Protein AF-A0A958XMU5-F1 (afdb_monomer_lite)

pLDDT: mean 80.09, std 15.84, range [26.64, 98.0]

Sequence (873 aa):
MKYQLLLFTLFTAILALAQERGVTPTADPQSEIRNPQSTYAVVVGISDYQSPDIPDLQFAHRDAEAFADWLKSAAGGQVPEANILLLTNQQATFAAFAGALDWLVENCSEGGQGIIYFSGHGDVETKTFNQLGFLLLHDSPARSYKAGAYSLYYLQDIISTLSLHKKARVTVITDACHAGKLAGTSIGGPAATAQNLSRQFANEVKILSCQPDEYSLEGEQWGGGRGVFSWHLIDGLTGLADKNSDNAINLFEIGRYLEDAVPAETAPLSQLPMTVGDRQTVLTHVDEAALAAVRAAKAGRKPSLATTGSKGLEAMVLTETDSSVQRRYVEFNRALENRELLDAIPGHRTADELYLELVQVPELAPLHKLMCRNLAVALQDEVQQALNALLDNDPYEVNNWSFNPQKYGLYPAYLARSIELLGSEHYMANDLRAKQLFFKGYNRAKLVGELEDDPQRRDSIRDEAKALLLQSYALDNEAAYVPFTIGNLYYLKSPPQSDSVVIWFTRALERAPTWLIPYLEISYEIVGSQSDYKTGEYWILRAYEKDSTAYNVLERLAWLRQWQFRPEEANALCDKMIALKPDLFNAYSTKATTLWFMQGAYKDAEKYSLQSLELFPDQYWWAYTILGDAYTKTRRAGMAAAHFRKGLEKSIPAMDKGFLYAGLVNALVQLGQYETAEKSIEQALSGGFGAAPQQTAIWSARGRMWLQRGDLQQAEQTLRQGLTVDPTLNGHWVQIKALLGELKMRQGKPIEAEAWFQKAITQEPLWWDSGFRDEAHLLYGRFLLSENRIAEAEAQFEKCREYRPNGWRQAYGQALLAAKNAKQQEALDWLEQAFERYLPRLEMVLEEPLLKKIRRTSQYKTLVARYFPEYKQ

Foldseek 3Di:
DPPPPPPVVPPPPPPPPPDDPPPPPPPPPPPCLADLAQEAEEFEFAQAAPDVLFHGHWCRLVLSQVLLVLCCDVLNNNRDLVRYHYAYAPRFFLLNSVLSLVVQLVRRAAAGEYEYHGADAKWWQPLDPLGWIFDATRLQFQQFRLLGTHTVVVVVVSVCCCCPVRVHQYEYEYNYDDRDPTHDDDADSQVSVVVSVQDDDARYKYKYFAHGPAHFDWDCVQLHIHTLLSSQLSLCSLPPLVPVPPQWHFQQSSLVSSQPRSQVVQPPGDIGMDMHHDRRHTNGGHDPVSNVVSVVCVVPPDHDDDDDDRDPPVCVLLVPDDPVLNVLVVLLVVLLVVLQAPDDDVPHDHNVNSLVVNCVDPSCVVCNSVSLSSNLSSLVVLLSNLLSCQQVVPVCSVVCVLPCCVRLVCNLVSLVSSCVSQDCPDPCNLVSQLSNLLSVLSSLLSCLPDDDLDPVVSVVSLVSSLVSLVSSCVSPVLSLVSLQSNLVSQVSDVNRPLVSNLVSLVSSCSNRVLRLVSLLVNLVSCCQPPVCLPVSVVSLVSNCVSPVLDLVSLLSVLVSCVLVVNLVSSLVSLVSNCVSPVLDLSSLQSNLVSLLSQFLSLVVSLVSLVVSCVSPVAPDLVSLLSNLVSCLQLLVLVSSLVSLVVSVPGPDQLVPNLSSLLSNLSSCLSVVNNVVNVVSLVVNVVVCSSALASNLSSLLSQLVSCVVVVNLPSNVVSLVVSVVGDPVRYLSVLSSLLSQLVSCVSVVNLVSSLVSLCVSAPDDDRSVNLVSQLVSLLSNLLSCVVVVVLVVSLVSLVVNCVSPVQALSSLQSQLLSCLSVVVQVSNLVSNLSSLSRTNDDPCSLPPRPSCVVNCVDPSSLVSCCVSPVVPPD

Structure (mmCIF, N/CA/C/O backbone):
data_AF-A0A958XMU5-F1
#
_entry.id   AF-A0A958XMU5-F1
#
loop_
_atom_site.group_PDB
_atom_site.id
_atom_site.type_symbol
_atom_site.label_atom_id
_atom_site.label_alt_id
_atom_site.label_comp_id
_atom_site.label_asym_id
_atom_site.label_entity_id
_atom_site.label_seq_id
_atom_site.pdbx_PDB_ins_code
_atom_site.Cartn_x
_atom_site.Cartn_y
_atom_site.Cartn_z
_atom_site.occupancy
_atom_site.B_iso_or_equiv
_atom_site.auth_seq_id
_atom_site.auth_comp_id
_atom_site.auth_asym_id
_atom_site.auth_atom_id
_atom_site.pdbx_PDB_model_num
ATOM 1 N N . MET A 1 1 ? 75.064 55.259 -35.972 1.00 49.97 1 MET A N 1
ATOM 2 C CA . MET A 1 1 ? 75.222 53.928 -36.608 1.00 49.97 1 MET A CA 1
ATOM 3 C C . MET A 1 1 ? 75.061 52.822 -35.567 1.00 49.97 1 MET A C 1
ATOM 5 O O . MET A 1 1 ? 76.042 52.466 -34.934 1.00 49.97 1 MET A O 1
ATOM 9 N N . LYS A 1 2 ? 73.828 52.340 -35.338 1.00 45.12 2 LYS A N 1
ATOM 10 C CA . LYS A 1 2 ? 73.512 51.058 -34.652 1.00 45.12 2 LYS A CA 1
ATOM 11 C C . LYS A 1 2 ? 72.017 50.655 -34.709 1.00 45.12 2 LYS A C 1
ATOM 13 O O . LYS A 1 2 ? 71.645 49.680 -34.081 1.00 45.12 2 LYS A O 1
ATOM 18 N N . TYR A 1 3 ? 71.184 51.337 -35.511 1.00 47.59 3 TYR A N 1
ATOM 19 C CA . TYR A 1 3 ? 69.748 51.032 -35.680 1.00 47.59 3 TYR A CA 1
ATOM 20 C C . TYR A 1 3 ? 69.276 51.029 -37.153 1.00 47.59 3 TYR A C 1
ATOM 22 O O . TYR A 1 3 ? 68.150 51.402 -37.448 1.00 47.59 3 TYR A O 1
ATOM 30 N N . GLN A 1 4 ? 70.128 50.619 -38.104 1.00 45.44 4 GLN A N 1
ATOM 31 C CA . GLN A 1 4 ? 69.707 50.401 -39.506 1.00 45.44 4 GLN A CA 1
ATOM 32 C C . GLN A 1 4 ? 70.099 49.030 -40.090 1.00 45.44 4 GLN A C 1
ATOM 34 O O . GLN A 1 4 ? 69.762 48.746 -41.230 1.00 45.44 4 GLN A O 1
ATOM 39 N N . LEU A 1 5 ? 70.733 48.138 -39.313 1.00 42.09 5 LEU A N 1
ATOM 40 C CA . LEU A 1 5 ? 71.133 46.798 -39.783 1.00 42.09 5 LEU A CA 1
ATOM 41 C C . LEU A 1 5 ? 70.269 45.645 -39.231 1.00 42.09 5 LEU A C 1
ATOM 43 O O . LEU A 1 5 ? 70.554 44.489 -39.514 1.00 42.09 5 LEU A O 1
ATOM 47 N N . LEU A 1 6 ? 69.217 45.941 -38.458 1.00 43.03 6 LEU A N 1
ATOM 48 C CA . LEU A 1 6 ? 68.345 44.928 -37.831 1.00 43.03 6 LEU A CA 1
ATOM 49 C C . LEU A 1 6 ? 66.975 44.773 -38.520 1.00 43.03 6 LEU A C 1
ATOM 51 O O . LEU A 1 6 ? 66.174 43.945 -38.110 1.00 43.03 6 LEU A O 1
ATOM 55 N N . LEU A 1 7 ? 66.721 45.536 -39.590 1.00 42.50 7 LEU A N 1
ATOM 56 C CA . LEU A 1 7 ? 65.477 45.489 -40.375 1.00 42.50 7 LEU A CA 1
ATOM 57 C C . LEU A 1 7 ? 65.627 44.763 -41.727 1.00 42.50 7 LEU A C 1
ATOM 59 O O . LEU A 1 7 ? 64.644 44.613 -42.441 1.00 42.50 7 LEU A O 1
ATOM 63 N N . PHE A 1 8 ? 66.828 44.272 -42.067 1.00 41.69 8 PHE A N 1
ATOM 64 C CA . PHE A 1 8 ? 67.104 43.609 -43.355 1.00 41.69 8 PHE A CA 1
ATOM 65 C C . PHE A 1 8 ? 67.332 42.087 -43.256 1.00 41.69 8 PHE A C 1
ATOM 67 O O . PHE A 1 8 ? 67.391 41.410 -44.276 1.00 41.69 8 PHE A O 1
ATOM 74 N N . THR A 1 9 ? 67.392 41.519 -42.047 1.00 39.50 9 THR A N 1
ATOM 75 C CA . THR A 1 9 ? 67.416 40.058 -41.814 1.00 39.50 9 THR A CA 1
ATOM 76 C C . THR A 1 9 ? 66.044 39.475 -41.457 1.00 39.50 9 THR A C 1
ATOM 78 O O . THR A 1 9 ? 65.936 38.270 -41.259 1.00 39.50 9 THR A O 1
ATOM 81 N N . LEU A 1 10 ? 64.984 40.296 -41.429 1.00 40.06 10 LEU A N 1
ATOM 82 C CA . LEU A 1 10 ? 63.614 39.854 -41.128 1.00 40.06 10 LEU A CA 1
ATOM 83 C C . LEU A 1 10 ? 62.684 39.759 -42.357 1.00 40.06 10 LEU A C 1
ATOM 85 O O . LEU A 1 10 ? 61.500 39.493 -42.185 1.00 40.06 10 LEU A O 1
ATOM 89 N N . PHE A 1 11 ? 63.187 39.957 -43.587 1.00 40.88 11 PHE A N 1
ATOM 90 C CA . PHE A 1 11 ? 62.359 39.943 -44.812 1.00 40.88 11 PHE A CA 1
ATOM 91 C C . PHE A 1 11 ? 62.767 38.903 -45.879 1.00 40.88 11 PHE A C 1
ATOM 93 O O . PHE A 1 11 ? 62.179 38.864 -46.954 1.00 40.88 11 PHE A O 1
ATOM 100 N N . THR A 1 12 ? 63.724 38.012 -45.593 1.00 37.66 12 THR A N 1
ATOM 101 C CA . THR A 1 12 ? 64.203 36.968 -46.533 1.00 37.66 12 THR A CA 1
ATOM 102 C C . THR A 1 12 ? 64.045 35.531 -46.017 1.00 37.66 12 THR A C 1
ATOM 104 O O . THR A 1 12 ? 64.742 34.632 -46.475 1.00 37.66 12 THR A O 1
ATOM 107 N N . ALA A 1 13 ? 63.089 35.282 -45.113 1.00 36.03 13 ALA A N 1
ATOM 108 C CA . ALA A 1 13 ? 62.746 33.929 -44.644 1.00 36.03 13 ALA A CA 1
ATOM 109 C C . ALA A 1 13 ? 61.269 33.528 -44.870 1.00 36.03 13 ALA A C 1
ATOM 111 O O . ALA A 1 13 ? 60.812 32.551 -44.291 1.00 36.03 13 ALA A O 1
ATOM 112 N N . ILE A 1 14 ? 60.516 34.251 -45.716 1.00 42.56 14 ILE A N 1
ATOM 113 C CA . ILE A 1 14 ? 59.085 33.965 -45.999 1.00 42.56 14 ILE A CA 1
ATOM 114 C C . ILE A 1 14 ? 58.841 33.530 -47.466 1.00 42.56 14 ILE A C 1
ATOM 116 O O . ILE A 1 14 ? 57.709 33.387 -47.905 1.00 42.56 14 ILE A O 1
ATOM 120 N N . LEU A 1 15 ? 59.884 33.243 -48.254 1.00 35.59 15 LEU A N 1
ATOM 121 C CA . LEU A 1 15 ? 59.736 32.946 -49.695 1.00 35.59 15 LEU A CA 1
ATOM 122 C C . LEU A 1 15 ? 60.139 31.528 -50.134 1.00 35.59 15 LEU A C 1
ATOM 124 O O . LEU A 1 15 ? 60.355 31.298 -51.319 1.00 35.59 15 LEU A O 1
ATOM 128 N N . ALA A 1 16 ? 60.187 30.553 -49.221 1.00 34.59 16 ALA A N 1
ATOM 129 C CA . ALA A 1 16 ? 60.504 29.164 -49.575 1.00 34.59 16 ALA A CA 1
ATOM 130 C C . ALA A 1 16 ? 59.676 28.122 -48.802 1.00 34.59 16 ALA A C 1
ATOM 132 O O . ALA A 1 16 ? 60.235 27.206 -48.218 1.00 34.59 16 ALA A O 1
ATOM 133 N N . LEU A 1 17 ? 58.347 28.252 -48.824 1.00 33.03 17 LEU A N 1
ATOM 134 C CA . LEU A 1 17 ? 57.402 27.136 -48.661 1.00 33.03 17 LEU A CA 1
ATOM 135 C C . LEU A 1 17 ? 56.171 27.408 -49.541 1.00 33.03 17 LEU A C 1
ATOM 137 O O . LEU A 1 17 ? 55.064 27.643 -49.067 1.00 33.03 17 LEU A O 1
ATOM 141 N N . ALA A 1 18 ? 56.384 27.424 -50.857 1.00 36.03 18 ALA A N 1
ATOM 142 C CA . ALA A 1 18 ? 55.307 27.198 -51.809 1.00 36.03 18 ALA A CA 1
ATOM 143 C C . ALA A 1 18 ? 55.042 25.686 -51.833 1.00 36.03 18 ALA A C 1
ATOM 145 O O . ALA A 1 18 ? 55.687 24.953 -52.577 1.00 36.03 18 ALA A O 1
ATOM 146 N N . GLN A 1 19 ? 54.146 25.219 -50.964 1.00 31.73 19 GLN A N 1
ATOM 147 C CA . GLN A 1 19 ? 53.549 23.896 -51.095 1.00 31.73 19 GLN A CA 1
ATOM 148 C C . GLN A 1 19 ? 52.254 24.072 -51.883 1.00 31.73 19 GLN A C 1
ATOM 150 O O . GLN A 1 19 ? 51.428 24.932 -51.566 1.00 31.73 19 GLN A O 1
ATOM 155 N N . GLU A 1 20 ? 52.161 23.334 -52.984 1.00 30.84 20 GLU A N 1
ATOM 156 C CA . GLU A 1 20 ? 51.062 23.358 -53.938 1.00 30.84 20 GLU A CA 1
ATOM 157 C C . GLU A 1 20 ? 49.711 23.337 -53.220 1.00 30.84 20 GLU A C 1
ATOM 159 O O . GLU A 1 20 ? 49.516 22.602 -52.250 1.00 30.84 20 GLU A O 1
ATOM 164 N N . ARG A 1 21 ? 48.755 24.123 -53.729 1.00 31.39 21 ARG A N 1
ATOM 165 C CA . ARG A 1 21 ? 47.329 23.942 -53.441 1.00 31.39 21 ARG A CA 1
ATOM 166 C C . ARG A 1 21 ? 46.882 22.600 -54.030 1.00 31.39 21 ARG A C 1
ATOM 168 O O . ARG A 1 21 ? 46.171 22.555 -55.027 1.00 31.39 21 ARG A O 1
ATOM 175 N N . GLY A 1 22 ? 47.331 21.512 -53.420 1.00 28.34 22 GLY A N 1
ATOM 176 C CA . GLY A 1 22 ? 46.699 20.217 -53.512 1.00 28.34 22 GLY A CA 1
ATOM 177 C C . GLY A 1 22 ? 45.440 20.300 -52.673 1.00 28.34 22 GLY A C 1
ATOM 178 O O . GLY A 1 22 ? 45.499 20.319 -51.446 1.00 28.34 22 GLY A O 1
ATOM 179 N N . VAL A 1 23 ? 44.297 20.388 -53.343 1.00 31.36 23 VAL A N 1
ATOM 180 C CA . VAL A 1 23 ? 43.045 19.912 -52.769 1.00 31.36 23 VAL A CA 1
ATOM 181 C C . VAL A 1 23 ? 43.303 18.439 -52.469 1.00 31.36 23 VAL A C 1
ATOM 183 O O . VAL A 1 23 ? 43.300 17.612 -53.377 1.00 31.36 23 VAL A O 1
ATOM 186 N N . THR A 1 24 ? 43.611 18.101 -51.217 1.00 32.12 24 THR A N 1
ATOM 187 C CA . THR A 1 24 ? 43.340 16.745 -50.747 1.00 32.12 24 THR A CA 1
ATOM 188 C C . THR A 1 24 ? 41.859 16.537 -51.013 1.00 32.12 24 THR A C 1
ATOM 190 O O . THR A 1 24 ? 41.077 17.370 -50.540 1.00 32.12 24 THR A O 1
ATOM 193 N N . PRO A 1 25 ? 41.457 15.515 -51.786 1.00 32.75 25 PRO A N 1
ATOM 194 C CA . PRO A 1 25 ? 40.055 15.162 -51.867 1.00 32.75 25 PRO A CA 1
ATOM 195 C C . PRO A 1 25 ? 39.593 15.018 -50.422 1.00 32.75 25 PRO A C 1
ATOM 197 O O . PRO A 1 25 ? 40.139 14.202 -49.677 1.00 32.75 25 PRO A O 1
ATOM 200 N N . THR A 1 26 ? 38.665 15.872 -49.990 1.00 34.69 26 THR A N 1
ATOM 201 C CA . THR A 1 26 ? 37.808 15.528 -48.862 1.00 34.69 26 THR A CA 1
ATOM 202 C C . THR A 1 26 ? 37.338 14.120 -49.151 1.00 34.69 26 THR A C 1
ATOM 204 O O . THR A 1 26 ? 36.856 13.879 -50.263 1.00 34.69 26 THR A O 1
ATOM 207 N N . ALA A 1 27 ? 37.591 13.207 -48.211 1.00 33.53 27 ALA A N 1
ATOM 208 C CA . ALA A 1 27 ? 37.060 11.859 -48.272 1.00 33.53 27 ALA A CA 1
ATOM 209 C C . ALA A 1 27 ? 35.624 11.954 -48.787 1.00 33.53 27 ALA A C 1
ATOM 211 O O . ALA A 1 27 ? 34.852 12.797 -48.324 1.00 33.53 27 ALA A O 1
ATOM 212 N N . ASP A 1 28 ? 35.356 11.196 -49.842 1.00 30.17 28 ASP A N 1
ATOM 213 C CA . ASP A 1 28 ? 34.081 11.185 -50.531 1.00 30.17 28 ASP A CA 1
ATOM 214 C C . ASP A 1 28 ? 32.951 11.102 -49.485 1.00 30.17 28 ASP A C 1
ATOM 216 O O . ASP A 1 28 ? 32.979 10.165 -48.674 1.00 30.17 28 ASP A O 1
ATOM 220 N N . PRO A 1 29 ? 31.986 12.046 -49.450 1.00 39.34 29 PRO A N 1
ATOM 221 C CA . PRO A 1 29 ? 30.825 11.957 -48.563 1.00 39.34 29 PRO A CA 1
ATOM 222 C C . PRO A 1 29 ? 30.047 10.643 -48.743 1.00 39.34 29 PRO A C 1
ATOM 224 O O . PRO A 1 29 ? 29.260 10.275 -47.877 1.00 39.34 29 PRO A O 1
ATOM 227 N N . GLN A 1 30 ? 30.289 9.917 -49.843 1.00 35.31 30 GLN A N 1
ATOM 228 C CA . GLN A 1 30 ? 29.724 8.599 -50.128 1.00 35.31 30 GLN A CA 1
ATOM 229 C C . GLN A 1 30 ? 30.449 7.417 -49.444 1.00 35.31 30 GLN A C 1
ATOM 231 O O . GLN A 1 30 ? 30.025 6.279 -49.626 1.00 35.31 30 GLN A O 1
ATOM 236 N N . SER A 1 31 ? 31.527 7.627 -48.669 1.00 36.09 31 SER A N 1
ATOM 237 C CA . SER A 1 31 ? 32.383 6.524 -48.175 1.00 36.09 31 SER A CA 1
ATOM 238 C C . SER A 1 31 ? 32.180 6.050 -46.728 1.00 36.09 31 SER A C 1
ATOM 240 O O . SER A 1 31 ? 32.776 5.039 -46.355 1.00 36.09 31 SER A O 1
ATOM 242 N N . GLU A 1 32 ? 31.300 6.650 -45.921 1.00 47.28 32 GLU A N 1
ATOM 243 C CA . GLU A 1 32 ? 30.883 6.028 -44.650 1.00 47.28 32 GLU A CA 1
ATOM 244 C C . GLU A 1 32 ? 29.700 5.079 -44.882 1.00 47.28 32 GLU A C 1
ATOM 246 O O . GLU A 1 32 ? 28.592 5.287 -44.384 1.00 47.28 32 GLU A O 1
ATOM 251 N N . ILE A 1 33 ? 29.934 4.003 -45.645 1.00 45.44 33 ILE A N 1
ATOM 252 C CA . ILE A 1 33 ? 29.020 2.856 -45.636 1.00 45.44 33 ILE A CA 1
ATOM 253 C C . ILE A 1 33 ? 29.017 2.333 -44.202 1.00 45.44 33 ILE A C 1
ATOM 255 O O . ILE A 1 33 ? 29.993 1.743 -43.730 1.00 45.44 33 ILE A O 1
ATOM 259 N N . ARG A 1 34 ? 27.924 2.597 -43.490 1.00 62.84 34 ARG A N 1
ATOM 260 C CA . ARG A 1 34 ? 27.773 2.174 -42.102 1.00 62.84 34 ARG A CA 1
ATOM 261 C C . ARG A 1 34 ? 27.789 0.672 -42.047 1.00 62.84 34 ARG A C 1
ATOM 263 O O . ARG A 1 34 ? 26.972 0.032 -42.697 1.00 62.84 34 ARG A O 1
ATOM 270 N N . ASN A 1 35 ? 28.708 0.124 -41.265 1.00 69.38 35 ASN A N 1
ATOM 271 C CA . ASN A 1 35 ? 28.761 -1.307 -41.061 1.00 69.38 35 ASN A CA 1
ATOM 272 C C . ASN A 1 35 ? 27.539 -1.734 -40.227 1.00 69.38 35 ASN A C 1
ATOM 274 O O . ASN A 1 35 ? 27.491 -1.414 -39.032 1.00 69.38 35 ASN A O 1
ATOM 278 N N . PRO A 1 36 ? 26.573 -2.478 -40.799 1.00 70.25 36 PRO A N 1
ATOM 279 C CA . PRO A 1 36 ? 25.402 -2.953 -40.061 1.00 70.25 36 PRO A CA 1
ATOM 280 C C . PRO A 1 36 ? 25.792 -3.802 -38.850 1.00 70.25 36 PRO A C 1
ATOM 282 O O . PRO A 1 36 ? 25.134 -3.770 -37.816 1.00 70.25 36 PRO A O 1
ATOM 285 N N . GLN A 1 37 ? 26.927 -4.503 -38.954 1.00 78.81 37 GLN A N 1
ATOM 286 C CA . GL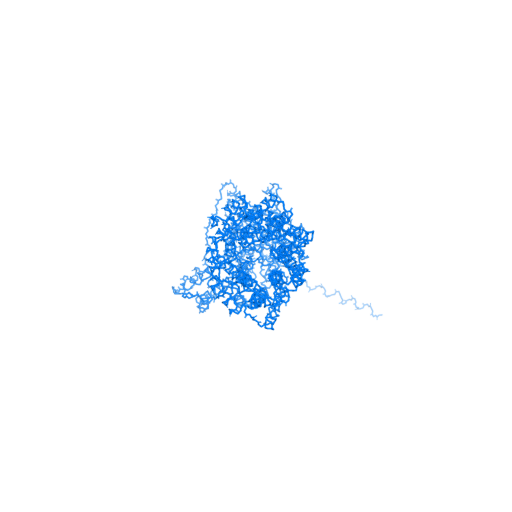N A 1 37 ? 27.485 -5.352 -37.898 1.00 78.81 37 GLN A CA 1
ATOM 287 C C . GLN A 1 37 ? 27.985 -4.558 -36.682 1.00 78.81 37 GLN A C 1
ATOM 289 O O . GLN A 1 37 ? 28.213 -5.136 -35.624 1.00 78.81 37 GLN A O 1
ATOM 294 N N . SER A 1 38 ? 28.166 -3.242 -36.819 1.00 85.75 38 SER A N 1
ATOM 295 C CA . SER A 1 38 ? 28.620 -2.344 -35.749 1.00 85.75 38 SER A CA 1
ATOM 296 C C . SER A 1 38 ? 27.511 -1.408 -35.254 1.00 85.75 38 SER A C 1
ATOM 298 O O . SER A 1 38 ? 27.796 -0.458 -34.524 1.00 85.75 38 SER A O 1
ATOM 300 N N . THR A 1 39 ? 26.260 -1.666 -35.650 1.00 92.50 39 THR A N 1
ATOM 301 C CA . THR A 1 39 ? 25.074 -0.952 -35.165 1.00 92.50 39 THR A CA 1
ATOM 302 C C . THR A 1 39 ? 24.352 -1.809 -34.134 1.00 92.50 39 THR A C 1
ATOM 304 O O . THR A 1 39 ? 24.080 -2.978 -34.399 1.00 92.50 39 THR A O 1
ATOM 307 N N . TYR A 1 40 ? 24.040 -1.221 -32.980 1.00 95.06 40 TYR A N 1
ATOM 308 C CA . TYR A 1 40 ? 23.295 -1.843 -31.887 1.00 95.06 40 TYR A CA 1
ATOM 309 C C . TYR A 1 40 ? 22.131 -0.943 -31.476 1.00 95.06 40 TYR A C 1
ATOM 311 O O . TYR A 1 40 ? 22.292 0.278 -31.411 1.00 95.06 40 TYR A O 1
ATOM 319 N N . ALA A 1 41 ? 20.969 -1.531 -31.196 1.00 96.38 41 ALA A N 1
ATOM 320 C CA . ALA A 1 41 ? 19.756 -0.790 -30.878 1.00 96.38 41 ALA A CA 1
ATOM 321 C C . ALA A 1 41 ? 19.049 -1.324 -29.628 1.00 96.38 41 ALA A C 1
ATOM 323 O O . ALA A 1 41 ? 18.837 -2.527 -29.488 1.00 96.38 41 ALA A O 1
ATOM 324 N N . VAL A 1 42 ? 18.635 -0.411 -28.752 1.00 98.00 42 VAL A N 1
ATOM 325 C CA . VAL A 1 42 ? 17.660 -0.652 -27.682 1.00 98.00 42 VAL A CA 1
ATOM 326 C C . VAL A 1 42 ? 16.368 0.039 -28.097 1.00 98.00 42 VAL A C 1
ATOM 328 O O . VAL A 1 42 ? 16.351 1.255 -28.279 1.00 98.00 42 VAL A O 1
ATOM 331 N N . VAL A 1 43 ? 15.306 -0.736 -28.294 1.00 98.00 43 VAL A N 1
ATOM 332 C CA . VAL A 1 43 ? 14.017 -0.280 -28.824 1.00 98.00 43 VAL A CA 1
ATOM 333 C C . VAL A 1 43 ? 12.931 -0.626 -27.812 1.00 98.00 43 VAL A C 1
ATOM 335 O O . VAL A 1 43 ? 12.740 -1.790 -27.475 1.00 98.00 43 VAL A O 1
ATOM 338 N N . VAL A 1 44 ? 12.233 0.381 -27.296 1.00 97.88 44 VAL A N 1
ATOM 339 C CA . VAL A 1 44 ? 11.271 0.232 -26.197 1.00 97.88 44 VAL A CA 1
ATOM 340 C C . VAL A 1 44 ? 9.926 0.824 -26.586 1.00 97.88 44 VAL A C 1
ATOM 342 O O . VAL A 1 44 ? 9.881 1.933 -27.117 1.00 97.88 44 VAL A O 1
ATOM 345 N N . GLY A 1 45 ? 8.844 0.095 -26.316 1.00 96.00 45 GLY A N 1
ATOM 346 C CA . GLY A 1 45 ? 7.474 0.526 -26.601 1.00 96.00 45 GLY A CA 1
ATOM 347 C C . GLY A 1 45 ? 6.491 0.072 -25.529 1.00 96.00 45 GLY A C 1
ATOM 348 O O . GLY A 1 45 ? 6.287 -1.129 -25.354 1.00 96.00 45 GLY A O 1
ATOM 349 N N . ILE A 1 46 ? 5.867 1.002 -24.808 1.00 95.56 46 ILE A N 1
ATOM 350 C CA . ILE A 1 46 ? 4.992 0.671 -23.672 1.00 95.56 46 ILE A CA 1
ATOM 351 C C . ILE A 1 46 ? 3.604 1.247 -23.899 1.00 95.56 46 ILE A C 1
ATOM 353 O O . ILE A 1 46 ? 3.409 2.459 -23.891 1.00 95.56 46 ILE A O 1
ATOM 357 N N . SER A 1 47 ? 2.645 0.349 -24.089 1.00 92.38 47 SER A N 1
ATOM 358 C CA . SER A 1 47 ? 1.223 0.669 -24.167 1.00 92.38 47 SER A CA 1
ATOM 359 C C . SER A 1 47 ? 0.476 0.312 -22.891 1.00 92.38 47 SER A C 1
ATOM 361 O O . SER A 1 47 ? -0.377 1.078 -22.469 1.00 92.38 47 SER A O 1
ATOM 363 N N . ASP A 1 48 ? 0.828 -0.813 -22.276 1.00 92.56 48 ASP A N 1
ATOM 364 C CA . ASP A 1 48 ? 0.185 -1.340 -21.071 1.00 92.56 48 ASP A CA 1
ATOM 365 C C . ASP A 1 48 ? 1.061 -1.070 -19.837 1.00 92.56 48 ASP A C 1
ATOM 367 O O . ASP A 1 48 ? 2.198 -1.561 -19.755 1.00 92.56 48 ASP A O 1
ATOM 371 N N . TYR A 1 49 ? 0.547 -0.269 -18.901 1.00 90.19 49 TYR A N 1
ATOM 372 C CA . TYR A 1 49 ? 1.200 0.097 -17.646 1.00 90.19 49 TYR A CA 1
ATOM 373 C C . TYR A 1 49 ? 0.631 -0.699 -16.472 1.00 90.19 49 TYR A C 1
ATOM 375 O O . TYR A 1 49 ? -0.573 -0.834 -16.288 1.00 90.19 49 TYR A O 1
ATOM 383 N N . GLN A 1 50 ? 1.518 -1.186 -15.603 1.00 90.38 50 GLN A N 1
ATOM 384 C CA . GLN A 1 50 ? 1.122 -2.007 -14.462 1.00 90.38 50 GLN A CA 1
ATOM 385 C C . GLN A 1 50 ? 0.239 -1.246 -13.463 1.00 90.38 50 GLN A C 1
ATOM 387 O O . GLN A 1 50 ? -0.668 -1.823 -12.859 1.00 90.38 50 GLN A O 1
ATOM 392 N N . SER A 1 51 ? 0.541 0.035 -13.238 1.00 81.12 51 SER A N 1
ATOM 393 C CA . SER A 1 51 ? -0.236 0.871 -12.331 1.00 81.12 51 SER A CA 1
ATOM 394 C C . SER A 1 51 ? -1.476 1.394 -13.063 1.00 81.12 51 SER A C 1
ATOM 396 O O . SER A 1 51 ? -1.316 2.146 -14.021 1.00 81.12 51 SER A O 1
ATOM 398 N N . PRO A 1 52 ? -2.704 1.095 -12.597 1.00 78.50 52 PRO A N 1
ATOM 399 C CA . PRO A 1 52 ? -3.932 1.577 -13.238 1.00 78.50 52 PRO A CA 1
ATOM 400 C C . PRO A 1 52 ? -4.105 3.099 -13.120 1.00 78.50 52 PRO A C 1
ATOM 402 O O . PRO A 1 52 ? -4.940 3.690 -13.803 1.00 78.50 52 PRO A O 1
ATOM 405 N N . ASP A 1 53 ? -3.330 3.727 -12.231 1.00 74.31 53 ASP A N 1
ATOM 406 C CA . ASP A 1 53 ? -3.264 5.175 -12.078 1.00 74.31 53 ASP A CA 1
ATOM 407 C C . ASP A 1 53 ? -2.439 5.822 -13.213 1.00 74.31 53 ASP A C 1
ATOM 409 O O . ASP A 1 53 ? -2.514 7.036 -13.374 1.00 74.31 53 ASP A O 1
ATOM 413 N N . ILE A 1 54 ? -1.684 5.054 -14.014 1.00 79.69 54 ILE A N 1
ATOM 414 C CA . ILE A 1 54 ? -1.013 5.513 -15.240 1.00 79.69 54 ILE A CA 1
ATOM 415 C C . ILE A 1 54 ? -1.891 5.121 -16.439 1.00 79.69 54 ILE A C 1
ATOM 417 O O . ILE A 1 54 ? -2.131 3.935 -16.639 1.00 79.69 54 ILE A O 1
ATOM 421 N N . PRO A 1 55 ? -2.387 6.073 -17.251 1.00 79.62 55 PRO A N 1
ATOM 422 C CA . PRO A 1 55 ? -3.233 5.738 -18.391 1.00 79.62 55 PRO A CA 1
ATOM 423 C C . PRO A 1 55 ? -2.480 4.936 -19.451 1.00 79.62 55 PRO A C 1
ATOM 425 O O . PRO A 1 55 ? -1.421 5.367 -19.905 1.00 79.62 55 PRO A O 1
ATOM 428 N N . ASP A 1 56 ? -3.068 3.837 -19.909 1.00 85.25 56 ASP A N 1
ATOM 429 C CA . ASP A 1 56 ? -2.533 3.071 -21.032 1.00 85.25 56 ASP A CA 1
ATOM 430 C C . ASP A 1 56 ? -2.524 3.879 -22.338 1.00 85.25 56 ASP A C 1
ATOM 432 O O . ASP A 1 56 ? -3.407 4.704 -22.603 1.00 85.25 56 ASP A O 1
ATOM 436 N N . LEU A 1 57 ? -1.525 3.592 -23.170 1.00 86.00 57 LEU A N 1
ATOM 437 C CA . LEU A 1 57 ? -1.462 3.991 -24.574 1.00 86.00 57 LEU A CA 1
ATOM 438 C C . LEU A 1 57 ? -1.947 2.830 -25.450 1.00 86.00 57 LEU A C 1
ATOM 440 O O . LEU A 1 57 ? -2.025 1.680 -25.027 1.00 86.00 57 LEU A O 1
ATOM 444 N N . GLN A 1 58 ? -2.256 3.101 -26.707 1.00 83.25 58 GLN A N 1
ATOM 445 C CA . GLN A 1 58 ? -2.829 2.125 -27.628 1.00 83.25 58 GLN A CA 1
ATOM 446 C C . GLN A 1 58 ? -1.773 1.473 -28.522 1.00 83.25 58 GLN A C 1
ATOM 448 O O . GLN A 1 58 ? -1.879 0.280 -28.816 1.00 83.25 58 GLN A O 1
ATOM 453 N N . PHE A 1 59 ? -0.761 2.227 -28.967 1.00 87.50 59 PHE A N 1
ATOM 454 C CA . PHE A 1 59 ? 0.086 1.815 -30.091 1.00 87.50 59 PHE A CA 1
ATOM 455 C C . PHE A 1 59 ? 1.597 1.998 -29.896 1.00 87.50 59 PHE A C 1
ATOM 457 O O . PHE A 1 59 ? 2.356 1.543 -30.748 1.00 87.50 59 PHE A O 1
ATOM 464 N N . ALA A 1 60 ? 2.058 2.545 -28.771 1.00 91.00 60 ALA A N 1
ATOM 465 C CA . ALA A 1 60 ? 3.488 2.691 -28.467 1.00 91.00 60 ALA A CA 1
ATOM 466 C C . ALA A 1 60 ? 4.313 1.386 -28.602 1.00 91.00 60 ALA A C 1
ATOM 468 O O . ALA A 1 60 ? 5.422 1.395 -29.140 1.00 91.00 60 ALA A O 1
ATOM 469 N N . HIS A 1 61 ? 3.772 0.229 -28.190 1.00 93.81 61 HIS A N 1
ATOM 470 C CA . HIS A 1 61 ? 4.428 -1.070 -28.428 1.00 93.81 61 HIS A CA 1
ATOM 471 C C . HIS A 1 61 ? 4.599 -1.382 -29.926 1.00 93.81 61 HIS A C 1
ATOM 473 O O . HIS A 1 61 ? 5.657 -1.851 -30.342 1.00 93.81 61 HIS A O 1
ATOM 479 N N . ARG A 1 62 ? 3.600 -1.051 -30.755 1.00 89.81 62 ARG A N 1
ATOM 480 C CA . ARG A 1 62 ? 3.656 -1.241 -32.214 1.00 89.81 62 ARG A CA 1
ATOM 481 C C . ARG A 1 62 ? 4.631 -0.291 -32.886 1.00 89.81 62 ARG A C 1
ATOM 483 O O . ARG A 1 62 ? 5.216 -0.640 -33.906 1.00 89.81 62 ARG A O 1
ATOM 490 N N . ASP A 1 63 ? 4.812 0.906 -32.338 1.00 93.94 63 ASP A N 1
ATOM 491 C CA . ASP A 1 63 ? 5.822 1.839 -32.825 1.00 93.94 63 ASP A CA 1
ATOM 492 C C . ASP A 1 63 ? 7.236 1.297 -32.634 1.00 93.94 63 ASP A C 1
ATOM 494 O O . ASP A 1 63 ? 8.043 1.364 -33.562 1.00 93.94 63 ASP A O 1
ATOM 498 N N . ALA A 1 64 ? 7.509 0.695 -31.477 1.00 95.94 64 ALA A N 1
ATOM 499 C CA . ALA A 1 64 ? 8.764 0.002 -31.211 1.00 95.94 64 ALA A CA 1
ATOM 500 C C . ALA A 1 64 ? 8.966 -1.214 -32.132 1.00 95.94 64 ALA A C 1
ATOM 502 O O . ALA A 1 64 ? 10.030 -1.352 -32.736 1.00 95.94 64 ALA A O 1
ATOM 503 N N . GLU A 1 65 ? 7.944 -2.057 -32.305 1.00 94.69 65 GLU A N 1
ATOM 504 C CA . GLU A 1 65 ? 7.985 -3.195 -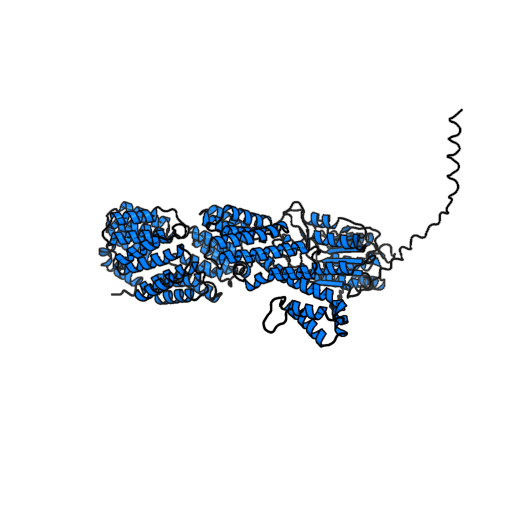33.238 1.00 94.69 65 GLU A CA 1
ATOM 505 C C . GLU A 1 65 ? 8.276 -2.739 -34.676 1.00 94.69 65 GLU A C 1
ATOM 507 O O . GLU A 1 65 ? 9.202 -3.240 -35.313 1.00 94.69 65 GLU A O 1
ATOM 512 N N . ALA A 1 66 ? 7.549 -1.729 -35.166 1.00 92.75 66 ALA A N 1
ATOM 513 C CA . ALA A 1 66 ? 7.722 -1.197 -36.514 1.00 92.75 66 ALA A CA 1
ATOM 514 C C . ALA A 1 66 ? 9.117 -0.591 -36.724 1.00 92.75 66 ALA A C 1
ATOM 516 O O . ALA A 1 66 ? 9.708 -0.756 -37.792 1.00 92.75 66 ALA A O 1
ATOM 517 N N . PHE A 1 67 ? 9.664 0.098 -35.718 1.00 96.31 67 PHE A N 1
ATOM 518 C CA . PHE A 1 67 ? 11.012 0.656 -35.792 1.00 96.31 67 PHE A CA 1
ATOM 519 C C . PHE A 1 67 ? 12.088 -0.440 -35.785 1.00 96.31 67 PHE A C 1
ATOM 521 O O . PHE A 1 67 ? 13.026 -0.385 -36.583 1.00 96.31 67 PHE A O 1
ATOM 528 N N . ALA A 1 68 ? 11.935 -1.474 -34.951 1.00 95.25 68 ALA A N 1
ATOM 529 C CA . ALA A 1 68 ? 12.822 -2.637 -34.948 1.00 95.25 68 ALA A CA 1
ATOM 530 C C . ALA A 1 68 ? 12.774 -3.401 -36.286 1.00 95.25 68 ALA A C 1
ATOM 532 O O . ALA A 1 68 ? 13.814 -3.808 -36.808 1.00 95.25 68 ALA A O 1
ATOM 533 N N . ASP A 1 69 ? 11.589 -3.561 -36.877 1.00 92.25 69 ASP A N 1
ATOM 534 C CA . ASP A 1 69 ? 11.416 -4.156 -38.207 1.00 92.25 69 ASP A CA 1
ATOM 535 C C . ASP A 1 69 ? 12.061 -3.312 -39.306 1.00 92.25 69 ASP A C 1
ATOM 537 O O . ASP A 1 69 ? 12.720 -3.852 -40.200 1.00 92.25 69 ASP A O 1
ATOM 541 N N . TRP A 1 70 ? 11.941 -1.988 -39.213 1.00 94.62 70 TRP A N 1
ATOM 542 C CA . TRP A 1 70 ? 12.608 -1.079 -40.132 1.00 94.62 70 TRP A CA 1
ATOM 543 C C . TRP A 1 70 ? 14.134 -1.217 -40.061 1.00 94.62 70 TRP A C 1
ATOM 545 O O . TRP A 1 70 ? 14.750 -1.378 -41.114 1.00 94.62 70 TRP A O 1
ATOM 555 N N . LEU A 1 71 ? 14.744 -1.262 -38.869 1.00 94.62 71 LEU A N 1
ATOM 556 C CA . LEU A 1 71 ? 16.197 -1.455 -38.700 1.00 94.62 71 LEU A CA 1
ATOM 557 C C . LEU A 1 71 ? 16.715 -2.747 -39.359 1.00 94.62 71 LEU A C 1
ATOM 559 O O . LEU A 1 71 ? 17.802 -2.757 -39.936 1.00 94.62 71 LEU A O 1
ATOM 563 N N . LYS A 1 72 ? 15.929 -3.830 -39.319 1.00 92.44 72 LYS A N 1
ATOM 564 C CA . LYS A 1 72 ? 16.263 -5.109 -39.979 1.00 92.44 72 LYS A CA 1
ATOM 565 C C . LYS A 1 72 ? 16.155 -5.041 -41.510 1.00 92.44 72 LYS A C 1
ATOM 567 O O . LYS A 1 72 ? 16.719 -5.883 -42.207 1.00 92.44 72 LYS A O 1
ATOM 572 N N . SER A 1 73 ? 15.414 -4.074 -42.049 1.00 89.31 73 SER A N 1
ATOM 573 C CA . SER A 1 73 ? 15.184 -3.925 -43.490 1.00 89.31 73 SER A CA 1
ATOM 574 C C . SER A 1 73 ? 16.388 -3.319 -44.225 1.00 89.31 73 SER A C 1
ATOM 576 O O . SER A 1 73 ? 17.278 -2.732 -43.613 1.00 89.31 73 SER A O 1
ATOM 578 N N . ALA A 1 74 ? 16.395 -3.400 -45.563 1.00 86.62 74 ALA A N 1
ATOM 579 C CA . ALA A 1 74 ? 17.412 -2.745 -46.393 1.00 86.62 74 ALA A CA 1
ATOM 580 C C . ALA A 1 74 ? 17.473 -1.223 -46.159 1.00 86.62 74 ALA A C 1
ATOM 582 O O . ALA A 1 74 ? 18.560 -0.671 -46.015 1.00 86.62 74 ALA A O 1
ATOM 583 N N . ALA A 1 75 ? 16.313 -0.571 -46.028 1.00 85.12 75 ALA A N 1
ATOM 584 C CA . ALA A 1 75 ? 16.211 0.871 -45.797 1.00 85.12 75 ALA A CA 1
ATOM 585 C C . ALA A 1 75 ? 16.669 1.312 -44.393 1.00 85.12 75 ALA A C 1
ATOM 587 O O . ALA A 1 75 ? 17.073 2.460 -44.207 1.00 85.12 75 ALA A O 1
ATOM 588 N N . GLY A 1 76 ? 16.608 0.413 -43.406 1.00 86.38 76 GLY A N 1
ATOM 589 C CA . GLY A 1 76 ? 17.105 0.656 -42.047 1.00 86.38 76 GLY A CA 1
ATOM 590 C C . GLY A 1 76 ? 18.532 0.178 -41.802 1.00 86.38 76 GLY A C 1
ATOM 591 O O . GLY A 1 76 ? 19.014 0.262 -40.675 1.00 86.38 76 GLY A O 1
ATOM 592 N N . GLY A 1 77 ? 19.219 -0.295 -42.846 1.00 87.25 77 GLY A N 1
ATOM 593 C CA . GLY A 1 77 ? 20.628 -0.668 -42.784 1.00 87.25 77 GLY A CA 1
ATOM 594 C C . GLY A 1 77 ? 20.903 -2.138 -42.478 1.00 87.25 77 GLY A C 1
ATOM 595 O O . GLY A 1 77 ? 22.056 -2.461 -42.237 1.00 87.25 77 GLY A O 1
ATOM 596 N N . GLN A 1 78 ? 19.908 -3.033 -42.519 1.00 89.62 78 GLN A N 1
ATOM 597 C CA . GLN A 1 78 ? 20.073 -4.484 -42.312 1.00 89.62 78 GLN A CA 1
ATOM 598 C C . GLN A 1 78 ? 20.752 -4.841 -40.981 1.00 89.62 78 GLN A C 1
ATOM 600 O O . GLN A 1 78 ? 21.629 -5.709 -40.923 1.00 89.62 78 GLN A O 1
ATOM 605 N N . VAL A 1 79 ? 20.363 -4.155 -39.905 1.00 91.06 79 VAL A N 1
ATOM 606 C CA . VAL A 1 79 ? 20.909 -4.407 -38.568 1.00 91.06 79 VAL A CA 1
ATOM 607 C C . VAL A 1 79 ? 20.598 -5.859 -38.166 1.00 91.06 79 VAL A C 1
ATOM 609 O O . VAL A 1 79 ? 19.437 -6.273 -38.252 1.00 91.06 79 VAL A O 1
ATOM 612 N N . PRO A 1 80 ? 21.599 -6.655 -37.737 1.00 89.31 80 PRO A N 1
ATOM 613 C CA . PRO A 1 80 ? 21.367 -8.028 -37.303 1.00 89.31 80 PRO A CA 1
ATOM 614 C C . PRO A 1 80 ? 20.354 -8.097 -36.157 1.00 89.31 80 PRO A C 1
ATOM 616 O O . PRO A 1 80 ? 20.427 -7.303 -35.225 1.00 89.31 80 PRO A O 1
ATOM 619 N N . GLU A 1 81 ? 19.457 -9.088 -36.169 1.00 85.00 81 GLU A N 1
ATOM 620 C CA . GLU A 1 81 ? 18.454 -9.262 -35.102 1.00 85.00 81 GLU A CA 1
ATOM 621 C C . GLU A 1 81 ? 19.103 -9.391 -33.713 1.00 85.00 81 GLU A C 1
ATOM 623 O O . GLU A 1 81 ? 18.613 -8.823 -32.745 1.00 85.00 81 GLU A O 1
ATOM 628 N N . ALA A 1 82 ? 20.257 -10.062 -33.622 1.00 83.25 82 ALA A N 1
ATOM 629 C CA . ALA A 1 82 ? 21.023 -10.190 -32.380 1.00 83.25 82 ALA A CA 1
ATOM 630 C C . ALA A 1 82 ? 21.571 -8.851 -31.839 1.00 83.25 82 ALA A C 1
ATOM 632 O O . ALA A 1 82 ? 21.951 -8.780 -30.671 1.00 83.25 82 ALA A O 1
ATOM 633 N N . ASN A 1 83 ? 21.594 -7.800 -32.665 1.00 92.81 83 ASN A N 1
ATOM 634 C CA . ASN A 1 83 ? 22.018 -6.450 -32.301 1.00 92.81 83 ASN A CA 1
ATOM 635 C C . ASN A 1 83 ? 20.826 -5.521 -31.992 1.00 92.81 83 ASN A C 1
ATOM 637 O O . ASN A 1 83 ? 21.016 -4.309 -31.871 1.00 92.81 83 ASN A O 1
ATOM 641 N N . ILE A 1 84 ? 19.609 -6.053 -31.852 1.00 93.75 84 ILE A N 1
ATOM 642 C CA . ILE A 1 84 ? 18.413 -5.282 -31.498 1.00 93.75 84 ILE A CA 1
ATOM 643 C C . ILE A 1 84 ? 17.773 -5.899 -30.251 1.00 93.75 84 ILE A C 1
ATOM 645 O O . ILE A 1 84 ? 17.295 -7.031 -30.285 1.00 93.75 84 ILE A O 1
ATOM 649 N N . LEU A 1 85 ? 17.716 -5.140 -29.156 1.00 94.38 85 LEU A N 1
ATOM 650 C CA . LEU A 1 85 ? 16.907 -5.482 -27.987 1.00 94.38 85 LEU A CA 1
ATOM 651 C C . LEU A 1 85 ? 15.575 -4.737 -28.056 1.00 94.38 85 LEU A C 1
ATOM 653 O O . LEU A 1 85 ? 15.545 -3.516 -27.918 1.00 94.38 85 LEU A O 1
ATOM 657 N N . LEU A 1 86 ? 14.488 -5.480 -28.271 1.00 95.56 86 LEU A N 1
ATOM 658 C CA . LEU A 1 86 ? 13.118 -4.968 -28.281 1.00 95.56 86 LEU A CA 1
ATOM 659 C C . LEU A 1 86 ? 12.432 -5.297 -26.949 1.00 95.56 86 LEU A C 1
ATOM 661 O O . LEU A 1 86 ? 12.287 -6.473 -26.622 1.00 95.56 86 LEU A O 1
ATOM 665 N N . LEU A 1 87 ? 12.000 -4.274 -26.207 1.00 95.69 87 LEU A N 1
ATOM 666 C CA . LEU A 1 87 ? 11.246 -4.414 -24.957 1.00 95.69 87 LEU A CA 1
ATOM 667 C C . LEU A 1 87 ? 9.859 -3.787 -25.110 1.00 95.69 87 LEU A C 1
ATOM 669 O O . LEU A 1 87 ? 9.739 -2.579 -25.322 1.00 95.69 87 LEU A O 1
ATOM 673 N N . THR A 1 88 ? 8.807 -4.594 -24.969 1.00 96.19 88 THR A N 1
ATOM 674 C CA . THR A 1 88 ? 7.421 -4.120 -25.085 1.00 96.19 88 THR A CA 1
ATOM 675 C C . THR A 1 88 ? 6.582 -4.447 -23.858 1.00 96.19 88 THR A C 1
ATOM 677 O O . THR A 1 88 ? 6.642 -5.574 -23.358 1.00 96.19 88 THR A O 1
ATOM 680 N N . ASN A 1 89 ? 5.743 -3.499 -23.429 1.00 94.81 89 ASN A N 1
ATOM 681 C CA . ASN A 1 89 ? 4.771 -3.669 -22.338 1.00 94.81 89 ASN A CA 1
ATOM 682 C C . ASN A 1 89 ? 5.409 -4.307 -21.088 1.00 94.81 89 ASN A C 1
ATOM 684 O O . ASN A 1 89 ? 6.404 -3.787 -20.594 1.00 94.81 89 ASN A O 1
ATOM 688 N N . GLN A 1 90 ? 4.909 -5.456 -20.619 1.00 90.94 90 GLN A N 1
ATOM 689 C CA . GLN A 1 90 ? 5.365 -6.145 -19.403 1.00 90.94 90 GLN A CA 1
ATOM 690 C C . GLN A 1 90 ? 6.866 -6.480 -19.396 1.00 90.94 90 GLN A C 1
ATOM 692 O O . GLN A 1 90 ? 7.445 -6.674 -18.332 1.00 90.94 90 GLN A O 1
ATOM 697 N N . GLN A 1 91 ? 7.505 -6.552 -20.568 1.00 89.56 91 GLN A N 1
ATOM 698 C CA . GLN A 1 91 ? 8.943 -6.815 -20.692 1.00 89.56 91 GLN A CA 1
ATOM 699 C C . GLN A 1 91 ? 9.798 -5.562 -20.455 1.00 89.56 91 GLN A C 1
ATOM 701 O O . GLN A 1 91 ? 10.996 -5.665 -20.212 1.00 89.56 91 GLN A O 1
ATOM 706 N N . ALA A 1 92 ? 9.205 -4.372 -20.546 1.00 94.19 92 ALA A N 1
ATOM 707 C CA . ALA A 1 92 ? 9.881 -3.091 -20.402 1.00 94.19 92 ALA A CA 1
ATOM 708 C C . ALA A 1 92 ? 9.787 -2.574 -18.956 1.00 94.19 92 ALA A C 1
ATOM 710 O O . ALA A 1 92 ? 9.256 -1.488 -18.711 1.00 94.19 92 ALA A O 1
ATOM 711 N N . THR A 1 93 ? 10.287 -3.360 -17.997 1.00 94.38 93 THR A N 1
ATOM 712 C CA . THR A 1 93 ? 10.451 -2.925 -16.599 1.00 94.38 93 THR A CA 1
ATOM 713 C C . THR A 1 93 ? 11.640 -1.974 -16.452 1.00 94.38 93 THR A C 1
ATOM 715 O O . THR A 1 93 ? 12.518 -1.910 -17.321 1.00 94.38 93 THR A O 1
ATOM 718 N N . PHE A 1 94 ? 11.701 -1.234 -15.343 1.00 91.44 94 PHE A N 1
ATOM 719 C CA . PHE A 1 94 ? 12.833 -0.372 -14.998 1.00 91.44 94 PHE A CA 1
ATOM 720 C C . PHE A 1 94 ? 14.163 -1.127 -15.067 1.00 91.44 94 PHE A C 1
ATOM 722 O O . PHE A 1 94 ? 15.107 -0.654 -15.708 1.00 91.44 94 PHE A O 1
ATOM 729 N N . ALA A 1 95 ? 14.240 -2.309 -14.450 1.00 86.06 95 ALA A N 1
ATOM 730 C CA . ALA A 1 95 ? 15.475 -3.079 -14.431 1.00 86.06 95 ALA A CA 1
ATOM 731 C C . ALA A 1 95 ? 15.802 -3.668 -15.814 1.00 86.06 95 ALA A C 1
ATOM 733 O O . ALA A 1 95 ? 16.966 -3.635 -16.218 1.00 86.06 95 ALA A O 1
ATOM 734 N N . ALA A 1 96 ? 14.806 -4.144 -16.573 1.00 90.12 96 ALA A N 1
ATOM 735 C CA . ALA A 1 96 ? 15.023 -4.658 -17.928 1.00 90.12 96 ALA A CA 1
ATOM 736 C C . ALA A 1 96 ? 15.557 -3.575 -18.879 1.00 90.12 96 ALA A C 1
ATOM 738 O O . ALA A 1 96 ? 16.503 -3.820 -19.632 1.00 90.12 96 ALA A O 1
ATOM 739 N N . PHE A 1 97 ? 15.003 -2.361 -18.811 1.00 94.50 97 PHE A N 1
ATOM 740 C CA . PHE A 1 97 ? 15.480 -1.235 -19.609 1.00 94.50 97 PHE A CA 1
ATOM 741 C C . PHE A 1 97 ? 16.903 -0.818 -19.227 1.00 94.50 97 PHE A C 1
ATOM 743 O O . PHE A 1 97 ? 17.746 -0.653 -20.109 1.00 94.50 97 PHE A O 1
ATOM 750 N N . ALA A 1 98 ? 17.196 -0.720 -17.927 1.00 90.06 98 ALA A N 1
ATOM 751 C CA . ALA A 1 98 ? 18.545 -0.457 -17.434 1.00 90.06 98 ALA A CA 1
ATOM 752 C C . ALA A 1 98 ? 19.555 -1.486 -17.973 1.00 90.06 98 ALA A C 1
ATOM 754 O O . ALA A 1 98 ? 20.552 -1.109 -18.587 1.00 90.06 98 ALA A O 1
ATOM 755 N N . GLY A 1 99 ? 19.238 -2.780 -17.848 1.00 85.75 99 GLY A N 1
ATOM 756 C CA . GLY A 1 99 ? 20.089 -3.863 -18.341 1.00 85.75 99 GLY A CA 1
ATOM 757 C C . GLY A 1 99 ? 20.255 -3.877 -19.866 1.00 85.75 99 GLY A C 1
ATOM 758 O O . GLY A 1 99 ? 21.315 -4.261 -20.367 1.00 85.75 99 GLY A O 1
ATOM 759 N N . ALA A 1 100 ? 19.248 -3.437 -20.626 1.00 93.00 100 ALA A N 1
ATOM 760 C CA . ALA A 1 100 ? 19.360 -3.283 -22.077 1.00 93.00 100 ALA A CA 1
ATOM 761 C C . ALA A 1 100 ? 20.318 -2.144 -22.462 1.00 93.00 100 ALA A C 1
ATOM 763 O O . ALA A 1 100 ? 21.103 -2.286 -23.403 1.00 93.00 100 ALA A O 1
ATOM 764 N N . LEU A 1 101 ? 20.305 -1.035 -21.720 1.00 93.88 101 LEU A N 1
ATOM 765 C CA . LEU A 1 101 ? 21.252 0.060 -21.925 1.00 93.88 101 LEU A CA 1
ATOM 766 C C . LEU A 1 101 ? 22.684 -0.336 -21.535 1.00 93.88 101 LEU A C 1
ATOM 768 O O . LEU A 1 101 ? 23.622 0.025 -22.246 1.00 93.88 101 LEU A O 1
ATOM 772 N N . ASP A 1 102 ? 22.865 -1.148 -20.493 1.00 88.38 102 ASP A N 1
ATOM 773 C CA . ASP A 1 102 ? 24.181 -1.710 -20.157 1.00 88.38 102 ASP A CA 1
ATOM 774 C C . ASP A 1 102 ? 24.710 -2.595 -21.279 1.00 88.38 102 ASP A C 1
ATOM 776 O O . ASP A 1 102 ? 25.846 -2.433 -21.729 1.00 88.38 102 ASP A O 1
ATOM 780 N N . TRP A 1 103 ? 23.863 -3.482 -21.807 1.00 91.69 103 TRP A N 1
ATOM 781 C CA . TRP A 1 103 ? 24.204 -4.283 -22.980 1.00 91.69 103 TRP A CA 1
ATOM 782 C C . TRP A 1 103 ? 24.633 -3.405 -24.166 1.00 91.69 103 TRP A C 1
ATOM 784 O O . TRP A 1 103 ? 25.595 -3.746 -24.860 1.00 91.69 103 TRP A O 1
ATOM 794 N N . LEU A 1 104 ? 23.990 -2.253 -24.376 1.00 92.88 104 LEU A N 1
ATOM 795 C CA . LEU A 1 104 ? 24.378 -1.314 -25.427 1.00 92.88 104 LEU A CA 1
ATOM 796 C C . LEU A 1 104 ? 25.789 -0.748 -25.189 1.00 92.88 104 LEU A C 1
ATOM 798 O O . LEU A 1 104 ? 26.603 -0.727 -26.112 1.00 92.88 104 LEU A O 1
ATOM 802 N N . VAL A 1 105 ? 26.115 -0.347 -23.955 1.00 90.25 105 VAL A N 1
ATOM 803 C CA . VAL A 1 105 ? 27.454 0.146 -23.559 1.00 90.25 105 VAL A CA 1
ATOM 804 C C . VAL A 1 105 ? 28.538 -0.926 -23.699 1.00 90.25 105 VAL A C 1
ATOM 806 O O . VAL A 1 105 ? 29.690 -0.624 -24.041 1.00 90.25 105 VAL A O 1
ATOM 809 N N . GLU A 1 106 ? 28.193 -2.183 -23.432 1.00 88.00 106 GLU A N 1
ATOM 810 C CA . GLU A 1 106 ? 29.112 -3.316 -23.538 1.00 88.00 106 GLU A CA 1
ATOM 811 C C . GLU A 1 106 ? 29.475 -3.654 -24.985 1.00 88.00 106 GLU A C 1
ATOM 813 O O . GLU A 1 106 ? 30.640 -3.952 -25.256 1.00 88.00 106 GLU A O 1
ATOM 818 N N . ASN A 1 107 ? 28.497 -3.623 -25.893 1.00 87.25 107 ASN A N 1
ATOM 819 C CA . ASN A 1 107 ? 28.660 -4.111 -27.265 1.00 87.25 107 ASN A CA 1
ATOM 820 C C . ASN A 1 107 ? 29.008 -3.004 -28.265 1.00 87.25 107 ASN A C 1
ATOM 822 O O . ASN A 1 107 ? 29.650 -3.274 -29.282 1.00 87.25 107 ASN A O 1
ATOM 826 N N . CYS A 1 108 ? 28.638 -1.754 -27.982 1.00 87.56 108 CYS A N 1
ATOM 827 C CA . CYS A 1 108 ? 28.982 -0.635 -28.847 1.00 87.56 108 CYS A CA 1
ATOM 828 C C . CYS A 1 108 ? 30.462 -0.238 -28.671 1.00 87.56 108 CYS A C 1
ATOM 830 O O . CYS A 1 108 ? 30.928 0.068 -27.568 1.00 87.56 108 CYS A O 1
ATOM 832 N N . SER A 1 109 ? 31.215 -0.252 -29.773 1.00 82.94 109 SER A N 1
ATOM 833 C CA . SER A 1 109 ? 32.655 0.032 -29.823 1.00 82.94 109 SER A CA 1
ATOM 834 C C . SER A 1 109 ? 32.971 1.340 -30.560 1.00 82.94 109 SER A C 1
ATOM 836 O O . SER A 1 109 ? 32.097 1.938 -31.185 1.00 82.94 109 SER A O 1
ATOM 838 N N . GLU A 1 110 ? 34.238 1.766 -30.531 1.00 83.62 110 GLU A N 1
ATOM 839 C CA . GLU A 1 110 ? 34.725 2.944 -31.270 1.00 83.62 110 GLU A CA 1
ATOM 840 C C . GLU A 1 110 ? 34.370 2.861 -32.760 1.00 83.62 110 GLU A C 1
ATOM 842 O O . GLU A 1 110 ? 34.573 1.829 -33.399 1.00 83.62 110 GLU A O 1
ATOM 847 N N . GLY A 1 111 ? 33.783 3.940 -33.291 1.00 79.62 111 GLY A N 1
ATOM 848 C CA . GLY A 1 111 ? 33.282 4.008 -34.669 1.00 79.62 111 GLY A CA 1
ATOM 849 C C . GLY A 1 111 ? 31.964 3.262 -34.931 1.00 79.62 111 GLY A C 1
ATOM 850 O O . GLY A 1 111 ? 31.447 3.336 -36.043 1.00 79.62 111 GLY A O 1
ATOM 851 N N . GLY A 1 112 ? 31.407 2.559 -33.938 1.00 87.69 112 GLY A N 1
ATOM 852 C CA . GLY A 1 112 ? 30.088 1.923 -34.010 1.00 87.69 112 GLY A CA 1
ATOM 853 C C . GLY A 1 112 ? 28.929 2.901 -33.781 1.00 87.69 112 GLY A C 1
ATOM 854 O O . GLY A 1 112 ? 29.133 4.066 -33.428 1.00 87.69 112 GLY A O 1
ATOM 855 N N . GLN A 1 113 ? 27.698 2.417 -33.965 1.00 90.62 113 GLN A N 1
ATOM 856 C CA . GLN A 1 113 ? 26.472 3.189 -33.748 1.00 90.62 113 GLN A CA 1
ATOM 857 C C . GLN A 1 113 ? 25.613 2.556 -32.646 1.00 90.62 113 GLN A C 1
ATOM 859 O O . GLN A 1 113 ? 25.282 1.373 -32.707 1.00 90.62 113 GLN A O 1
ATOM 864 N N . GLY A 1 114 ? 25.230 3.358 -31.655 1.00 94.50 114 GLY A N 1
ATOM 865 C CA . GLY A 1 114 ? 24.225 3.014 -30.652 1.00 94.50 114 GLY A CA 1
ATOM 866 C C . GLY A 1 114 ? 22.920 3.756 -30.929 1.00 94.50 114 GLY A C 1
ATOM 867 O O . GLY A 1 114 ? 22.925 4.980 -31.078 1.00 94.50 114 GLY A O 1
ATOM 868 N N . ILE A 1 115 ? 21.806 3.033 -31.011 1.00 95.88 115 ILE A N 1
ATOM 869 C CA . ILE A 1 115 ? 20.467 3.598 -31.210 1.00 95.88 115 ILE A CA 1
ATOM 870 C C . ILE A 1 115 ? 19.626 3.315 -29.967 1.00 95.88 115 ILE A C 1
ATOM 872 O O . ILE A 1 115 ? 19.532 2.176 -29.524 1.00 95.88 115 ILE A O 1
ATOM 876 N N . ILE A 1 116 ? 19.004 4.348 -29.412 1.00 96.50 116 ILE A N 1
ATOM 877 C CA . ILE A 1 116 ? 18.037 4.229 -28.321 1.00 96.50 116 ILE A CA 1
ATOM 878 C C . ILE A 1 116 ? 16.718 4.779 -28.849 1.00 96.50 116 ILE A C 1
ATOM 880 O O . ILE A 1 116 ? 16.626 5.968 -29.143 1.00 96.50 116 ILE A O 1
ATOM 884 N N . TYR A 1 117 ? 15.718 3.919 -28.994 1.00 96.94 117 TYR A N 1
ATOM 885 C CA . TYR A 1 117 ? 14.365 4.287 -29.390 1.00 96.94 117 TYR A CA 1
ATOM 886 C C . TYR A 1 117 ? 13.417 4.020 -28.226 1.00 96.94 117 TYR A C 1
ATOM 888 O O . TYR A 1 117 ? 13.381 2.905 -27.710 1.00 96.94 117 TYR A O 1
ATOM 896 N N . PHE A 1 118 ? 12.646 5.021 -27.821 1.00 94.94 118 PHE A N 1
ATOM 897 C CA . PHE A 1 118 ? 11.670 4.891 -26.744 1.00 94.94 118 PHE A CA 1
ATOM 898 C C . PHE A 1 118 ? 10.326 5.470 -27.179 1.00 94.94 118 PHE A C 1
ATOM 900 O O . PHE A 1 118 ? 10.264 6.633 -27.567 1.00 94.94 118 PHE A O 1
ATOM 907 N N . SER A 1 119 ? 9.260 4.680 -27.082 1.00 93.12 119 SER A N 1
ATOM 908 C CA . SER A 1 119 ? 7.874 5.104 -27.281 1.00 93.12 119 SER A CA 1
ATOM 909 C C . SER A 1 119 ? 7.051 4.755 -26.041 1.00 93.12 119 SER A C 1
ATOM 911 O O . SER A 1 119 ? 7.050 3.609 -25.585 1.00 93.12 119 SER A O 1
ATOM 913 N N . GLY A 1 120 ? 6.388 5.747 -25.456 1.00 89.12 120 GLY A N 1
ATOM 914 C CA . GLY A 1 120 ? 5.653 5.587 -24.203 1.00 89.12 120 GLY A CA 1
ATOM 915 C C . GLY A 1 120 ? 5.481 6.909 -23.464 1.00 89.12 120 GLY A C 1
ATOM 916 O O . GLY A 1 120 ? 5.696 7.986 -24.014 1.00 89.12 120 GLY A O 1
ATOM 917 N N . HIS A 1 121 ? 5.132 6.847 -22.185 1.00 84.56 121 HIS A N 1
ATOM 918 C CA . HIS A 1 121 ? 5.033 8.025 -21.330 1.00 84.56 121 HIS A CA 1
ATOM 919 C C . HIS A 1 121 ? 6.400 8.557 -20.887 1.00 84.56 121 HIS A C 1
ATOM 921 O O . HIS A 1 121 ? 7.282 7.816 -20.448 1.00 84.56 121 HIS A O 1
ATOM 927 N N . GLY A 1 122 ? 6.539 9.881 -20.933 1.00 75.25 122 GLY A N 1
ATOM 928 C CA . GLY A 1 122 ? 7.594 10.638 -20.264 1.00 75.25 122 GLY A CA 1
ATOM 929 C C . GLY A 1 122 ? 6.972 11.730 -19.397 1.00 75.25 122 GLY A C 1
ATOM 930 O O . GLY A 1 122 ? 5.962 12.324 -19.788 1.00 75.25 122 GLY A O 1
ATOM 931 N N . ASP A 1 123 ? 7.552 11.988 -18.224 1.00 70.06 123 ASP A N 1
ATOM 932 C CA . ASP A 1 123 ? 7.024 12.968 -17.265 1.00 70.06 123 ASP A CA 1
ATOM 933 C C . ASP A 1 123 ? 8.140 13.626 -16.429 1.00 70.06 123 ASP A C 1
ATOM 935 O O . ASP A 1 123 ? 9.303 13.219 -16.488 1.00 70.06 123 ASP A O 1
ATOM 939 N N . VAL A 1 124 ? 7.818 14.675 -15.667 1.00 60.62 124 VAL A N 1
ATOM 940 C CA . VAL A 1 124 ? 8.765 15.440 -14.840 1.00 60.62 124 VAL A CA 1
ATOM 941 C C . VAL A 1 124 ? 8.286 15.556 -13.409 1.00 60.62 124 VAL A C 1
ATOM 943 O O . VAL A 1 124 ? 7.174 15.994 -13.130 1.00 60.62 124 VAL A O 1
ATOM 946 N N . GLU A 1 125 ? 9.183 15.260 -12.471 1.00 58.38 125 GLU A N 1
ATOM 947 C CA . GLU A 1 125 ? 8.934 15.514 -11.057 1.00 58.38 125 GLU A CA 1
ATOM 948 C C . GLU A 1 125 ? 9.178 17.002 -10.759 1.00 58.38 125 GLU A C 1
ATOM 950 O O . GLU A 1 125 ? 10.317 17.469 -10.671 1.00 58.38 125 GLU A O 1
ATOM 955 N N . THR A 1 126 ? 8.098 17.769 -10.602 1.00 49.91 126 THR A N 1
ATOM 956 C CA . THR A 1 126 ? 8.145 19.240 -10.474 1.00 49.91 126 THR A CA 1
ATOM 957 C C . THR A 1 126 ? 8.396 19.742 -9.045 1.00 49.91 126 THR A C 1
ATOM 959 O O . THR A 1 126 ? 8.482 20.949 -8.817 1.00 49.91 126 THR A O 1
ATOM 962 N N . LYS A 1 127 ? 8.544 18.840 -8.065 1.00 50.00 127 LYS A N 1
ATOM 963 C CA . LYS A 1 127 ? 8.628 19.187 -6.632 1.00 50.00 127 LYS A CA 1
ATOM 964 C C . LYS A 1 127 ? 9.992 19.704 -6.168 1.00 50.00 127 LYS A C 1
ATOM 966 O O . LYS A 1 127 ? 10.067 20.332 -5.114 1.00 50.00 127 LYS A O 1
ATOM 971 N N . THR A 1 128 ? 11.071 19.462 -6.915 1.00 45.72 128 THR A N 1
ATOM 972 C CA . THR A 1 128 ? 12.411 19.979 -6.584 1.00 45.72 128 THR A CA 1
ATOM 973 C C . THR A 1 128 ? 12.860 21.029 -7.594 1.00 45.72 128 THR A C 1
ATOM 975 O O . THR A 1 128 ? 12.473 20.996 -8.759 1.00 45.72 128 THR A O 1
ATOM 978 N N . PHE A 1 129 ? 13.725 21.953 -7.159 1.00 42.72 129 PHE A N 1
ATOM 979 C CA . PHE A 1 129 ? 14.298 23.002 -8.018 1.00 42.72 129 PHE A CA 1
ATOM 980 C C . PHE A 1 129 ? 14.932 22.450 -9.310 1.00 42.72 129 PHE A C 1
ATOM 982 O O . PHE A 1 129 ? 14.961 23.135 -10.325 1.00 42.72 129 PHE A O 1
ATOM 989 N N . ASN A 1 130 ? 15.402 21.198 -9.278 1.00 45.78 130 ASN A N 1
ATOM 990 C CA . ASN A 1 130 ? 16.100 20.557 -10.388 1.00 45.78 130 ASN A CA 1
ATOM 991 C C . ASN A 1 130 ? 15.178 19.916 -11.446 1.00 45.78 130 ASN A C 1
ATOM 993 O O . ASN A 1 130 ? 15.731 19.409 -12.416 1.00 45.78 130 ASN A O 1
ATOM 997 N N . GLN A 1 131 ? 13.842 19.917 -11.266 1.00 57.12 131 GLN A N 1
ATOM 998 C CA . GLN A 1 131 ? 12.830 19.426 -12.229 1.00 57.12 131 GLN A CA 1
ATOM 999 C C . GLN A 1 131 ? 13.310 18.217 -13.056 1.00 57.12 131 GLN A C 1
ATOM 1001 O O . GLN A 1 131 ? 13.549 18.310 -14.261 1.00 57.12 131 GLN A O 1
ATOM 1006 N N . LEU A 1 132 ? 13.542 17.088 -12.378 1.00 61.06 132 LEU A N 1
ATOM 1007 C CA . LEU A 1 132 ? 14.125 15.901 -13.005 1.00 61.06 132 LEU A CA 1
ATOM 1008 C C . LEU A 1 132 ? 13.092 15.214 -13.906 1.00 61.06 132 LEU A C 1
ATOM 1010 O O . LEU A 1 132 ? 11.966 14.968 -13.474 1.00 61.06 132 LEU A O 1
ATOM 1014 N N . GLY A 1 133 ? 13.488 14.911 -15.141 1.00 72.81 133 GLY A N 1
ATOM 1015 C CA . GLY A 1 133 ? 12.662 14.184 -16.100 1.00 72.81 133 GLY A CA 1
ATOM 1016 C C . GLY A 1 133 ? 12.849 12.672 -16.023 1.00 72.81 133 GLY A C 1
ATOM 1017 O O . GLY A 1 133 ? 13.946 12.194 -15.716 1.00 72.81 133 GLY A O 1
ATOM 1018 N N . PHE A 1 134 ? 11.783 11.933 -16.323 1.00 81.50 134 PHE A N 1
ATOM 1019 C CA . PHE A 1 134 ? 11.710 10.478 -16.249 1.00 81.50 134 PHE A CA 1
ATOM 1020 C C . PHE A 1 134 ? 11.051 9.888 -17.498 1.00 81.50 134 PHE A C 1
ATOM 1022 O O . PHE A 1 134 ? 10.115 10.464 -18.054 1.00 81.50 134 PHE A O 1
ATOM 1029 N N . LEU A 1 135 ? 11.521 8.709 -17.897 1.00 87.50 135 LEU A N 1
ATOM 1030 C CA . LEU A 1 135 ? 10.793 7.795 -18.772 1.00 87.50 135 LEU A CA 1
ATOM 1031 C C . LEU A 1 135 ? 10.009 6.823 -17.888 1.00 87.50 135 LEU A C 1
ATOM 1033 O O . LEU A 1 135 ? 10.561 6.281 -16.924 1.00 87.50 135 LEU A O 1
ATOM 1037 N N . LEU A 1 136 ? 8.726 6.633 -18.188 1.00 89.12 136 LEU A N 1
ATOM 1038 C CA . LEU A 1 136 ? 7.855 5.741 -17.431 1.00 89.12 136 LEU A CA 1
ATOM 1039 C C . LEU A 1 136 ? 7.896 4.359 -18.081 1.00 89.12 136 LEU A C 1
ATOM 1041 O O . LEU A 1 136 ? 7.505 4.182 -19.236 1.00 89.12 136 LEU A O 1
ATOM 1045 N N . LEU A 1 137 ? 8.389 3.401 -17.308 1.00 93.88 137 LEU A N 1
ATOM 1046 C CA . LEU A 1 137 ? 8.490 1.984 -17.636 1.00 93.88 137 LEU A CA 1
ATOM 1047 C C . LEU A 1 137 ? 7.217 1.265 -17.174 1.00 93.88 137 LEU A C 1
ATOM 1049 O O . LEU A 1 137 ? 6.427 1.838 -16.421 1.00 93.88 137 LEU A O 1
ATOM 1053 N N . HIS A 1 138 ? 7.010 0.021 -17.607 1.00 93.25 138 HIS A N 1
ATOM 1054 C CA . HIS A 1 138 ? 5.792 -0.738 -17.298 1.00 93.25 138 HIS A CA 1
ATOM 1055 C C . HIS A 1 138 ? 5.464 -0.773 -15.797 1.00 93.25 138 HIS A C 1
ATOM 1057 O O . HIS A 1 138 ? 4.311 -0.599 -15.413 1.00 93.25 138 HIS A O 1
ATOM 1063 N N . ASP A 1 139 ? 6.482 -0.933 -14.953 1.00 91.38 139 ASP A N 1
ATOM 1064 C CA . ASP A 1 139 ? 6.401 -1.024 -13.493 1.00 91.38 139 ASP A CA 1
ATOM 1065 C C . ASP A 1 139 ? 6.660 0.317 -12.779 1.00 91.38 139 ASP A C 1
ATOM 1067 O O . ASP A 1 139 ? 6.987 0.348 -11.590 1.00 91.38 139 ASP A O 1
ATOM 1071 N N . SER A 1 140 ? 6.540 1.452 -13.475 1.00 88.88 140 SER A N 1
ATOM 1072 C CA . SER A 1 140 ? 6.724 2.760 -12.838 1.00 88.88 140 SER A CA 1
ATOM 1073 C C . SER A 1 140 ? 5.604 3.069 -11.833 1.00 88.88 140 SER A C 1
ATOM 1075 O O . SER A 1 140 ? 4.426 2.902 -12.149 1.00 88.88 140 SER A O 1
ATOM 1077 N N . PRO A 1 141 ? 5.928 3.573 -10.626 1.00 81.56 141 PRO A N 1
ATOM 1078 C CA . PRO A 1 141 ? 4.921 3.958 -9.642 1.00 81.56 141 PRO A CA 1
ATOM 1079 C C . PRO A 1 141 ? 4.266 5.298 -10.008 1.00 81.56 141 PRO A C 1
ATOM 1081 O O . PRO A 1 141 ? 4.950 6.315 -10.143 1.00 81.56 141 PRO A O 1
ATOM 1084 N N . ALA A 1 142 ? 2.931 5.348 -10.052 1.00 76.12 142 ALA A N 1
ATOM 1085 C CA . ALA A 1 142 ? 2.170 6.556 -10.412 1.00 76.12 142 ALA A CA 1
ATOM 1086 C C . ALA A 1 142 ? 2.331 7.728 -9.420 1.00 76.12 142 ALA A C 1
ATOM 1088 O O . ALA A 1 142 ? 2.016 8.881 -9.723 1.00 76.12 142 ALA A O 1
ATOM 1089 N N . ARG A 1 143 ? 2.777 7.438 -8.190 1.00 69.56 143 ARG A N 1
ATOM 1090 C CA . ARG A 1 143 ? 2.748 8.383 -7.058 1.00 69.56 143 ARG A CA 1
ATOM 1091 C C . ARG A 1 143 ? 4.104 8.986 -6.699 1.00 69.56 143 ARG A C 1
ATOM 1093 O O . ARG A 1 143 ? 4.147 9.990 -5.986 1.00 69.56 143 ARG A O 1
ATOM 1100 N N . SER A 1 144 ? 5.199 8.381 -7.155 1.00 73.75 144 SER A N 1
ATOM 1101 C CA . SER A 1 144 ? 6.562 8.821 -6.838 1.00 73.75 144 SER A CA 1
ATOM 1102 C C . SER A 1 144 ? 7.565 8.277 -7.853 1.00 73.75 144 SER A C 1
ATOM 1104 O O . SER A 1 144 ? 8.198 7.252 -7.607 1.00 73.75 144 SER A O 1
ATOM 1106 N N . TYR A 1 145 ? 7.777 8.992 -8.958 1.00 77.31 145 TYR A N 1
ATOM 1107 C CA . TYR A 1 145 ? 8.673 8.555 -10.038 1.00 77.31 145 TYR A CA 1
ATOM 1108 C C . TYR A 1 145 ? 10.094 8.255 -9.572 1.00 77.31 145 TYR A C 1
ATOM 1110 O O . TYR A 1 145 ? 10.675 7.255 -9.973 1.00 77.31 145 TYR A O 1
ATOM 1118 N N . LYS A 1 146 ? 10.631 9.028 -8.627 1.00 72.12 146 LYS A N 1
ATOM 1119 C CA . LYS A 1 146 ? 11.970 8.777 -8.066 1.00 72.12 146 LYS A CA 1
ATOM 1120 C C . LYS A 1 146 ? 12.117 7.415 -7.381 1.00 72.12 146 LYS A C 1
ATOM 1122 O O . LYS A 1 146 ? 13.233 6.950 -7.204 1.00 72.12 146 LYS A O 1
ATOM 1127 N N . ALA A 1 147 ? 11.011 6.775 -7.005 1.00 69.38 147 ALA A N 1
ATOM 1128 C CA . ALA A 1 147 ? 11.036 5.474 -6.354 1.00 69.38 147 ALA A CA 1
ATOM 1129 C C . ALA A 1 147 ? 11.119 4.293 -7.339 1.00 69.38 147 ALA A C 1
ATOM 1131 O O . ALA A 1 147 ? 11.383 3.184 -6.878 1.00 69.38 147 ALA A O 1
ATOM 1132 N N . GLY A 1 148 ? 10.896 4.492 -8.649 1.00 74.88 148 GLY A N 1
ATOM 1133 C CA . GLY A 1 148 ? 10.834 3.377 -9.610 1.00 74.88 148 GLY A CA 1
ATOM 1134 C C . GLY A 1 148 ? 10.687 3.710 -11.104 1.00 74.88 148 GLY A C 1
ATOM 1135 O O . GLY A 1 148 ? 10.492 2.795 -11.891 1.00 74.88 148 GLY A O 1
ATOM 1136 N N . ALA A 1 149 ? 10.767 4.977 -11.520 1.00 85.44 149 ALA A N 1
ATOM 1137 C CA . ALA A 1 149 ? 10.796 5.392 -12.927 1.00 85.44 149 ALA A CA 1
ATOM 1138 C C . ALA A 1 149 ? 12.231 5.716 -13.376 1.00 85.44 149 ALA A C 1
ATOM 1140 O O . ALA A 1 149 ? 13.091 6.055 -12.557 1.00 85.44 149 ALA A O 1
ATOM 1141 N N . TYR A 1 150 ? 12.510 5.642 -14.682 1.00 86.69 150 TYR A N 1
ATOM 1142 C CA . TYR A 1 150 ? 13.878 5.770 -15.190 1.00 86.69 150 TYR A CA 1
ATOM 1143 C C . TYR A 1 150 ? 14.280 7.226 -15.400 1.00 86.69 150 TYR A C 1
ATOM 1145 O O . TYR A 1 150 ? 13.741 7.927 -16.255 1.00 86.69 150 TYR A O 1
ATOM 1153 N N . SER A 1 151 ? 15.244 7.686 -14.606 1.00 83.69 151 SER A N 1
ATOM 1154 C CA . SER A 1 151 ? 15.725 9.066 -14.639 1.00 83.69 151 SER A CA 1
ATOM 1155 C C . SER A 1 151 ? 16.476 9.375 -15.933 1.00 83.69 151 SER A C 1
ATOM 1157 O O . SER A 1 151 ? 17.425 8.679 -16.303 1.00 83.69 151 SER A O 1
ATOM 1159 N N . LEU A 1 152 ? 16.136 10.495 -16.575 1.00 78.81 152 LEU A N 1
ATOM 1160 C CA . LEU A 1 152 ? 16.878 11.001 -17.735 1.00 78.81 152 LEU A CA 1
ATOM 1161 C C . LEU A 1 152 ? 18.321 11.388 -17.396 1.00 78.81 152 LEU A C 1
ATOM 1163 O O . LEU A 1 152 ? 19.154 11.478 -18.294 1.00 78.81 152 LEU A O 1
ATOM 1167 N N . TYR A 1 153 ? 18.636 11.588 -16.112 1.00 76.69 153 TYR A N 1
ATOM 1168 C CA . TYR A 1 153 ? 20.016 11.765 -15.667 1.00 76.69 153 TYR A CA 1
ATOM 1169 C C . TYR A 1 153 ? 20.865 10.520 -15.965 1.00 76.69 153 TYR A C 1
ATOM 1171 O O . TYR A 1 153 ? 21.937 10.653 -16.550 1.00 76.69 153 TYR A O 1
ATOM 1179 N N . TYR A 1 154 ? 20.358 9.323 -15.643 1.00 81.81 154 TYR A N 1
ATOM 1180 C CA . TYR A 1 154 ? 21.042 8.060 -15.946 1.00 81.81 154 TYR A CA 1
ATOM 1181 C C . TYR A 1 154 ? 21.147 7.830 -17.447 1.00 81.81 154 TYR A C 1
ATOM 1183 O O . TYR A 1 154 ? 22.216 7.487 -17.948 1.00 81.81 154 TYR A O 1
ATOM 1191 N N . LEU A 1 155 ? 20.074 8.124 -18.186 1.00 86.44 155 LEU A N 1
ATOM 1192 C CA . LEU A 1 155 ? 20.104 8.037 -19.643 1.00 86.44 155 LEU A CA 1
ATOM 1193 C C . LEU A 1 155 ? 21.193 8.945 -20.242 1.00 86.44 155 LEU A C 1
ATOM 1195 O O . LEU A 1 155 ? 21.938 8.516 -21.121 1.00 86.44 155 LEU A O 1
ATOM 1199 N N . GLN A 1 156 ? 21.322 10.185 -19.760 1.00 80.50 156 GLN A N 1
ATOM 1200 C CA . GLN A 1 156 ? 22.340 11.118 -20.245 1.00 80.50 156 GLN A CA 1
ATOM 1201 C C . GLN A 1 156 ? 23.763 10.680 -19.880 1.00 80.50 156 GLN A C 1
ATOM 1203 O O . GLN A 1 156 ? 24.674 10.888 -20.682 1.00 80.50 156 GLN A O 1
ATOM 1208 N N . ASP A 1 157 ? 23.975 10.072 -18.714 1.00 81.75 157 ASP A N 1
ATOM 1209 C CA . ASP A 1 157 ? 25.275 9.503 -18.339 1.00 81.75 157 ASP A CA 1
ATOM 1210 C C . ASP A 1 157 ? 25.685 8.351 -19.275 1.00 81.75 157 ASP A C 1
ATOM 1212 O O . ASP A 1 157 ? 26.808 8.317 -19.785 1.00 81.75 157 ASP A O 1
ATOM 1216 N N . ILE A 1 158 ? 24.738 7.475 -19.622 1.00 86.94 158 ILE A N 1
ATOM 1217 C CA . ILE A 1 158 ? 24.944 6.380 -20.583 1.00 86.94 158 ILE A CA 1
ATOM 1218 C C . ILE A 1 158 ? 25.245 6.916 -21.984 1.00 86.94 158 ILE A C 1
ATOM 1220 O O . ILE A 1 158 ? 26.213 6.488 -22.618 1.00 86.94 158 ILE A O 1
ATOM 1224 N N . ILE A 1 159 ? 24.457 7.886 -22.459 1.00 86.12 159 ILE A N 1
ATOM 1225 C CA . ILE A 1 159 ? 24.684 8.550 -23.751 1.00 86.12 159 ILE A CA 1
ATOM 1226 C C . ILE A 1 159 ? 26.091 9.157 -23.789 1.00 86.12 159 ILE A C 1
ATOM 1228 O O . ILE A 1 159 ? 26.820 8.935 -24.753 1.00 86.12 159 ILE A O 1
ATOM 1232 N N . SER A 1 160 ? 26.492 9.855 -22.723 1.00 82.88 160 SER A N 1
ATOM 1233 C CA . SER A 1 160 ? 27.808 10.500 -22.626 1.00 82.88 160 SER A CA 1
ATOM 1234 C C . SER A 1 160 ? 28.939 9.469 -22.556 1.00 82.88 160 SER A C 1
ATOM 1236 O O . SER A 1 160 ? 30.008 9.663 -23.131 1.00 82.88 160 SER A O 1
ATOM 1238 N N . THR A 1 161 ? 28.712 8.333 -21.893 1.00 84.81 161 THR A N 1
ATOM 1239 C CA . THR A 1 161 ? 29.659 7.212 -21.845 1.00 84.81 161 THR A CA 1
ATOM 1240 C C . THR A 1 161 ? 29.882 6.620 -23.235 1.00 84.81 161 THR A C 1
ATOM 1242 O O . THR A 1 161 ? 31.024 6.433 -23.665 1.00 84.81 161 THR A O 1
ATOM 1245 N N . LEU A 1 162 ? 28.808 6.377 -23.984 1.00 87.69 162 LEU A N 1
ATOM 1246 C CA . LEU A 1 162 ? 28.887 5.903 -25.365 1.00 87.69 162 LEU A CA 1
ATOM 1247 C C . LEU A 1 162 ? 29.578 6.930 -26.280 1.00 87.69 162 LEU A C 1
ATOM 1249 O O . LEU A 1 162 ? 30.494 6.574 -27.025 1.00 87.69 162 LEU A O 1
ATOM 1253 N N . SER A 1 163 ? 29.188 8.204 -26.207 1.00 83.81 163 SER A N 1
ATOM 1254 C CA . SER A 1 163 ? 29.683 9.242 -27.118 1.00 83.81 163 SER A CA 1
ATOM 1255 C C . SER A 1 163 ? 31.126 9.664 -26.823 1.00 83.81 163 SER A C 1
ATOM 1257 O O . SER A 1 163 ? 31.928 9.800 -27.748 1.00 83.81 163 SER A O 1
ATOM 1259 N N . LEU A 1 164 ? 31.498 9.822 -25.549 1.00 81.69 164 LEU A N 1
ATOM 1260 C CA . LEU A 1 164 ? 32.802 10.362 -25.145 1.00 81.69 164 LEU A CA 1
ATOM 1261 C C . LEU A 1 164 ? 33.842 9.276 -24.862 1.00 81.69 164 LEU A C 1
ATOM 1263 O O . LEU A 1 164 ? 34.992 9.408 -25.282 1.00 81.69 164 LEU A O 1
ATOM 1267 N N . HIS A 1 165 ? 33.464 8.206 -24.154 1.00 83.25 165 HIS A N 1
ATOM 1268 C CA . HIS A 1 165 ? 34.412 7.157 -23.762 1.00 83.25 165 HIS A CA 1
ATOM 1269 C C . HIS A 1 165 ? 34.534 6.066 -24.816 1.00 83.25 165 HIS A C 1
ATOM 1271 O O . HIS A 1 165 ? 35.647 5.661 -25.151 1.00 83.25 165 HIS A O 1
ATOM 1277 N N . LYS A 1 166 ? 33.404 5.596 -25.356 1.00 85.06 166 LYS A N 1
ATOM 1278 C CA . LYS A 1 166 ? 33.413 4.597 -26.432 1.00 85.06 166 LYS A CA 1
ATOM 1279 C C . LYS A 1 166 ? 33.628 5.227 -27.802 1.00 85.06 166 LYS A C 1
ATOM 1281 O O . LYS A 1 166 ? 33.959 4.492 -28.721 1.00 85.06 166 LYS A O 1
ATOM 1286 N N . LYS A 1 167 ? 33.475 6.555 -27.941 1.00 87.31 167 LYS A N 1
ATOM 1287 C CA . LYS A 1 167 ? 33.515 7.282 -29.227 1.00 87.31 167 LYS A CA 1
ATOM 1288 C C . LYS A 1 167 ? 32.576 6.660 -30.266 1.00 87.31 167 LYS A C 1
ATOM 1290 O O . LYS A 1 167 ? 32.877 6.623 -31.460 1.00 87.31 167 LYS A O 1
ATOM 1295 N N . ALA A 1 168 ? 31.465 6.119 -29.783 1.00 88.06 168 ALA A N 1
ATOM 1296 C CA . ALA A 1 168 ? 30.396 5.623 -30.616 1.00 88.06 168 ALA A CA 1
ATOM 1297 C C . ALA A 1 168 ? 29.510 6.792 -31.031 1.00 88.06 168 ALA A C 1
ATOM 1299 O O . ALA A 1 168 ? 29.376 7.792 -30.321 1.00 88.06 168 ALA A O 1
ATOM 1300 N N . ARG A 1 169 ? 28.863 6.652 -32.179 1.00 89.62 169 ARG A N 1
ATOM 1301 C CA . ARG A 1 169 ? 27.813 7.574 -32.573 1.00 89.62 169 ARG A CA 1
ATOM 1302 C C . ARG A 1 169 ? 26.509 7.170 -31.898 1.00 89.62 169 ARG A C 1
ATOM 1304 O O . ARG A 1 169 ? 26.059 6.041 -32.067 1.00 89.62 169 ARG A O 1
ATOM 1311 N N . VAL A 1 170 ? 25.873 8.095 -31.189 1.00 91.12 170 VAL A N 1
ATOM 1312 C CA . VAL A 1 170 ? 24.645 7.811 -30.434 1.00 91.12 170 VAL A CA 1
ATOM 1313 C C . VAL A 1 170 ? 23.460 8.510 -31.086 1.00 91.12 170 VAL A C 1
ATOM 1315 O O . VAL A 1 170 ? 23.501 9.714 -31.329 1.00 91.12 170 VAL A O 1
ATOM 1318 N N . THR A 1 171 ? 22.405 7.759 -31.396 1.00 92.69 171 THR A N 1
ATOM 1319 C CA . THR A 1 171 ? 21.127 8.296 -31.886 1.00 92.69 171 THR A CA 1
ATOM 1320 C C . THR A 1 171 ? 20.032 7.971 -30.884 1.00 92.69 171 THR A C 1
ATOM 1322 O O . THR A 1 171 ? 19.746 6.804 -30.645 1.00 92.69 171 THR A O 1
ATOM 1325 N N . VAL A 1 172 ? 19.418 8.997 -30.305 1.00 92.12 172 VAL A N 1
ATOM 1326 C CA . VAL A 1 172 ? 18.310 8.860 -29.358 1.00 92.12 172 VAL A CA 1
ATOM 1327 C C . VAL A 1 172 ? 17.040 9.357 -30.026 1.00 92.12 172 VAL A C 1
ATOM 1329 O O . VAL A 1 172 ? 16.989 10.484 -30.513 1.00 92.12 172 VAL A O 1
ATOM 1332 N N . ILE A 1 173 ? 16.016 8.521 -30.062 1.00 93.81 173 ILE A N 1
ATOM 1333 C CA . ILE A 1 173 ? 14.712 8.837 -30.628 1.00 93.81 173 ILE A CA 1
ATOM 1334 C C . ILE A 1 173 ? 13.689 8.609 -29.527 1.00 93.81 173 ILE A C 1
ATOM 1336 O O . ILE A 1 173 ? 13.594 7.505 -28.996 1.00 93.81 173 ILE A O 1
ATOM 1340 N N . THR A 1 174 ? 12.932 9.641 -29.175 1.00 88.38 174 THR A N 1
ATOM 1341 C CA . THR A 1 174 ? 11.895 9.514 -28.149 1.00 88.38 174 THR A CA 1
ATOM 1342 C C . THR A 1 174 ? 10.556 9.954 -28.702 1.00 88.38 174 THR A C 1
ATOM 1344 O O . THR A 1 174 ? 10.333 11.145 -28.940 1.00 88.38 174 THR A O 1
ATOM 1347 N N . ASP A 1 175 ? 9.657 8.991 -28.851 1.00 83.50 175 ASP A N 1
ATOM 1348 C CA . ASP A 1 175 ? 8.233 9.229 -28.998 1.00 83.50 175 ASP A CA 1
ATOM 1349 C C . ASP A 1 175 ? 7.541 9.193 -27.632 1.00 83.50 175 ASP A C 1
ATOM 1351 O O . ASP A 1 175 ? 6.740 8.310 -27.328 1.00 83.50 175 ASP A O 1
ATOM 1355 N N . ALA A 1 176 ? 7.948 10.122 -26.767 1.00 69.50 176 ALA A N 1
ATOM 1356 C CA . ALA A 1 176 ? 7.467 10.211 -25.400 1.00 69.50 176 ALA A CA 1
ATOM 1357 C C . ALA A 1 176 ? 7.228 11.665 -25.018 1.00 69.50 176 ALA A C 1
ATOM 1359 O O . ALA A 1 176 ? 8.162 12.408 -24.716 1.00 69.50 176 ALA A O 1
ATOM 1360 N N . CYS A 1 177 ? 5.956 12.054 -25.039 1.00 63.97 177 CYS A N 1
ATOM 1361 C CA . CYS A 1 177 ? 5.496 13.370 -24.635 1.00 63.97 177 CYS A CA 1
ATOM 1362 C C . CYS A 1 177 ? 4.138 13.264 -23.931 1.00 63.97 177 CYS A C 1
ATOM 1364 O O . CYS A 1 177 ? 3.148 12.887 -24.554 1.00 63.97 177 CYS A O 1
ATOM 1366 N N . HIS A 1 178 ? 4.113 13.680 -22.660 1.00 56.59 178 HIS A N 1
ATOM 1367 C CA . HIS A 1 178 ? 2.925 13.962 -21.849 1.00 56.59 178 HIS A CA 1
ATOM 1368 C C . HIS A 1 178 ? 2.058 12.750 -21.434 1.00 56.59 178 HIS A C 1
ATOM 1370 O O . HIS A 1 178 ? 1.007 12.493 -22.018 1.00 56.59 178 HIS A O 1
ATOM 1376 N N . ALA A 1 179 ? 2.373 12.128 -20.290 1.00 41.94 179 ALA A N 1
ATOM 1377 C CA . ALA A 1 179 ? 1.342 11.455 -19.490 1.00 41.94 179 ALA A CA 1
ATOM 1378 C C . ALA A 1 179 ? 0.468 12.535 -18.829 1.00 41.94 179 ALA A C 1
ATOM 1380 O O . ALA A 1 179 ? 0.950 13.351 -18.049 1.00 41.94 179 ALA A O 1
ATOM 1381 N N . GLY A 1 180 ? -0.813 12.654 -19.173 1.00 39.59 180 GLY A N 1
ATOM 1382 C CA . GLY A 1 180 ? -1.686 13.654 -18.540 1.00 39.59 180 GLY A CA 1
ATOM 1383 C C . GLY A 1 180 ? -1.712 13.570 -17.002 1.00 39.59 180 GLY A C 1
ATOM 1384 O O . GLY A 1 180 ? -1.828 12.485 -16.473 1.00 39.59 180 GLY A O 1
ATOM 1385 N N . LYS A 1 181 ? -1.701 14.708 -16.281 1.00 44.09 181 LYS A N 1
ATOM 1386 C CA . LYS A 1 181 ? -2.070 14.865 -14.844 1.00 44.09 181 LYS A CA 1
ATOM 1387 C C . LYS A 1 181 ? -1.494 13.857 -13.820 1.00 44.09 181 LYS A C 1
ATOM 1389 O O . LYS A 1 181 ? -2.077 13.711 -12.744 1.00 44.09 181 LYS A O 1
ATOM 1394 N N . LEU A 1 182 ? -0.355 13.225 -14.065 1.00 45.03 182 LEU A N 1
ATOM 1395 C CA . LEU A 1 182 ? 0.268 12.355 -13.067 1.00 45.03 182 LEU A CA 1
ATOM 1396 C C . LEU A 1 182 ? 1.252 13.137 -12.176 1.00 45.03 182 LEU A C 1
ATOM 1398 O O . LEU A 1 182 ? 1.788 14.170 -12.559 1.00 45.03 182 LEU A O 1
ATOM 1402 N N . ALA A 1 183 ? 1.349 12.721 -10.910 1.00 39.72 183 ALA A N 1
ATOM 1403 C CA . ALA A 1 183 ? 2.211 13.275 -9.855 1.00 39.72 183 ALA A CA 1
ATOM 1404 C C . ALA A 1 183 ? 2.279 14.820 -9.663 1.00 39.72 183 ALA A C 1
ATOM 1406 O O . ALA A 1 183 ? 3.303 15.345 -9.237 1.00 39.72 183 ALA A O 1
ATOM 1407 N N . GLY A 1 184 ? 1.164 15.550 -9.800 1.00 41.16 184 GLY A N 1
ATOM 1408 C CA . GLY A 1 184 ? 1.017 16.910 -9.247 1.00 41.16 184 GLY A CA 1
ATOM 1409 C C . GLY A 1 184 ? 1.340 18.049 -10.223 1.00 41.16 184 GLY A C 1
ATOM 1410 O O . GLY A 1 184 ? 2.442 18.200 -10.733 1.00 41.16 184 GLY A O 1
ATOM 1411 N N . THR A 1 185 ? 0.340 18.894 -10.472 1.00 37.47 185 THR A N 1
ATOM 1412 C CA . THR A 1 185 ? 0.366 19.910 -11.528 1.00 37.47 185 THR A CA 1
ATOM 1413 C C . THR A 1 185 ? 1.083 21.202 -11.134 1.00 37.47 185 THR A C 1
ATOM 1415 O O . THR A 1 185 ? 0.615 21.914 -10.243 1.00 37.47 185 THR A O 1
ATOM 1418 N N . SER A 1 186 ? 2.082 21.590 -11.930 1.00 38.97 186 SER A N 1
ATOM 1419 C CA . SER A 1 186 ? 2.282 22.975 -12.382 1.00 38.97 186 SER A CA 1
ATOM 1420 C C . SER A 1 186 ? 3.053 22.999 -13.713 1.00 38.97 186 SER A C 1
ATOM 1422 O O . SER A 1 186 ? 3.928 22.174 -13.945 1.00 38.97 186 SER A O 1
ATOM 1424 N N . ILE A 1 187 ? 2.658 23.926 -14.586 1.00 41.75 187 ILE A N 1
ATOM 1425 C CA . ILE A 1 187 ? 3.163 24.204 -15.944 1.00 41.75 187 ILE A CA 1
ATOM 1426 C C . ILE A 1 187 ? 4.708 24.244 -15.990 1.00 41.75 187 ILE A C 1
ATOM 1428 O O . ILE A 1 187 ? 5.310 24.915 -15.151 1.00 41.75 187 ILE A O 1
ATOM 1432 N N . GLY A 1 188 ? 5.334 23.579 -16.977 1.00 44.22 188 GLY A N 1
ATOM 1433 C CA . GLY A 1 188 ? 6.772 23.704 -17.289 1.00 44.22 188 GLY A CA 1
ATOM 1434 C C . GLY A 1 188 ? 7.639 22.439 -17.159 1.00 44.22 188 GLY A C 1
ATOM 1435 O O . GLY A 1 188 ? 8.824 22.490 -17.475 1.00 44.22 188 GLY A O 1
ATOM 1436 N N . GLY A 1 189 ? 7.083 21.300 -16.731 1.00 47.03 189 GLY A N 1
ATOM 1437 C CA . GLY A 1 189 ? 7.806 20.020 -16.654 1.00 47.03 189 GLY A CA 1
ATOM 1438 C C . GLY A 1 189 ? 8.351 19.522 -18.006 1.00 47.03 189 GLY A C 1
ATOM 1439 O O . GLY A 1 189 ? 9.560 19.332 -18.132 1.00 47.03 189 GLY A O 1
ATOM 1440 N N . PRO A 1 190 ? 7.516 19.385 -19.052 1.00 47.19 190 PRO A N 1
ATOM 1441 C CA . PRO A 1 190 ? 7.956 18.968 -20.389 1.00 47.19 190 PRO A CA 1
ATOM 1442 C C . PRO A 1 190 ? 9.125 19.796 -20.949 1.00 47.19 190 PRO A C 1
ATOM 1444 O O . PRO A 1 190 ? 10.024 19.251 -21.591 1.00 47.19 190 PRO A O 1
ATOM 1447 N N . ALA A 1 191 ? 9.167 21.096 -20.631 1.00 49.12 191 ALA A N 1
ATOM 1448 C CA . ALA A 1 191 ? 10.272 21.982 -20.984 1.00 49.12 191 ALA A CA 1
ATOM 1449 C C . ALA A 1 191 ? 11.605 21.569 -20.353 1.00 49.12 191 ALA A C 1
ATOM 1451 O O . ALA A 1 191 ? 12.627 21.596 -21.034 1.00 49.12 191 ALA A O 1
ATOM 1452 N N . ALA A 1 192 ? 11.609 21.131 -19.093 1.00 50.28 192 ALA A N 1
ATOM 1453 C CA . ALA A 1 192 ? 12.814 20.679 -18.400 1.00 50.28 192 ALA A CA 1
ATOM 1454 C C . ALA A 1 192 ? 13.329 19.322 -18.919 1.00 50.28 192 ALA A C 1
ATOM 1456 O O . ALA A 1 192 ? 14.540 19.147 -19.071 1.00 50.28 192 ALA A O 1
ATOM 1457 N N . THR A 1 193 ? 12.439 18.375 -19.248 1.00 51.34 193 THR A N 1
ATOM 1458 C CA . THR A 1 193 ? 12.813 17.100 -19.900 1.00 51.34 193 THR A CA 1
ATOM 1459 C C . THR A 1 193 ? 13.451 17.344 -21.258 1.00 51.34 193 THR A C 1
ATOM 1461 O O . THR A 1 193 ? 14.577 16.899 -21.498 1.00 51.34 193 THR A O 1
ATOM 1464 N N . ALA A 1 194 ? 12.777 18.111 -22.117 1.00 54.41 194 ALA A N 1
ATOM 1465 C CA . ALA A 1 194 ? 13.298 18.470 -23.428 1.00 54.41 194 ALA A CA 1
ATOM 1466 C C . ALA A 1 194 ? 14.613 19.262 -23.317 1.00 54.41 194 ALA A C 1
ATOM 1468 O O . ALA A 1 194 ? 15.532 19.008 -24.087 1.00 54.41 194 ALA A O 1
ATOM 1469 N N . GLN A 1 195 ? 14.758 20.151 -22.324 1.00 58.16 195 GLN A N 1
ATOM 1470 C CA . GLN A 1 195 ? 15.982 20.928 -22.086 1.00 58.16 195 GLN A CA 1
ATOM 1471 C C . GLN A 1 195 ? 17.166 20.073 -21.599 1.00 58.16 195 GLN A C 1
ATOM 1473 O O . GLN A 1 195 ? 18.316 20.329 -21.971 1.00 58.16 195 GLN A O 1
ATOM 1478 N N . ASN A 1 196 ? 16.921 19.065 -20.756 1.00 56.59 196 ASN A N 1
ATOM 1479 C CA . ASN A 1 196 ? 17.962 18.135 -20.310 1.00 56.59 196 ASN A CA 1
ATOM 1480 C C . ASN A 1 196 ? 18.383 17.196 -21.446 1.00 56.59 196 ASN A C 1
ATOM 1482 O O . ASN A 1 196 ? 19.582 17.017 -21.668 1.00 56.59 196 ASN A O 1
ATOM 1486 N N . LEU A 1 197 ? 17.419 16.683 -22.219 1.00 59.31 197 LEU A N 1
ATOM 1487 C CA . LEU A 1 197 ? 17.689 15.920 -23.436 1.00 59.31 197 LEU A CA 1
ATOM 1488 C C . LEU A 1 197 ? 18.357 16.785 -24.510 1.00 59.31 197 LEU A C 1
ATOM 1490 O O . LEU A 1 197 ? 19.203 16.275 -25.225 1.00 59.31 197 LEU A O 1
ATOM 1494 N N . SER A 1 198 ? 18.097 18.088 -24.612 1.00 57.00 198 SER A N 1
ATOM 1495 C CA . SER A 1 198 ? 18.699 18.937 -25.652 1.00 57.00 198 SER A CA 1
ATOM 1496 C C . SER A 1 198 ? 20.162 19.325 -25.402 1.00 57.00 198 SER A C 1
ATOM 1498 O O . SER A 1 198 ? 20.756 20.001 -26.242 1.00 57.00 198 SER A O 1
ATOM 1500 N N . ARG A 1 199 ? 20.772 18.948 -24.266 1.00 61.47 199 ARG A N 1
ATOM 1501 C CA . ARG A 1 199 ? 22.215 19.164 -24.048 1.00 61.47 199 ARG A CA 1
ATOM 1502 C C . ARG A 1 199 ? 23.006 18.324 -25.052 1.00 61.47 199 ARG A C 1
ATOM 1504 O O . ARG A 1 199 ? 22.794 17.117 -25.147 1.00 61.47 199 ARG A O 1
ATOM 1511 N N . GLN A 1 200 ? 23.887 18.973 -25.810 1.00 56.78 200 GLN A N 1
ATOM 1512 C CA . GLN A 1 200 ? 24.595 18.365 -26.935 1.00 56.78 200 GLN A CA 1
ATOM 1513 C C . GLN A 1 200 ? 26.075 18.143 -26.609 1.00 56.78 200 GLN A C 1
ATOM 1515 O O . GLN A 1 200 ? 26.773 19.087 -26.233 1.00 56.78 200 GLN A O 1
ATOM 1520 N N . PHE A 1 201 ? 26.560 16.923 -26.846 1.00 59.34 201 PHE A N 1
ATOM 1521 C CA . PHE A 1 201 ? 27.985 16.606 -26.970 1.00 59.34 201 PHE A CA 1
ATOM 1522 C C . PHE A 1 201 ? 28.327 16.194 -28.414 1.00 59.34 201 PHE A C 1
ATOM 1524 O O . PHE A 1 201 ? 27.447 16.051 -29.268 1.00 59.34 201 PHE A O 1
ATOM 1531 N N . ALA A 1 202 ? 29.619 16.052 -28.722 1.00 59.03 202 ALA A N 1
ATOM 1532 C CA . ALA A 1 202 ? 30.055 15.555 -30.027 1.00 59.03 202 ALA A CA 1
ATOM 1533 C C . ALA A 1 202 ? 29.566 14.106 -30.241 1.00 59.03 202 ALA A C 1
ATOM 1535 O O . ALA A 1 202 ? 29.597 13.312 -29.307 1.00 59.03 202 ALA A O 1
ATOM 1536 N N . ASN A 1 203 ? 29.157 13.763 -31.470 1.00 71.81 203 ASN A N 1
ATOM 1537 C CA . ASN A 1 203 ? 28.661 12.434 -31.883 1.00 71.81 203 ASN A CA 1
ATOM 1538 C C . ASN A 1 203 ? 27.279 12.008 -31.342 1.00 71.81 203 ASN A C 1
ATOM 1540 O O . ASN A 1 203 ? 26.956 10.819 -31.352 1.00 71.81 203 ASN A O 1
ATOM 1544 N N . GLU A 1 204 ? 26.440 12.963 -30.933 1.00 83.50 204 GLU A N 1
ATOM 1545 C CA . GLU A 1 204 ? 25.065 12.710 -30.487 1.00 83.50 204 GLU A CA 1
ATOM 1546 C C . GLU A 1 204 ? 24.031 13.290 -31.462 1.00 83.50 204 GLU A C 1
ATOM 1548 O O . GLU A 1 204 ? 24.115 14.451 -31.869 1.00 83.50 204 GLU A O 1
ATOM 1553 N N . VAL A 1 205 ? 23.026 12.481 -31.799 1.00 86.00 205 VAL A N 1
ATOM 1554 C CA . VAL A 1 205 ? 21.807 12.889 -32.506 1.00 86.00 205 VAL A CA 1
ATOM 1555 C C . VAL A 1 205 ? 20.612 12.576 -31.620 1.00 86.00 205 VAL A C 1
ATOM 1557 O O . VAL A 1 205 ? 20.505 11.469 -31.096 1.00 86.00 205 VAL A O 1
ATOM 1560 N N . LYS A 1 206 ? 19.694 13.528 -31.469 1.00 86.69 206 LYS A N 1
ATOM 1561 C CA . LYS A 1 206 ? 18.456 13.356 -30.707 1.00 86.69 206 LYS A CA 1
ATOM 1562 C C . LYS A 1 206 ? 17.269 13.807 -31.554 1.00 86.69 206 LYS A C 1
ATOM 1564 O O . LYS A 1 206 ? 17.316 14.894 -32.126 1.00 86.69 206 LYS A O 1
ATOM 1569 N N . ILE A 1 207 ? 16.235 12.977 -31.653 1.00 88.81 207 ILE A N 1
ATOM 1570 C CA . ILE A 1 207 ? 14.994 13.261 -32.384 1.00 88.81 207 ILE A CA 1
ATOM 1571 C C . ILE A 1 207 ? 13.833 13.038 -31.419 1.00 88.81 207 ILE A C 1
ATOM 1573 O O . ILE A 1 207 ? 13.631 11.924 -30.942 1.00 88.81 207 ILE A O 1
ATOM 1577 N N . LEU A 1 208 ? 13.090 14.093 -31.106 1.00 87.12 208 LEU A N 1
ATOM 1578 C CA . LEU A 1 208 ? 11.996 14.056 -30.138 1.00 87.12 208 LEU A CA 1
ATOM 1579 C C . LEU A 1 208 ? 10.675 14.325 -30.864 1.00 87.12 208 LEU A C 1
ATOM 1581 O O . LEU A 1 208 ? 10.633 15.127 -31.802 1.00 87.12 208 LEU A O 1
ATOM 1585 N N . SER A 1 209 ? 9.610 13.642 -30.450 1.00 83.00 209 SER A N 1
ATOM 1586 C CA . SER A 1 209 ? 8.334 13.658 -31.171 1.00 83.00 209 SER A CA 1
ATOM 1587 C C . SER A 1 209 ? 7.514 14.935 -31.040 1.00 83.00 209 SER A C 1
ATOM 1589 O O . SER A 1 209 ? 6.607 15.143 -31.849 1.00 83.00 209 SER A O 1
ATOM 1591 N N . CYS A 1 210 ? 7.828 15.786 -30.063 1.00 75.00 210 CYS A N 1
ATOM 1592 C CA . CYS A 1 210 ? 7.124 17.036 -29.807 1.00 75.00 210 CYS A CA 1
ATOM 1593 C C . CYS A 1 210 ? 8.032 18.088 -29.122 1.00 75.00 210 CYS A C 1
ATOM 1595 O O . CYS A 1 210 ? 9.111 17.751 -28.620 1.00 75.00 210 CYS A O 1
ATOM 1597 N N . GLN A 1 211 ? 7.590 19.350 -29.071 1.00 71.75 211 GLN A N 1
ATOM 1598 C CA . GLN A 1 211 ? 8.207 20.419 -28.275 1.00 71.75 211 GLN A CA 1
ATOM 1599 C C . GLN A 1 211 ? 7.776 20.341 -26.798 1.00 71.75 211 GLN A C 1
ATOM 1601 O O . GLN A 1 211 ? 6.803 19.666 -26.457 1.00 71.75 211 GLN A O 1
ATOM 1606 N N . PRO A 1 212 ? 8.446 21.084 -25.895 1.00 60.44 212 PRO A N 1
ATOM 1607 C CA . PRO A 1 212 ? 7.897 21.375 -24.575 1.00 60.44 212 PRO A CA 1
ATOM 1608 C C . PRO A 1 212 ? 6.400 21.729 -24.589 1.00 60.44 212 PRO A C 1
ATOM 1610 O O . PRO A 1 212 ? 5.979 22.602 -25.342 1.00 60.44 212 PRO A O 1
ATOM 1613 N N . ASP A 1 213 ? 5.632 21.093 -23.701 1.00 57.94 213 ASP A N 1
ATOM 1614 C CA . ASP A 1 213 ? 4.202 21.321 -23.441 1.00 57.94 213 ASP A CA 1
ATOM 1615 C C . ASP A 1 213 ? 3.235 20.838 -24.549 1.00 57.94 213 ASP A C 1
ATOM 1617 O O . ASP A 1 213 ? 2.066 21.233 -24.576 1.00 57.94 213 ASP A O 1
ATOM 1621 N N . GLU A 1 214 ? 3.689 19.933 -25.422 1.00 64.44 214 GLU A N 1
ATOM 1622 C CA . GLU A 1 214 ? 2.874 19.257 -26.443 1.00 64.44 214 GLU A CA 1
ATOM 1623 C C . GLU A 1 214 ? 2.637 17.764 -26.138 1.00 64.44 214 GLU A C 1
ATOM 1625 O O . GLU A 1 214 ? 3.258 17.184 -25.245 1.00 64.44 214 GLU A O 1
ATOM 1630 N N . TYR A 1 215 ? 1.715 17.140 -26.879 1.00 67.88 215 TYR A N 1
ATOM 1631 C CA . TYR A 1 215 ? 1.370 15.719 -26.758 1.00 67.88 215 TYR A CA 1
ATOM 1632 C C . TYR A 1 215 ? 1.922 14.939 -27.947 1.00 67.88 215 TYR A C 1
ATOM 1634 O O . TYR A 1 215 ? 1.929 15.458 -29.064 1.00 67.88 215 TYR A O 1
ATOM 1642 N N . SER A 1 216 ? 2.305 13.678 -27.726 1.00 76.31 216 SER A N 1
ATOM 1643 C CA . SER A 1 216 ? 2.425 12.743 -28.845 1.00 76.31 216 SER A CA 1
ATOM 1644 C C . SER A 1 216 ? 1.097 12.036 -29.097 1.00 76.31 216 SER A C 1
ATOM 1646 O O . SER A 1 216 ? 0.488 11.504 -28.169 1.00 76.31 216 SER A O 1
ATOM 1648 N N . LEU A 1 217 ? 0.619 12.077 -30.340 1.00 78.06 217 LEU A N 1
ATOM 1649 C CA . LEU A 1 217 ? -0.680 11.542 -30.737 1.00 78.06 217 LEU A CA 1
ATOM 1650 C C . LEU A 1 217 ? -0.553 10.178 -31.419 1.00 78.06 217 LEU A C 1
ATOM 1652 O O . LEU A 1 217 ? 0.341 9.949 -32.233 1.00 78.06 217 LEU A O 1
ATOM 1656 N N . GLU A 1 218 ? -1.519 9.301 -31.153 1.00 76.19 218 GLU A N 1
ATOM 1657 C CA . GLU A 1 218 ? -1.597 7.951 -31.716 1.00 76.19 218 GLU A CA 1
ATOM 1658 C C . GLU A 1 218 ? -3.010 7.625 -32.225 1.00 76.19 218 GLU A C 1
ATOM 1660 O O . GLU A 1 218 ? -3.997 8.245 -31.817 1.00 76.19 218 GLU A O 1
ATOM 1665 N N . GLY A 1 219 ? -3.113 6.709 -33.191 1.00 67.62 219 GLY A N 1
ATOM 1666 C CA . GLY A 1 219 ? -4.383 6.423 -33.855 1.00 67.62 219 GLY A CA 1
ATOM 1667 C C . GLY A 1 219 ? -4.315 5.357 -34.949 1.00 67.62 219 GLY A C 1
ATOM 1668 O O . GLY A 1 219 ? -3.280 5.129 -35.577 1.00 67.62 219 GLY A O 1
ATOM 1669 N N . GLU A 1 220 ? -5.457 4.713 -35.208 1.00 72.62 220 GLU A N 1
ATOM 1670 C CA . GLU A 1 220 ? -5.600 3.645 -36.212 1.00 72.62 220 GLU A CA 1
ATOM 1671 C C . GLU A 1 220 ? -5.341 4.115 -37.651 1.00 72.62 220 GLU A C 1
ATOM 1673 O O . GLU A 1 220 ? -4.928 3.327 -38.507 1.00 72.62 220 GLU A O 1
ATOM 1678 N N . GLN A 1 221 ? -5.556 5.403 -37.932 1.00 67.25 221 GLN A N 1
ATOM 1679 C CA . GLN A 1 221 ? -5.355 5.993 -39.256 1.00 67.25 221 GLN A CA 1
ATOM 1680 C C . GLN A 1 221 ? -3.901 5.917 -39.742 1.00 67.25 221 GLN A C 1
ATOM 1682 O O . GLN A 1 221 ? -3.662 5.952 -40.952 1.00 67.25 221 GLN A O 1
ATOM 1687 N N . TRP A 1 222 ? -2.943 5.762 -38.827 1.00 77.88 222 TRP A N 1
ATOM 1688 C CA . TRP A 1 222 ? -1.523 5.631 -39.132 1.00 77.88 222 TRP A CA 1
ATOM 1689 C C . TRP A 1 222 ? -1.141 4.154 -39.151 1.00 77.88 222 TRP A C 1
ATOM 1691 O O . TRP A 1 222 ? -0.940 3.520 -38.119 1.00 77.88 222 TRP A O 1
ATOM 1701 N N . GLY A 1 223 ? -1.116 3.563 -40.347 1.00 67.12 223 GLY A N 1
ATOM 1702 C CA . GLY A 1 223 ? -0.657 2.184 -40.535 1.00 67.12 223 GLY A CA 1
ATOM 1703 C C . GLY A 1 223 ? -1.510 1.092 -39.873 1.00 67.12 223 GLY A C 1
ATOM 1704 O O . GLY A 1 223 ? -1.026 -0.029 -39.744 1.00 67.12 223 GLY A O 1
ATOM 1705 N N . GLY A 1 224 ? -2.756 1.377 -39.471 1.00 68.38 224 GLY A N 1
ATOM 1706 C CA . GLY A 1 224 ? -3.601 0.441 -38.713 1.00 68.38 224 GLY A CA 1
ATOM 1707 C C . GLY A 1 224 ? -3.411 0.509 -37.190 1.00 68.38 224 GLY A C 1
ATOM 1708 O O . GLY A 1 224 ? -3.851 -0.407 -36.492 1.00 68.38 224 GLY A O 1
ATOM 1709 N N . GLY A 1 225 ? -2.756 1.561 -36.683 1.00 78.00 225 GLY A N 1
ATOM 1710 C CA . GLY A 1 225 ? -2.564 1.830 -35.254 1.00 78.00 225 GLY A CA 1
ATOM 1711 C C . GLY A 1 225 ? -1.106 2.077 -34.908 1.00 78.00 225 GLY A C 1
ATOM 1712 O O . GLY A 1 225 ? -0.386 1.103 -34.685 1.00 78.00 225 GLY A O 1
ATOM 1713 N N . ARG A 1 226 ? -0.698 3.354 -34.880 1.00 85.19 226 ARG A N 1
ATOM 1714 C CA . ARG A 1 226 ? 0.659 3.854 -34.573 1.00 85.19 226 ARG A CA 1
ATOM 1715 C C . ARG A 1 226 ? 0.621 5.302 -34.067 1.00 85.19 226 ARG A C 1
ATOM 1717 O O . ARG A 1 226 ? -0.387 5.986 -34.256 1.00 85.19 226 ARG A O 1
ATOM 1724 N N . GLY A 1 227 ? 1.713 5.780 -33.478 1.00 86.00 227 GLY A N 1
ATOM 1725 C CA . GLY A 1 227 ? 1.982 7.195 -33.226 1.00 86.00 227 GLY A CA 1
ATOM 1726 C C . GLY A 1 227 ? 2.257 7.955 -34.526 1.00 86.00 227 GLY A C 1
ATOM 1727 O O . GLY A 1 227 ? 2.974 7.466 -35.404 1.00 86.00 227 GLY A O 1
ATOM 1728 N N . VAL A 1 228 ? 1.707 9.163 -34.672 1.00 86.19 228 VAL A N 1
ATOM 1729 C CA . VAL A 1 228 ? 1.866 9.989 -35.888 1.00 86.19 228 VAL A CA 1
ATOM 1730 C C . VAL A 1 228 ? 3.334 10.310 -36.171 1.00 86.19 228 VAL A C 1
ATOM 1732 O O . VAL A 1 228 ? 3.800 10.170 -37.303 1.00 86.19 228 VAL A O 1
ATOM 1735 N N . PHE A 1 229 ? 4.099 10.670 -35.138 1.00 92.75 229 PHE A N 1
ATOM 1736 C CA . PHE A 1 229 ? 5.529 10.928 -35.266 1.00 92.75 229 PHE A CA 1
ATOM 1737 C C . PHE A 1 229 ? 6.270 9.674 -35.716 1.00 92.75 229 PHE A C 1
ATOM 1739 O O . PHE A 1 229 ? 6.986 9.714 -36.712 1.00 92.75 229 PHE A O 1
ATOM 1746 N N . SER A 1 230 ? 6.068 8.558 -35.019 1.00 91.81 230 SER A N 1
ATOM 1747 C CA . SER A 1 230 ? 6.737 7.290 -35.306 1.00 91.81 230 SER A CA 1
ATOM 1748 C C . SER A 1 230 ? 6.401 6.751 -36.702 1.00 91.81 230 SER A C 1
ATOM 1750 O O . SER A 1 230 ? 7.258 6.165 -37.374 1.00 91.81 230 SER A O 1
ATOM 1752 N N . TRP A 1 231 ? 5.171 6.972 -37.174 1.00 89.94 231 TRP A N 1
ATOM 1753 C CA . TRP A 1 231 ? 4.743 6.685 -38.543 1.00 89.94 231 TRP A CA 1
ATOM 1754 C C . TRP A 1 231 ? 5.541 7.493 -39.568 1.00 89.94 231 TRP A C 1
ATOM 1756 O O . TRP A 1 231 ? 6.201 6.918 -40.437 1.00 89.94 231 TRP A O 1
ATOM 1766 N N . HIS A 1 232 ? 5.553 8.821 -39.428 1.00 92.88 232 HIS A N 1
ATOM 1767 C CA . HIS A 1 232 ? 6.276 9.693 -40.349 1.00 92.88 232 HIS A CA 1
ATOM 1768 C C . HIS A 1 232 ? 7.794 9.537 -40.251 1.00 92.88 232 HIS A C 1
ATOM 1770 O O . HIS A 1 232 ? 8.467 9.608 -41.275 1.00 92.88 232 HIS A O 1
ATOM 1776 N N . LEU A 1 233 ? 8.347 9.278 -39.070 1.00 96.12 233 LEU A N 1
ATOM 1777 C CA . LEU A 1 233 ? 9.775 9.050 -38.876 1.00 96.12 233 LEU A CA 1
ATOM 1778 C C . LEU A 1 233 ? 10.279 7.906 -39.757 1.00 96.12 233 LEU A C 1
ATOM 1780 O O . LEU A 1 233 ? 11.242 8.089 -40.499 1.00 96.12 233 LEU A O 1
ATOM 1784 N N . ILE A 1 234 ? 9.605 6.755 -39.717 1.00 94.56 234 ILE A N 1
ATOM 1785 C CA . ILE A 1 234 ? 9.984 5.586 -40.521 1.00 94.56 234 ILE A CA 1
ATOM 1786 C C . ILE A 1 234 ? 9.833 5.884 -42.016 1.00 94.56 234 ILE A C 1
ATOM 1788 O O . ILE A 1 234 ? 10.736 5.576 -42.792 1.00 94.56 234 ILE A O 1
ATOM 1792 N N . ASP A 1 235 ? 8.747 6.539 -42.430 1.00 92.19 235 ASP A N 1
ATOM 1793 C CA . ASP A 1 235 ? 8.545 6.944 -43.826 1.00 92.19 235 ASP A CA 1
ATOM 1794 C C . ASP A 1 235 ? 9.643 7.894 -44.334 1.00 92.19 235 ASP A C 1
ATOM 1796 O O . ASP A 1 235 ? 10.164 7.742 -45.444 1.00 92.19 235 ASP A O 1
ATOM 1800 N N . GLY A 1 236 ? 9.985 8.894 -43.520 1.00 94.50 236 GLY A N 1
ATOM 1801 C CA . GLY A 1 236 ? 11.007 9.888 -43.818 1.00 94.50 236 GLY A CA 1
ATOM 1802 C C . GLY A 1 236 ? 12.378 9.239 -43.958 1.00 94.50 236 GLY A C 1
ATOM 1803 O O . GLY A 1 236 ? 13.029 9.422 -44.986 1.00 94.50 236 GLY A O 1
ATOM 1804 N N . LEU A 1 237 ? 12.766 8.419 -42.975 1.00 94.88 237 LEU A N 1
ATOM 1805 C CA . LEU A 1 237 ? 14.026 7.673 -42.982 1.00 94.88 237 LEU A CA 1
ATOM 1806 C C . LEU A 1 237 ? 14.089 6.641 -44.117 1.00 94.88 237 LEU A C 1
ATOM 1808 O O . LEU A 1 237 ? 15.153 6.429 -44.680 1.00 94.88 237 LEU A O 1
ATOM 1812 N N . THR A 1 238 ? 12.966 6.044 -44.519 1.00 91.44 238 THR A N 1
ATOM 1813 C CA . THR A 1 238 ? 12.927 5.120 -45.669 1.00 91.44 238 THR A CA 1
ATOM 1814 C C . THR A 1 238 ? 13.204 5.825 -47.003 1.00 91.44 238 THR A C 1
ATOM 1816 O O . THR A 1 238 ? 13.590 5.179 -47.974 1.00 91.44 238 THR A O 1
ATOM 1819 N N . GLY A 1 239 ? 13.033 7.148 -47.061 1.00 90.81 239 GLY A N 1
ATOM 1820 C CA . GLY A 1 239 ? 13.424 7.953 -48.216 1.00 90.81 239 GLY A CA 1
ATOM 1821 C C . GLY A 1 239 ? 12.477 9.099 -48.558 1.00 90.81 239 GLY A C 1
ATOM 1822 O O . GLY A 1 239 ? 12.765 9.858 -49.478 1.00 90.81 239 GLY A O 1
ATOM 1823 N N . LEU A 1 240 ? 11.343 9.270 -47.859 1.00 91.94 240 LEU A N 1
ATOM 1824 C CA . LEU A 1 240 ? 10.463 10.421 -48.125 1.00 91.94 240 LEU A CA 1
ATOM 1825 C C . LEU A 1 240 ? 11.082 11.762 -47.703 1.00 91.94 240 LEU A C 1
ATOM 1827 O O . LEU A 1 240 ? 10.617 12.805 -48.166 1.00 91.94 240 LEU A O 1
ATOM 1831 N N . ALA A 1 241 ? 12.115 11.744 -46.856 1.00 92.94 241 ALA A N 1
ATOM 1832 C CA . ALA A 1 241 ? 12.843 12.944 -46.461 1.00 92.94 241 ALA A CA 1
ATOM 1833 C C . ALA A 1 241 ? 13.950 13.359 -47.456 1.00 92.94 241 ALA A C 1
ATOM 1835 O O . ALA A 1 241 ? 14.414 14.493 -47.360 1.00 92.94 241 ALA A O 1
ATOM 1836 N N . ASP A 1 242 ? 14.318 12.508 -48.429 1.00 92.62 242 ASP A N 1
ATOM 1837 C CA . ASP A 1 242 ? 15.367 12.780 -49.430 1.00 92.62 242 ASP A CA 1
ATOM 1838 C C . ASP A 1 242 ? 14.885 13.835 -50.443 1.00 92.62 242 ASP A C 1
ATOM 1840 O O . ASP A 1 242 ? 14.304 13.529 -51.493 1.00 92.62 242 ASP A O 1
ATOM 1844 N N . LYS A 1 243 ? 15.052 15.116 -50.097 1.00 86.62 243 LYS A N 1
ATOM 1845 C CA . LYS A 1 243 ? 14.595 16.237 -50.932 1.00 86.62 243 LYS A CA 1
ATOM 1846 C C . LYS A 1 243 ? 15.608 16.596 -52.018 1.00 86.62 243 LYS A C 1
ATOM 1848 O O . LYS A 1 243 ? 15.202 17.189 -53.019 1.00 86.62 243 LYS A O 1
ATOM 1853 N N . ASN A 1 244 ? 16.893 16.300 -51.826 1.00 88.88 244 ASN A N 1
ATOM 1854 C CA . ASN A 1 244 ? 17.950 16.625 -52.787 1.00 88.88 244 ASN A CA 1
ATOM 1855 C C . ASN A 1 244 ? 18.264 15.462 -53.756 1.00 88.88 244 ASN A C 1
ATOM 1857 O O . ASN A 1 244 ? 18.968 15.689 -54.742 1.00 88.88 244 ASN A O 1
ATOM 1861 N N . SER A 1 245 ? 17.671 14.282 -53.533 1.00 90.00 245 SER A N 1
ATOM 1862 C CA . SER A 1 245 ? 17.843 13.053 -54.317 1.00 90.00 245 SER A CA 1
ATOM 1863 C C . SER A 1 245 ? 19.291 12.564 -54.360 1.00 90.00 245 SER A C 1
ATOM 1865 O O . SER A 1 245 ? 19.757 12.101 -55.404 1.00 90.00 245 SER A O 1
ATOM 1867 N N . ASP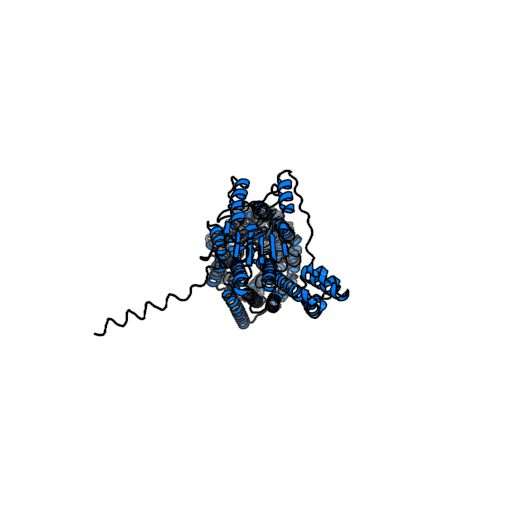 A 1 246 ? 20.017 12.703 -53.247 1.00 89.50 246 ASP A N 1
ATOM 1868 C CA . ASP A 1 246 ? 21.391 12.210 -53.100 1.00 89.50 246 ASP A CA 1
ATOM 1869 C C . ASP A 1 246 ? 21.474 10.777 -52.534 1.00 89.50 246 ASP A C 1
ATOM 1871 O O . ASP A 1 246 ? 22.576 10.252 -52.346 1.00 89.50 246 ASP A O 1
ATOM 1875 N N . ASN A 1 247 ? 20.322 10.117 -52.345 1.00 90.31 247 ASN A N 1
ATOM 1876 C CA . ASN A 1 247 ? 20.170 8.774 -51.781 1.00 90.31 247 ASN A CA 1
ATOM 1877 C C . ASN A 1 247 ? 20.681 8.644 -50.334 1.00 90.31 247 ASN A C 1
ATOM 1879 O O . ASN A 1 247 ? 20.972 7.536 -49.861 1.00 90.31 247 ASN A O 1
ATOM 1883 N N . ALA A 1 248 ? 20.774 9.748 -49.599 1.00 90.62 248 ALA A N 1
ATOM 1884 C CA . ALA A 1 248 ? 21.079 9.780 -48.179 1.00 90.62 248 ALA A CA 1
ATOM 1885 C C . ALA A 1 248 ? 20.023 10.610 -47.434 1.00 90.62 248 ALA A C 1
ATOM 1887 O O . ALA A 1 248 ? 19.485 11.575 -47.952 1.00 90.62 248 ALA A O 1
ATOM 1888 N N . ILE A 1 249 ? 19.710 10.229 -46.194 1.00 93.94 249 ILE A N 1
ATOM 1889 C CA . ILE A 1 249 ? 18.855 11.034 -45.312 1.00 93.94 249 ILE A CA 1
ATOM 1890 C C . ILE A 1 249 ? 19.724 11.600 -44.210 1.00 93.94 249 ILE A C 1
ATOM 1892 O O . ILE A 1 249 ? 20.166 10.842 -43.346 1.00 93.94 249 ILE A O 1
ATOM 1896 N N . ASN A 1 250 ? 19.969 12.907 -44.199 1.00 93.81 250 ASN A N 1
ATOM 1897 C CA . ASN A 1 250 ? 20.658 13.566 -43.083 1.00 93.81 250 ASN A CA 1
ATOM 1898 C C . ASN A 1 250 ? 19.691 14.137 -42.031 1.00 93.81 250 ASN A C 1
ATOM 1900 O O . ASN A 1 250 ? 18.471 14.168 -42.210 1.00 93.81 250 ASN A O 1
ATOM 1904 N N . LEU A 1 251 ? 20.246 14.571 -40.893 1.00 92.50 251 LEU A N 1
ATOM 1905 C CA . LEU A 1 251 ? 19.467 15.104 -39.773 1.00 92.50 251 LEU A CA 1
ATOM 1906 C C . LEU A 1 251 ? 18.625 16.330 -40.166 1.00 92.50 251 LEU A C 1
ATOM 1908 O O . LEU A 1 251 ? 17.500 16.480 -39.692 1.00 92.50 251 LEU A O 1
ATOM 1912 N N . PHE A 1 252 ? 19.144 17.200 -41.037 1.00 92.12 252 PHE A N 1
ATOM 1913 C CA . PHE A 1 252 ? 18.401 18.365 -41.519 1.00 92.12 252 PHE A CA 1
ATOM 1914 C C . PHE A 1 252 ? 17.184 17.972 -42.365 1.00 92.12 252 PHE A C 1
ATOM 1916 O O . PHE A 1 252 ? 16.108 18.552 -42.210 1.00 92.12 252 PHE A O 1
ATOM 1923 N N . GLU A 1 253 ? 17.341 16.987 -43.241 1.00 95.81 253 GLU A N 1
ATOM 1924 C CA . GLU A 1 253 ? 16.277 16.509 -44.120 1.00 95.81 253 GLU A CA 1
ATOM 1925 C C . GLU A 1 253 ? 15.153 15.825 -43.359 1.00 95.81 253 GLU A C 1
ATOM 1927 O O . GLU A 1 253 ? 13.988 16.186 -43.551 1.00 95.81 253 GLU A O 1
ATOM 1932 N N . ILE A 1 254 ? 15.487 14.898 -42.453 1.00 96.56 254 ILE A N 1
ATOM 1933 C CA . ILE A 1 254 ? 14.464 14.247 -41.630 1.00 96.56 254 ILE A CA 1
ATOM 1934 C C . ILE A 1 254 ? 13.766 15.260 -40.721 1.00 96.56 254 ILE A C 1
ATOM 1936 O O . ILE A 1 254 ? 12.544 15.222 -40.614 1.00 96.56 254 ILE A O 1
ATOM 1940 N N . GLY A 1 255 ? 14.510 16.207 -40.132 1.00 91.25 255 GLY A N 1
ATOM 1941 C CA . GLY A 1 255 ? 13.944 17.253 -39.282 1.00 91.25 255 GLY A CA 1
ATOM 1942 C C . GLY A 1 255 ? 12.915 18.087 -40.038 1.00 91.25 255 GLY A C 1
ATOM 1943 O O . GLY A 1 255 ? 11.774 18.203 -39.603 1.00 91.25 255 GLY A O 1
ATOM 1944 N N . ARG A 1 256 ? 13.266 18.564 -41.237 1.00 93.06 256 ARG A N 1
ATOM 1945 C CA . ARG A 1 256 ? 12.347 19.341 -42.078 1.00 93.06 256 ARG A CA 1
ATOM 1946 C C . ARG A 1 256 ? 11.136 18.532 -42.540 1.00 93.06 256 ARG A C 1
ATOM 1948 O O . ARG A 1 256 ? 10.037 19.068 -42.606 1.00 93.06 256 ARG A O 1
ATOM 1955 N N . TYR A 1 257 ? 11.323 17.264 -42.904 1.00 95.69 257 TYR A N 1
ATOM 1956 C CA . TYR A 1 257 ? 10.207 16.399 -43.291 1.00 95.69 257 TYR A CA 1
ATOM 1957 C C . TYR A 1 257 ? 9.219 16.207 -42.133 1.00 95.69 257 TYR A C 1
ATOM 1959 O O . TYR A 1 257 ? 8.012 16.301 -42.342 1.00 95.69 257 TYR A O 1
ATOM 1967 N N . LEU A 1 258 ? 9.723 15.980 -40.918 1.00 94.62 258 LEU A N 1
ATOM 1968 C CA . LEU A 1 258 ? 8.902 15.817 -39.719 1.00 94.62 258 LEU A CA 1
ATOM 1969 C C . LEU A 1 258 ? 8.179 17.114 -39.328 1.00 94.62 258 LEU A C 1
ATOM 1971 O O . LEU A 1 258 ? 6.988 17.058 -39.032 1.00 94.62 258 LEU A O 1
ATOM 1975 N N . GLU A 1 259 ? 8.865 18.262 -39.385 1.00 90.44 259 GLU A N 1
ATOM 1976 C CA . GLU A 1 259 ? 8.283 19.597 -39.158 1.00 90.44 259 GLU A CA 1
ATOM 1977 C C . GLU A 1 259 ? 7.171 19.939 -40.165 1.00 90.44 259 GLU A C 1
ATOM 1979 O O . GLU A 1 259 ? 6.225 20.642 -39.817 1.00 90.44 259 GLU A O 1
ATOM 1984 N N . ASP A 1 260 ? 7.255 19.435 -41.401 1.00 87.94 260 ASP A N 1
ATOM 1985 C CA . ASP A 1 260 ? 6.223 19.631 -42.424 1.00 87.94 260 ASP A CA 1
ATOM 1986 C C . ASP A 1 260 ? 5.045 18.643 -42.240 1.00 87.94 260 ASP A C 1
ATOM 1988 O O . ASP A 1 260 ? 3.878 19.028 -42.334 1.00 87.94 260 ASP A O 1
ATOM 1992 N N . ALA A 1 261 ? 5.338 17.355 -42.024 1.00 89.62 261 ALA A N 1
ATOM 1993 C CA . ALA A 1 261 ? 4.352 16.277 -42.123 1.00 89.62 261 ALA A CA 1
ATOM 1994 C C . ALA A 1 261 ? 3.528 16.071 -40.846 1.00 89.62 261 ALA A C 1
ATOM 1996 O O . ALA A 1 261 ? 2.306 15.952 -40.926 1.00 89.62 261 ALA A O 1
ATOM 1997 N N . VAL A 1 262 ? 4.172 16.052 -39.674 1.00 87.62 262 VAL A N 1
ATOM 1998 C CA . VAL A 1 262 ? 3.489 15.752 -38.405 1.00 87.62 262 VAL A CA 1
ATOM 1999 C C . VAL A 1 262 ? 2.449 16.829 -38.060 1.00 87.62 262 VAL A C 1
ATOM 2001 O O . VAL A 1 262 ? 1.283 16.471 -37.894 1.00 87.62 262 VAL A O 1
ATOM 2004 N N . PRO A 1 263 ? 2.768 18.140 -38.070 1.00 81.38 263 PRO A N 1
ATOM 2005 C CA . PRO A 1 263 ? 1.798 19.169 -37.678 1.00 81.38 263 PRO A CA 1
ATOM 2006 C C . PRO A 1 263 ? 0.619 19.284 -38.652 1.00 81.38 263 PRO A C 1
ATOM 2008 O O . PRO A 1 263 ? -0.486 19.673 -38.268 1.00 81.38 263 PRO A O 1
ATOM 2011 N N . ALA A 1 264 ? 0.841 18.942 -39.925 1.00 82.31 264 ALA A N 1
ATOM 2012 C CA . ALA A 1 264 ? -0.207 18.913 -40.936 1.00 82.31 264 ALA A CA 1
ATOM 2013 C C . ALA A 1 264 ? -1.235 17.798 -40.678 1.00 82.31 264 ALA A C 1
ATOM 2015 O O . ALA A 1 264 ? -2.417 17.990 -40.969 1.00 82.31 264 ALA A O 1
ATOM 2016 N N . GLU A 1 265 ? -0.806 16.658 -40.126 1.00 80.44 265 GLU A N 1
ATOM 2017 C CA . GLU A 1 265 ? -1.683 15.522 -39.815 1.00 80.44 265 GLU A CA 1
ATOM 2018 C C . GLU A 1 265 ? -2.324 15.602 -38.423 1.00 80.44 265 GLU A C 1
ATOM 2020 O O . GLU A 1 265 ? -3.392 15.026 -38.214 1.00 80.44 265 GLU A O 1
ATOM 2025 N N . THR A 1 266 ? -1.729 16.339 -37.481 1.00 77.88 266 THR A N 1
ATOM 2026 C CA . THR A 1 266 ? -2.265 16.478 -36.115 1.00 77.88 266 THR A CA 1
ATOM 2027 C C . THR A 1 266 ? -3.217 17.656 -35.929 1.00 77.88 266 THR A C 1
ATOM 2029 O O . THR A 1 266 ? -3.903 17.731 -34.908 1.00 77.88 266 THR A O 1
ATOM 2032 N N . ALA A 1 267 ? -3.309 18.573 -36.897 1.00 67.50 267 ALA A N 1
ATOM 2033 C CA . ALA A 1 267 ? -4.149 19.763 -36.796 1.00 67.50 267 ALA A CA 1
ATOM 2034 C C . ALA A 1 267 ? -5.628 19.429 -36.467 1.00 67.50 267 ALA A C 1
ATOM 2036 O O . ALA A 1 267 ? -6.217 18.534 -37.077 1.00 67.50 267 ALA A O 1
ATOM 2037 N N . PRO A 1 268 ? -6.280 20.170 -35.544 1.00 71.75 268 PRO A N 1
ATOM 2038 C CA . PRO A 1 268 ? -5.818 21.401 -34.895 1.00 71.75 268 PRO A CA 1
ATOM 2039 C C . PRO A 1 268 ? -4.962 21.189 -33.630 1.00 71.75 268 PRO A C 1
ATOM 2041 O O . PRO A 1 268 ? -4.629 22.172 -32.971 1.00 71.75 268 PRO A O 1
ATOM 2044 N N . LEU A 1 269 ? -4.644 19.946 -33.254 1.00 68.56 269 LEU A N 1
ATOM 2045 C CA . LEU A 1 269 ? -3.778 19.646 -32.112 1.00 68.56 269 LEU A CA 1
ATOM 2046 C C . LEU A 1 269 ? -2.305 19.871 -32.492 1.00 68.56 269 LEU A C 1
ATOM 2048 O O . LEU A 1 269 ? -1.875 19.551 -33.602 1.00 68.56 269 LEU A O 1
ATOM 2052 N N . SER A 1 270 ? -1.537 20.448 -31.567 1.00 77.19 270 SER A N 1
ATOM 2053 C CA . SER A 1 270 ? -0.124 20.767 -31.791 1.00 77.19 270 SER A CA 1
ATOM 2054 C C . SER A 1 270 ? 0.763 19.578 -31.435 1.00 77.19 270 SER A C 1
ATOM 2056 O O . SER A 1 270 ? 0.673 19.060 -30.322 1.00 77.19 270 SER A O 1
ATOM 2058 N N . GLN A 1 271 ? 1.614 19.181 -32.378 1.00 81.00 271 GLN A N 1
ATOM 2059 C CA . GLN A 1 271 ? 2.729 18.264 -32.177 1.00 81.00 271 GLN A CA 1
ATOM 2060 C C . GLN A 1 271 ? 3.841 18.660 -33.153 1.00 81.00 271 GLN A C 1
ATOM 2062 O O . GLN A 1 271 ? 3.716 18.458 -34.361 1.00 81.00 271 GLN A O 1
ATOM 2067 N N . LEU A 1 272 ? 4.908 19.265 -32.641 1.00 83.19 272 LEU A N 1
ATOM 2068 C CA . LEU A 1 272 ? 6.029 19.805 -33.404 1.00 83.19 272 LEU A CA 1
ATOM 2069 C C . LEU A 1 272 ? 7.304 19.007 -33.080 1.00 83.19 272 LEU A C 1
ATOM 2071 O O . LEU A 1 272 ? 7.915 19.222 -32.034 1.00 83.19 272 LEU A O 1
ATOM 2075 N N . PRO A 1 273 ? 7.752 18.091 -33.954 1.00 87.94 273 PRO A N 1
ATOM 2076 C CA . PRO A 1 273 ? 8.980 17.337 -33.718 1.00 87.94 273 PRO A CA 1
ATOM 2077 C C . PRO A 1 273 ? 10.218 18.236 -33.602 1.00 87.94 273 PRO A C 1
ATOM 2079 O O . PRO A 1 273 ? 10.266 19.329 -34.169 1.00 87.94 273 PRO A O 1
ATOM 2082 N N . MET A 1 274 ? 11.252 17.762 -32.903 1.00 85.50 274 MET A N 1
ATOM 2083 C CA . MET A 1 274 ? 12.518 18.488 -32.768 1.00 85.50 274 MET A CA 1
ATOM 2084 C C . MET A 1 274 ? 13.745 17.604 -32.949 1.00 85.50 274 MET A C 1
ATOM 2086 O O . MET A 1 274 ? 13.776 16.449 -32.534 1.00 85.50 274 MET A O 1
ATOM 2090 N N . THR A 1 275 ? 14.794 18.182 -33.534 1.00 87.44 275 THR A N 1
ATOM 2091 C CA . THR A 1 275 ? 16.078 17.512 -33.771 1.00 87.44 275 THR A CA 1
ATOM 2092 C C . THR A 1 275 ? 17.234 18.279 -33.138 1.00 87.44 275 THR A C 1
ATOM 2094 O O . THR A 1 275 ? 17.332 19.496 -33.304 1.00 87.44 275 THR A O 1
ATOM 2097 N N . VAL A 1 276 ? 18.153 17.569 -32.485 1.00 84.62 276 VAL A N 1
ATOM 2098 C CA . VAL A 1 276 ? 19.390 18.110 -31.899 1.00 84.62 276 VAL A CA 1
ATOM 2099 C C . VAL A 1 276 ? 20.574 17.281 -32.394 1.00 84.62 276 VAL A C 1
ATOM 2101 O O . VAL A 1 276 ? 20.529 16.056 -32.349 1.00 84.62 276 VAL A O 1
ATOM 2104 N N . GLY A 1 277 ? 21.630 17.934 -32.876 1.00 85.25 277 GLY A N 1
ATOM 2105 C CA . GLY A 1 277 ? 22.809 17.269 -33.437 1.00 85.25 277 GLY A CA 1
ATOM 2106 C C . GLY A 1 277 ? 23.418 18.057 -34.595 1.00 85.25 277 GLY A C 1
ATOM 2107 O O . GLY A 1 277 ? 22.960 19.154 -34.929 1.00 85.25 277 GLY A O 1
ATOM 2108 N N . ASP A 1 278 ? 24.457 17.504 -35.220 1.00 85.62 278 ASP A N 1
ATOM 2109 C CA . ASP A 1 278 ? 24.997 18.069 -36.457 1.00 85.62 278 ASP A CA 1
ATOM 2110 C C . ASP A 1 278 ? 24.039 17.801 -37.631 1.00 85.62 278 ASP A C 1
ATOM 2112 O O . ASP A 1 278 ? 23.683 16.668 -37.944 1.00 85.62 278 ASP A O 1
ATOM 2116 N N . ARG A 1 279 ? 23.627 18.876 -38.303 1.00 87.19 279 ARG A N 1
ATOM 2117 C CA . ARG A 1 279 ? 22.663 18.864 -39.409 1.00 87.19 279 ARG A CA 1
ATOM 2118 C C . ARG A 1 279 ? 23.113 18.027 -40.603 1.00 87.19 279 ARG A C 1
ATOM 2120 O O . ARG A 1 279 ? 22.258 17.483 -41.295 1.00 87.19 279 ARG A O 1
ATOM 2127 N N . GLN A 1 280 ? 24.420 17.937 -40.849 1.00 88.19 280 GLN A N 1
ATOM 2128 C CA . GLN A 1 280 ? 24.979 17.185 -41.980 1.00 88.19 280 GLN A CA 1
ATOM 2129 C C . GLN A 1 280 ? 25.147 15.696 -41.682 1.00 88.19 280 GLN A C 1
ATOM 2131 O O . GLN A 1 280 ? 25.477 14.913 -42.568 1.00 88.19 280 GLN A O 1
ATOM 2136 N N . THR A 1 281 ? 24.899 15.290 -40.440 1.00 88.81 281 THR A N 1
ATOM 2137 C CA . THR A 1 281 ? 25.011 13.901 -40.029 1.00 88.81 281 THR A CA 1
ATOM 2138 C C . THR A 1 281 ? 24.001 13.042 -40.796 1.00 88.81 281 THR A C 1
ATOM 2140 O O . THR A 1 281 ? 22.793 13.134 -40.572 1.00 88.81 281 THR A O 1
ATOM 2143 N N . VAL A 1 282 ? 24.494 12.184 -41.694 1.00 90.00 282 VAL A N 1
ATOM 2144 C CA . VAL A 1 282 ? 23.681 11.190 -42.415 1.00 90.00 282 VAL A CA 1
ATOM 2145 C C . VAL A 1 282 ? 23.100 10.214 -41.396 1.00 90.00 282 VAL A C 1
ATOM 2147 O O . VAL A 1 282 ? 23.834 9.787 -40.515 1.00 90.00 282 VAL A O 1
ATOM 2150 N N . LEU A 1 283 ? 21.831 9.811 -41.489 1.00 89.31 283 LEU A N 1
ATOM 2151 C CA . LEU A 1 283 ? 21.105 8.894 -40.586 1.00 89.31 283 LEU A CA 1
ATOM 2152 C C . LEU A 1 283 ? 20.732 7.557 -41.226 1.00 89.31 283 LEU A C 1
ATOM 2154 O O . LEU A 1 283 ? 20.724 6.555 -40.524 1.00 89.31 283 LEU A O 1
ATOM 2158 N N . THR A 1 284 ? 20.554 7.508 -42.539 1.00 90.44 284 THR A N 1
ATOM 2159 C CA . THR A 1 284 ? 20.473 6.258 -43.310 1.00 90.44 284 THR A CA 1
ATOM 2160 C C . THR A 1 284 ? 20.669 6.561 -44.799 1.00 90.44 284 THR A C 1
ATOM 2162 O O . THR A 1 284 ? 20.742 7.733 -45.177 1.00 90.44 284 THR A O 1
ATOM 2165 N N . HIS A 1 285 ? 20.771 5.522 -45.621 1.00 89.75 285 HIS A N 1
ATOM 2166 C CA . HIS A 1 285 ? 20.743 5.620 -47.077 1.00 89.75 285 HIS A CA 1
ATOM 2167 C C . HIS A 1 285 ? 19.402 5.134 -47.615 1.00 89.75 285 HIS A C 1
ATOM 2169 O O . HIS A 1 285 ? 18.769 4.249 -47.040 1.00 89.75 285 HIS A O 1
ATOM 2175 N N . VAL A 1 286 ? 18.975 5.727 -48.723 1.00 88.88 286 VAL A N 1
ATOM 2176 C CA . VAL A 1 286 ? 17.702 5.400 -49.358 1.00 88.88 286 VAL A CA 1
ATOM 2177 C C . VAL A 1 286 ? 17.838 4.093 -50.130 1.00 88.88 286 VAL A C 1
ATOM 2179 O O . VAL A 1 286 ? 18.656 3.977 -51.040 1.00 88.88 286 VAL A O 1
ATOM 2182 N N . ASP A 1 287 ? 16.992 3.121 -49.798 1.00 90.12 287 ASP A N 1
ATOM 2183 C CA . ASP A 1 287 ? 16.770 1.948 -50.639 1.00 90.12 287 ASP A CA 1
ATOM 2184 C C . ASP A 1 287 ? 15.639 2.259 -51.629 1.00 90.12 287 ASP A C 1
ATOM 2186 O O . ASP A 1 287 ? 14.486 2.466 -51.241 1.00 90.12 287 ASP A O 1
ATOM 2190 N N . GLU A 1 288 ? 15.963 2.323 -52.922 1.00 87.69 288 GLU A N 1
ATOM 2191 C CA . GLU A 1 288 ? 15.008 2.741 -53.958 1.00 87.69 288 GLU A CA 1
ATOM 2192 C C . GLU A 1 288 ? 13.766 1.837 -54.021 1.00 87.69 288 GLU A C 1
ATOM 2194 O O . GLU A 1 288 ? 12.659 2.318 -54.288 1.00 87.69 288 GLU A O 1
ATOM 2199 N N . ALA A 1 289 ? 13.919 0.536 -53.747 1.00 85.50 289 ALA A N 1
ATOM 2200 C CA . ALA A 1 289 ? 12.810 -0.412 -53.747 1.00 85.50 289 ALA A CA 1
ATOM 2201 C C . ALA A 1 289 ? 11.869 -0.180 -52.553 1.00 85.50 289 ALA A C 1
ATOM 2203 O O . ALA A 1 289 ? 10.647 -0.141 -52.732 1.00 85.50 289 ALA A O 1
ATOM 2204 N N . ALA A 1 290 ? 12.416 0.037 -51.356 1.00 83.12 290 ALA A N 1
ATOM 2205 C CA . ALA A 1 290 ? 11.654 0.390 -50.163 1.00 83.12 290 ALA A CA 1
ATOM 2206 C C . ALA A 1 290 ? 10.958 1.751 -50.315 1.00 83.12 290 ALA A C 1
ATOM 2208 O O . ALA A 1 290 ? 9.769 1.870 -50.013 1.00 83.12 290 ALA A O 1
ATOM 2209 N N . LEU A 1 291 ? 11.641 2.758 -50.870 1.00 86.75 291 LEU A N 1
ATOM 2210 C CA . LEU A 1 291 ? 11.048 4.064 -51.166 1.00 86.75 291 LEU A CA 1
ATOM 2211 C C . LEU A 1 291 ? 9.893 3.951 -52.173 1.00 86.75 291 LEU A C 1
ATOM 2213 O O . LEU A 1 291 ? 8.836 4.565 -51.989 1.00 86.75 291 LEU A O 1
ATOM 2217 N N . ALA A 1 292 ? 10.055 3.149 -53.229 1.00 83.69 292 ALA A N 1
ATOM 2218 C CA . ALA A 1 292 ? 8.987 2.877 -54.187 1.00 83.69 292 ALA A CA 1
ATOM 2219 C C . ALA A 1 292 ? 7.787 2.179 -53.522 1.00 83.69 292 ALA A C 1
ATOM 2221 O O . ALA A 1 292 ? 6.641 2.546 -53.796 1.00 83.69 292 ALA A O 1
ATOM 2222 N N . ALA A 1 293 ? 8.035 1.230 -52.614 1.00 79.88 293 ALA A N 1
ATOM 2223 C CA . ALA A 1 293 ? 6.994 0.541 -51.856 1.00 79.88 293 ALA A CA 1
ATOM 2224 C C . ALA A 1 293 ? 6.223 1.493 -50.924 1.00 79.88 293 ALA A C 1
ATOM 2226 O O . ALA A 1 293 ? 4.992 1.480 -50.936 1.00 79.88 293 ALA A O 1
ATOM 2227 N N . VAL A 1 294 ? 6.913 2.376 -50.191 1.00 81.31 294 VAL A N 1
ATOM 2228 C CA . VAL A 1 294 ? 6.279 3.400 -49.335 1.00 81.31 294 VAL A CA 1
ATOM 2229 C C . VAL A 1 294 ? 5.428 4.364 -50.168 1.00 81.31 294 VAL A C 1
ATOM 2231 O O . VAL A 1 294 ? 4.274 4.638 -49.825 1.00 81.31 294 VAL A O 1
ATOM 2234 N N . ARG A 1 295 ? 5.936 4.834 -51.316 1.00 83.12 295 ARG A N 1
ATOM 2235 C CA . ARG A 1 295 ? 5.173 5.695 -52.242 1.00 83.12 295 ARG A CA 1
ATOM 2236 C C . ARG A 1 295 ? 3.930 4.990 -52.791 1.00 83.12 295 ARG A C 1
ATOM 2238 O O . ARG A 1 295 ? 2.865 5.602 -52.862 1.00 83.12 295 ARG A O 1
ATOM 2245 N N . ALA A 1 296 ? 4.039 3.709 -53.142 1.00 75.06 296 ALA A N 1
ATOM 2246 C CA . ALA A 1 296 ? 2.913 2.908 -53.618 1.00 75.06 296 ALA A CA 1
ATOM 2247 C C . ALA A 1 296 ? 1.865 2.657 -52.518 1.00 75.06 296 ALA A C 1
ATOM 2249 O O . ALA A 1 296 ? 0.669 2.791 -52.779 1.00 75.06 296 ALA A O 1
ATOM 2250 N N . ALA A 1 297 ? 2.293 2.366 -51.285 1.00 69.69 297 ALA A N 1
ATOM 2251 C CA . ALA A 1 297 ? 1.407 2.177 -50.134 1.00 69.69 297 ALA A CA 1
ATOM 2252 C C . ALA A 1 297 ? 0.638 3.462 -49.773 1.00 69.69 297 ALA A C 1
ATOM 2254 O O . ALA A 1 297 ? -0.551 3.406 -49.460 1.00 69.69 297 ALA A O 1
ATOM 2255 N N . LYS A 1 298 ? 1.268 4.639 -49.902 1.00 70.00 298 LYS A N 1
ATOM 2256 C CA . LYS A 1 298 ? 0.572 5.931 -49.747 1.00 70.00 298 LYS A CA 1
ATOM 2257 C C . LYS A 1 298 ? -0.376 6.252 -50.907 1.00 70.00 298 LYS A C 1
ATOM 2259 O O . LYS A 1 298 ? -1.391 6.910 -50.692 1.00 70.00 298 LYS A O 1
ATOM 2264 N N . ALA A 1 299 ? -0.092 5.761 -52.115 1.00 65.06 299 ALA A N 1
ATOM 2265 C CA . ALA A 1 299 ? -0.966 5.910 -53.281 1.00 65.06 299 ALA A CA 1
ATOM 2266 C C . ALA A 1 299 ? -2.171 4.941 -53.279 1.00 65.06 299 ALA A C 1
ATOM 2268 O O . ALA A 1 299 ? -3.176 5.213 -53.939 1.00 65.06 299 ALA A O 1
ATOM 2269 N N . GLY A 1 300 ? -2.111 3.837 -52.525 1.00 53.41 300 GLY A N 1
ATOM 2270 C CA . GLY A 1 300 ? -3.198 2.868 -52.377 1.00 53.41 300 GLY A CA 1
ATOM 2271 C C . GLY A 1 300 ? -3.329 2.375 -50.937 1.00 53.41 300 GLY A C 1
ATOM 2272 O O . GLY A 1 300 ? -2.558 1.527 -50.514 1.00 53.41 300 GLY A O 1
ATOM 2273 N N . ARG A 1 301 ? -4.337 2.869 -50.202 1.00 45.06 301 ARG A N 1
ATOM 2274 C CA . ARG A 1 301 ? -4.629 2.541 -48.788 1.00 45.06 301 ARG A CA 1
ATOM 2275 C C . ARG A 1 301 ? -4.700 1.027 -48.500 1.00 45.06 301 ARG A C 1
ATOM 2277 O O . ARG A 1 301 ? -5.790 0.452 -48.492 1.00 45.06 301 ARG A O 1
ATOM 2284 N N . LYS A 1 302 ? -3.570 0.389 -48.194 1.00 36.31 302 LYS A N 1
ATOM 2285 C CA . LYS A 1 302 ? -3.495 -0.901 -47.490 1.00 36.31 302 LYS A CA 1
ATOM 2286 C C . LYS A 1 302 ? -2.267 -0.920 -46.569 1.00 36.31 302 LYS A C 1
ATOM 2288 O O . LYS A 1 302 ? -1.159 -0.797 -47.082 1.00 36.31 302 LYS A O 1
ATOM 2293 N N . PRO A 1 303 ? -2.435 -1.111 -45.251 1.00 36.97 303 PRO A N 1
ATOM 2294 C CA . PRO A 1 303 ? -1.319 -1.380 -44.354 1.00 36.97 303 PRO A CA 1
ATOM 2295 C C . PRO A 1 303 ? -0.982 -2.880 -44.361 1.00 36.97 303 PRO A C 1
ATOM 2297 O O . PRO A 1 303 ? -1.882 -3.721 -44.315 1.00 36.97 303 PRO A O 1
ATOM 2300 N N . SER A 1 304 ? 0.305 -3.231 -44.398 1.00 31.58 304 SER A N 1
ATOM 2301 C CA . SER A 1 304 ? 0.769 -4.563 -43.993 1.00 31.58 304 SER A CA 1
ATOM 2302 C C . SER A 1 304 ? 1.975 -4.427 -43.070 1.00 31.58 304 SER A C 1
ATOM 2304 O O . SER A 1 304 ? 3.045 -4.022 -43.515 1.00 31.58 304 SER A O 1
ATOM 2306 N N . LEU A 1 305 ? 1.793 -4.792 -41.805 1.00 33.75 305 LEU A N 1
ATOM 2307 C CA . LEU A 1 305 ? 2.873 -5.129 -40.883 1.00 33.75 305 LEU A CA 1
ATOM 2308 C C . LEU A 1 305 ? 2.944 -6.657 -40.830 1.00 33.75 305 LEU A C 1
ATOM 2310 O O . LEU A 1 305 ? 1.936 -7.319 -40.577 1.00 33.75 305 LEU A O 1
ATOM 2314 N N . ALA A 1 306 ? 4.112 -7.211 -41.139 1.00 27.61 306 ALA A N 1
ATOM 2315 C CA . ALA A 1 306 ? 4.402 -8.624 -40.959 1.00 27.61 306 ALA A CA 1
ATOM 2316 C C . ALA A 1 306 ? 5.145 -8.780 -39.630 1.00 27.61 306 ALA A C 1
ATOM 2318 O O . ALA A 1 306 ? 6.309 -8.420 -39.524 1.00 27.61 306 ALA A O 1
ATOM 2319 N N . THR A 1 307 ? 4.456 -9.311 -38.625 1.00 26.64 307 THR A N 1
ATOM 2320 C CA . THR A 1 307 ? 5.018 -9.656 -37.316 1.00 26.64 307 THR A CA 1
ATOM 2321 C C . THR A 1 307 ? 5.921 -10.882 -37.426 1.00 26.64 307 THR A C 1
ATOM 2323 O O . THR A 1 307 ? 5.449 -11.947 -37.833 1.00 26.64 307 THR A O 1
ATOM 2326 N N . THR A 1 308 ? 7.173 -10.786 -36.976 1.00 30.06 308 THR A N 1
ATOM 2327 C CA . THR A 1 308 ? 7.981 -11.970 -36.632 1.00 30.06 308 THR A CA 1
ATOM 2328 C C . THR A 1 308 ? 8.815 -11.703 -35.385 1.00 30.06 308 THR A C 1
ATOM 2330 O O . THR A 1 308 ? 9.560 -10.728 -35.324 1.00 30.06 308 THR A O 1
ATOM 2333 N N . GLY A 1 309 ? 8.622 -12.574 -34.390 1.00 32.03 309 GLY A N 1
ATOM 2334 C CA . GLY A 1 309 ? 9.154 -12.459 -33.037 1.00 32.03 309 GLY A CA 1
ATOM 2335 C C . GLY A 1 309 ? 10.655 -12.707 -32.924 1.00 32.03 309 GLY A C 1
ATOM 2336 O O . GLY A 1 309 ? 11.227 -13.520 -33.648 1.00 32.03 309 GLY A O 1
ATOM 2337 N N . SER A 1 310 ? 11.247 -11.999 -31.967 1.00 34.56 310 SER A N 1
ATOM 2338 C CA . SER A 1 310 ? 12.650 -12.039 -31.574 1.00 34.56 310 SER A CA 1
ATOM 2339 C C . SER A 1 310 ? 12.997 -13.333 -30.831 1.00 34.56 310 SER A C 1
ATOM 2341 O O . SER A 1 310 ? 12.491 -13.572 -29.737 1.00 34.56 310 SER A O 1
ATOM 2343 N N . LYS A 1 311 ? 13.876 -14.168 -31.402 1.00 47.47 311 LYS A N 1
ATOM 2344 C CA . LYS A 1 311 ? 14.561 -15.281 -30.692 1.00 47.47 311 LYS A CA 1
ATOM 2345 C C . LYS A 1 311 ? 15.940 -15.626 -31.286 1.00 47.47 311 LYS A C 1
ATOM 2347 O O . LYS A 1 311 ? 16.440 -16.722 -31.053 1.00 47.47 311 LYS A O 1
ATOM 2352 N N . GLY A 1 312 ? 16.574 -14.726 -32.044 1.00 50.25 312 GLY A N 1
ATOM 2353 C CA . GLY A 1 312 ? 17.793 -15.031 -32.809 1.00 50.25 312 GLY A CA 1
ATOM 2354 C C . GLY A 1 312 ? 18.974 -15.599 -32.001 1.00 50.25 312 GLY A C 1
ATOM 2355 O O . GLY A 1 312 ? 19.392 -16.729 -32.240 1.00 50.25 312 GLY A O 1
ATOM 2356 N N . LEU A 1 313 ? 19.525 -14.848 -31.039 1.00 57.53 313 LEU A N 1
ATOM 2357 C CA . LEU A 1 313 ? 20.813 -15.196 -30.409 1.00 57.53 313 LEU A CA 1
ATOM 2358 C C . LEU A 1 313 ? 20.746 -16.425 -29.485 1.00 57.53 313 LEU A C 1
ATOM 2360 O O . LEU A 1 313 ? 21.597 -17.309 -29.570 1.00 57.53 313 LEU A O 1
ATOM 2364 N N . GLU A 1 314 ? 19.740 -16.497 -28.612 1.00 61.91 314 GLU A N 1
ATOM 2365 C CA . GLU A 1 314 ? 19.570 -17.627 -27.690 1.00 61.91 314 GLU A CA 1
ATOM 2366 C C . GLU A 1 314 ? 19.319 -18.928 -28.453 1.00 61.91 314 GLU A C 1
ATOM 2368 O O . GLU A 1 314 ? 19.952 -19.942 -28.164 1.00 61.91 314 GLU A O 1
ATOM 2373 N N . ALA A 1 315 ? 18.447 -18.902 -29.467 1.00 59.72 315 ALA A N 1
ATOM 2374 C CA . ALA A 1 315 ? 18.163 -20.082 -30.276 1.00 59.72 315 ALA A CA 1
ATOM 2375 C C . ALA A 1 315 ? 19.408 -20.553 -31.038 1.00 59.72 315 ALA A C 1
ATOM 2377 O O . ALA A 1 315 ? 19.683 -21.751 -31.050 1.00 59.72 315 ALA A O 1
ATOM 2378 N N . MET A 1 316 ? 20.190 -19.628 -31.610 1.00 63.72 316 MET A N 1
ATOM 2379 C CA . MET A 1 316 ? 21.447 -19.956 -32.289 1.00 63.72 316 MET A CA 1
ATOM 2380 C C . MET A 1 316 ? 22.429 -20.660 -31.347 1.00 63.72 316 MET A C 1
ATOM 2382 O O . MET A 1 316 ? 22.859 -21.771 -31.644 1.00 63.72 316 MET A O 1
ATOM 2386 N N . VAL A 1 317 ? 22.726 -20.071 -30.185 1.00 66.62 317 VAL A N 1
ATOM 2387 C CA . VAL A 1 317 ? 23.695 -20.653 -29.240 1.00 66.62 317 VAL A CA 1
ATOM 2388 C C . VAL A 1 317 ? 23.193 -21.987 -28.685 1.00 66.62 317 VAL A C 1
ATOM 2390 O O . VAL A 1 317 ? 23.945 -22.954 -28.626 1.00 66.62 317 VAL A O 1
ATOM 2393 N N . LEU A 1 318 ? 21.910 -22.089 -28.324 1.00 69.75 318 LEU A N 1
ATOM 2394 C CA . LEU A 1 318 ? 21.361 -23.306 -27.723 1.00 69.75 318 LEU A CA 1
ATOM 2395 C C . LEU A 1 318 ? 21.307 -24.483 -28.701 1.00 69.75 318 LEU A C 1
ATOM 2397 O O . LEU A 1 318 ? 21.500 -25.619 -28.261 1.00 69.75 318 LEU A O 1
ATOM 2401 N N . THR A 1 319 ? 21.094 -24.248 -30.003 1.00 73.06 319 THR A N 1
ATOM 2402 C CA . THR A 1 319 ? 21.058 -25.326 -31.014 1.00 73.06 319 THR A CA 1
ATOM 2403 C C . THR A 1 319 ? 22.369 -26.103 -31.134 1.00 73.06 319 THR A C 1
ATOM 2405 O O . THR A 1 319 ? 22.342 -27.270 -31.521 1.00 73.06 319 THR A O 1
ATOM 2408 N N . GLU A 1 320 ? 23.492 -25.502 -30.734 1.00 70.06 320 GLU A N 1
ATOM 2409 C CA . GLU A 1 320 ? 24.827 -26.112 -30.767 1.00 70.06 320 GLU A CA 1
ATOM 2410 C C . GLU A 1 320 ? 25.212 -26.815 -29.446 1.00 70.06 320 GLU A C 1
ATOM 2412 O O . GLU A 1 320 ? 26.301 -27.378 -29.338 1.00 70.06 320 GLU A O 1
ATOM 2417 N N . THR A 1 321 ? 24.324 -26.829 -28.441 1.00 77.88 321 THR A N 1
ATOM 2418 C CA . THR A 1 321 ? 24.579 -27.418 -27.108 1.00 77.88 321 THR A CA 1
ATOM 2419 C C . THR A 1 321 ? 23.889 -28.771 -26.879 1.00 77.88 321 THR A C 1
ATOM 2421 O O . THR A 1 321 ? 22.907 -29.113 -27.534 1.00 77.88 321 THR A O 1
ATOM 2424 N N . ASP A 1 322 ? 24.381 -29.552 -25.907 1.00 83.94 322 ASP A N 1
ATOM 2425 C CA . ASP A 1 322 ? 23.775 -30.827 -25.490 1.00 83.94 322 ASP A CA 1
ATOM 2426 C C . ASP A 1 322 ? 22.375 -30.631 -24.861 1.00 83.94 322 ASP A C 1
ATOM 2428 O O . ASP A 1 322 ? 22.113 -29.665 -24.138 1.00 83.94 322 ASP A O 1
ATOM 2432 N N . SER A 1 323 ? 21.472 -31.598 -25.060 1.00 84.12 323 SER A N 1
ATOM 2433 C CA . SER A 1 323 ? 20.096 -31.590 -24.533 1.00 84.12 323 SER A CA 1
ATOM 2434 C C . SER A 1 323 ? 19.985 -31.451 -23.003 1.00 84.12 323 SER A C 1
ATOM 2436 O O . SER A 1 323 ? 18.928 -31.096 -22.479 1.00 84.12 323 SER A O 1
ATOM 2438 N N . SER A 1 324 ? 21.032 -31.768 -22.245 1.00 88.06 324 SER A N 1
ATOM 2439 C CA . SER A 1 324 ? 21.125 -31.537 -20.796 1.00 88.06 324 SER A CA 1
ATOM 2440 C C . SER A 1 324 ? 21.419 -30.075 -20.437 1.00 88.06 324 SER A C 1
ATOM 2442 O O . SER A 1 324 ? 20.894 -29.578 -19.439 1.00 88.06 324 SER A O 1
ATOM 2444 N N . VAL A 1 325 ? 22.213 -29.368 -21.245 1.00 86.38 325 VAL A N 1
ATOM 2445 C CA . VAL A 1 325 ? 22.487 -27.928 -21.103 1.00 86.38 325 VAL A CA 1
ATOM 2446 C C . VAL A 1 325 ? 21.246 -27.131 -21.493 1.00 86.38 325 VAL A C 1
ATOM 2448 O O . VAL A 1 325 ? 20.798 -26.295 -20.713 1.00 86.38 325 VAL A O 1
ATOM 2451 N N . GLN A 1 326 ? 20.617 -27.478 -22.621 1.00 78.88 326 GLN A N 1
ATOM 2452 C CA . GLN A 1 326 ? 19.355 -26.870 -23.058 1.00 78.88 326 GLN A CA 1
ATOM 2453 C C . GLN A 1 326 ? 18.258 -27.004 -21.994 1.00 78.88 326 GLN A C 1
ATOM 2455 O O . GLN A 1 326 ? 17.581 -26.029 -21.678 1.00 78.88 326 GLN A O 1
ATOM 2460 N N . ARG A 1 327 ? 18.108 -28.192 -21.385 1.00 86.50 327 ARG A N 1
ATOM 2461 C CA . ARG A 1 327 ? 17.132 -28.407 -20.303 1.00 86.50 327 ARG A CA 1
ATOM 2462 C C . ARG A 1 327 ? 17.394 -27.519 -19.091 1.00 86.50 327 ARG A C 1
ATOM 2464 O O . ARG A 1 327 ? 16.444 -26.933 -18.590 1.00 86.50 327 ARG A O 1
ATOM 2471 N N . ARG A 1 328 ? 18.652 -27.393 -18.651 1.00 91.31 328 ARG A N 1
ATOM 2472 C CA . ARG A 1 328 ? 19.017 -26.510 -17.530 1.00 91.31 328 ARG A CA 1
ATOM 2473 C C . ARG A 1 328 ? 18.777 -25.037 -17.855 1.00 91.31 328 ARG A C 1
ATOM 2475 O O . ARG A 1 328 ? 18.287 -24.314 -17.002 1.00 91.31 328 ARG A O 1
ATOM 2482 N N . TYR A 1 329 ? 19.054 -24.603 -19.082 1.00 80.88 329 TYR A N 1
ATOM 2483 C CA . TYR A 1 329 ? 18.771 -23.233 -19.515 1.00 80.88 329 TYR A CA 1
ATOM 2484 C C . TYR A 1 329 ? 17.262 -22.927 -19.544 1.00 80.88 329 TYR A C 1
ATOM 2486 O O . TYR A 1 329 ? 16.824 -21.881 -19.075 1.00 80.88 329 TYR A O 1
ATOM 2494 N N . VAL A 1 330 ? 16.439 -23.869 -20.018 1.00 79.94 330 VAL A N 1
ATOM 2495 C CA . VAL A 1 330 ? 14.971 -23.750 -19.936 1.00 79.94 330 VAL A CA 1
ATOM 2496 C C . VAL A 1 330 ? 14.501 -23.724 -18.480 1.00 79.94 330 VAL A C 1
ATOM 2498 O O . VAL A 1 330 ? 13.613 -22.949 -18.135 1.00 79.94 330 VAL A O 1
ATOM 2501 N N . GLU A 1 331 ? 15.103 -24.543 -17.615 1.00 87.31 331 GLU A N 1
ATOM 2502 C CA . GLU A 1 331 ? 14.834 -24.525 -16.176 1.00 87.31 331 GLU A CA 1
ATOM 2503 C C . GLU A 1 331 ? 15.177 -23.182 -15.534 1.00 87.31 331 GLU A C 1
ATOM 2505 O O . GLU A 1 331 ? 14.387 -22.693 -14.734 1.00 87.31 331 GLU A O 1
ATOM 2510 N N . PHE A 1 332 ? 16.303 -22.575 -15.916 1.00 85.75 332 PHE A N 1
ATOM 2511 C CA . PHE A 1 332 ? 16.714 -21.244 -15.471 1.00 85.75 332 PHE A CA 1
ATOM 2512 C C . PHE A 1 332 ? 15.672 -20.186 -15.834 1.00 85.75 332 PHE A C 1
ATOM 2514 O O . PHE A 1 332 ? 15.192 -19.481 -14.951 1.00 85.75 332 PHE A O 1
ATOM 2521 N N . ASN A 1 333 ? 15.253 -20.126 -17.101 1.00 75.50 333 ASN A N 1
ATOM 2522 C CA . ASN A 1 333 ? 14.244 -19.159 -17.537 1.00 75.50 333 ASN A CA 1
ATOM 2523 C C . ASN A 1 333 ? 12.898 -19.381 -16.835 1.00 75.50 333 ASN A C 1
ATOM 2525 O O . ASN A 1 333 ? 12.275 -18.424 -16.388 1.00 75.50 333 ASN A O 1
ATOM 2529 N N . ARG A 1 334 ? 12.489 -20.640 -16.641 1.00 81.69 334 ARG A N 1
ATOM 2530 C CA . ARG A 1 334 ? 11.279 -20.964 -15.874 1.00 81.69 334 ARG A CA 1
ATOM 2531 C C . ARG A 1 334 ? 11.393 -20.549 -14.404 1.00 81.69 334 ARG A C 1
ATOM 2533 O O . ARG A 1 334 ? 10.413 -20.081 -13.840 1.00 81.69 334 ARG A O 1
ATOM 2540 N N . ALA A 1 335 ? 12.557 -20.719 -13.776 1.00 84.12 335 ALA A N 1
ATOM 2541 C CA . ALA A 1 335 ? 12.784 -20.284 -12.398 1.00 84.12 335 ALA A CA 1
ATOM 2542 C C . ALA A 1 335 ? 12.697 -18.753 -12.273 1.00 84.12 335 ALA A C 1
ATOM 2544 O O . ALA A 1 335 ? 12.094 -18.258 -11.323 1.00 84.12 335 ALA A O 1
ATOM 2545 N N . LEU A 1 336 ? 13.217 -18.006 -13.256 1.00 75.06 336 LEU A N 1
ATOM 2546 C CA . LEU A 1 336 ? 13.030 -16.552 -13.335 1.00 75.06 336 LEU A CA 1
ATOM 2547 C C . LEU A 1 336 ? 11.544 -16.179 -13.475 1.00 75.06 336 LEU A C 1
ATOM 2549 O O . LEU A 1 336 ? 11.056 -15.345 -12.718 1.00 75.06 336 LEU A O 1
ATOM 2553 N N . GLU A 1 337 ? 10.814 -16.828 -14.388 1.00 75.56 337 GLU A N 1
ATOM 2554 C CA . GLU A 1 337 ? 9.376 -16.596 -14.614 1.00 75.56 337 GLU A CA 1
ATOM 2555 C C . GLU A 1 337 ? 8.525 -16.902 -13.370 1.00 75.56 337 GLU A C 1
ATOM 2557 O O . GLU A 1 337 ? 7.616 -16.145 -13.026 1.00 75.56 337 GLU A O 1
ATOM 2562 N N . ASN A 1 338 ? 8.843 -17.989 -12.663 1.00 80.81 338 ASN A N 1
ATOM 2563 C CA . ASN A 1 338 ? 8.158 -18.406 -11.439 1.00 80.81 338 ASN A CA 1
ATOM 2564 C C . ASN A 1 338 ? 8.586 -17.618 -10.190 1.00 80.81 338 ASN A C 1
ATOM 2566 O O . ASN A 1 338 ? 8.024 -17.853 -9.120 1.00 80.81 338 ASN A O 1
ATOM 2570 N N . ARG A 1 339 ? 9.559 -16.702 -10.305 1.00 84.69 339 ARG A N 1
ATOM 2571 C CA . ARG A 1 339 ? 10.136 -15.932 -9.186 1.00 84.69 339 ARG A CA 1
ATOM 2572 C C . ARG A 1 339 ? 10.840 -16.814 -8.138 1.00 84.69 339 ARG A C 1
ATOM 2574 O O . ARG A 1 339 ? 10.906 -16.465 -6.966 1.00 84.69 339 ARG A O 1
ATOM 2581 N N . GLU A 1 340 ? 11.408 -17.943 -8.564 1.00 89.19 340 GLU A N 1
ATOM 2582 C CA . GLU A 1 340 ? 12.185 -18.886 -7.739 1.00 89.19 340 GLU A CA 1
ATOM 2583 C C . GLU A 1 340 ? 13.671 -18.458 -7.727 1.00 89.19 340 GLU A C 1
ATOM 2585 O O . GLU A 1 340 ? 14.519 -19.076 -8.374 1.00 89.19 340 GLU A O 1
ATOM 2590 N N . LEU A 1 341 ? 14.000 -17.335 -7.070 1.00 89.81 341 LEU A N 1
ATOM 2591 C CA . LEU A 1 341 ? 15.252 -16.601 -7.337 1.00 89.81 341 LEU A CA 1
ATOM 2592 C C . LEU A 1 341 ? 16.466 -17.046 -6.507 1.00 89.81 341 LEU A C 1
ATOM 2594 O O . LEU A 1 341 ? 17.424 -17.569 -7.076 1.00 89.81 341 LEU A O 1
ATOM 2598 N N . LEU A 1 342 ? 16.451 -16.811 -5.185 1.00 89.69 342 LEU A N 1
ATOM 2599 C CA . LEU A 1 342 ? 17.509 -17.247 -4.239 1.00 89.69 342 LEU A CA 1
ATOM 2600 C C . LEU A 1 342 ? 16.968 -18.122 -3.102 1.00 89.69 342 LEU A C 1
ATOM 2602 O O . LEU A 1 342 ? 17.732 -18.739 -2.362 1.00 89.69 342 LEU A O 1
ATOM 2606 N N . ASP A 1 343 ? 15.661 -18.120 -2.900 1.00 79.81 343 ASP A N 1
ATOM 2607 C CA . ASP A 1 343 ? 14.975 -18.830 -1.839 1.00 79.81 343 ASP A CA 1
ATOM 2608 C C . ASP A 1 343 ? 14.809 -20.304 -2.201 1.00 79.81 343 ASP A C 1
ATOM 2610 O O . ASP A 1 343 ? 14.199 -20.667 -3.202 1.00 79.81 343 ASP A O 1
ATOM 2614 N N . ALA A 1 344 ? 15.383 -21.172 -1.370 1.00 68.62 344 ALA A N 1
ATOM 2615 C CA . ALA A 1 344 ? 15.320 -22.609 -1.575 1.00 68.62 344 ALA A CA 1
ATOM 2616 C C . ALA A 1 344 ? 13.893 -23.123 -1.328 1.00 68.62 344 ALA A C 1
ATOM 2618 O O . ALA A 1 344 ? 13.436 -23.214 -0.184 1.00 68.62 344 ALA A O 1
ATOM 2619 N N . ILE A 1 345 ? 13.203 -23.499 -2.403 1.00 68.00 345 ILE A N 1
ATOM 2620 C CA . ILE A 1 345 ? 11.886 -24.136 -2.350 1.00 68.00 345 ILE A CA 1
ATOM 2621 C C . ILE A 1 345 ? 12.085 -25.661 -2.390 1.00 68.00 345 ILE A C 1
ATOM 2623 O O . ILE A 1 345 ? 12.757 -26.169 -3.289 1.00 68.00 345 ILE A O 1
ATOM 2627 N N . PRO A 1 346 ? 11.522 -26.437 -1.441 1.00 72.56 346 PRO A N 1
ATOM 2628 C CA . PRO A 1 346 ? 11.700 -27.886 -1.417 1.00 72.56 346 PRO A CA 1
ATOM 2629 C C . PRO A 1 346 ? 11.313 -28.555 -2.744 1.00 72.56 346 PRO A C 1
ATOM 2631 O O . PRO A 1 346 ? 10.164 -28.492 -3.170 1.00 72.56 346 PRO A O 1
ATOM 2634 N N . GLY A 1 347 ? 12.274 -29.237 -3.373 1.00 71.25 347 GLY A N 1
ATOM 2635 C CA . GLY A 1 347 ? 12.073 -29.953 -4.639 1.00 71.25 347 GLY A CA 1
ATOM 2636 C C . GLY A 1 347 ? 12.265 -29.113 -5.906 1.00 71.25 347 GLY A C 1
ATOM 2637 O O . GLY A 1 347 ? 12.153 -29.666 -6.997 1.00 71.25 347 GLY A O 1
ATOM 2638 N N . HIS A 1 348 ? 12.587 -27.825 -5.773 1.00 76.94 348 HIS A N 1
ATOM 2639 C CA . HIS A 1 348 ? 12.853 -26.902 -6.875 1.00 76.94 348 HIS A CA 1
ATOM 2640 C C . HIS A 1 348 ? 14.277 -26.345 -6.765 1.00 76.94 348 HIS A C 1
ATOM 2642 O O . HIS A 1 348 ? 14.828 -26.240 -5.670 1.00 76.94 348 HIS A O 1
ATOM 2648 N N . ARG A 1 349 ? 14.883 -26.025 -7.909 1.00 87.44 349 ARG A N 1
ATOM 2649 C CA . ARG A 1 349 ? 16.197 -25.377 -7.988 1.00 87.44 349 ARG A CA 1
ATOM 2650 C C . ARG A 1 349 ? 16.009 -23.895 -8.244 1.00 87.44 349 ARG A C 1
ATOM 2652 O O . ARG A 1 349 ? 15.174 -23.537 -9.070 1.00 87.44 349 ARG A O 1
ATOM 2659 N N . THR A 1 350 ? 16.813 -23.062 -7.603 1.00 92.56 350 THR A N 1
ATOM 2660 C CA . THR A 1 350 ? 16.691 -21.611 -7.764 1.00 92.56 350 THR A CA 1
ATOM 2661 C C . THR A 1 350 ? 17.355 -21.124 -9.052 1.00 92.56 350 THR A C 1
ATOM 2663 O O . THR A 1 350 ? 18.248 -21.776 -9.609 1.00 92.56 350 THR A O 1
ATOM 2666 N N . ALA A 1 351 ? 16.941 -19.950 -9.528 1.00 90.12 351 ALA A N 1
ATOM 2667 C CA . ALA A 1 351 ? 17.532 -19.315 -10.699 1.00 90.12 351 ALA A CA 1
ATOM 2668 C C . ALA A 1 351 ? 19.037 -19.046 -10.510 1.00 90.12 351 ALA A C 1
ATOM 2670 O O . ALA A 1 351 ? 19.808 -19.241 -11.448 1.00 90.12 351 ALA A O 1
ATOM 2671 N N . ASP A 1 352 ? 19.486 -18.668 -9.307 1.00 94.12 352 ASP A N 1
ATOM 2672 C CA . ASP A 1 352 ? 20.915 -18.452 -9.031 1.00 94.12 352 ASP A CA 1
ATOM 2673 C C . ASP A 1 352 ? 21.723 -19.759 -9.000 1.00 94.12 352 ASP A C 1
ATOM 2675 O O . ASP A 1 352 ? 22.818 -19.807 -9.560 1.00 94.12 352 ASP A O 1
ATOM 2679 N N . GLU A 1 353 ? 21.174 -20.851 -8.454 1.00 93.88 353 GLU A N 1
ATOM 2680 C CA . GLU A 1 353 ? 21.810 -22.179 -8.521 1.00 93.88 353 GLU A CA 1
ATOM 2681 C C . GLU A 1 353 ? 21.981 -22.645 -9.973 1.00 93.88 353 GLU A C 1
ATOM 2683 O O . GLU A 1 353 ? 23.038 -23.141 -10.370 1.00 93.88 353 GLU A O 1
ATOM 2688 N N . LEU A 1 354 ? 20.937 -22.468 -10.787 1.00 92.44 354 LEU A N 1
ATOM 2689 C CA . LEU A 1 354 ? 20.959 -22.765 -12.219 1.00 92.44 354 LEU A CA 1
ATOM 2690 C C . LEU A 1 354 ? 21.969 -21.887 -12.966 1.00 92.44 354 LEU A C 1
ATOM 2692 O O . LEU A 1 354 ? 22.753 -22.406 -13.762 1.00 92.44 354 LEU A O 1
ATOM 2696 N N . TYR A 1 355 ? 22.012 -20.587 -12.677 1.00 91.62 355 TYR A N 1
ATOM 2697 C CA . TYR A 1 355 ? 22.981 -19.657 -13.256 1.00 91.62 355 TYR A CA 1
ATOM 2698 C C . TYR A 1 355 ? 24.429 -20.041 -12.928 1.00 91.62 355 TYR A C 1
ATOM 2700 O O . TYR A 1 355 ? 25.263 -20.108 -13.833 1.00 91.62 355 TYR A O 1
ATOM 2708 N N . LEU A 1 356 ? 24.729 -20.346 -11.661 1.00 93.88 356 LEU A N 1
ATOM 2709 C CA . LEU A 1 356 ? 26.067 -20.747 -11.214 1.00 93.88 356 LEU A CA 1
ATOM 2710 C C . LEU A 1 356 ? 26.562 -22.021 -11.909 1.00 93.88 356 LEU A C 1
ATOM 2712 O O . LEU A 1 356 ? 27.763 -22.163 -12.124 1.00 93.88 356 LEU A O 1
ATOM 2716 N N . GLU A 1 357 ? 25.665 -22.929 -12.294 1.00 93.62 357 GLU A N 1
ATOM 2717 C CA . GLU A 1 357 ? 26.017 -24.083 -13.125 1.00 93.62 357 GLU A CA 1
ATOM 2718 C C . GLU A 1 357 ? 26.199 -23.712 -14.601 1.00 93.62 357 GLU A C 1
ATOM 2720 O O . GLU A 1 357 ? 27.164 -24.149 -15.229 1.00 93.62 357 GLU A O 1
ATOM 2725 N N . LEU A 1 358 ? 25.275 -22.932 -15.170 1.00 88.44 358 LEU A N 1
ATOM 2726 C CA . LEU A 1 358 ? 25.266 -22.579 -16.594 1.00 88.44 358 LEU A CA 1
ATOM 2727 C C . LEU A 1 358 ? 26.445 -21.676 -16.979 1.00 88.44 358 LEU A C 1
ATOM 2729 O O . LEU A 1 358 ? 26.980 -21.809 -18.078 1.00 88.44 358 LEU A O 1
ATOM 2733 N N . VAL A 1 359 ? 26.909 -20.811 -16.074 1.00 89.56 359 VAL A N 1
ATOM 2734 C CA . VAL A 1 359 ? 28.073 -19.937 -16.308 1.00 89.56 359 VAL A CA 1
ATOM 2735 C C . VAL A 1 359 ? 29.399 -20.710 -16.367 1.00 89.56 359 VAL A C 1
ATOM 2737 O O . VAL A 1 359 ? 30.390 -20.216 -16.894 1.00 89.56 359 VAL A O 1
ATOM 2740 N N . GLN A 1 360 ? 29.438 -21.949 -15.868 1.00 92.31 360 GLN A N 1
ATOM 2741 C CA . GLN A 1 360 ? 30.618 -22.818 -15.976 1.00 92.31 360 GLN A CA 1
ATOM 2742 C C . GLN A 1 360 ? 30.672 -23.576 -17.308 1.00 92.31 360 GLN A C 1
ATOM 2744 O O . GLN A 1 360 ? 31.688 -24.196 -17.610 1.00 92.31 360 GLN A O 1
ATOM 2749 N N . VAL A 1 361 ? 29.588 -23.551 -18.092 1.00 91.69 361 VAL A N 1
ATOM 2750 C CA . VAL A 1 361 ? 29.472 -24.236 -19.386 1.00 91.69 361 VAL A CA 1
ATOM 2751 C C . VAL A 1 361 ? 30.121 -23.365 -20.472 1.00 91.69 361 VAL A C 1
ATOM 2753 O O . VAL A 1 361 ? 29.572 -22.301 -20.784 1.00 91.69 361 VAL A O 1
ATOM 2756 N N . PRO A 1 362 ? 31.268 -23.770 -21.060 1.00 86.81 362 PRO A N 1
ATOM 2757 C CA . PRO A 1 362 ? 31.980 -22.955 -22.049 1.00 86.81 362 PRO A CA 1
ATOM 2758 C C . PRO A 1 362 ? 31.163 -22.694 -23.317 1.00 86.81 362 PRO A C 1
ATOM 2760 O O . PRO A 1 362 ? 31.277 -21.625 -23.910 1.00 86.81 362 PRO A O 1
ATOM 2763 N N . GLU A 1 363 ? 30.305 -23.637 -23.710 1.00 85.19 363 GLU A N 1
ATOM 2764 C CA . GLU A 1 363 ? 29.432 -23.520 -24.881 1.00 85.19 363 GLU A CA 1
ATOM 2765 C C . GLU A 1 363 ? 28.406 -22.385 -24.732 1.00 85.19 363 GLU A C 1
ATOM 2767 O O . GLU A 1 363 ? 27.964 -21.811 -25.722 1.00 85.19 363 GLU A O 1
ATOM 2772 N N . LEU A 1 364 ? 28.061 -22.011 -23.494 1.00 76.88 364 LEU A N 1
ATOM 2773 C CA . LEU A 1 364 ? 27.153 -20.901 -23.200 1.00 76.88 364 LEU A CA 1
ATOM 2774 C C . LEU A 1 364 ? 27.870 -19.564 -22.996 1.00 76.88 364 LEU A C 1
ATOM 2776 O O . LEU A 1 364 ? 27.205 -18.590 -22.645 1.00 76.88 364 LEU A O 1
ATOM 2780 N N . ALA A 1 365 ? 29.185 -19.478 -23.226 1.00 75.81 365 ALA A N 1
ATOM 2781 C CA . ALA A 1 365 ? 29.948 -18.239 -23.050 1.00 75.81 365 ALA A CA 1
ATOM 2782 C C . ALA A 1 365 ? 29.299 -16.997 -23.702 1.00 75.81 365 ALA A C 1
ATOM 2784 O O . ALA A 1 365 ? 29.254 -15.953 -23.045 1.00 75.81 365 ALA A O 1
ATOM 2785 N N . PRO A 1 366 ? 28.708 -17.073 -24.917 1.00 66.75 366 PRO A N 1
ATOM 2786 C CA . PRO A 1 366 ? 28.004 -15.931 -25.511 1.00 66.75 366 PRO A CA 1
ATOM 2787 C C . PRO A 1 366 ? 26.761 -15.474 -24.725 1.00 66.75 366 PRO A C 1
ATOM 2789 O O . PRO A 1 366 ? 26.365 -14.315 -24.822 1.00 66.75 366 PRO A O 1
ATOM 2792 N N . LEU A 1 367 ? 26.148 -16.363 -23.935 1.00 66.62 367 LEU A N 1
ATOM 2793 C CA . LEU A 1 367 ? 24.941 -16.096 -23.144 1.00 66.62 367 LEU A CA 1
ATOM 2794 C C . LEU A 1 367 ? 25.228 -15.775 -21.672 1.00 66.62 367 LEU A C 1
ATOM 2796 O O . LEU A 1 367 ? 24.316 -15.341 -20.974 1.00 66.62 367 LEU A O 1
ATOM 2800 N N . HIS A 1 368 ? 26.458 -15.943 -21.170 1.00 78.56 368 HIS A N 1
ATOM 2801 C CA . HIS A 1 368 ? 26.782 -15.720 -19.748 1.00 78.56 368 HIS A CA 1
ATOM 2802 C C . HIS A 1 368 ? 26.371 -14.331 -19.257 1.00 78.56 368 HIS A C 1
ATOM 2804 O O . HIS A 1 368 ? 25.709 -14.209 -18.228 1.00 78.56 368 HIS A O 1
ATOM 2810 N N . LYS A 1 369 ? 26.694 -13.284 -20.025 1.00 66.12 369 LYS A N 1
ATOM 2811 C CA . LYS A 1 369 ? 26.304 -11.906 -19.697 1.00 66.12 369 LYS A CA 1
ATOM 2812 C C . LYS A 1 369 ? 24.793 -11.690 -19.747 1.00 66.12 369 LYS A C 1
ATOM 2814 O O . LYS A 1 369 ? 24.259 -10.964 -18.918 1.00 66.12 369 LYS A O 1
ATOM 2819 N N . LEU A 1 370 ? 24.108 -12.326 -20.698 1.00 66.31 370 LEU A N 1
ATOM 2820 C CA . LEU A 1 370 ? 22.653 -12.251 -20.808 1.00 66.31 370 LEU A CA 1
ATOM 2821 C C . LEU A 1 370 ? 21.979 -12.904 -19.596 1.00 66.31 370 LEU A C 1
ATOM 2823 O O . LEU A 1 370 ? 21.141 -12.272 -18.965 1.00 66.31 370 LEU A O 1
ATOM 2827 N N . MET A 1 371 ? 22.402 -14.113 -19.216 1.00 76.19 371 MET A N 1
ATOM 2828 C CA . MET A 1 371 ? 21.891 -14.796 -18.022 1.00 76.19 371 MET A CA 1
ATOM 2829 C C . MET A 1 371 ? 22.170 -13.994 -16.745 1.00 76.19 371 MET A C 1
ATOM 2831 O O . MET A 1 371 ? 21.281 -13.854 -15.910 1.00 76.19 371 MET A O 1
ATOM 2835 N N . CYS A 1 372 ? 23.375 -13.423 -16.623 1.00 75.31 372 CYS A N 1
ATOM 2836 C CA . CYS A 1 372 ? 23.751 -12.550 -15.510 1.00 75.31 372 CYS A CA 1
ATOM 2837 C C . CYS A 1 372 ? 22.793 -11.354 -15.382 1.00 75.31 372 CYS A C 1
ATOM 2839 O O . CYS A 1 372 ? 22.234 -11.125 -14.309 1.00 75.31 372 CYS A O 1
ATOM 2841 N N . ARG A 1 373 ? 22.542 -10.637 -16.489 1.00 72.94 373 ARG A N 1
ATOM 2842 C CA . ARG A 1 373 ? 21.594 -9.513 -16.518 1.00 72.94 373 ARG A CA 1
ATOM 2843 C C . ARG A 1 373 ? 20.175 -9.959 -16.191 1.00 72.94 373 ARG A C 1
ATOM 2845 O O . ARG A 1 373 ? 19.559 -9.346 -15.333 1.00 72.94 373 ARG A O 1
ATOM 2852 N N . ASN A 1 374 ? 19.674 -11.030 -16.806 1.00 72.00 374 ASN A N 1
ATOM 2853 C CA . ASN A 1 374 ? 18.307 -11.509 -16.575 1.00 72.00 374 ASN A CA 1
ATOM 2854 C C . ASN A 1 374 ? 18.073 -11.870 -15.098 1.00 72.00 374 ASN A C 1
ATOM 2856 O O . ASN A 1 374 ? 17.048 -11.503 -14.528 1.00 72.00 374 ASN A O 1
ATOM 2860 N N . LEU A 1 375 ? 19.049 -12.519 -14.453 1.00 77.44 375 LEU A N 1
ATOM 2861 C CA . LEU A 1 375 ? 18.991 -12.804 -13.020 1.00 77.44 375 LEU A CA 1
ATOM 2862 C C . LEU A 1 375 ? 19.050 -11.520 -12.180 1.00 77.44 375 LEU A C 1
ATOM 2864 O O . LEU A 1 375 ? 18.248 -11.344 -11.265 1.00 77.44 375 LEU A O 1
ATOM 2868 N N . ALA A 1 376 ? 19.967 -10.601 -12.496 1.00 74.06 376 ALA A N 1
ATOM 2869 C CA . ALA A 1 376 ? 20.075 -9.325 -11.792 1.00 74.06 376 ALA A CA 1
ATOM 2870 C C . ALA A 1 376 ? 18.803 -8.471 -11.924 1.00 74.06 376 ALA A C 1
ATOM 2872 O O . ALA A 1 376 ? 18.448 -7.782 -10.966 1.00 74.06 376 ALA A O 1
ATOM 2873 N N . VAL A 1 377 ? 18.128 -8.519 -13.076 1.00 74.88 377 VAL A N 1
ATOM 2874 C CA . VAL A 1 377 ? 16.840 -7.864 -13.351 1.00 74.88 377 VAL A CA 1
ATOM 2875 C C . VAL A 1 377 ? 15.738 -8.480 -12.499 1.00 74.88 377 VAL A C 1
ATOM 2877 O O . VAL A 1 377 ? 15.110 -7.760 -11.730 1.00 74.88 377 VAL A O 1
ATOM 2880 N N . ALA A 1 378 ? 15.574 -9.806 -12.523 1.00 74.38 378 ALA A N 1
ATOM 2881 C CA . ALA A 1 378 ? 14.533 -10.480 -11.745 1.00 74.38 378 ALA A CA 1
ATOM 2882 C C . ALA A 1 378 ? 14.652 -10.210 -10.231 1.00 74.38 378 ALA A C 1
ATOM 2884 O O . ALA A 1 378 ? 13.657 -9.945 -9.558 1.00 74.38 378 ALA A O 1
ATOM 2885 N N . LEU A 1 379 ? 15.880 -10.203 -9.693 1.00 86.56 379 LEU A N 1
ATOM 2886 C CA . LEU A 1 379 ? 16.143 -9.872 -8.286 1.00 86.56 379 LEU A CA 1
ATOM 2887 C C . LEU A 1 379 ? 15.737 -8.435 -7.925 1.00 86.56 379 LEU A C 1
ATOM 2889 O O . LEU A 1 379 ? 15.289 -8.191 -6.804 1.00 86.56 379 LEU A O 1
ATOM 2893 N N . GLN A 1 380 ? 15.928 -7.484 -8.842 1.00 86.38 380 GLN A N 1
ATOM 2894 C CA . GLN A 1 380 ? 15.542 -6.085 -8.648 1.00 86.38 380 GLN A CA 1
ATOM 2895 C C . GLN A 1 380 ? 14.031 -5.899 -8.763 1.00 86.38 380 GLN A C 1
ATOM 2897 O O . GLN A 1 380 ? 13.453 -5.209 -7.921 1.00 86.38 380 GLN A O 1
ATOM 2902 N N . ASP A 1 381 ? 13.404 -6.541 -9.748 1.00 80.50 381 ASP A N 1
ATOM 2903 C CA . ASP A 1 381 ? 11.969 -6.439 -10.003 1.00 80.50 381 ASP A CA 1
ATOM 2904 C C . ASP A 1 381 ? 11.166 -6.911 -8.783 1.00 80.50 381 ASP A C 1
ATOM 2906 O O . ASP A 1 381 ? 10.279 -6.193 -8.329 1.00 80.50 381 ASP A O 1
ATOM 2910 N N . GLU A 1 382 ? 11.531 -8.030 -8.143 1.00 85.75 382 GLU A N 1
ATOM 2911 C CA . GLU A 1 382 ? 10.868 -8.486 -6.905 1.00 85.75 382 GLU A CA 1
ATOM 2912 C C . GLU A 1 382 ? 10.845 -7.427 -5.798 1.00 85.75 382 GLU A C 1
ATOM 2914 O O . GLU A 1 382 ? 9.843 -7.234 -5.102 1.00 85.75 382 GLU A O 1
ATOM 2919 N N . VAL A 1 383 ? 11.962 -6.724 -5.629 1.00 89.25 383 VAL A N 1
ATOM 2920 C CA . VAL A 1 383 ? 12.102 -5.680 -4.614 1.00 89.25 383 VAL A CA 1
ATOM 2921 C C . VAL A 1 383 ? 11.311 -4.435 -5.010 1.00 89.25 383 VAL A C 1
ATOM 2923 O O . VAL A 1 383 ? 10.644 -3.835 -4.162 1.00 89.25 383 VAL A O 1
ATOM 2926 N N . GLN A 1 384 ? 11.373 -4.043 -6.284 1.00 83.88 384 GLN A N 1
ATOM 2927 C CA . GLN A 1 384 ? 10.677 -2.867 -6.800 1.00 83.88 384 GLN A CA 1
ATOM 2928 C C . GLN A 1 384 ? 9.159 -3.025 -6.696 1.00 83.88 384 GLN A C 1
ATOM 2930 O O . GLN A 1 384 ? 8.476 -2.104 -6.251 1.00 83.88 384 GLN A O 1
ATOM 2935 N N . GLN A 1 385 ? 8.641 -4.215 -6.996 1.00 83.06 385 GLN A N 1
ATOM 2936 C CA . GLN A 1 385 ? 7.220 -4.541 -6.886 1.00 83.06 385 GLN A CA 1
ATOM 2937 C C . GLN A 1 385 ? 6.689 -4.355 -5.459 1.00 83.06 385 GLN A C 1
ATOM 2939 O O . GLN A 1 385 ? 5.625 -3.769 -5.258 1.00 83.06 385 GLN A O 1
ATOM 2944 N N . ALA A 1 386 ? 7.453 -4.771 -4.444 1.00 82.81 386 ALA A N 1
ATOM 2945 C CA . ALA A 1 386 ? 7.070 -4.554 -3.050 1.00 82.81 386 ALA A CA 1
ATOM 2946 C C . ALA A 1 386 ? 7.080 -3.068 -2.647 1.00 82.81 386 ALA A C 1
ATOM 2948 O O . ALA A 1 386 ? 6.211 -2.626 -1.895 1.00 82.81 386 ALA A O 1
ATOM 2949 N N . LEU A 1 387 ? 8.041 -2.281 -3.145 1.00 85.31 387 LEU A N 1
ATOM 2950 C CA . LEU A 1 387 ? 8.085 -0.834 -2.897 1.00 85.31 387 LEU A CA 1
ATOM 2951 C C . LEU A 1 387 ? 6.932 -0.099 -3.594 1.00 85.31 387 LEU A C 1
ATOM 2953 O O . LEU A 1 387 ? 6.333 0.795 -2.995 1.00 85.31 387 LEU A O 1
ATOM 2957 N N . ASN A 1 388 ? 6.590 -0.493 -4.821 1.00 82.38 388 ASN A N 1
ATOM 2958 C CA . ASN A 1 388 ? 5.457 0.063 -5.557 1.00 82.38 388 ASN A CA 1
ATOM 2959 C C . ASN A 1 388 ? 4.144 -0.214 -4.826 1.00 82.38 388 ASN A C 1
ATOM 2961 O O . ASN A 1 388 ? 3.390 0.718 -4.567 1.00 82.38 388 ASN A O 1
ATOM 2965 N N . ALA A 1 389 ? 3.912 -1.454 -4.389 1.00 77.31 389 ALA A N 1
ATOM 2966 C CA . ALA A 1 389 ? 2.690 -1.805 -3.671 1.00 77.31 389 ALA A CA 1
ATOM 2967 C C . ALA A 1 389 ? 2.518 -1.024 -2.350 1.00 77.31 389 ALA A C 1
ATOM 2969 O O . ALA A 1 389 ? 1.402 -0.634 -1.990 1.00 77.31 389 ALA A O 1
ATOM 2970 N N . LEU A 1 390 ? 3.623 -0.714 -1.657 1.00 79.12 390 LEU A N 1
ATOM 2971 C CA . LEU A 1 390 ? 3.615 0.164 -0.483 1.00 79.12 390 LEU A CA 1
ATOM 2972 C C . LEU A 1 390 ? 3.145 1.591 -0.830 1.00 79.12 390 LEU A C 1
ATOM 2974 O O . LEU A 1 390 ? 2.336 2.179 -0.103 1.00 79.12 390 LEU A O 1
ATOM 2978 N N . LEU A 1 391 ? 3.652 2.163 -1.925 1.00 79.19 391 LEU A N 1
ATOM 2979 C CA . LEU A 1 391 ? 3.303 3.516 -2.379 1.00 79.19 391 LEU A CA 1
ATOM 2980 C C . LEU A 1 391 ? 1.881 3.580 -2.958 1.00 79.19 391 LEU A C 1
ATOM 2982 O O . LEU A 1 391 ? 1.153 4.556 -2.733 1.00 79.19 391 LEU A O 1
ATOM 2986 N N . ASP A 1 392 ? 1.450 2.508 -3.616 1.00 73.62 392 ASP A N 1
ATOM 2987 C CA . ASP A 1 392 ? 0.122 2.362 -4.213 1.00 73.62 392 ASP A CA 1
ATOM 2988 C C . ASP A 1 392 ? -0.970 2.068 -3.183 1.00 73.62 392 ASP A C 1
ATOM 2990 O O . ASP A 1 392 ? -2.158 2.129 -3.510 1.00 73.62 392 ASP A O 1
ATOM 2994 N N . ASN A 1 393 ? -0.601 1.968 -1.898 1.00 67.69 393 ASN A N 1
ATOM 2995 C CA . ASN A 1 393 ? -1.539 1.810 -0.790 1.00 67.69 393 ASN A CA 1
ATOM 2996 C C . ASN A 1 393 ? -2.351 0.510 -0.936 1.00 67.69 393 ASN A C 1
ATOM 2998 O O . ASN A 1 393 ? -3.554 0.475 -0.659 1.00 67.69 393 ASN A O 1
ATOM 3002 N N . ASP A 1 394 ? -1.687 -0.546 -1.417 1.00 64.00 394 ASP A N 1
ATOM 3003 C CA . ASP A 1 394 ? -2.307 -1.851 -1.586 1.00 64.00 394 ASP A CA 1
ATOM 3004 C C . ASP A 1 394 ? -2.794 -2.378 -0.218 1.00 64.00 394 ASP A C 1
ATOM 3006 O O . ASP A 1 394 ? -2.015 -2.416 0.739 1.00 64.00 394 ASP A O 1
ATOM 3010 N N . PRO A 1 395 ? -4.078 -2.766 -0.082 1.00 55.91 395 PRO A N 1
ATOM 3011 C CA . PRO A 1 395 ? -4.650 -3.173 1.197 1.00 55.91 395 PRO A CA 1
ATOM 3012 C C . PRO A 1 395 ? -3.936 -4.360 1.838 1.00 55.91 395 PRO A C 1
ATOM 3014 O O . PRO A 1 395 ? -3.893 -4.464 3.064 1.00 55.91 395 PRO A O 1
ATOM 3017 N N . TYR A 1 396 ? -3.418 -5.281 1.028 1.00 55.88 396 TYR A N 1
ATOM 3018 C CA . TYR A 1 396 ? -2.762 -6.481 1.517 1.00 55.88 396 TYR A CA 1
ATOM 3019 C C . TYR A 1 396 ? -1.319 -6.184 1.875 1.00 55.88 396 TYR A C 1
ATOM 3021 O O . TYR A 1 396 ? -0.886 -6.606 2.936 1.00 55.88 396 TYR A O 1
ATOM 3029 N N . GLU A 1 397 ? -0.586 -5.428 1.067 1.00 61.25 397 GLU A N 1
ATOM 3030 C CA . GLU A 1 397 ? 0.786 -5.035 1.370 1.00 61.25 397 GLU A CA 1
ATOM 3031 C C . GLU A 1 397 ? 0.832 -4.047 2.530 1.00 61.25 397 GLU A C 1
ATOM 3033 O O . GLU A 1 397 ? 1.590 -4.297 3.444 1.00 61.25 397 GLU A O 1
ATOM 3038 N N . VAL A 1 398 ? -0.021 -3.024 2.631 1.00 59.44 398 VAL A N 1
ATOM 3039 C CA . VAL A 1 398 ? -0.042 -2.122 3.806 1.00 59.44 398 VAL A CA 1
ATOM 3040 C C . VAL A 1 398 ? -0.325 -2.886 5.105 1.00 59.44 398 VAL A C 1
ATOM 3042 O O . VAL A 1 398 ? 0.333 -2.645 6.119 1.00 59.44 398 VAL A O 1
ATOM 3045 N N . ASN A 1 399 ? -1.270 -3.833 5.078 1.00 50.16 399 ASN A N 1
ATOM 3046 C CA . ASN A 1 399 ? -1.591 -4.643 6.251 1.00 50.16 399 ASN A CA 1
ATOM 3047 C C . ASN A 1 399 ? -0.533 -5.725 6.525 1.00 50.16 399 ASN A C 1
ATOM 3049 O O . ASN A 1 399 ? -0.234 -5.960 7.688 1.00 50.16 399 ASN A O 1
ATOM 3053 N N . ASN A 1 400 ? 0.065 -6.351 5.502 1.00 49.53 400 ASN A N 1
ATOM 3054 C CA . ASN A 1 400 ? 1.052 -7.439 5.629 1.00 49.53 400 ASN A CA 1
ATOM 3055 C C . ASN A 1 400 ? 2.506 -6.968 5.682 1.00 49.53 400 ASN A C 1
ATOM 3057 O O . ASN A 1 400 ? 3.376 -7.771 6.036 1.00 49.53 400 ASN A O 1
ATOM 3061 N N . TRP A 1 401 ? 2.782 -5.695 5.382 1.00 52.44 401 TRP A N 1
ATOM 3062 C CA . TRP A 1 401 ? 4.096 -5.065 5.507 1.00 52.44 401 TRP A CA 1
ATOM 3063 C C . TRP A 1 401 ? 4.614 -5.408 6.901 1.00 52.44 401 TRP A C 1
ATOM 3065 O O . TRP A 1 401 ? 5.656 -6.032 7.051 1.00 52.44 401 TRP A O 1
ATOM 3075 N N . SER A 1 402 ? 3.798 -5.206 7.931 1.00 49.56 402 SER A N 1
ATOM 3076 C CA . SER A 1 402 ? 4.134 -5.532 9.318 1.00 49.56 402 SER A CA 1
ATOM 3077 C C . SER A 1 402 ? 4.223 -7.033 9.669 1.00 49.56 402 SER A C 1
ATOM 3079 O O . SER A 1 402 ? 4.690 -7.321 10.762 1.00 49.56 402 SER A O 1
ATOM 3081 N N . PHE A 1 403 ? 3.845 -7.987 8.797 1.00 49.25 403 PHE A N 1
ATOM 3082 C CA . PHE A 1 403 ? 3.629 -9.404 9.177 1.00 49.25 403 PHE A CA 1
ATOM 3083 C C . PHE A 1 403 ? 4.236 -10.496 8.268 1.00 49.25 403 PHE A C 1
ATOM 3085 O O . PHE A 1 403 ? 4.074 -11.674 8.584 1.00 49.25 403 PHE A O 1
ATOM 3092 N N . ASN A 1 404 ? 4.954 -10.181 7.178 1.00 60.59 404 ASN A N 1
ATOM 3093 C CA . ASN A 1 404 ? 5.601 -11.214 6.337 1.00 60.59 404 ASN A CA 1
ATOM 3094 C C . ASN A 1 404 ? 7.150 -11.194 6.394 1.00 60.59 404 ASN A C 1
ATOM 3096 O O . ASN A 1 404 ? 7.803 -10.726 5.458 1.00 60.59 404 ASN A O 1
ATOM 3100 N N . PRO A 1 405 ? 7.782 -11.681 7.482 1.00 60.66 405 PRO A N 1
ATOM 3101 C CA . PRO A 1 405 ? 9.243 -11.679 7.626 1.00 60.66 405 PRO A CA 1
ATOM 3102 C C . PRO A 1 405 ? 9.954 -12.603 6.627 1.00 60.66 405 PRO A C 1
ATOM 3104 O O . PRO A 1 405 ? 11.116 -12.363 6.304 1.00 60.66 405 PRO A O 1
ATOM 3107 N N . GLN A 1 406 ? 9.265 -13.627 6.114 1.00 67.50 406 GLN A N 1
ATOM 3108 C CA . GLN A 1 406 ? 9.823 -14.562 5.135 1.00 67.50 406 GLN A CA 1
ATOM 3109 C C . GLN A 1 406 ? 10.080 -13.881 3.786 1.00 67.50 406 GLN A C 1
ATOM 3111 O O . GLN A 1 406 ? 11.137 -14.093 3.203 1.00 67.50 406 GLN A O 1
ATOM 3116 N N . LYS A 1 407 ? 9.173 -13.004 3.336 1.00 75.50 407 LYS A N 1
ATOM 3117 C CA . LYS A 1 407 ? 9.314 -12.255 2.078 1.00 75.50 407 LYS A CA 1
ATOM 3118 C C . LYS A 1 407 ? 10.394 -11.168 2.170 1.00 75.50 407 LYS A C 1
ATOM 3120 O O . LYS A 1 407 ? 11.426 -11.246 1.511 1.00 75.50 407 LYS A O 1
ATOM 3125 N N . TYR A 1 408 ? 10.208 -10.167 3.037 1.00 82.06 408 TYR A N 1
ATOM 3126 C CA . TYR A 1 408 ? 11.105 -8.997 3.076 1.00 82.06 408 TYR A CA 1
ATOM 3127 C C . TYR A 1 408 ? 12.491 -9.300 3.671 1.00 82.06 408 TYR A C 1
ATOM 3129 O O . TYR A 1 408 ? 13.439 -8.538 3.463 1.00 82.06 408 TYR A O 1
ATOM 3137 N N . GLY A 1 409 ? 12.635 -10.416 4.398 1.00 83.94 409 GLY A N 1
ATOM 3138 C CA . GLY A 1 409 ? 13.917 -10.916 4.896 1.00 83.94 409 GLY A CA 1
ATOM 3139 C C . GLY A 1 409 ? 14.921 -11.237 3.784 1.00 83.94 409 GLY A C 1
ATOM 3140 O O . GLY A 1 409 ? 16.127 -11.103 3.999 1.00 83.94 409 GLY A O 1
ATOM 3141 N N . LEU A 1 410 ? 14.433 -11.596 2.592 1.00 88.44 410 LEU A N 1
ATOM 3142 C CA . LEU A 1 410 ? 15.249 -11.992 1.440 1.00 88.44 410 LEU A CA 1
ATOM 3143 C C . LEU A 1 410 ? 15.788 -10.797 0.643 1.00 88.44 410 LEU A C 1
ATOM 3145 O O . LEU A 1 410 ? 16.871 -10.873 0.064 1.00 88.44 410 LEU A O 1
ATOM 3149 N N . TYR A 1 411 ? 15.088 -9.663 0.652 1.00 92.38 411 TYR A N 1
ATOM 3150 C CA . TYR A 1 411 ? 15.414 -8.512 -0.199 1.00 92.38 411 TYR A CA 1
ATOM 3151 C C . TYR A 1 411 ? 16.815 -7.922 0.009 1.00 92.38 411 TYR A C 1
ATOM 3153 O O . TYR A 1 411 ? 17.466 -7.587 -0.984 1.00 92.38 411 TYR A O 1
ATOM 3161 N N . PRO A 1 412 ? 17.372 -7.846 1.236 1.00 94.56 412 PRO A N 1
ATOM 3162 C CA . PRO A 1 412 ? 18.769 -7.463 1.402 1.00 94.56 412 PRO A CA 1
ATOM 3163 C C . PRO A 1 412 ? 19.759 -8.376 0.668 1.00 94.56 412 PRO A C 1
ATOM 3165 O O . PRO A 1 412 ? 20.802 -7.884 0.229 1.00 94.56 412 PRO A O 1
ATOM 3168 N N . ALA A 1 413 ? 19.455 -9.675 0.561 1.00 93.19 413 ALA A N 1
ATOM 3169 C CA . ALA A 1 413 ? 20.269 -10.651 -0.159 1.00 93.19 413 ALA A CA 1
ATOM 3170 C C . ALA A 1 413 ? 20.065 -10.534 -1.672 1.00 93.19 413 ALA A C 1
ATOM 3172 O O . ALA A 1 413 ? 21.053 -10.521 -2.400 1.00 93.19 413 ALA A O 1
ATOM 3173 N N . TYR A 1 414 ? 18.825 -10.340 -2.134 1.00 93.75 414 TYR A N 1
ATOM 3174 C CA . TYR A 1 414 ? 18.526 -10.121 -3.555 1.00 93.75 414 TYR A CA 1
ATOM 3175 C C . TYR A 1 414 ? 19.290 -8.905 -4.094 1.00 93.75 414 TYR A C 1
ATOM 3177 O O . TYR A 1 414 ? 19.997 -8.995 -5.095 1.00 93.75 414 TYR A O 1
ATOM 3185 N N . LEU A 1 415 ? 19.247 -7.787 -3.364 1.00 94.50 415 LEU A N 1
ATOM 3186 C CA . LEU A 1 415 ? 19.974 -6.567 -3.724 1.00 94.50 415 LEU A CA 1
ATOM 3187 C C . LEU A 1 415 ? 21.493 -6.732 -3.603 1.00 94.50 415 LEU A C 1
ATOM 3189 O O . LEU A 1 415 ? 22.226 -6.188 -4.422 1.00 94.50 415 LEU A O 1
ATOM 3193 N N . ALA A 1 416 ? 21.984 -7.491 -2.612 1.00 94.62 416 ALA A N 1
ATOM 3194 C CA . ALA A 1 416 ? 23.414 -7.804 -2.509 1.00 94.62 416 ALA A CA 1
ATOM 3195 C C . ALA A 1 416 ? 23.898 -8.561 -3.747 1.00 94.62 416 ALA A C 1
ATOM 3197 O O . ALA A 1 416 ? 24.922 -8.206 -4.326 1.00 94.62 416 ALA A O 1
ATOM 3198 N N . ARG A 1 417 ? 23.141 -9.593 -4.132 1.00 94.31 417 ARG A N 1
ATOM 3199 C CA . ARG A 1 417 ? 23.463 -10.464 -5.252 1.00 94.31 417 ARG A CA 1
ATOM 3200 C C . ARG A 1 417 ? 23.366 -9.718 -6.578 1.00 94.31 417 ARG A C 1
ATOM 3202 O O . ARG A 1 417 ? 24.248 -9.868 -7.408 1.00 94.31 417 ARG A O 1
ATOM 3209 N N . SER A 1 418 ? 22.374 -8.845 -6.741 1.00 85.81 418 SER A N 1
ATOM 3210 C CA . SER A 1 418 ? 22.272 -7.954 -7.903 1.00 85.81 418 SER A CA 1
ATOM 3211 C C . SER A 1 418 ? 23.497 -7.031 -8.037 1.00 85.81 418 SER A C 1
ATOM 3213 O O . SER A 1 418 ? 24.095 -6.970 -9.107 1.00 85.81 418 SER A O 1
ATOM 3215 N N . ILE A 1 419 ? 23.957 -6.401 -6.944 1.00 89.62 419 ILE A N 1
ATOM 3216 C CA . ILE A 1 419 ? 25.190 -5.583 -6.947 1.00 89.62 419 ILE A CA 1
ATOM 3217 C C . ILE A 1 419 ? 26.427 -6.428 -7.290 1.00 89.62 419 ILE A C 1
ATOM 3219 O O . ILE A 1 419 ? 27.316 -5.955 -7.989 1.00 89.62 419 ILE A O 1
ATOM 3223 N N . GLU A 1 420 ? 26.508 -7.670 -6.807 1.00 91.69 420 GLU A N 1
ATOM 3224 C CA . GLU A 1 420 ? 27.613 -8.581 -7.137 1.00 91.69 420 GLU A CA 1
ATOM 3225 C C . GLU A 1 420 ? 27.629 -8.949 -8.628 1.00 91.69 420 GLU A C 1
ATOM 3227 O O . GLU A 1 420 ? 28.690 -8.925 -9.247 1.00 91.69 420 GLU A O 1
ATOM 3232 N N . LEU A 1 421 ? 26.459 -9.251 -9.203 1.00 82.75 421 LEU A N 1
ATOM 3233 C CA . LEU A 1 421 ? 26.295 -9.611 -10.615 1.00 82.75 421 LEU A CA 1
ATOM 3234 C C . LEU A 1 421 ? 26.612 -8.438 -11.557 1.00 82.75 421 LEU A C 1
ATOM 3236 O O . LEU A 1 421 ? 27.259 -8.637 -12.583 1.00 82.75 421 LEU A O 1
ATOM 3240 N N . LEU A 1 422 ? 26.183 -7.222 -11.202 1.00 78.62 422 LEU A N 1
ATOM 3241 C CA . LEU A 1 422 ? 26.398 -6.008 -12.001 1.00 78.62 422 LEU A CA 1
ATOM 3242 C C . LEU A 1 422 ? 27.780 -5.364 -11.772 1.00 78.62 422 LEU A C 1
ATOM 3244 O O . LEU A 1 422 ? 28.300 -4.681 -12.652 1.00 78.62 422 LEU A O 1
ATOM 3248 N N . GLY A 1 423 ? 28.385 -5.588 -10.602 1.00 78.31 423 GLY A N 1
ATOM 3249 C CA . GLY A 1 423 ? 29.645 -4.982 -10.168 1.00 78.31 423 GLY A CA 1
ATOM 3250 C C . GLY A 1 423 ? 29.464 -3.728 -9.297 1.00 78.31 423 GLY A C 1
ATOM 3251 O O . GLY A 1 423 ? 28.500 -2.977 -9.427 1.00 78.31 423 GLY A O 1
ATOM 3252 N N . SER A 1 424 ? 30.423 -3.465 -8.398 1.00 77.56 424 SER A N 1
ATOM 3253 C CA . SER A 1 424 ? 30.346 -2.354 -7.428 1.00 77.56 424 SER A CA 1
ATOM 3254 C C . SER A 1 424 ? 30.438 -0.958 -8.044 1.00 77.56 424 SER A C 1
ATOM 3256 O O . SER A 1 424 ? 29.956 -0.004 -7.443 1.00 77.56 424 SER A O 1
ATOM 3258 N N . GLU A 1 425 ? 31.047 -0.845 -9.225 1.00 75.88 425 GLU A N 1
ATOM 3259 C CA . GLU A 1 425 ? 31.212 0.418 -9.959 1.00 75.88 425 GLU A CA 1
ATOM 3260 C C . GLU A 1 425 ? 30.027 0.717 -10.892 1.00 75.88 425 GLU A C 1
ATOM 3262 O O . GLU A 1 425 ? 30.057 1.690 -11.643 1.00 75.88 425 GLU A O 1
ATOM 3267 N N . HIS A 1 426 ? 28.990 -0.128 -10.880 1.00 77.38 426 HIS A N 1
ATOM 3268 C CA . HIS A 1 426 ? 27.794 0.073 -11.687 1.00 77.38 426 HIS A CA 1
ATOM 3269 C C . HIS A 1 426 ? 27.082 1.376 -11.295 1.00 77.38 426 HIS A C 1
ATOM 3271 O O . HIS A 1 426 ? 26.946 1.671 -10.107 1.00 77.38 426 HIS A O 1
ATOM 3277 N N . TYR A 1 427 ? 26.559 2.137 -12.262 1.00 76.50 427 TYR A N 1
ATOM 3278 C CA . TYR A 1 427 ? 25.931 3.442 -11.987 1.00 76.50 427 TYR A CA 1
ATOM 3279 C C . TYR A 1 427 ? 24.739 3.342 -11.015 1.00 76.50 427 TYR A C 1
ATOM 3281 O O . TYR A 1 427 ? 24.518 4.231 -10.198 1.00 76.50 427 TYR A O 1
ATOM 3289 N N . MET A 1 428 ? 24.020 2.214 -11.036 1.00 75.06 428 MET A N 1
ATOM 3290 C CA . MET A 1 428 ? 22.905 1.921 -10.119 1.00 75.06 428 MET A CA 1
ATOM 3291 C C . MET A 1 428 ? 23.334 1.377 -8.748 1.00 75.06 428 MET A C 1
ATOM 3293 O O . MET A 1 428 ? 22.481 1.135 -7.893 1.00 75.06 428 MET A O 1
ATOM 3297 N N . ALA A 1 429 ? 24.626 1.135 -8.507 1.00 80.88 429 ALA A N 1
ATOM 3298 C CA . ALA A 1 429 ? 25.084 0.470 -7.286 1.00 80.88 429 ALA A CA 1
ATOM 3299 C C . ALA A 1 429 ? 24.673 1.235 -6.018 1.00 80.88 429 ALA A C 1
ATOM 3301 O O . ALA A 1 429 ? 24.296 0.614 -5.022 1.00 80.88 429 ALA A O 1
ATOM 3302 N N . ASN A 1 430 ? 24.679 2.573 -6.060 1.00 83.69 430 ASN A N 1
ATOM 3303 C CA . ASN A 1 430 ? 24.239 3.409 -4.941 1.00 83.69 430 ASN A CA 1
ATOM 3304 C C . ASN A 1 430 ? 22.736 3.275 -4.663 1.00 83.69 430 ASN A C 1
ATOM 3306 O O . ASN A 1 430 ? 22.361 3.122 -3.501 1.00 83.69 430 ASN A O 1
ATOM 3310 N N . ASP A 1 431 ? 21.896 3.243 -5.699 1.00 83.69 431 ASP A N 1
ATOM 3311 C CA . ASP A 1 431 ? 20.443 3.072 -5.563 1.00 83.69 431 ASP A CA 1
ATOM 3312 C C . ASP A 1 431 ? 20.104 1.692 -4.988 1.00 83.69 431 ASP A C 1
ATOM 3314 O O . ASP A 1 431 ? 19.326 1.558 -4.037 1.00 83.69 431 ASP A O 1
ATOM 3318 N N . LEU A 1 432 ? 20.757 0.645 -5.502 1.00 88.62 432 LEU A N 1
ATOM 3319 C CA . LEU A 1 432 ? 20.610 -0.718 -4.990 1.00 88.62 432 LEU A CA 1
ATOM 3320 C C . LEU A 1 432 ? 21.096 -0.826 -3.543 1.00 88.62 432 LEU A C 1
ATOM 3322 O O . LEU A 1 432 ? 20.456 -1.476 -2.710 1.00 88.62 432 LEU A O 1
ATOM 3326 N N . ARG A 1 433 ? 22.195 -0.144 -3.202 1.00 93.75 433 ARG A N 1
ATOM 3327 C CA . ARG A 1 433 ? 22.721 -0.084 -1.835 1.00 93.75 433 ARG A CA 1
ATOM 3328 C C . ARG A 1 433 ? 21.783 0.673 -0.899 1.00 93.75 433 ARG A C 1
ATOM 3330 O O . ARG A 1 433 ? 21.606 0.234 0.240 1.00 93.75 433 ARG A O 1
ATOM 3337 N N . ALA A 1 434 ? 21.158 1.754 -1.360 1.00 93.19 434 ALA A N 1
ATOM 3338 C CA . ALA A 1 434 ? 20.157 2.497 -0.604 1.00 93.19 434 ALA A CA 1
ATOM 3339 C C . ALA A 1 434 ? 18.955 1.602 -0.274 1.00 93.19 434 ALA A C 1
ATOM 3341 O O . ALA A 1 434 ? 18.623 1.444 0.903 1.00 93.19 434 ALA A O 1
ATOM 3342 N N . LYS A 1 435 ? 18.377 0.922 -1.276 1.00 94.38 435 LYS A N 1
ATOM 3343 C CA . LYS A 1 435 ? 17.290 -0.061 -1.085 1.00 94.38 435 LYS A CA 1
ATOM 3344 C C . LYS A 1 435 ? 17.712 -1.204 -0.155 1.00 94.38 435 LYS A C 1
ATOM 3346 O O . LYS A 1 435 ? 16.937 -1.642 0.696 1.00 94.38 435 LYS A O 1
ATOM 3351 N N . GLN A 1 436 ? 18.964 -1.655 -0.243 1.00 95.44 436 GLN A N 1
ATOM 3352 C CA . GLN A 1 436 ? 19.474 -2.731 0.608 1.00 95.44 436 GLN A CA 1
ATOM 3353 C C . GLN A 1 436 ? 19.533 -2.299 2.074 1.00 95.44 436 GLN A C 1
ATOM 3355 O O . GLN A 1 436 ? 19.116 -3.042 2.965 1.00 95.44 436 GLN A O 1
ATOM 3360 N N . LEU A 1 437 ? 20.068 -1.105 2.334 1.00 96.12 437 LEU A N 1
ATOM 3361 C CA . LEU A 1 437 ? 20.130 -0.522 3.672 1.00 96.12 437 LEU A CA 1
ATOM 3362 C C . LEU A 1 437 ? 18.730 -0.262 4.227 1.00 96.12 437 LEU A C 1
ATOM 3364 O O . LEU A 1 437 ? 18.496 -0.539 5.405 1.00 96.12 437 LEU A O 1
ATOM 3368 N N . PHE A 1 438 ? 17.799 0.180 3.379 1.00 94.44 438 PHE A N 1
ATOM 3369 C CA . PHE A 1 438 ? 16.395 0.328 3.736 1.00 94.44 438 PHE A CA 1
ATOM 3370 C C . PHE A 1 438 ? 15.811 -0.987 4.258 1.00 94.44 438 PHE A C 1
ATOM 3372 O O . PHE A 1 438 ? 15.380 -1.034 5.408 1.00 94.44 438 PHE A O 1
ATOM 3379 N N . PHE A 1 439 ? 15.866 -2.074 3.478 1.00 92.31 439 PHE A N 1
ATOM 3380 C CA . PHE A 1 439 ? 15.294 -3.354 3.906 1.00 92.31 439 PHE A CA 1
ATOM 3381 C C . PHE A 1 439 ? 16.022 -3.962 5.113 1.00 92.31 439 PHE A C 1
ATOM 3383 O O . PHE A 1 439 ? 15.377 -4.564 5.968 1.00 92.31 439 PHE A O 1
ATOM 3390 N N . LYS A 1 440 ? 17.339 -3.748 5.265 1.00 93.00 440 LYS A N 1
ATOM 3391 C CA . LYS A 1 440 ? 18.060 -4.122 6.500 1.00 93.00 440 LYS A CA 1
ATOM 3392 C C . LYS A 1 440 ? 17.525 -3.368 7.718 1.00 93.00 440 LYS A C 1
ATOM 3394 O O . LYS A 1 440 ? 17.238 -3.990 8.739 1.00 93.00 440 LYS A O 1
ATOM 3399 N N . GLY A 1 441 ? 17.385 -2.046 7.613 1.00 91.38 441 GLY A N 1
ATOM 3400 C CA . GLY A 1 441 ? 16.859 -1.205 8.689 1.00 91.38 441 GLY A CA 1
ATOM 3401 C C . GLY A 1 441 ? 15.406 -1.535 9.016 1.00 91.38 441 GLY A C 1
ATOM 3402 O O . GLY A 1 441 ? 15.045 -1.661 10.181 1.00 91.38 441 GLY A O 1
ATOM 3403 N N . TYR A 1 442 ? 14.596 -1.770 7.992 1.00 87.38 442 TYR A N 1
ATOM 3404 C CA . TYR A 1 442 ? 13.203 -2.173 8.102 1.00 87.38 442 TYR A CA 1
ATOM 3405 C C . TYR A 1 442 ? 13.022 -3.539 8.783 1.00 87.38 442 TYR A C 1
ATOM 3407 O O . TYR A 1 442 ? 12.268 -3.655 9.748 1.00 87.38 442 TYR A O 1
ATOM 3415 N N . ASN A 1 443 ? 13.765 -4.564 8.358 1.00 86.00 443 ASN A N 1
ATOM 3416 C CA . ASN A 1 443 ? 13.722 -5.884 8.994 1.00 86.00 443 ASN A CA 1
ATOM 3417 C C . ASN A 1 443 ? 14.200 -5.817 10.452 1.00 86.00 443 ASN A C 1
ATOM 3419 O O . ASN A 1 443 ? 13.660 -6.507 11.315 1.00 86.00 443 ASN A O 1
ATOM 3423 N N . ARG A 1 444 ? 15.172 -4.945 10.756 1.00 86.06 444 ARG A N 1
ATOM 3424 C CA . ARG A 1 444 ? 15.609 -4.697 12.135 1.00 86.06 444 ARG A CA 1
ATOM 3425 C C . ARG A 1 444 ? 14.532 -3.985 12.957 1.00 86.06 444 ARG A C 1
ATOM 3427 O O . ARG A 1 444 ? 14.301 -4.379 14.094 1.00 86.06 444 ARG A O 1
ATOM 3434 N N . ALA A 1 445 ? 13.840 -3.002 12.379 1.00 81.06 445 ALA A N 1
ATOM 3435 C CA . ALA A 1 445 ? 12.743 -2.270 13.014 1.00 81.06 445 ALA A CA 1
ATOM 3436 C C . ALA A 1 445 ? 11.606 -3.193 13.479 1.00 81.06 445 ALA A C 1
ATOM 3438 O O . ALA A 1 445 ? 11.058 -2.986 14.559 1.00 81.06 445 ALA A O 1
ATOM 3439 N N . LYS A 1 446 ? 11.285 -4.238 12.705 1.00 74.12 446 LYS A N 1
ATOM 3440 C CA . LYS A 1 446 ? 10.240 -5.218 13.054 1.00 74.12 446 LYS A CA 1
ATOM 3441 C C . LYS A 1 446 ? 10.505 -5.967 14.354 1.00 74.12 446 LYS A C 1
ATOM 3443 O O . LYS A 1 446 ? 9.583 -6.176 15.139 1.00 74.12 446 LYS A O 1
ATOM 3448 N N . LEU A 1 447 ? 11.766 -6.299 14.631 1.00 71.19 447 LEU A N 1
ATOM 3449 C CA . LEU A 1 447 ? 12.141 -7.012 15.856 1.00 71.19 447 LEU A CA 1
ATOM 3450 C C . LEU A 1 447 ? 11.830 -6.210 17.131 1.00 71.19 447 LEU A C 1
ATOM 3452 O O . LEU A 1 447 ? 11.701 -6.804 18.196 1.00 71.19 447 LEU A O 1
ATOM 3456 N N . VAL A 1 448 ? 11.654 -4.884 17.029 1.00 66.06 448 VAL A N 1
ATOM 3457 C CA . VAL A 1 448 ? 11.207 -4.041 18.151 1.00 66.06 448 VAL A CA 1
ATOM 3458 C C . VAL A 1 448 ? 9.784 -4.409 18.598 1.00 66.06 448 VAL A C 1
ATOM 3460 O O . VAL A 1 448 ? 9.483 -4.307 19.786 1.00 66.06 448 VAL A O 1
ATOM 3463 N N . GLY A 1 449 ? 8.912 -4.819 17.666 1.00 55.91 449 GLY A N 1
ATOM 3464 C CA . GLY A 1 449 ? 7.496 -5.102 17.924 1.00 55.91 449 GLY A CA 1
ATOM 3465 C C . GLY A 1 449 ? 7.168 -6.567 18.220 1.00 55.91 449 GLY A C 1
ATOM 3466 O O . GLY A 1 449 ? 6.183 -6.832 18.904 1.00 55.91 449 GLY A O 1
ATOM 3467 N N . GLU A 1 450 ? 7.969 -7.516 17.727 1.00 54.50 450 GLU A N 1
ATOM 3468 C CA . GLU A 1 450 ? 7.584 -8.934 17.736 1.00 54.50 450 GLU A CA 1
ATOM 3469 C C . GLU A 1 450 ? 8.055 -9.727 18.971 1.00 54.50 450 GLU A C 1
ATOM 3471 O O . GLU A 1 450 ? 7.406 -10.717 19.305 1.00 54.50 450 GLU A O 1
ATOM 3476 N N . LEU A 1 451 ? 9.172 -9.383 19.636 1.00 51.16 451 LEU A N 1
ATOM 3477 C CA . LEU A 1 451 ? 9.915 -10.437 20.358 1.00 51.16 451 LEU A CA 1
ATOM 3478 C C . LEU A 1 451 ? 10.713 -10.063 21.622 1.00 51.16 451 LEU A C 1
ATOM 3480 O O . LEU A 1 451 ? 11.522 -10.888 22.048 1.00 51.16 451 LEU A O 1
ATOM 3484 N N . GLU A 1 452 ? 10.533 -8.909 22.278 1.00 54.19 452 GLU A N 1
ATOM 3485 C CA . GLU A 1 452 ? 11.403 -8.620 23.436 1.00 54.19 452 GLU A CA 1
ATOM 3486 C C . GLU A 1 452 ? 10.774 -7.872 24.617 1.00 54.19 452 GLU A C 1
ATOM 3488 O O . GLU A 1 452 ? 10.443 -6.690 24.542 1.00 54.19 452 GLU A O 1
ATOM 3493 N N . ASP A 1 453 ? 10.702 -8.560 25.762 1.00 56.34 453 ASP A N 1
ATOM 3494 C CA . ASP A 1 453 ? 10.288 -7.980 27.044 1.00 56.34 453 ASP A CA 1
ATOM 3495 C C . ASP A 1 453 ? 11.349 -7.017 27.620 1.00 56.34 453 ASP A C 1
ATOM 3497 O O . ASP A 1 453 ? 11.015 -6.130 28.408 1.00 56.34 453 ASP A O 1
ATOM 3501 N N . ASP A 1 454 ? 12.616 -7.116 27.189 1.00 67.69 454 ASP A N 1
ATOM 3502 C CA . ASP A 1 454 ? 13.729 -6.274 27.654 1.00 67.69 454 ASP A CA 1
ATOM 3503 C C . ASP A 1 454 ? 13.697 -4.866 27.011 1.00 67.69 454 ASP A C 1
ATOM 3505 O O . ASP A 1 454 ? 13.879 -4.728 25.796 1.00 67.69 454 ASP A O 1
ATOM 3509 N N . PRO A 1 455 ? 13.473 -3.788 27.788 1.00 69.75 455 PRO A N 1
ATOM 3510 C CA . PRO A 1 455 ? 13.482 -2.419 27.272 1.00 69.75 455 PRO A CA 1
ATOM 3511 C C . PRO A 1 455 ? 14.828 -1.974 26.677 1.00 69.75 455 PRO A C 1
ATOM 3513 O O . PRO A 1 455 ? 14.836 -1.278 25.665 1.00 69.75 455 PRO A O 1
ATOM 3516 N N . GLN A 1 456 ? 15.965 -2.378 27.260 1.00 75.38 456 GLN A N 1
ATOM 3517 C CA . GLN A 1 456 ? 17.288 -1.922 26.803 1.00 75.38 456 GLN A CA 1
ATOM 3518 C C . GLN A 1 456 ? 17.633 -2.501 25.434 1.00 75.38 456 GLN A C 1
ATOM 3520 O O . GLN A 1 456 ? 18.188 -1.819 24.569 1.00 75.38 456 GLN A O 1
ATOM 3525 N N . ARG A 1 457 ? 17.268 -3.764 25.219 1.00 76.25 457 ARG A N 1
ATOM 3526 C CA . ARG A 1 457 ? 17.507 -4.439 23.947 1.00 76.25 457 ARG A CA 1
ATOM 3527 C C . ARG A 1 457 ? 16.599 -3.906 22.839 1.00 76.25 457 ARG A C 1
ATOM 3529 O O . ARG A 1 457 ? 17.092 -3.654 21.740 1.00 76.25 457 ARG A O 1
ATOM 3536 N N . ARG A 1 458 ? 15.336 -3.585 23.152 1.00 76.81 458 ARG A N 1
ATOM 3537 C CA . ARG A 1 458 ? 14.429 -2.860 22.239 1.00 76.81 458 ARG A CA 1
ATOM 3538 C C . ARG A 1 458 ? 14.999 -1.517 21.788 1.00 76.81 458 ARG A C 1
ATOM 3540 O O . ARG A 1 458 ? 14.927 -1.197 20.601 1.00 76.81 458 ARG A O 1
ATOM 3547 N N . ASP A 1 459 ? 15.584 -0.747 22.704 1.00 81.25 459 ASP A N 1
ATOM 3548 C CA . ASP A 1 459 ? 16.217 0.533 22.374 1.00 81.25 459 ASP A CA 1
ATOM 3549 C C . ASP A 1 459 ? 17.433 0.348 21.452 1.00 81.25 459 ASP A C 1
ATOM 3551 O O . ASP A 1 459 ? 17.516 1.020 20.424 1.00 81.2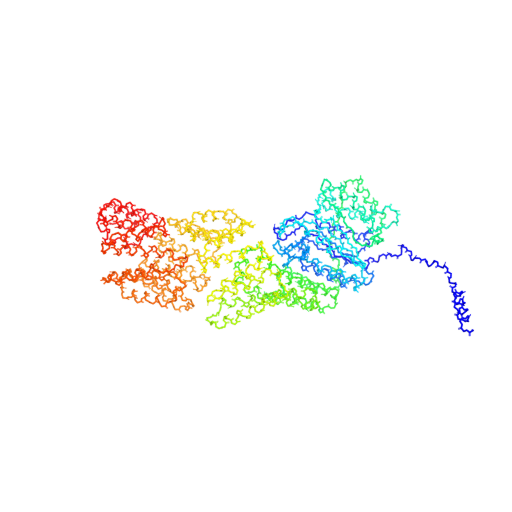5 459 ASP A O 1
ATOM 3555 N N . SER A 1 460 ? 18.298 -0.633 21.736 1.00 85.56 460 SER A N 1
ATOM 3556 C CA . SER A 1 460 ? 19.443 -0.978 20.875 1.00 85.56 460 SER A CA 1
ATOM 3557 C C . SER A 1 460 ? 19.015 -1.367 19.457 1.00 85.56 460 SER A C 1
ATOM 3559 O O . SER A 1 460 ? 19.554 -0.851 18.479 1.00 85.56 460 SER A O 1
ATOM 3561 N N . ILE A 1 461 ? 18.015 -2.247 19.320 1.00 85.25 461 ILE A N 1
ATOM 3562 C CA . ILE A 1 461 ? 17.484 -2.671 18.014 1.00 85.25 461 ILE A CA 1
ATOM 3563 C C . ILE A 1 461 ? 16.937 -1.464 17.242 1.00 85.25 461 ILE A C 1
ATOM 3565 O O . ILE A 1 461 ? 17.173 -1.339 16.037 1.00 85.25 461 ILE A O 1
ATOM 3569 N N . ARG A 1 462 ? 16.231 -0.556 17.927 1.00 86.56 462 ARG A N 1
ATOM 3570 C CA . ARG A 1 462 ? 15.692 0.667 17.322 1.00 86.56 462 ARG A CA 1
ATOM 3571 C C . ARG A 1 462 ? 16.803 1.588 16.819 1.00 86.56 462 ARG A C 1
ATOM 3573 O O . ARG A 1 462 ? 16.681 2.127 15.719 1.00 86.56 462 ARG A O 1
ATOM 3580 N N . ASP A 1 463 ? 17.871 1.763 17.591 1.00 89.25 463 ASP A N 1
ATOM 3581 C CA . ASP A 1 463 ? 19.005 2.608 17.208 1.00 89.25 463 ASP A CA 1
ATOM 3582 C C . ASP A 1 463 ? 19.777 2.021 16.018 1.00 89.25 463 ASP A C 1
ATOM 3584 O O . ASP A 1 463 ? 20.113 2.752 15.083 1.00 89.25 463 ASP A O 1
ATOM 3588 N N . GLU A 1 464 ? 19.974 0.702 15.984 1.00 91.56 464 GLU A N 1
ATOM 3589 C CA . GLU A 1 464 ? 20.555 0.002 14.831 1.00 91.56 464 GLU A CA 1
ATOM 3590 C C . GLU A 1 464 ? 19.689 0.152 13.571 1.00 91.56 464 GLU A C 1
ATOM 3592 O O . GLU A 1 464 ? 20.195 0.502 12.501 1.00 91.56 464 GLU A O 1
ATOM 3597 N N . ALA A 1 465 ? 18.374 -0.068 13.696 1.00 92.38 465 ALA A N 1
ATOM 3598 C CA . ALA A 1 465 ? 17.424 0.108 12.600 1.00 92.38 465 ALA A CA 1
ATOM 3599 C C . ALA A 1 465 ? 17.470 1.542 12.059 1.00 92.38 465 ALA A C 1
ATOM 3601 O O . ALA A 1 465 ? 17.580 1.763 10.851 1.00 92.38 465 ALA A O 1
ATOM 3602 N N . LYS A 1 466 ? 17.460 2.530 12.958 1.00 93.12 466 LYS A N 1
ATOM 3603 C CA . LYS A 1 466 ? 17.543 3.947 12.608 1.00 93.12 466 LYS A CA 1
ATOM 3604 C C . LYS A 1 466 ? 18.853 4.286 11.900 1.00 93.12 466 LYS A C 1
ATOM 3606 O O . LYS A 1 466 ? 18.824 5.034 10.927 1.00 93.12 466 LYS A O 1
ATOM 3611 N N . ALA A 1 467 ? 19.986 3.755 12.357 1.00 95.62 467 ALA A N 1
ATOM 3612 C CA . ALA A 1 467 ? 21.280 3.997 11.726 1.00 95.62 467 ALA A CA 1
ATOM 3613 C C . ALA A 1 467 ? 21.305 3.499 10.272 1.00 95.62 467 ALA A C 1
ATOM 3615 O O . ALA A 1 467 ? 21.753 4.225 9.385 1.00 95.62 467 ALA A O 1
ATOM 3616 N N . LEU A 1 468 ? 20.766 2.304 10.013 1.00 96.56 468 LEU A N 1
ATOM 3617 C CA . LEU A 1 468 ? 20.651 1.739 8.664 1.00 96.56 468 LEU A CA 1
ATOM 3618 C C . LEU A 1 468 ? 19.736 2.581 7.764 1.00 96.56 468 LEU A C 1
ATOM 3620 O O . LEU A 1 468 ? 20.103 2.897 6.633 1.00 96.56 468 LEU A O 1
ATOM 3624 N N . LEU A 1 469 ? 18.579 3.003 8.279 1.00 95.00 469 LEU A N 1
ATOM 3625 C CA . LEU A 1 469 ? 17.639 3.848 7.540 1.00 95.00 469 LEU A CA 1
ATOM 3626 C C . LEU A 1 469 ? 18.215 5.238 7.236 1.00 95.00 469 LEU A C 1
ATOM 3628 O O . LEU A 1 469 ? 17.992 5.765 6.152 1.00 95.00 469 LEU A O 1
ATOM 3632 N N . LEU A 1 470 ? 18.986 5.832 8.153 1.00 95.44 470 LEU A N 1
ATOM 3633 C CA . LEU A 1 470 ? 19.660 7.110 7.906 1.00 95.44 470 LEU A CA 1
ATOM 3634 C C . LEU A 1 470 ? 20.780 6.987 6.866 1.00 95.44 470 LEU A C 1
ATOM 3636 O O . LEU A 1 470 ? 20.974 7.917 6.089 1.00 95.44 470 LEU A O 1
ATOM 3640 N N . GLN A 1 471 ? 21.488 5.854 6.813 1.00 96.25 471 GLN A N 1
ATOM 3641 C CA . GLN A 1 471 ? 22.450 5.582 5.739 1.00 96.25 471 GLN A CA 1
ATOM 3642 C C . GLN A 1 471 ? 21.747 5.406 4.390 1.00 96.25 471 GLN A C 1
ATOM 3644 O O . GLN A 1 471 ? 22.201 5.966 3.398 1.00 96.25 471 GLN A O 1
ATOM 3649 N N . SER A 1 472 ? 20.617 4.689 4.358 1.00 95.38 472 SER A N 1
ATOM 3650 C CA . SER A 1 472 ? 19.765 4.607 3.164 1.00 95.38 472 SER A CA 1
ATOM 3651 C C . SER A 1 472 ? 19.327 5.997 2.704 1.00 95.38 472 SER A C 1
ATOM 3653 O O . SER A 1 472 ? 19.515 6.328 1.541 1.00 95.38 472 SER A O 1
ATOM 3655 N N . TYR A 1 473 ? 18.833 6.825 3.627 1.00 92.81 473 TYR A N 1
ATOM 3656 C CA . TYR A 1 473 ? 18.381 8.186 3.343 1.00 92.81 473 TYR A CA 1
ATOM 3657 C C . TYR A 1 473 ? 19.506 9.113 2.859 1.00 92.81 473 TYR A C 1
ATOM 3659 O O . TYR A 1 473 ? 19.258 10.065 2.129 1.00 92.81 473 TYR A O 1
ATOM 3667 N N . ALA A 1 474 ? 20.750 8.871 3.281 1.00 92.62 474 ALA A N 1
ATOM 3668 C CA . ALA A 1 474 ? 21.902 9.640 2.821 1.00 92.62 474 ALA A CA 1
ATOM 3669 C C . ALA A 1 474 ? 22.299 9.303 1.374 1.00 92.62 474 ALA A C 1
ATOM 3671 O O . ALA A 1 474 ? 22.815 10.177 0.681 1.00 92.62 474 ALA A O 1
ATOM 3672 N N . LEU A 1 475 ? 22.070 8.060 0.937 1.00 88.94 475 LEU A N 1
ATOM 3673 C CA . LEU A 1 475 ? 22.312 7.624 -0.441 1.00 88.94 475 LEU A CA 1
ATOM 3674 C C . LEU A 1 475 ? 21.163 8.018 -1.373 1.00 88.94 475 LEU A C 1
ATOM 3676 O O . LEU A 1 475 ? 21.414 8.491 -2.473 1.00 88.94 475 LEU A O 1
ATOM 3680 N N . ASP A 1 476 ? 19.924 7.869 -0.906 1.00 85.12 476 ASP A N 1
ATOM 3681 C CA . ASP A 1 476 ? 18.711 8.258 -1.622 1.00 85.12 476 ASP A CA 1
ATOM 3682 C C . ASP A 1 476 ? 17.771 9.000 -0.664 1.00 85.12 476 ASP A C 1
ATOM 3684 O O . ASP A 1 476 ? 17.062 8.407 0.156 1.00 85.12 476 ASP A O 1
ATOM 3688 N N . ASN A 1 477 ? 17.785 10.330 -0.756 1.00 83.62 477 ASN A N 1
ATOM 3689 C CA . ASN A 1 477 ? 16.947 11.193 0.075 1.00 83.62 477 ASN A CA 1
ATOM 3690 C C . ASN A 1 477 ? 15.561 11.460 -0.534 1.00 83.62 477 ASN A C 1
ATOM 3692 O O . ASN A 1 477 ? 14.771 12.201 0.062 1.00 83.62 477 ASN A O 1
ATOM 3696 N N . GLU A 1 478 ? 15.267 10.877 -1.695 1.00 81.69 478 GLU A N 1
ATOM 3697 C CA . GLU A 1 478 ? 14.053 11.101 -2.477 1.00 81.69 478 GLU A CA 1
ATOM 3698 C C . GLU A 1 478 ? 13.039 9.965 -2.304 1.00 81.69 478 GLU A C 1
ATOM 3700 O O . GLU A 1 478 ? 11.833 10.189 -2.423 1.00 81.69 478 GLU A O 1
ATOM 3705 N N . ALA A 1 479 ? 13.497 8.769 -1.930 1.00 86.12 479 ALA A N 1
ATOM 3706 C CA . ALA A 1 479 ? 12.646 7.643 -1.562 1.00 86.12 479 ALA A CA 1
ATOM 3707 C C . ALA A 1 479 ? 11.723 7.958 -0.368 1.00 86.12 479 ALA A C 1
ATOM 3709 O O . ALA A 1 479 ? 12.129 7.891 0.793 1.00 86.12 479 ALA A O 1
ATOM 3710 N N . ALA A 1 480 ? 10.441 8.236 -0.636 1.00 88.31 480 ALA A N 1
ATOM 3711 C CA . ALA A 1 480 ? 9.440 8.601 0.377 1.00 88.31 480 ALA A CA 1
ATOM 3712 C C . ALA A 1 480 ? 9.226 7.531 1.470 1.00 88.31 480 ALA A C 1
ATOM 3714 O O . ALA A 1 480 ? 8.930 7.862 2.621 1.00 88.31 480 ALA A O 1
ATOM 3715 N N . TYR A 1 481 ? 9.414 6.250 1.143 1.00 87.94 481 TYR A N 1
ATOM 3716 C CA . TYR A 1 481 ? 9.238 5.132 2.077 1.00 87.94 481 TYR A CA 1
ATOM 3717 C C . TYR A 1 481 ? 10.292 5.093 3.203 1.00 87.94 481 TYR A C 1
ATOM 3719 O O . TYR A 1 481 ? 10.030 4.548 4.282 1.00 87.94 481 TYR A O 1
ATOM 3727 N N . VAL A 1 482 ? 11.466 5.705 2.999 1.00 91.75 482 VAL A N 1
ATOM 3728 C CA . VAL A 1 482 ? 12.545 5.770 3.999 1.00 91.75 482 VAL A CA 1
ATOM 3729 C C . VAL A 1 482 ? 12.177 6.683 5.180 1.00 91.75 482 VAL A C 1
ATOM 3731 O O . VAL A 1 482 ? 12.130 6.179 6.307 1.00 91.75 482 VAL A O 1
ATOM 3734 N N . PRO A 1 483 ? 11.861 7.986 4.994 1.00 92.88 483 PRO A N 1
ATOM 3735 C CA . PRO A 1 483 ? 11.438 8.848 6.094 1.00 92.88 483 PRO A CA 1
ATOM 3736 C C . PRO A 1 483 ? 10.150 8.349 6.758 1.00 92.88 483 PRO A C 1
ATOM 3738 O O . PRO A 1 483 ? 10.045 8.438 7.978 1.00 92.88 483 PRO A O 1
ATOM 3741 N N . PHE A 1 484 ? 9.221 7.740 6.010 1.00 90.81 484 PHE A N 1
ATOM 3742 C CA . PHE A 1 484 ? 8.049 7.087 6.600 1.00 90.81 484 PHE A CA 1
ATOM 3743 C C . PHE A 1 484 ? 8.450 5.994 7.604 1.00 90.81 484 PHE A C 1
ATOM 3745 O O . PHE A 1 484 ? 8.020 6.001 8.756 1.00 90.81 484 PHE A O 1
ATOM 3752 N N . THR A 1 485 ? 9.363 5.102 7.221 1.00 89.31 485 THR A N 1
ATOM 3753 C CA . THR A 1 485 ? 9.819 4.019 8.107 1.00 89.31 485 THR A CA 1
ATOM 3754 C C . THR A 1 485 ? 10.601 4.544 9.316 1.00 89.31 485 THR A C 1
ATOM 3756 O O . THR A 1 485 ? 10.468 4.008 10.416 1.00 89.31 485 THR A O 1
ATOM 3759 N N . ILE A 1 486 ? 11.363 5.632 9.160 1.00 91.19 486 ILE A N 1
ATOM 3760 C CA . ILE A 1 486 ? 12.002 6.314 10.296 1.00 91.19 486 ILE A CA 1
ATOM 3761 C C . ILE A 1 486 ? 10.941 6.863 11.262 1.00 91.19 486 ILE A C 1
ATOM 3763 O O . ILE A 1 486 ? 11.093 6.702 12.472 1.00 91.19 486 ILE A O 1
ATOM 3767 N N . GLY A 1 487 ? 9.858 7.461 10.754 1.00 89.81 487 GLY A N 1
ATOM 3768 C CA . GLY A 1 487 ? 8.723 7.915 11.565 1.00 89.81 487 GLY A CA 1
ATOM 3769 C C . GLY A 1 487 ? 8.116 6.789 12.407 1.00 89.81 487 GLY A C 1
ATOM 3770 O O . GLY A 1 487 ? 7.931 6.959 13.614 1.00 89.81 487 GLY A O 1
ATOM 3771 N N . ASN A 1 488 ? 7.943 5.600 11.823 1.00 85.88 488 ASN A N 1
ATOM 3772 C CA . ASN A 1 488 ? 7.443 4.420 12.540 1.00 85.88 488 ASN A CA 1
ATOM 3773 C C . ASN A 1 488 ? 8.338 4.011 13.725 1.00 85.88 488 ASN A C 1
ATOM 3775 O O . ASN A 1 488 ? 7.830 3.596 14.763 1.00 85.88 488 ASN A O 1
ATOM 3779 N N . LEU A 1 489 ? 9.664 4.183 13.643 1.00 86.75 489 LEU A N 1
ATOM 3780 C CA . LEU A 1 489 ? 10.552 3.903 14.784 1.00 86.75 489 LEU A CA 1
ATOM 3781 C C . LEU A 1 489 ? 10.288 4.825 15.982 1.00 86.75 489 LEU A C 1
ATOM 3783 O O . LEU A 1 489 ? 10.427 4.398 17.129 1.00 86.75 489 LEU A O 1
ATOM 3787 N N . TYR A 1 490 ? 9.931 6.086 15.726 1.00 86.56 490 TYR A N 1
ATOM 3788 C CA . TYR A 1 490 ? 9.569 7.047 16.771 1.00 86.56 490 TYR A CA 1
ATOM 3789 C C . TYR A 1 490 ? 8.182 6.782 17.353 1.00 86.56 490 TYR A C 1
ATOM 3791 O O . TYR A 1 490 ? 7.971 7.033 18.542 1.00 86.56 490 TYR A O 1
ATOM 3799 N N . TYR A 1 491 ? 7.280 6.246 16.533 1.00 78.25 491 TYR A N 1
ATOM 3800 C CA . TYR A 1 491 ? 5.961 5.788 16.951 1.00 78.25 491 TYR A CA 1
ATOM 3801 C C . TYR A 1 491 ? 6.062 4.572 17.890 1.00 78.25 491 TYR A C 1
ATOM 3803 O O . TYR A 1 491 ? 5.419 4.536 18.931 1.00 78.25 491 TYR A O 1
ATOM 3811 N N . LEU A 1 492 ? 6.965 3.625 17.607 1.00 74.69 492 LEU A N 1
ATOM 3812 C CA . LEU A 1 492 ? 7.219 2.426 18.427 1.00 74.69 492 LEU A CA 1
ATOM 3813 C C . LEU A 1 492 ? 7.989 2.687 19.745 1.00 74.69 492 LEU A C 1
ATOM 3815 O O . LEU A 1 492 ? 8.540 1.757 20.345 1.00 74.69 492 LEU A O 1
ATOM 3819 N N . LYS A 1 493 ? 8.110 3.939 20.196 1.00 74.31 493 LYS A N 1
ATOM 3820 C CA . LYS A 1 493 ? 8.668 4.260 21.519 1.00 74.31 493 LYS A CA 1
ATOM 3821 C C . LYS A 1 493 ? 7.576 4.205 22.587 1.00 74.31 493 LYS A C 1
ATOM 3823 O O . LYS A 1 493 ? 6.406 4.417 22.300 1.00 74.31 493 LYS A O 1
ATOM 3828 N N . SER A 1 494 ? 7.982 3.964 23.832 1.00 68.88 494 SER A N 1
ATOM 3829 C CA . SER A 1 494 ? 7.082 3.979 24.988 1.00 68.88 494 SER A CA 1
ATOM 3830 C C . SER A 1 494 ? 7.562 5.028 25.999 1.00 68.88 494 SER A C 1
ATOM 3832 O O . SER A 1 494 ? 8.492 4.735 26.753 1.00 68.88 494 SER A O 1
ATOM 3834 N N . PRO A 1 495 ? 6.974 6.242 26.028 1.00 69.25 495 PRO A N 1
ATOM 3835 C CA . PRO A 1 495 ? 5.898 6.731 25.156 1.00 69.25 495 PRO A CA 1
ATOM 3836 C C . PRO A 1 495 ? 6.381 7.114 23.736 1.00 69.25 495 PRO A C 1
ATOM 3838 O O . PRO A 1 495 ? 7.581 7.358 23.549 1.00 69.25 495 PRO A O 1
ATOM 3841 N N . PRO A 1 496 ? 5.470 7.195 22.743 1.00 75.75 496 PRO A N 1
ATOM 3842 C CA . PRO A 1 496 ? 5.787 7.667 21.395 1.00 75.75 496 PRO A CA 1
ATOM 3843 C C . PRO A 1 496 ? 6.367 9.087 21.394 1.00 75.75 496 PRO A C 1
ATOM 3845 O O . PRO A 1 496 ? 6.037 9.913 22.246 1.00 75.75 496 PRO A O 1
ATOM 3848 N N . GLN A 1 497 ? 7.232 9.395 20.424 1.00 85.94 497 GLN A N 1
ATOM 3849 C CA . GLN A 1 497 ? 7.765 10.752 20.224 1.00 85.94 497 GLN A CA 1
ATOM 3850 C C . GLN A 1 497 ? 6.991 11.477 19.118 1.00 85.94 497 GLN A C 1
ATOM 3852 O O . GLN A 1 497 ? 7.494 11.627 18.002 1.00 85.94 497 GLN A O 1
ATOM 3857 N N . SER A 1 498 ? 5.776 11.926 19.441 1.00 84.31 498 SER A N 1
ATOM 3858 C CA . SER A 1 498 ? 4.777 12.466 18.504 1.00 84.31 498 SER A CA 1
ATOM 3859 C C . SER A 1 498 ? 5.325 13.526 17.542 1.00 84.31 498 SER A C 1
ATOM 3861 O O . SER A 1 498 ? 5.137 13.407 16.334 1.00 84.31 498 SER A O 1
ATOM 3863 N N . ASP A 1 499 ? 6.091 14.507 18.032 1.00 88.25 499 ASP A N 1
ATOM 3864 C CA . ASP A 1 499 ? 6.677 15.555 17.178 1.00 88.25 499 ASP A CA 1
ATOM 3865 C C . ASP A 1 499 ? 7.592 14.973 16.092 1.00 88.25 499 ASP A C 1
ATOM 3867 O O . ASP A 1 499 ? 7.549 15.379 14.931 1.00 88.25 499 ASP A O 1
ATOM 3871 N N . SER A 1 500 ? 8.411 13.979 16.453 1.00 91.38 500 SER A N 1
ATOM 3872 C CA . SER A 1 500 ? 9.301 13.316 15.497 1.00 91.38 500 SER A CA 1
ATOM 3873 C C . SER A 1 500 ? 8.515 12.484 14.487 1.00 91.38 500 SER A C 1
ATOM 3875 O O . SER A 1 500 ? 8.860 12.503 13.307 1.00 91.38 500 SER A O 1
ATOM 3877 N N . VAL A 1 501 ? 7.453 11.799 14.922 1.00 90.06 501 VAL A N 1
ATOM 3878 C CA . VAL A 1 501 ? 6.556 11.041 14.033 1.00 90.06 501 VAL A CA 1
ATOM 3879 C C . VAL A 1 501 ? 5.985 11.963 12.954 1.00 90.06 501 VAL A C 1
ATOM 3881 O O . VAL A 1 501 ? 6.168 11.706 11.763 1.00 90.06 501 VAL A O 1
ATOM 3884 N N . VAL A 1 502 ? 5.392 13.092 13.357 1.00 91.44 502 VAL A N 1
ATOM 3885 C CA . VAL A 1 502 ? 4.787 14.060 12.430 1.00 91.44 502 VAL A CA 1
ATOM 3886 C C . VAL A 1 502 ? 5.826 14.659 11.478 1.00 91.44 502 VAL A C 1
ATOM 3888 O O . VAL A 1 502 ? 5.565 14.750 10.278 1.00 91.44 502 VAL A O 1
ATOM 3891 N N . ILE A 1 503 ? 7.021 15.019 11.965 1.00 93.94 503 ILE A N 1
ATOM 3892 C CA . ILE A 1 503 ? 8.104 15.561 11.123 1.00 93.94 503 ILE A CA 1
ATOM 3893 C C . ILE A 1 503 ? 8.514 14.561 10.038 1.00 93.94 503 ILE A C 1
ATOM 3895 O O . ILE A 1 503 ? 8.634 14.926 8.868 1.00 93.94 503 ILE A O 1
ATOM 3899 N N . TRP A 1 504 ? 8.744 13.301 10.405 1.00 93.81 504 TRP A N 1
ATOM 3900 C CA . TRP A 1 504 ? 9.224 12.289 9.463 1.00 93.81 504 TRP A CA 1
ATOM 3901 C C . TRP A 1 504 ? 8.150 11.856 8.464 1.00 93.81 504 TRP A C 1
ATOM 3903 O O . TRP A 1 504 ? 8.451 11.710 7.279 1.00 93.81 504 TRP A O 1
ATOM 3913 N N . PHE A 1 505 ? 6.893 11.741 8.890 1.00 93.50 505 PHE A N 1
ATOM 3914 C CA . PHE A 1 505 ? 5.783 11.506 7.966 1.00 93.50 505 PHE A CA 1
ATOM 3915 C C . PHE A 1 505 ? 5.558 12.692 7.026 1.00 93.50 505 PHE A C 1
ATOM 3917 O O . PHE A 1 505 ? 5.351 12.489 5.833 1.00 93.50 505 PHE A O 1
ATOM 3924 N N . THR A 1 506 ? 5.703 13.930 7.505 1.00 93.12 506 THR A N 1
ATOM 3925 C CA . THR A 1 506 ? 5.635 15.117 6.638 1.00 93.12 506 THR A CA 1
ATOM 3926 C C . THR A 1 506 ? 6.758 15.110 5.600 1.00 93.12 506 THR A C 1
ATOM 3928 O O . THR A 1 506 ? 6.499 15.371 4.429 1.00 93.12 506 THR A O 1
ATOM 3931 N N . ARG A 1 507 ? 7.981 14.704 5.971 1.00 92.50 507 ARG A N 1
ATOM 3932 C CA . ARG A 1 507 ? 9.075 14.502 5.001 1.00 92.50 507 ARG A CA 1
ATOM 3933 C C . ARG A 1 507 ? 8.734 13.454 3.945 1.00 92.50 507 ARG A C 1
ATOM 3935 O O . ARG A 1 507 ? 9.087 13.641 2.786 1.00 92.50 507 ARG A O 1
ATOM 3942 N N . ALA A 1 508 ? 8.046 12.371 4.307 1.00 90.44 508 ALA A N 1
ATOM 3943 C CA . ALA A 1 508 ? 7.559 11.408 3.319 1.00 90.44 508 ALA A CA 1
ATOM 3944 C C . ALA A 1 508 ? 6.556 12.059 2.346 1.00 90.44 508 ALA A C 1
ATOM 3946 O O . ALA A 1 508 ? 6.680 11.885 1.135 1.00 90.44 508 ALA A O 1
ATOM 3947 N N . LEU A 1 509 ? 5.631 12.879 2.858 1.00 88.62 509 LEU A N 1
ATOM 3948 C CA . LEU A 1 509 ? 4.639 13.603 2.051 1.00 88.62 509 LEU A CA 1
ATOM 3949 C C . LEU A 1 509 ? 5.239 14.673 1.138 1.00 88.62 509 LEU A C 1
ATOM 3951 O O . LEU A 1 509 ? 4.715 14.901 0.053 1.00 88.62 509 LEU A O 1
ATOM 3955 N N . GLU A 1 510 ? 6.336 15.315 1.535 1.00 87.06 510 GLU A N 1
ATOM 3956 C CA . GLU A 1 510 ? 7.071 16.242 0.661 1.00 87.06 510 GLU A CA 1
ATOM 3957 C C . GLU A 1 510 ? 7.549 15.552 -0.629 1.00 87.06 510 GLU A C 1
ATOM 3959 O O . GLU A 1 510 ? 7.598 16.186 -1.681 1.00 87.06 510 GLU A O 1
ATOM 3964 N N . ARG A 1 511 ? 7.870 14.253 -0.559 1.00 83.62 511 ARG A N 1
ATOM 3965 C CA . ARG A 1 511 ? 8.341 13.447 -1.698 1.00 83.62 511 ARG A CA 1
ATOM 3966 C C . ARG A 1 511 ? 7.174 12.808 -2.455 1.00 83.62 511 ARG A C 1
ATOM 3968 O O . ARG A 1 511 ? 7.090 12.917 -3.679 1.00 83.62 511 ARG A O 1
ATOM 3975 N N . ALA A 1 512 ? 6.217 12.236 -1.725 1.00 82.19 512 ALA A N 1
ATOM 3976 C CA . ALA A 1 512 ? 5.034 11.576 -2.277 1.00 82.19 512 ALA A CA 1
ATOM 3977 C C . ALA A 1 512 ? 3.723 12.151 -1.686 1.00 82.19 512 ALA A C 1
ATOM 3979 O O . ALA A 1 512 ? 3.098 11.519 -0.837 1.00 82.19 512 ALA A O 1
ATOM 3980 N N . PRO A 1 513 ? 3.253 13.335 -2.128 1.00 83.94 513 PRO A N 1
ATOM 3981 C CA . PRO A 1 513 ? 2.054 13.988 -1.582 1.00 83.94 513 PRO A CA 1
ATOM 3982 C C . PRO A 1 513 ? 0.734 13.326 -2.004 1.00 83.94 513 PRO A C 1
ATOM 3984 O O . PRO A 1 513 ? -0.329 13.679 -1.498 1.00 83.94 513 PRO A O 1
ATOM 3987 N N . THR A 1 514 ? 0.776 12.399 -2.960 1.00 82.31 514 THR A N 1
ATOM 3988 C CA . THR A 1 514 ? -0.357 11.541 -3.338 1.00 82.31 514 THR A CA 1
ATOM 3989 C C . THR A 1 514 ? -0.357 10.219 -2.571 1.00 82.31 514 THR A C 1
ATOM 3991 O O . THR A 1 514 ? -1.337 9.483 -2.633 1.00 82.31 514 THR A O 1
ATOM 3994 N N . TRP A 1 515 ? 0.701 9.916 -1.808 1.00 85.50 515 TRP A N 1
ATOM 3995 C CA . TRP A 1 515 ? 0.728 8.744 -0.943 1.00 85.50 515 TRP A CA 1
ATOM 3996 C C . TRP A 1 515 ? -0.131 8.999 0.297 1.00 85.50 515 TRP A C 1
ATOM 3998 O O . TRP A 1 515 ? 0.149 9.887 1.100 1.00 85.50 515 TRP A O 1
ATOM 4008 N N . LEU A 1 516 ? -1.214 8.234 0.434 1.00 88.06 516 LEU A N 1
ATOM 4009 C CA . LEU A 1 516 ? -2.263 8.507 1.419 1.00 88.06 516 LEU A CA 1
ATOM 4010 C C . LEU A 1 516 ? -1.864 8.111 2.847 1.00 88.06 516 LEU A C 1
ATOM 4012 O O . LEU A 1 516 ? -2.259 8.782 3.797 1.00 88.06 516 LEU A O 1
ATOM 4016 N N . ILE A 1 517 ? -1.066 7.050 3.009 1.00 87.56 517 ILE A N 1
ATOM 4017 C CA . ILE A 1 517 ? -0.750 6.460 4.320 1.00 87.56 517 ILE A CA 1
ATOM 4018 C C . ILE A 1 517 ? -0.157 7.466 5.314 1.00 87.56 517 ILE A C 1
ATOM 4020 O O . ILE A 1 517 ? -0.686 7.553 6.423 1.00 87.56 517 ILE A O 1
ATOM 4024 N N . PRO A 1 518 ? 0.855 8.286 4.971 1.00 91.31 518 PRO A N 1
ATOM 4025 C CA . PRO A 1 518 ? 1.422 9.203 5.952 1.00 91.31 518 PRO A CA 1
ATOM 4026 C C . PRO A 1 518 ? 0.408 10.238 6.473 1.00 91.31 518 PRO A C 1
ATOM 4028 O O . PRO A 1 518 ? 0.474 10.590 7.645 1.00 91.31 518 PRO A O 1
ATOM 4031 N N . TYR A 1 519 ? -0.574 10.681 5.671 1.00 92.75 519 TYR A N 1
ATOM 4032 C CA . TYR A 1 519 ? -1.662 11.546 6.165 1.00 92.75 519 TYR A CA 1
ATOM 4033 C C . TYR A 1 519 ? -2.475 10.856 7.267 1.00 92.75 519 TYR A C 1
ATOM 4035 O O . TYR A 1 519 ? -2.795 11.460 8.293 1.00 92.75 519 TYR A O 1
ATOM 4043 N N . LEU A 1 520 ? -2.812 9.585 7.044 1.00 91.00 520 LEU A N 1
ATOM 4044 C CA . LEU A 1 520 ? -3.624 8.789 7.958 1.00 91.00 520 LEU A CA 1
ATOM 4045 C C . LEU A 1 520 ? -2.875 8.492 9.258 1.00 91.00 520 LEU A C 1
ATOM 4047 O O . LEU A 1 520 ? -3.460 8.609 10.334 1.00 91.00 520 LEU A O 1
ATOM 4051 N N . GLU A 1 521 ? -1.582 8.184 9.171 1.00 89.19 521 GLU A N 1
ATOM 4052 C CA . GLU A 1 521 ? -0.747 7.912 10.343 1.00 89.19 521 GLU A CA 1
ATOM 4053 C C . GLU A 1 521 ? -0.442 9.185 11.149 1.00 89.19 521 GLU A C 1
ATOM 4055 O O . GLU A 1 521 ? -0.489 9.149 12.378 1.00 89.19 521 GLU A O 1
ATOM 4060 N N . ILE A 1 522 ? -0.250 10.345 10.497 1.00 90.88 522 ILE A N 1
ATOM 4061 C CA . ILE A 1 522 ? -0.185 11.644 11.196 1.00 90.88 522 ILE A CA 1
ATOM 4062 C C . ILE A 1 522 ? -1.487 11.899 11.960 1.00 90.88 522 ILE A C 1
ATOM 4064 O O . ILE A 1 522 ? -1.455 12.264 13.136 1.00 90.88 522 ILE A O 1
ATOM 4068 N N . SER A 1 523 ? -2.639 11.705 11.310 1.00 90.62 523 SER A N 1
ATOM 4069 C CA . SER A 1 523 ? -3.928 11.882 11.979 1.00 90.62 523 SER A CA 1
ATOM 4070 C C . SER A 1 523 ? -4.074 10.949 13.173 1.00 90.62 523 SER A C 1
ATOM 4072 O O . SER A 1 523 ? -4.574 11.375 14.212 1.00 90.62 523 SER A O 1
ATOM 4074 N N . TYR A 1 524 ? -3.712 9.678 13.018 1.00 85.25 524 TYR A N 1
ATOM 4075 C CA . TYR A 1 524 ? -3.862 8.686 14.073 1.00 85.25 524 TYR A CA 1
ATOM 4076 C C . TYR A 1 524 ? -2.995 9.028 15.288 1.00 85.25 524 TYR A C 1
ATOM 4078 O O . TYR A 1 524 ? -3.494 9.007 16.412 1.00 85.25 524 TYR A O 1
ATOM 4086 N N . GLU A 1 525 ? -1.745 9.434 15.058 1.00 85.75 525 GLU A N 1
ATOM 4087 C CA . GLU A 1 525 ? -0.836 9.879 16.113 1.00 85.75 525 GLU A CA 1
ATOM 4088 C C . GLU A 1 525 ? -1.382 11.108 16.850 1.00 85.75 525 GLU A C 1
ATOM 4090 O O . GLU A 1 525 ? -1.489 11.083 18.072 1.00 85.75 525 GLU A O 1
ATOM 4095 N N . ILE A 1 526 ? -1.794 12.159 16.132 1.00 84.50 526 ILE A N 1
ATOM 4096 C CA . ILE A 1 526 ? -2.297 13.404 16.742 1.00 84.50 526 ILE A CA 1
ATOM 4097 C C . ILE A 1 526 ? -3.561 13.151 17.574 1.00 84.50 526 ILE A C 1
ATOM 4099 O O . ILE A 1 526 ? -3.693 13.655 18.692 1.00 84.50 526 ILE A O 1
ATOM 4103 N N . VAL A 1 527 ? -4.493 12.345 17.059 1.00 81.06 527 VAL A N 1
ATOM 4104 C CA . VAL A 1 527 ? -5.713 11.995 17.799 1.00 81.06 527 VAL A CA 1
ATOM 4105 C C . VAL A 1 527 ? -5.379 11.139 19.019 1.00 81.06 527 VAL A C 1
ATOM 4107 O O . VAL A 1 527 ? -5.910 11.388 20.100 1.00 81.06 527 VAL A O 1
ATOM 4110 N N . GLY A 1 528 ? -4.490 10.156 18.867 1.00 72.38 528 GLY A N 1
ATOM 4111 C CA . GLY A 1 528 ? -4.128 9.220 19.926 1.00 72.38 528 GLY A CA 1
ATOM 4112 C C . GLY A 1 528 ? -3.355 9.859 21.080 1.00 72.38 528 GLY A C 1
ATOM 4113 O O . GLY A 1 528 ? -3.680 9.591 22.237 1.00 72.38 528 GLY A O 1
ATOM 4114 N N . SER A 1 529 ? -2.358 10.701 20.788 1.00 70.75 529 SER A N 1
ATOM 4115 C CA . SER A 1 529 ? -1.472 11.283 21.807 1.00 70.75 529 SER A CA 1
ATOM 4116 C C . SER A 1 529 ? -1.955 12.622 22.361 1.00 70.75 529 SER A C 1
ATOM 4118 O O . SER A 1 529 ? -1.707 12.910 23.531 1.00 70.75 529 SER A O 1
ATOM 4120 N N . GLN A 1 530 ? -2.668 13.430 21.567 1.00 73.75 530 GLN A N 1
ATOM 4121 C CA . GLN A 1 530 ? -3.054 14.799 21.949 1.00 73.75 530 GLN A CA 1
ATOM 4122 C C . GLN A 1 530 ? -4.566 14.981 22.114 1.00 73.75 530 GLN A C 1
ATOM 4124 O O . GLN A 1 530 ? -5.004 16.029 22.583 1.00 73.75 530 GLN A O 1
ATOM 4129 N N . SER A 1 531 ? -5.381 13.989 21.729 1.00 72.56 531 SER A N 1
ATOM 4130 C CA . SER A 1 531 ? -6.844 14.132 21.640 1.00 72.56 531 SER A CA 1
ATOM 4131 C C . SER A 1 531 ? -7.290 15.320 20.767 1.00 72.56 531 SER A C 1
ATOM 4133 O O . SER A 1 531 ? -8.404 15.828 20.916 1.00 72.56 531 SER A O 1
ATOM 4135 N N . ASP A 1 532 ? -6.442 15.765 19.830 1.00 79.88 532 ASP A N 1
ATOM 4136 C CA . ASP A 1 532 ? -6.758 16.848 18.897 1.00 79.88 532 ASP A CA 1
ATOM 4137 C C . ASP A 1 532 ? -7.467 16.294 17.653 1.00 79.88 532 ASP A C 1
ATOM 4139 O O . ASP A 1 532 ? -6.891 16.079 16.582 1.00 79.88 532 ASP A O 1
ATOM 4143 N N . TYR A 1 533 ? -8.773 16.073 17.804 1.00 81.56 533 TYR A N 1
ATOM 4144 C CA . TYR A 1 533 ? -9.640 15.600 16.724 1.00 81.56 533 TYR A CA 1
ATOM 4145 C C . TYR A 1 533 ? -9.717 16.565 15.543 1.00 81.56 533 TYR A C 1
ATOM 4147 O O . TYR A 1 533 ? -9.965 16.125 14.424 1.00 81.56 533 TYR A O 1
ATOM 4155 N N . LYS A 1 534 ? -9.526 17.870 15.771 1.00 86.06 534 LYS A N 1
ATOM 4156 C CA . LYS A 1 534 ? -9.647 18.882 14.718 1.00 86.06 534 LYS A CA 1
ATOM 4157 C C . LYS A 1 534 ? -8.451 18.810 13.778 1.00 86.06 534 LYS A C 1
ATOM 4159 O O . LYS A 1 534 ? -8.629 18.810 12.560 1.00 86.06 534 LYS A O 1
ATOM 4164 N N . THR A 1 535 ? -7.246 18.724 14.333 1.00 88.31 535 THR A N 1
ATOM 4165 C CA . THR A 1 535 ? -6.028 18.576 13.532 1.00 88.31 535 THR A CA 1
ATOM 4166 C C . THR A 1 535 ? -5.955 17.185 12.903 1.00 88.31 535 THR A C 1
ATOM 4168 O O . THR A 1 535 ? -5.595 17.080 11.733 1.00 88.31 535 THR A O 1
ATOM 4171 N N . GLY A 1 536 ? -6.379 16.128 13.605 1.00 90.00 536 GLY A N 1
ATOM 4172 C CA . GLY A 1 536 ? -6.521 14.797 13.000 1.00 90.00 536 GLY A CA 1
ATOM 4173 C C . GLY A 1 536 ? -7.452 14.798 11.782 1.00 90.00 536 GLY A C 1
ATOM 4174 O O . GLY A 1 536 ? -7.082 14.352 10.696 1.00 90.00 536 GLY A O 1
ATOM 4175 N N . GLU A 1 537 ? -8.634 15.405 11.922 1.00 91.38 537 GLU A N 1
ATOM 4176 C CA . GLU A 1 537 ? -9.598 15.548 10.828 1.00 91.38 537 GLU A CA 1
ATOM 4177 C C . GLU A 1 537 ? -9.021 16.291 9.624 1.00 91.38 537 GLU A C 1
ATOM 4179 O O . GLU A 1 537 ? -9.223 15.863 8.489 1.00 91.38 537 GLU A O 1
ATOM 4184 N N . TYR A 1 538 ? -8.265 17.365 9.861 1.00 93.38 538 TYR A N 1
ATOM 4185 C CA . TYR A 1 538 ? -7.590 18.105 8.799 1.00 93.38 538 TYR A CA 1
ATOM 4186 C C . TYR A 1 538 ? -6.700 17.193 7.939 1.00 93.38 538 TYR A C 1
ATOM 4188 O O . TYR A 1 538 ? -6.788 17.235 6.711 1.00 93.38 538 TYR A O 1
ATOM 4196 N N . TRP A 1 539 ? -5.889 16.328 8.555 1.00 94.25 539 TRP A N 1
ATOM 4197 C CA . TRP A 1 539 ? -5.002 15.425 7.815 1.00 94.25 539 TRP A CA 1
ATOM 4198 C C . TRP A 1 539 ? -5.766 14.353 7.030 1.00 94.25 539 TRP A C 1
ATOM 4200 O O . TRP A 1 539 ? -5.430 14.103 5.871 1.00 94.25 539 TRP A O 1
ATOM 4210 N N . ILE A 1 540 ? -6.830 13.774 7.595 1.00 94.44 540 ILE A N 1
ATOM 4211 C CA . ILE A 1 540 ? -7.670 12.804 6.868 1.00 94.44 540 ILE A CA 1
ATOM 4212 C C . ILE A 1 540 ? -8.372 13.470 5.678 1.00 94.44 540 ILE A C 1
ATOM 4214 O O . ILE A 1 540 ? -8.411 12.897 4.590 1.00 94.44 540 ILE A O 1
ATOM 4218 N N . LEU A 1 541 ? -8.890 14.691 5.839 1.00 94.38 541 LEU A N 1
ATOM 4219 C CA . LEU A 1 541 ? -9.547 15.412 4.744 1.00 94.38 541 LEU A CA 1
ATOM 4220 C C . LEU A 1 541 ? -8.570 15.772 3.618 1.00 94.38 541 LEU A C 1
ATOM 4222 O O . LEU A 1 541 ? -8.939 15.698 2.450 1.00 94.38 541 LEU A O 1
ATOM 4226 N N . ARG A 1 542 ? -7.304 16.064 3.937 1.00 93.44 542 ARG A N 1
ATOM 4227 C CA . ARG A 1 542 ? -6.244 16.256 2.932 1.00 93.44 542 ARG A CA 1
ATOM 4228 C C . ARG A 1 542 ? -5.987 14.997 2.104 1.00 93.44 542 ARG A C 1
ATOM 4230 O O . ARG A 1 542 ? -5.754 15.122 0.903 1.00 93.44 542 ARG A O 1
ATOM 4237 N N . ALA A 1 543 ? -6.055 13.814 2.717 1.00 91.00 543 ALA A N 1
ATOM 4238 C CA . ALA A 1 543 ? -6.001 12.542 1.995 1.00 91.00 543 ALA A CA 1
ATOM 4239 C C . ALA A 1 543 ? -7.269 12.320 1.151 1.00 91.00 543 ALA A C 1
ATOM 4241 O O . ALA A 1 543 ? -7.179 11.928 -0.008 1.00 91.00 543 ALA A O 1
ATOM 4242 N N . TYR A 1 544 ? -8.444 12.658 1.689 1.00 91.94 544 TYR A N 1
ATOM 4243 C CA . TYR A 1 544 ? -9.728 12.559 0.983 1.00 91.94 544 TYR A CA 1
ATOM 4244 C C . TYR A 1 544 ? -9.811 13.466 -0.255 1.00 91.94 544 TYR A C 1
ATOM 4246 O O . TYR A 1 544 ? -10.405 13.088 -1.260 1.00 91.94 544 TYR A O 1
ATOM 4254 N N . GLU A 1 545 ? -9.186 14.647 -0.216 1.00 90.69 545 GLU A N 1
ATOM 4255 C CA . GLU A 1 545 ? -9.027 15.531 -1.382 1.00 90.69 545 GLU A CA 1
ATOM 4256 C C . GLU A 1 545 ? -8.183 14.903 -2.500 1.00 90.69 545 GLU A C 1
ATOM 4258 O O . GLU A 1 545 ? -8.314 15.308 -3.654 1.00 90.69 545 GLU A O 1
ATOM 4263 N N . LYS A 1 546 ? -7.269 13.982 -2.166 1.00 85.38 546 LYS A N 1
ATOM 4264 C CA . LYS A 1 546 ? -6.411 13.291 -3.140 1.00 85.38 546 LYS A CA 1
ATOM 4265 C C . LYS A 1 546 ? -7.145 12.110 -3.751 1.00 85.38 546 LYS A C 1
ATOM 4267 O O . LYS A 1 546 ? -7.182 11.991 -4.968 1.00 85.38 546 LYS A O 1
ATOM 4272 N N . ASP A 1 547 ? -7.759 11.292 -2.903 1.00 84.81 547 ASP A N 1
ATOM 4273 C CA . ASP A 1 547 ? -8.594 10.179 -3.327 1.00 84.81 547 ASP A CA 1
ATOM 4274 C C . ASP A 1 547 ? -9.766 9.989 -2.357 1.00 84.81 547 ASP A C 1
ATOM 4276 O O . ASP A 1 547 ? -9.631 9.495 -1.235 1.00 84.81 547 ASP A O 1
ATOM 4280 N N . SER A 1 548 ? -10.955 10.373 -2.820 1.00 88.31 548 SER A N 1
ATOM 4281 C CA . SER A 1 548 ? -12.201 10.246 -2.057 1.00 88.31 548 SER A CA 1
ATOM 4282 C C . SER A 1 548 ? -12.818 8.841 -2.111 1.00 88.31 548 SER A C 1
ATOM 4284 O O . SER A 1 548 ? -13.852 8.593 -1.473 1.00 88.31 548 SER A O 1
ATOM 4286 N N . THR A 1 549 ? -12.229 7.945 -2.905 1.00 87.44 549 THR A N 1
ATOM 4287 C CA . THR A 1 549 ? -12.652 6.555 -3.123 1.00 87.44 549 THR A CA 1
ATOM 4288 C C . THR A 1 549 ? -11.742 5.545 -2.422 1.00 87.44 549 THR A C 1
ATOM 4290 O O . THR A 1 549 ? -12.146 4.398 -2.224 1.00 87.44 549 THR A O 1
ATOM 4293 N N . ALA A 1 550 ? -10.565 5.979 -1.960 1.00 85.62 550 ALA A N 1
ATOM 4294 C CA . ALA A 1 550 ? -9.648 5.177 -1.163 1.00 85.62 550 ALA A CA 1
ATOM 4295 C C . ALA A 1 550 ? -10.315 4.642 0.115 1.00 85.62 550 ALA A C 1
ATOM 4297 O O . ALA A 1 550 ? -10.730 5.397 1.001 1.00 85.62 550 ALA A O 1
ATOM 4298 N N . TYR A 1 551 ? -10.385 3.314 0.232 1.00 85.19 551 TYR A N 1
ATOM 4299 C CA . TYR A 1 551 ? -11.088 2.653 1.334 1.00 85.19 551 TYR A CA 1
ATOM 4300 C C . TYR A 1 551 ? -10.492 3.004 2.706 1.00 85.19 551 TYR A C 1
ATOM 4302 O O . TYR A 1 551 ? -11.239 3.245 3.644 1.00 85.19 551 TYR A O 1
ATOM 4310 N N . ASN A 1 552 ? -9.164 3.082 2.830 1.00 85.56 552 ASN A N 1
ATOM 4311 C CA . ASN A 1 552 ? -8.476 3.377 4.087 1.00 85.56 552 ASN A CA 1
ATOM 4312 C C . ASN A 1 552 ? -8.707 4.826 4.539 1.00 85.56 552 ASN A C 1
ATOM 4314 O O . ASN A 1 552 ? -8.805 5.091 5.733 1.00 85.56 552 ASN A O 1
ATOM 4318 N N . VAL A 1 553 ? -8.860 5.763 3.599 1.00 91.06 553 VAL A N 1
ATOM 4319 C CA . VAL A 1 553 ? -9.258 7.141 3.913 1.00 91.06 553 VAL A CA 1
ATOM 4320 C C . VAL A 1 553 ? -10.690 7.166 4.447 1.00 91.06 553 VAL A C 1
ATOM 4322 O O . VAL A 1 553 ? -10.947 7.780 5.483 1.00 91.06 553 VAL A O 1
ATOM 4325 N N . LEU A 1 554 ? -11.617 6.467 3.780 1.00 92.56 554 LEU A N 1
ATOM 4326 C CA . LEU A 1 554 ? -13.008 6.345 4.233 1.00 92.56 554 LEU A CA 1
ATOM 4327 C C . LEU A 1 554 ? -13.107 5.657 5.599 1.00 92.56 554 LEU A C 1
ATOM 4329 O O . LEU A 1 554 ? -13.849 6.123 6.462 1.00 92.56 554 LEU A O 1
ATOM 4333 N N . GLU A 1 555 ? -12.342 4.588 5.809 1.00 90.06 555 GLU A N 1
ATOM 4334 C CA . GLU A 1 555 ? -12.255 3.838 7.062 1.00 90.06 555 GLU A CA 1
ATOM 4335 C C . GLU A 1 555 ? -11.743 4.726 8.200 1.00 90.06 555 GLU A C 1
ATOM 4337 O O . GLU A 1 555 ? -12.411 4.855 9.227 1.00 90.06 555 GLU A O 1
ATOM 4342 N N . ARG A 1 556 ? -10.612 5.417 8.009 1.00 89.88 556 ARG A N 1
ATOM 4343 C CA . ARG A 1 556 ? -10.053 6.325 9.022 1.00 89.88 556 ARG A CA 1
ATOM 4344 C C . ARG A 1 556 ? -10.983 7.494 9.326 1.00 89.88 556 ARG A C 1
ATOM 4346 O O . ARG A 1 556 ? -11.131 7.858 10.492 1.00 89.88 556 ARG A O 1
ATOM 4353 N N . LEU A 1 557 ? -11.657 8.050 8.318 1.00 92.50 557 LEU A N 1
ATOM 4354 C CA . LEU A 1 557 ? -12.669 9.081 8.537 1.00 92.50 557 LEU A CA 1
ATOM 4355 C C . LEU A 1 557 ? -13.869 8.525 9.314 1.00 92.50 557 LEU A C 1
ATOM 4357 O O . LEU A 1 557 ? -14.351 9.181 10.235 1.00 92.50 557 LEU A O 1
ATOM 4361 N N . ALA A 1 558 ? -14.323 7.306 9.010 1.00 91.50 558 ALA A N 1
ATOM 4362 C CA . ALA A 1 558 ? -15.393 6.647 9.753 1.00 91.50 558 ALA A CA 1
ATOM 4363 C C . ALA A 1 558 ? -14.998 6.402 11.216 1.00 91.50 558 ALA A C 1
ATOM 4365 O O . ALA A 1 558 ? -15.817 6.626 12.107 1.00 91.50 558 ALA A O 1
ATOM 4366 N N . TRP A 1 559 ? -13.756 5.994 11.491 1.00 87.38 559 TRP A N 1
ATOM 4367 C CA . TRP A 1 559 ? -13.246 5.847 12.861 1.00 87.38 559 TRP A CA 1
ATOM 4368 C C . TRP A 1 559 ? -13.219 7.190 13.590 1.00 87.38 559 TRP A C 1
ATOM 4370 O O . TRP A 1 559 ? -13.720 7.293 14.707 1.00 87.38 559 TRP A O 1
ATOM 4380 N N . LEU A 1 560 ? -12.740 8.250 12.934 1.00 86.38 560 LEU A N 1
ATOM 4381 C CA . LEU A 1 560 ? -12.748 9.593 13.509 1.00 86.38 560 LEU A CA 1
ATOM 4382 C C . LEU A 1 560 ? -14.169 10.072 13.832 1.00 86.38 560 LEU A C 1
ATOM 4384 O O . LEU A 1 560 ? -14.406 10.631 14.902 1.00 86.38 560 LEU A O 1
ATOM 4388 N N . ARG A 1 561 ? -15.135 9.822 12.940 1.00 87.31 561 ARG A N 1
ATOM 4389 C CA . ARG A 1 561 ? -16.552 10.144 13.168 1.00 87.31 561 ARG A CA 1
ATOM 4390 C C . ARG A 1 561 ? -17.141 9.363 14.333 1.00 87.31 561 ARG A C 1
ATOM 4392 O O . ARG A 1 561 ? -17.862 9.950 15.138 1.00 87.31 561 ARG A O 1
ATOM 4399 N N . GLN A 1 562 ? -16.793 8.084 14.476 1.00 80.69 562 GLN A N 1
ATOM 4400 C CA . GLN A 1 562 ? -17.159 7.294 15.655 1.00 80.69 562 GLN A CA 1
ATOM 4401 C C . GLN A 1 562 ? -16.595 7.923 16.935 1.00 80.69 562 GLN A C 1
ATOM 4403 O O . GLN A 1 562 ? -17.339 8.101 17.900 1.00 80.69 562 GLN A O 1
ATOM 4408 N N . TRP A 1 563 ? -15.322 8.329 16.938 1.00 74.50 563 TRP A N 1
ATOM 4409 C CA . TRP A 1 563 ? -14.686 8.966 18.099 1.00 74.50 563 TRP A CA 1
ATOM 4410 C C . TRP A 1 563 ? -15.256 10.350 18.426 1.00 74.50 563 TRP A C 1
ATOM 4412 O O . TRP A 1 563 ? -15.304 10.737 19.589 1.00 74.50 563 TRP A O 1
ATOM 4422 N N . GLN A 1 564 ? -15.761 11.068 17.424 1.00 75.75 564 GLN A N 1
ATOM 4423 C CA . GLN A 1 564 ? -16.478 12.334 17.592 1.00 75.75 564 GLN A CA 1
ATOM 4424 C C . GLN A 1 564 ? -17.963 12.149 17.968 1.00 75.75 564 GLN A C 1
ATOM 4426 O O . GLN A 1 564 ? -18.699 13.133 17.992 1.00 75.75 564 GLN A O 1
ATOM 4431 N N . PHE A 1 565 ? -18.417 10.921 18.256 1.00 74.25 565 PHE A N 1
ATOM 4432 C CA . PHE A 1 565 ? -19.814 10.584 18.572 1.00 74.25 565 PHE A CA 1
ATOM 4433 C C . PHE A 1 565 ? -20.809 10.913 17.450 1.00 74.25 565 PHE A C 1
ATOM 4435 O O . PHE A 1 565 ? -21.950 11.294 17.709 1.00 74.25 565 PHE A O 1
ATOM 4442 N N . ARG A 1 566 ? -20.388 10.727 16.194 1.00 79.44 566 ARG A N 1
ATOM 4443 C CA . ARG A 1 566 ? -21.204 10.918 14.982 1.00 79.44 566 ARG A CA 1
ATOM 4444 C C . ARG A 1 566 ? -21.350 9.598 14.210 1.00 79.44 566 ARG A C 1
ATOM 4446 O O . ARG A 1 566 ? -20.871 9.491 13.077 1.00 79.44 566 ARG A O 1
ATOM 4453 N N . PRO A 1 567 ? -21.936 8.547 14.816 1.00 81.69 567 PRO A N 1
ATOM 4454 C CA . PRO A 1 567 ? -21.957 7.214 14.222 1.00 81.69 567 PRO A CA 1
ATOM 4455 C C . PRO A 1 567 ? -22.836 7.117 12.966 1.00 81.69 567 PRO A C 1
ATOM 4457 O O . PRO A 1 567 ? -22.589 6.257 12.127 1.00 81.69 567 PRO A O 1
ATOM 4460 N N . GLU A 1 568 ? -23.814 8.006 12.780 1.00 85.50 568 GLU A N 1
ATOM 4461 C CA . GLU A 1 568 ? -24.624 8.074 11.560 1.00 85.50 568 GLU A CA 1
ATOM 4462 C C . GLU A 1 568 ? -23.780 8.510 10.352 1.00 85.50 568 GLU A C 1
ATOM 4464 O O . GLU A 1 568 ? -23.859 7.894 9.288 1.00 85.50 568 GLU A O 1
ATOM 4469 N N . GLU A 1 569 ? -22.916 9.521 10.526 1.00 90.50 569 GLU A N 1
ATOM 4470 C CA . GLU A 1 569 ? -21.944 9.930 9.501 1.00 90.50 569 GLU A CA 1
ATOM 4471 C C . GLU A 1 569 ? -20.944 8.803 9.213 1.00 90.50 569 GLU A C 1
ATOM 4473 O O . GLU A 1 569 ? -20.643 8.515 8.054 1.00 90.50 569 GLU A O 1
ATOM 4478 N N . ALA A 1 570 ? -20.461 8.124 10.260 1.00 91.38 570 ALA A N 1
ATOM 4479 C CA . ALA A 1 570 ? -19.578 6.971 10.109 1.00 91.38 570 ALA A CA 1
ATOM 4480 C C . ALA A 1 570 ? -20.249 5.824 9.335 1.00 91.38 570 ALA A C 1
ATOM 4482 O O . ALA A 1 570 ? -19.620 5.217 8.468 1.00 91.38 570 ALA A O 1
ATOM 4483 N N . ASN A 1 571 ? -21.530 5.547 9.598 1.00 91.81 571 ASN A N 1
ATOM 4484 C CA . ASN A 1 571 ? -22.266 4.487 8.915 1.00 91.81 571 ASN A CA 1
ATOM 4485 C C . ASN A 1 571 ? -22.447 4.806 7.421 1.00 91.81 571 ASN A C 1
ATOM 4487 O O . ASN A 1 571 ? -22.252 3.923 6.590 1.00 91.81 571 ASN A O 1
ATOM 4491 N N . ALA A 1 572 ? -22.713 6.068 7.066 1.00 93.94 572 ALA A N 1
ATOM 4492 C CA . ALA A 1 572 ? -22.786 6.498 5.667 1.00 93.94 572 ALA A CA 1
ATOM 4493 C C . ALA A 1 572 ? -21.443 6.336 4.924 1.00 93.94 572 ALA A C 1
ATOM 4495 O O . ALA A 1 572 ? -21.416 5.936 3.758 1.00 93.94 572 ALA A O 1
ATOM 4496 N N . LEU A 1 573 ? -20.316 6.597 5.596 1.00 94.88 573 LEU A N 1
ATOM 4497 C CA . LEU A 1 573 ? -18.981 6.338 5.039 1.00 94.88 573 LEU A CA 1
ATOM 4498 C C . LEU A 1 573 ? -18.736 4.839 4.824 1.00 94.88 573 LEU A C 1
ATOM 4500 O O . LEU A 1 573 ? -18.183 4.450 3.794 1.00 94.88 573 LEU A O 1
ATOM 4504 N N . CYS A 1 574 ? -19.197 3.995 5.751 1.00 93.88 574 CYS A N 1
ATOM 4505 C CA . CYS A 1 574 ? -19.138 2.543 5.594 1.00 93.88 574 CYS A CA 1
ATOM 4506 C C . CYS A 1 574 ? -19.985 2.063 4.405 1.00 93.88 574 CYS A C 1
ATOM 4508 O O . CYS A 1 574 ? -19.528 1.220 3.638 1.00 93.88 574 CYS A O 1
ATOM 4510 N N . ASP A 1 575 ? -21.185 2.620 4.215 1.00 94.88 575 ASP A N 1
ATOM 4511 C CA . ASP A 1 575 ? -22.042 2.327 3.057 1.00 94.88 575 ASP A CA 1
ATOM 4512 C C . ASP A 1 575 ? -21.354 2.688 1.736 1.00 94.88 575 ASP A C 1
ATOM 4514 O O . ASP A 1 575 ? -21.348 1.885 0.801 1.00 94.88 575 ASP A O 1
ATOM 4518 N N . LYS A 1 576 ? -20.706 3.860 1.678 1.00 94.69 576 LYS A N 1
ATOM 4519 C CA . LYS A 1 576 ? -19.903 4.277 0.520 1.00 94.69 576 LYS A CA 1
ATOM 4520 C C . LYS A 1 576 ? -18.761 3.295 0.245 1.00 94.69 576 LYS A C 1
ATOM 4522 O O . LYS A 1 576 ? -18.552 2.914 -0.901 1.00 94.69 576 LYS A O 1
ATOM 4527 N N . MET A 1 577 ? -18.039 2.872 1.281 1.00 92.81 577 MET A N 1
ATOM 4528 C CA . MET A 1 577 ? -16.923 1.933 1.146 1.00 92.81 577 MET A CA 1
ATOM 4529 C C . MET A 1 577 ? -17.383 0.561 0.627 1.00 92.81 577 MET A C 1
ATOM 4531 O O . MET A 1 577 ? -16.762 0.034 -0.292 1.00 92.81 577 MET A O 1
ATOM 4535 N N . ILE A 1 578 ? -18.494 0.019 1.144 1.00 93.81 578 ILE A N 1
ATOM 4536 C CA . ILE A 1 578 ? -19.076 -1.251 0.670 1.00 93.81 578 ILE A CA 1
ATOM 4537 C C . ILE A 1 578 ? -19.530 -1.140 -0.792 1.00 93.81 578 ILE A C 1
ATOM 4539 O O . ILE A 1 578 ? -19.334 -2.076 -1.560 1.00 93.81 578 ILE A O 1
ATOM 4543 N N . ALA A 1 579 ? -20.111 -0.006 -1.194 1.00 93.75 579 ALA A N 1
ATOM 4544 C CA . ALA A 1 579 ? -20.526 0.212 -2.580 1.00 93.75 579 ALA A CA 1
ATOM 4545 C C . ALA A 1 579 ? -19.338 0.264 -3.558 1.00 93.75 579 ALA A C 1
ATOM 4547 O O . ALA A 1 579 ? -19.470 -0.173 -4.698 1.00 93.75 579 ALA A O 1
ATOM 4548 N N . LEU A 1 580 ? -18.190 0.790 -3.114 1.00 89.12 580 LEU A N 1
ATOM 4549 C CA . LEU A 1 580 ? -16.965 0.866 -3.914 1.00 89.12 580 LEU A CA 1
ATOM 4550 C C . LEU A 1 580 ? -16.222 -0.474 -3.981 1.00 89.12 580 LEU A C 1
ATOM 4552 O O . LEU A 1 580 ? -15.730 -0.835 -5.047 1.00 89.12 580 LEU A O 1
ATOM 4556 N N . LYS A 1 581 ? -16.123 -1.198 -2.857 1.00 86.81 581 LYS A N 1
ATOM 4557 C CA . LYS A 1 581 ? -15.421 -2.489 -2.753 1.00 86.81 581 LYS A CA 1
ATOM 4558 C C . LYS A 1 581 ? -16.245 -3.512 -1.952 1.00 86.81 581 LYS A C 1
ATOM 4560 O O . LYS A 1 581 ? -16.046 -3.647 -0.742 1.00 86.81 581 LYS A O 1
ATOM 4565 N N . PRO A 1 582 ? -17.179 -4.235 -2.600 1.00 89.19 582 PRO A N 1
ATOM 4566 C CA . PRO A 1 582 ? -18.071 -5.184 -1.924 1.00 89.19 582 PRO A CA 1
ATOM 4567 C C . PRO A 1 582 ? -17.383 -6.429 -1.352 1.00 89.19 582 PRO A C 1
ATOM 4569 O O . PRO A 1 582 ? -17.976 -7.113 -0.520 1.00 89.19 582 PRO A O 1
ATOM 4572 N N . ASP A 1 583 ? -16.170 -6.733 -1.806 1.00 85.06 583 ASP A N 1
ATOM 4573 C CA . ASP A 1 583 ? -15.320 -7.867 -1.427 1.00 85.06 583 ASP A CA 1
ATOM 4574 C C . ASP A 1 583 ? -14.314 -7.529 -0.310 1.00 85.06 583 ASP A C 1
ATOM 4576 O O . ASP A 1 583 ? -13.602 -8.400 0.188 1.00 85.06 583 ASP A O 1
ATOM 4580 N N . LEU A 1 584 ? -14.276 -6.271 0.139 1.00 83.19 584 LEU A N 1
ATOM 4581 C CA . LEU A 1 584 ? -13.353 -5.807 1.167 1.00 83.19 584 LEU A CA 1
ATOM 4582 C C . LEU A 1 584 ? -13.896 -6.069 2.580 1.00 83.19 584 LEU A C 1
ATOM 4584 O O . LEU A 1 584 ? -14.793 -5.366 3.054 1.00 83.19 584 LEU A O 1
ATOM 4588 N N . PHE A 1 585 ? -13.293 -7.009 3.314 1.00 83.62 585 PHE A N 1
ATOM 4589 C CA . PHE A 1 585 ? -13.731 -7.348 4.676 1.00 83.62 585 PHE A CA 1
ATOM 4590 C C . PHE A 1 585 ? -13.668 -6.158 5.658 1.00 83.62 585 PHE A C 1
ATOM 4592 O O . PHE A 1 585 ? -14.573 -6.014 6.482 1.00 83.62 585 PHE A O 1
ATOM 4599 N N . ASN A 1 586 ? -12.663 -5.272 5.535 1.00 82.62 586 ASN A N 1
ATOM 4600 C CA . ASN A 1 586 ? -12.513 -4.047 6.341 1.00 82.62 586 ASN A CA 1
ATOM 4601 C C . ASN A 1 586 ? -13.773 -3.173 6.341 1.00 82.62 586 ASN A C 1
ATOM 4603 O O . ASN A 1 586 ? -14.106 -2.533 7.341 1.00 82.62 586 ASN A O 1
ATOM 4607 N N . ALA A 1 587 ? -14.497 -3.152 5.220 1.00 88.06 587 ALA A N 1
ATOM 4608 C CA . ALA A 1 587 ? -15.684 -2.328 5.091 1.00 88.06 587 ALA A CA 1
ATOM 4609 C C . ALA A 1 587 ? -16.815 -2.824 5.996 1.00 88.06 587 ALA A C 1
ATOM 4611 O O . ALA A 1 587 ? -17.444 -2.049 6.722 1.00 88.06 587 ALA A O 1
ATOM 4612 N N . TYR A 1 588 ? -17.022 -4.140 6.006 1.00 91.12 588 TYR A N 1
ATOM 4613 C CA . TYR A 1 588 ? -18.018 -4.806 6.837 1.00 91.12 588 TYR A CA 1
ATOM 4614 C C . TYR A 1 588 ? -17.626 -4.789 8.313 1.00 91.12 588 TYR A C 1
ATOM 4616 O O . TYR A 1 588 ? -18.487 -4.566 9.164 1.00 91.12 588 TYR A O 1
ATOM 4624 N N . SER A 1 589 ? -16.342 -4.965 8.637 1.00 87.38 589 SER A N 1
ATOM 4625 C CA . SER A 1 589 ? -15.868 -4.926 10.024 1.00 87.38 589 SER A CA 1
ATOM 4626 C C . SER A 1 589 ? -15.966 -3.530 10.642 1.00 87.38 589 SER A C 1
ATOM 4628 O O . SER A 1 589 ? -16.455 -3.378 11.768 1.00 87.38 589 SER A O 1
ATOM 4630 N N . THR A 1 590 ? -15.587 -2.489 9.898 1.00 88.88 590 THR A N 1
ATOM 4631 C CA . THR A 1 590 ? -15.731 -1.098 10.340 1.00 88.88 590 THR A CA 1
ATOM 4632 C C . THR A 1 590 ? -17.203 -0.712 10.465 1.00 88.88 590 THR A C 1
ATOM 4634 O O . THR A 1 590 ? -17.589 -0.059 11.441 1.00 88.88 590 THR A O 1
ATOM 4637 N N . LYS A 1 591 ? -18.067 -1.195 9.562 1.00 93.00 591 LYS A N 1
ATOM 4638 C CA . LYS A 1 591 ? -19.519 -1.015 9.686 1.00 93.00 591 LYS A CA 1
ATOM 4639 C C . LYS A 1 591 ? -20.091 -1.716 10.913 1.00 93.00 591 LYS A C 1
ATOM 4641 O O . LYS A 1 591 ? -20.858 -1.112 11.657 1.00 93.00 591 LYS A O 1
ATOM 4646 N N . ALA A 1 592 ? -19.694 -2.963 11.159 1.00 90.31 592 ALA A N 1
ATOM 4647 C CA . ALA A 1 592 ? -20.113 -3.715 12.336 1.00 90.31 592 ALA A CA 1
ATOM 4648 C C . ALA A 1 592 ? -19.695 -3.005 13.630 1.00 90.31 592 ALA A C 1
ATOM 4650 O O . ALA A 1 592 ? -20.500 -2.897 14.551 1.00 90.31 592 ALA A O 1
ATOM 4651 N N . THR A 1 593 ? -18.478 -2.453 13.673 1.00 86.88 593 THR A N 1
ATOM 4652 C CA . THR A 1 593 ? -17.982 -1.649 14.802 1.00 86.88 593 THR A CA 1
ATOM 4653 C C . THR A 1 593 ? -18.809 -0.375 14.980 1.00 86.88 593 THR A C 1
ATOM 4655 O O . THR A 1 593 ? -19.240 -0.061 16.088 1.00 86.88 593 THR A O 1
ATOM 4658 N N . THR A 1 594 ? -19.109 0.323 13.882 1.00 87.75 594 THR A N 1
ATOM 4659 C CA . THR A 1 594 ? -19.934 1.539 13.896 1.00 87.75 594 THR A CA 1
ATOM 4660 C C . THR A 1 594 ? -21.331 1.254 14.446 1.00 87.75 594 THR A C 1
ATOM 4662 O O . THR A 1 594 ? -21.792 1.931 15.363 1.00 87.75 594 THR A O 1
ATOM 4665 N N . LEU A 1 595 ? -21.987 0.207 13.943 1.00 87.88 595 LEU A N 1
ATOM 4666 C CA . LEU A 1 595 ? -23.308 -0.223 14.402 1.00 87.88 595 LEU A CA 1
ATOM 4667 C C . LEU A 1 595 ? -23.272 -0.748 15.837 1.00 87.88 595 LEU A C 1
ATOM 4669 O O . LEU A 1 595 ? -24.226 -0.571 16.582 1.00 87.88 595 LEU A O 1
ATOM 4673 N N . TRP A 1 596 ? -22.167 -1.353 16.263 1.00 82.25 596 TRP A N 1
ATOM 4674 C CA . TRP A 1 596 ? -21.974 -1.747 17.654 1.00 82.25 596 TRP A CA 1
ATOM 4675 C C . TRP A 1 596 ? -21.923 -0.533 18.601 1.00 82.25 596 TRP A C 1
ATOM 4677 O O . TRP A 1 596 ? -22.479 -0.590 19.704 1.00 82.25 596 TRP A O 1
ATOM 4687 N N . PHE A 1 597 ? -21.340 0.590 18.165 1.00 73.69 597 PHE A N 1
ATOM 4688 C CA . PHE A 1 597 ? -21.417 1.865 18.890 1.00 73.69 597 PHE A CA 1
ATOM 4689 C C . PHE A 1 597 ? -22.824 2.491 18.861 1.00 73.69 597 PHE A C 1
ATOM 4691 O O . PHE A 1 597 ? -23.201 3.184 19.814 1.00 73.69 597 PHE A O 1
ATOM 4698 N N . MET A 1 598 ? -23.623 2.220 17.822 1.00 74.31 598 MET A N 1
ATOM 4699 C CA . MET A 1 598 ? -25.031 2.625 17.727 1.00 74.31 598 MET A CA 1
ATOM 4700 C C . MET A 1 598 ? -25.914 1.727 18.607 1.00 74.31 598 MET A C 1
ATOM 4702 O O . MET A 1 598 ? -26.320 0.630 18.230 1.00 74.31 598 MET A O 1
ATOM 4706 N N . GLN A 1 599 ? -26.235 2.192 19.815 1.00 65.81 599 GLN A N 1
ATOM 4707 C CA . GLN A 1 599 ? -27.086 1.442 20.750 1.00 65.81 599 GLN A CA 1
ATOM 4708 C C . GLN A 1 599 ? -28.416 1.037 20.096 1.00 65.81 599 GLN A C 1
ATOM 4710 O O . GLN A 1 599 ? -29.079 1.858 19.468 1.00 65.81 599 GLN A O 1
ATOM 4715 N N . GLY A 1 600 ? -28.795 -0.234 20.242 1.00 68.31 600 GLY A N 1
ATOM 4716 C CA . GLY A 1 600 ? -29.981 -0.816 19.605 1.00 68.31 600 GLY A CA 1
ATOM 4717 C C . GLY A 1 600 ? -29.715 -1.492 18.252 1.00 68.31 600 GLY A C 1
ATOM 4718 O O . GLY A 1 600 ? -30.495 -2.356 17.857 1.00 68.31 600 GLY A O 1
ATOM 4719 N N . ALA A 1 601 ? -28.583 -1.221 17.589 1.00 81.69 601 ALA A N 1
ATOM 4720 C CA . ALA A 1 601 ? -28.231 -1.817 16.294 1.00 81.69 601 ALA A CA 1
ATOM 4721 C C . ALA A 1 601 ? -27.399 -3.115 16.408 1.00 81.69 601 ALA A C 1
ATOM 4723 O O . ALA A 1 601 ? -26.768 -3.549 15.448 1.00 81.69 601 ALA A O 1
ATOM 4724 N N . TYR A 1 602 ? -27.408 -3.791 17.565 1.00 83.75 602 TYR A N 1
ATOM 4725 C CA . TYR A 1 602 ? -26.597 -4.997 17.804 1.00 83.75 602 TYR A CA 1
ATOM 4726 C C . TYR A 1 602 ? -26.907 -6.161 16.849 1.00 83.75 602 TYR A C 1
ATOM 4728 O O . TYR A 1 602 ? -26.019 -6.954 16.548 1.00 83.75 602 TYR A O 1
ATOM 4736 N N . LYS A 1 603 ? -28.152 -6.271 16.364 1.00 85.50 603 LYS A N 1
ATOM 4737 C CA . LYS A 1 603 ? -28.530 -7.274 15.351 1.00 85.50 603 LYS A CA 1
ATOM 4738 C C . LYS A 1 603 ? -27.942 -6.953 13.977 1.00 85.50 603 LYS A C 1
ATOM 4740 O O . LYS A 1 603 ? -27.527 -7.859 13.261 1.00 85.50 603 LYS A O 1
ATOM 4745 N N . ASP A 1 604 ? -27.874 -5.673 13.621 1.00 89.38 604 ASP A N 1
ATOM 4746 C CA . ASP A 1 604 ? -27.225 -5.251 12.382 1.00 89.38 604 ASP A CA 1
ATOM 4747 C C . ASP A 1 604 ? -25.704 -5.400 12.504 1.00 89.38 604 ASP A C 1
ATOM 4749 O O . ASP A 1 604 ? -25.066 -5.922 11.593 1.00 89.38 604 ASP A O 1
ATOM 4753 N N . ALA A 1 605 ? -25.124 -5.050 13.657 1.00 90.44 605 ALA A N 1
ATOM 4754 C CA . ALA A 1 605 ? -23.711 -5.289 13.947 1.00 90.44 605 ALA A CA 1
ATOM 4755 C C . ALA A 1 605 ? -23.340 -6.779 13.817 1.00 90.44 605 ALA A C 1
ATOM 4757 O O . ALA A 1 605 ? -22.330 -7.104 13.199 1.00 90.44 605 ALA A O 1
ATOM 4758 N N . GLU A 1 606 ? -24.182 -7.688 14.327 1.00 91.81 606 GLU A N 1
ATOM 4759 C CA . GLU A 1 606 ? -24.041 -9.137 14.125 1.00 91.81 606 GLU A CA 1
ATOM 4760 C C . GLU A 1 606 ? -24.025 -9.501 12.637 1.00 91.81 606 GLU A C 1
ATOM 4762 O O . GLU A 1 606 ? -23.095 -10.169 12.187 1.00 91.81 606 GLU A O 1
ATOM 4767 N N . LYS A 1 607 ? -25.010 -9.025 11.863 1.00 93.31 607 LYS A N 1
ATOM 4768 C CA . LYS A 1 607 ? -25.105 -9.286 10.420 1.00 93.31 607 LYS A CA 1
ATOM 4769 C C . LYS A 1 607 ? -23.816 -8.898 9.690 1.00 93.31 607 LYS A C 1
ATOM 4771 O O . LYS A 1 607 ? -23.238 -9.730 8.998 1.00 93.31 607 LYS A O 1
ATOM 4776 N N . TYR A 1 608 ? -23.361 -7.655 9.846 1.00 93.06 608 TYR A N 1
ATOM 4777 C CA . TYR A 1 608 ? -22.175 -7.172 9.131 1.00 93.06 608 TYR A CA 1
ATOM 4778 C C . TYR A 1 608 ? -20.884 -7.820 9.646 1.00 93.06 608 TYR A C 1
ATOM 4780 O O . TYR A 1 608 ? -19.962 -8.057 8.868 1.00 93.06 608 TYR A O 1
ATOM 4788 N N . SER A 1 609 ? -20.820 -8.187 10.928 1.00 90.81 609 SER A N 1
ATOM 4789 C CA . SER A 1 609 ? -19.656 -8.894 11.457 1.00 90.81 609 SER A CA 1
ATOM 4790 C C . SER A 1 609 ? -19.547 -10.327 10.925 1.00 90.81 609 SER A C 1
ATOM 4792 O O . SER A 1 609 ? -18.429 -10.784 10.692 1.00 90.81 609 SER A O 1
ATOM 4794 N N . LEU A 1 610 ? -20.669 -11.021 10.695 1.00 91.19 610 LEU A N 1
ATOM 4795 C CA . LEU A 1 610 ? -20.680 -12.324 10.017 1.00 91.19 610 LEU A CA 1
ATOM 4796 C C . LEU A 1 610 ? -20.221 -12.201 8.558 1.00 91.19 610 LEU A C 1
ATOM 4798 O O . LEU A 1 610 ? -19.350 -12.960 8.148 1.00 91.19 610 LEU A O 1
ATOM 4802 N N . GLN A 1 611 ? -20.713 -11.203 7.814 1.00 91.12 611 GLN A N 1
ATOM 4803 C CA . GLN A 1 611 ? -20.277 -10.952 6.430 1.00 91.12 611 GLN A CA 1
ATOM 4804 C C . GLN A 1 611 ? -18.768 -10.678 6.333 1.00 91.12 611 GLN A C 1
ATOM 4806 O O . GLN A 1 611 ? -18.097 -11.182 5.437 1.00 91.12 611 GLN A O 1
ATOM 4811 N N . SER A 1 612 ? -18.201 -9.936 7.292 1.00 88.81 612 SER A N 1
ATOM 4812 C CA . SER A 1 612 ? -16.748 -9.735 7.360 1.00 88.81 612 SER A CA 1
ATOM 4813 C C . SER A 1 612 ? -15.979 -11.051 7.529 1.00 88.81 612 SER A C 1
ATOM 4815 O O . SER A 1 612 ? -14.914 -11.203 6.936 1.00 88.81 612 SER A O 1
ATOM 4817 N N . LEU A 1 613 ? -16.486 -11.987 8.339 1.00 86.19 613 LEU A N 1
ATOM 4818 C CA . LEU A 1 613 ? -15.849 -13.289 8.560 1.00 86.19 613 LEU A CA 1
ATOM 4819 C C . LEU A 1 613 ? -16.041 -14.254 7.386 1.00 86.19 613 LEU A C 1
ATOM 4821 O O . LEU A 1 613 ? -15.201 -15.126 7.198 1.00 86.19 613 LEU A O 1
ATOM 4825 N N . GLU A 1 614 ? -17.117 -14.116 6.609 1.00 88.56 614 GLU A N 1
ATOM 4826 C CA . GLU A 1 614 ? -17.310 -14.873 5.365 1.00 88.56 614 GLU A CA 1
ATOM 4827 C C . GLU A 1 614 ? -16.253 -14.502 4.319 1.00 88.56 614 GLU A C 1
ATOM 4829 O O . GLU A 1 614 ? -15.709 -15.387 3.663 1.00 88.56 614 GLU A O 1
ATOM 4834 N N . LEU A 1 615 ? -15.928 -13.210 4.204 1.00 83.81 615 LEU A N 1
ATOM 4835 C CA . LEU A 1 615 ? -14.900 -12.716 3.284 1.00 83.81 615 LEU A CA 1
ATOM 4836 C C . LEU A 1 615 ? -13.477 -13.036 3.761 1.00 83.81 615 LEU A C 1
AT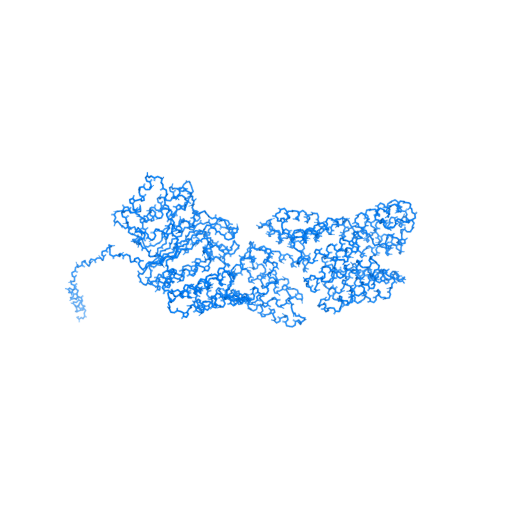OM 4838 O O . LEU A 1 615 ? -12.607 -13.315 2.939 1.00 83.81 615 LEU A O 1
ATOM 4842 N N . PHE A 1 616 ? -13.221 -12.990 5.075 1.00 78.88 616 PHE A N 1
ATOM 4843 C CA . PHE A 1 616 ? -11.873 -13.185 5.618 1.00 78.88 616 PHE A CA 1
ATOM 4844 C C . PHE A 1 616 ? -11.865 -13.885 6.998 1.00 78.88 616 PHE A C 1
ATOM 4846 O O . PHE A 1 616 ? -11.715 -13.242 8.044 1.00 78.88 616 PHE A O 1
ATOM 4853 N N . PRO A 1 617 ? -12.022 -15.223 7.038 1.00 69.50 617 PRO A N 1
ATOM 4854 C CA . PRO A 1 617 ? -12.310 -15.975 8.269 1.00 69.50 617 PRO A CA 1
ATOM 4855 C C . PRO A 1 617 ? -11.143 -16.100 9.264 1.00 69.50 617 PRO A C 1
ATOM 4857 O O . PRO A 1 617 ? -11.374 -16.415 10.443 1.00 69.50 617 PRO A O 1
ATOM 4860 N N . ASP A 1 618 ? -9.903 -15.876 8.814 1.00 62.12 618 ASP A N 1
ATOM 4861 C CA . ASP A 1 618 ? -8.701 -16.323 9.528 1.00 62.12 618 ASP A CA 1
ATOM 4862 C C . ASP A 1 618 ? -7.830 -15.237 10.165 1.00 62.12 618 ASP A C 1
ATOM 4864 O O . ASP A 1 618 ? -6.966 -15.591 10.965 1.00 62.12 618 ASP A O 1
ATOM 4868 N N . GLN A 1 619 ? -8.077 -13.942 9.927 1.00 60.47 619 GLN A N 1
ATOM 4869 C CA . GLN A 1 619 ? -7.181 -12.890 10.450 1.00 60.47 619 GLN A CA 1
ATOM 4870 C C . GLN A 1 619 ? -7.845 -11.793 11.296 1.00 60.47 619 GLN A C 1
ATOM 4872 O O . GLN A 1 619 ? -7.135 -11.060 11.980 1.00 60.47 619 GLN A O 1
ATOM 4877 N N . TYR A 1 620 ? -9.179 -11.681 11.341 1.00 67.81 620 TYR A N 1
ATOM 4878 C CA . TYR A 1 620 ? -9.821 -10.557 12.037 1.00 67.81 620 TYR A CA 1
ATOM 4879 C C . TYR A 1 620 ? -10.496 -10.951 13.359 1.00 67.81 620 TYR A C 1
ATOM 4881 O O . TYR A 1 620 ? -11.707 -11.164 13.450 1.00 67.81 620 TYR A O 1
ATOM 4889 N N . TRP A 1 621 ? -9.694 -11.026 14.425 1.00 73.69 621 TRP A N 1
ATOM 4890 C CA . TRP A 1 621 ? -10.154 -11.352 15.782 1.00 73.69 621 TRP A CA 1
ATOM 4891 C C . TRP A 1 621 ? -11.210 -10.374 16.322 1.00 73.69 621 TRP A C 1
ATOM 4893 O O . TRP A 1 621 ? -12.092 -10.773 17.083 1.00 73.69 621 TRP A O 1
ATOM 4903 N N . TRP A 1 622 ? -11.163 -9.110 15.892 1.00 79.06 622 TRP A N 1
ATOM 4904 C CA . TRP A 1 622 ? -12.089 -8.070 16.339 1.00 79.06 622 TRP A CA 1
ATOM 4905 C C . TRP A 1 622 ? -13.541 -8.344 15.916 1.00 79.06 622 TRP A C 1
ATOM 4907 O O . TRP A 1 622 ? -14.457 -8.059 16.685 1.00 79.06 622 TRP A O 1
ATOM 4917 N N . ALA A 1 623 ? -13.779 -9.013 14.780 1.00 83.94 623 ALA A N 1
ATOM 4918 C CA . ALA A 1 623 ? -15.130 -9.457 14.412 1.00 83.94 623 ALA A CA 1
ATOM 4919 C C . ALA A 1 623 ? -15.711 -10.448 15.438 1.00 83.94 623 ALA A C 1
ATOM 4921 O O . ALA A 1 623 ? -16.885 -10.360 15.798 1.00 83.94 623 ALA A O 1
ATOM 4922 N N . TYR A 1 624 ? -14.893 -11.351 15.989 1.00 86.81 624 TYR A N 1
ATOM 4923 C CA . TYR A 1 624 ? -15.342 -12.241 17.064 1.00 86.81 624 TYR A CA 1
ATOM 4924 C C . TYR A 1 624 ? -15.656 -11.475 18.355 1.00 86.81 624 TYR A C 1
ATOM 4926 O O . TYR A 1 624 ? -16.603 -11.841 19.053 1.00 86.81 624 TYR A O 1
ATOM 4934 N N . THR A 1 625 ? -14.922 -10.396 18.650 1.00 84.69 625 THR A N 1
ATOM 4935 C CA . THR A 1 625 ? -15.222 -9.494 19.774 1.00 84.69 625 THR A CA 1
ATOM 4936 C C . THR A 1 625 ? -16.585 -8.822 19.597 1.00 84.69 625 THR A C 1
ATOM 4938 O O . THR A 1 625 ? -17.405 -8.868 20.516 1.00 84.69 625 THR A O 1
ATOM 4941 N N . ILE A 1 626 ? -16.858 -8.258 18.413 1.00 86.25 626 ILE A N 1
ATOM 4942 C CA . ILE A 1 626 ? -18.143 -7.611 18.101 1.00 86.25 626 ILE A CA 1
ATOM 4943 C C . ILE A 1 626 ? -19.286 -8.621 18.185 1.00 86.25 626 ILE A C 1
ATOM 4945 O O . ILE A 1 626 ? -20.289 -8.343 18.838 1.00 86.25 626 ILE A O 1
ATOM 4949 N N . LEU A 1 627 ? -19.140 -9.805 17.577 1.00 88.44 627 LEU A N 1
ATOM 4950 C CA . LEU A 1 627 ? -20.155 -10.859 17.643 1.00 88.44 627 LEU A CA 1
ATOM 4951 C C . LEU A 1 627 ? -20.411 -11.302 19.078 1.00 88.44 627 LEU A C 1
ATOM 4953 O O . LEU A 1 627 ? -21.561 -11.360 19.509 1.00 88.44 627 LEU A O 1
ATOM 4957 N N . GLY A 1 628 ? -19.351 -11.587 19.834 1.00 88.38 628 GLY A N 1
ATOM 4958 C CA . GLY A 1 628 ? -19.452 -11.987 21.231 1.00 88.38 628 GLY A CA 1
ATOM 4959 C C . GLY A 1 628 ? -20.204 -10.954 22.071 1.00 88.38 628 GLY A C 1
ATOM 4960 O O . GLY A 1 628 ? -21.124 -11.313 22.815 1.00 88.38 628 GLY A O 1
ATOM 4961 N N . ASP A 1 629 ? -19.883 -9.665 21.928 1.00 84.31 629 ASP A N 1
ATOM 4962 C CA . ASP A 1 629 ? -20.581 -8.615 22.673 1.00 84.31 629 ASP A CA 1
ATOM 4963 C C . ASP A 1 629 ? -22.008 -8.387 22.152 1.00 84.31 629 ASP A C 1
ATOM 4965 O O . ASP A 1 629 ? -22.928 -8.301 22.962 1.00 84.31 629 ASP A O 1
ATOM 4969 N N . ALA A 1 630 ? -22.249 -8.409 20.837 1.00 86.81 630 ALA A N 1
ATOM 4970 C CA . ALA A 1 630 ? -23.591 -8.327 20.254 1.00 86.81 630 ALA A CA 1
ATOM 4971 C C . ALA A 1 630 ? -24.501 -9.463 20.756 1.00 86.81 630 ALA A C 1
ATOM 4973 O O . ALA A 1 630 ? -25.639 -9.221 21.175 1.00 86.81 630 ALA A O 1
ATOM 4974 N N . TYR A 1 631 ? -23.998 -10.701 20.812 1.00 88.81 631 TYR A N 1
ATOM 4975 C CA . TYR A 1 631 ? -24.700 -11.836 21.415 1.00 88.81 631 TYR A CA 1
ATOM 4976 C C . TYR A 1 631 ? -24.927 -11.639 22.917 1.00 88.81 631 TYR A C 1
ATOM 4978 O O . TYR A 1 631 ? -26.028 -11.896 23.404 1.00 88.81 631 TYR A O 1
ATOM 4986 N N . THR A 1 632 ? -23.937 -11.124 23.649 1.00 83.44 632 THR A N 1
ATOM 4987 C CA . THR A 1 632 ? -24.063 -10.809 25.084 1.00 83.44 632 THR A CA 1
ATOM 4988 C C . THR A 1 632 ? -25.146 -9.753 25.329 1.00 83.44 632 THR A C 1
ATOM 4990 O O . THR A 1 632 ? -25.978 -9.905 26.225 1.00 83.44 632 THR A O 1
ATOM 4993 N N . LYS A 1 633 ? -25.190 -8.694 24.511 1.00 78.00 633 LYS A N 1
ATOM 4994 C CA . LYS A 1 633 ? -26.178 -7.605 24.608 1.00 78.00 633 LYS A CA 1
ATOM 4995 C C . LYS A 1 633 ? -27.587 -8.052 24.240 1.00 78.00 633 LYS A C 1
ATOM 4997 O O . LYS A 1 633 ? -28.556 -7.557 24.803 1.00 78.00 633 LYS A O 1
ATOM 5002 N N . THR A 1 634 ? -27.699 -9.021 23.340 1.00 81.50 634 THR A N 1
ATOM 5003 C CA . THR A 1 634 ? -28.972 -9.626 22.920 1.00 81.50 634 THR A CA 1
ATOM 5004 C C . THR A 1 634 ? -29.346 -10.870 23.738 1.00 81.50 634 THR A C 1
ATOM 5006 O O . THR A 1 634 ? -30.230 -11.619 23.330 1.00 81.50 634 THR A O 1
ATOM 5009 N N . ARG A 1 635 ? -28.690 -11.095 24.891 1.00 79.69 635 ARG A N 1
ATOM 5010 C CA . ARG A 1 635 ? -28.937 -12.202 25.842 1.00 79.69 635 ARG A CA 1
ATOM 5011 C C . ARG A 1 635 ? -28.774 -13.612 25.272 1.00 79.69 635 ARG A C 1
ATOM 5013 O O . ARG A 1 635 ? -29.303 -14.586 25.798 1.00 79.69 635 ARG A O 1
ATOM 5020 N N . ARG A 1 636 ? -27.960 -13.754 24.232 1.00 86.88 636 ARG A N 1
ATOM 5021 C CA . ARG A 1 636 ? -27.587 -15.033 23.615 1.00 86.88 636 ARG A CA 1
ATOM 5022 C C . ARG A 1 636 ? -26.223 -15.490 24.145 1.00 86.88 636 ARG A C 1
ATOM 5024 O O . ARG A 1 636 ? -25.309 -15.788 23.380 1.00 86.88 636 ARG A O 1
ATOM 5031 N N . ALA A 1 637 ? -26.084 -15.541 25.473 1.00 85.38 637 ALA A N 1
ATOM 5032 C CA . ALA A 1 637 ? -24.806 -15.725 26.174 1.00 85.38 637 ALA A CA 1
ATOM 5033 C C . ALA A 1 637 ? -24.059 -17.025 25.807 1.00 85.38 637 ALA A C 1
ATOM 5035 O O . ALA A 1 637 ? -22.830 -17.042 25.764 1.00 85.38 637 ALA A O 1
ATOM 5036 N N . GLY A 1 638 ? -24.782 -18.101 25.470 1.00 89.50 638 GLY A N 1
ATOM 5037 C CA . GLY A 1 638 ? -24.177 -19.341 24.968 1.00 89.50 638 GLY A CA 1
ATOM 5038 C C . GLY A 1 638 ? -23.435 -19.143 23.642 1.00 89.50 638 GLY A C 1
ATOM 5039 O O . GLY A 1 638 ? -22.294 -19.580 23.498 1.00 89.50 638 GLY A O 1
ATOM 5040 N N . MET A 1 639 ? -24.048 -18.415 22.702 1.00 91.31 639 MET A N 1
ATOM 5041 C CA . MET A 1 639 ? -23.406 -18.060 21.433 1.00 91.31 639 MET A CA 1
ATOM 5042 C C . MET A 1 639 ? -22.272 -17.059 21.644 1.00 91.31 639 MET A C 1
ATOM 5044 O O . MET A 1 639 ? -21.225 -17.199 21.016 1.00 91.31 639 MET A O 1
ATOM 5048 N N . ALA A 1 640 ? -22.440 -16.108 22.568 1.00 90.94 640 ALA A N 1
ATOM 5049 C CA . ALA A 1 640 ? -21.387 -15.165 22.930 1.00 90.94 640 ALA A CA 1
ATOM 5050 C C . ALA A 1 640 ? -20.113 -15.883 23.398 1.00 90.94 640 ALA A C 1
ATOM 5052 O O . ALA A 1 640 ? -19.039 -15.669 22.837 1.00 90.94 640 ALA A O 1
ATOM 5053 N N . ALA A 1 641 ? -20.237 -16.793 24.370 1.00 91.00 641 ALA A N 1
ATOM 5054 C CA . ALA A 1 641 ? -19.105 -17.551 24.899 1.00 91.00 641 ALA A CA 1
ATOM 5055 C C . ALA A 1 641 ? -18.406 -18.395 23.818 1.00 91.00 641 ALA A C 1
ATOM 5057 O O . ALA A 1 641 ? -17.179 -18.485 23.811 1.00 91.00 641 ALA A O 1
ATOM 5058 N N . ALA A 1 642 ? -19.161 -18.987 22.886 1.00 90.50 642 ALA A N 1
ATOM 5059 C CA . ALA A 1 642 ? -18.592 -19.741 21.768 1.00 90.50 642 ALA A CA 1
ATOM 5060 C C . ALA A 1 642 ? -17.749 -18.855 20.832 1.00 90.50 642 ALA A C 1
ATOM 5062 O O . ALA A 1 642 ? -16.635 -19.233 20.475 1.00 90.50 642 ALA A O 1
ATOM 5063 N N . HIS A 1 643 ? -18.237 -17.660 20.483 1.00 90.25 643 HIS A N 1
ATOM 5064 C CA . HIS A 1 643 ? -17.517 -16.746 19.592 1.00 90.25 643 HIS A CA 1
ATOM 5065 C C . HIS A 1 643 ? -16.281 -16.134 20.256 1.00 90.25 643 HIS A C 1
ATOM 5067 O O . HIS A 1 643 ? -15.243 -16.051 19.608 1.00 90.25 643 HIS A O 1
ATOM 5073 N N . PHE A 1 644 ? -16.339 -15.790 21.549 1.00 90.00 644 PHE A N 1
ATOM 5074 C CA . PHE A 1 644 ? -15.148 -15.328 22.271 1.00 90.00 644 PHE A CA 1
ATOM 5075 C C . PHE A 1 644 ? -14.050 -16.401 22.322 1.00 90.00 644 PHE A C 1
ATOM 5077 O O . PHE A 1 644 ? -12.885 -16.083 22.095 1.00 90.00 644 PHE A O 1
ATOM 5084 N N . ARG A 1 645 ? -14.407 -17.675 22.555 1.00 88.50 645 ARG A N 1
ATOM 5085 C CA . ARG A 1 645 ? -13.445 -18.794 22.504 1.00 88.50 645 ARG A CA 1
ATOM 5086 C C . ARG A 1 645 ? -12.844 -18.970 21.113 1.00 88.50 645 ARG A C 1
ATOM 5088 O O . ARG A 1 645 ? -11.629 -19.039 20.996 1.00 88.50 645 ARG A O 1
ATOM 5095 N N . LYS A 1 646 ? -13.678 -18.951 20.069 1.00 86.69 646 LYS A N 1
ATOM 5096 C CA . LYS A 1 646 ? -13.213 -19.039 18.678 1.00 86.69 646 LYS A CA 1
ATOM 5097 C C . LYS A 1 646 ? -12.283 -17.880 18.307 1.00 86.69 646 LYS A C 1
ATOM 5099 O O . LYS A 1 646 ? -11.313 -18.088 17.591 1.00 86.69 646 LYS A O 1
ATOM 5104 N N . GLY A 1 647 ? -12.545 -16.680 18.828 1.00 83.12 647 GLY A N 1
ATOM 5105 C CA . GLY A 1 647 ? -11.624 -15.551 18.737 1.00 83.12 647 GLY A CA 1
ATOM 5106 C C . GLY A 1 647 ? -10.271 -15.883 19.367 1.00 83.12 647 GLY A C 1
ATOM 5107 O O . GLY A 1 647 ? -9.259 -15.771 18.693 1.00 83.12 647 GLY A O 1
ATOM 5108 N N . LEU A 1 648 ? -10.253 -16.368 20.615 1.00 81.38 648 LEU A N 1
ATOM 5109 C CA . LEU A 1 648 ? -9.027 -16.727 21.352 1.00 81.38 648 LEU A CA 1
ATOM 5110 C C . LEU A 1 648 ? -8.177 -17.826 20.686 1.00 81.38 648 LEU A C 1
ATOM 5112 O O . LEU A 1 648 ? -6.979 -17.897 20.957 1.00 81.38 648 LEU A O 1
ATOM 5116 N N . GLU A 1 649 ? -8.774 -18.663 19.833 1.00 80.81 649 GLU A N 1
ATOM 5117 C CA . GLU A 1 649 ? -8.081 -19.680 19.026 1.00 80.81 649 GLU A CA 1
ATOM 5118 C C . GLU A 1 649 ? -7.316 -19.087 17.827 1.00 80.81 649 GLU A C 1
ATOM 5120 O O . GLU A 1 649 ? -6.472 -19.768 17.243 1.00 80.81 649 GLU A O 1
ATOM 5125 N N . LYS A 1 650 ? -7.586 -17.833 17.438 1.00 78.00 650 LYS A N 1
ATOM 5126 C CA . LYS A 1 650 ? -6.901 -17.164 16.322 1.00 78.00 650 LYS A CA 1
ATOM 5127 C C . LYS A 1 650 ? -5.527 -16.627 16.735 1.00 78.00 650 LYS A C 1
ATOM 5129 O O . LYS A 1 650 ? -5.243 -16.403 17.914 1.00 78.00 650 LYS A O 1
ATOM 5134 N N . SER A 1 651 ? -4.663 -16.400 15.741 1.00 61.91 651 SER A N 1
ATOM 5135 C CA . SER A 1 651 ? -3.385 -15.714 15.951 1.00 61.91 651 SER A CA 1
ATOM 5136 C C . SER A 1 651 ? -3.664 -14.253 16.301 1.00 61.91 651 SER A C 1
ATOM 5138 O O . SER A 1 651 ? -4.072 -13.467 15.450 1.00 61.91 651 SER A O 1
ATOM 5140 N N . ILE A 1 652 ? -3.527 -13.915 17.581 1.00 63.78 652 ILE A N 1
ATOM 5141 C CA . ILE A 1 652 ? -3.830 -12.591 18.127 1.00 63.78 652 ILE A CA 1
ATOM 5142 C C . ILE A 1 652 ? -2.598 -12.108 18.894 1.00 63.78 652 ILE A C 1
ATOM 5144 O O . ILE A 1 652 ? -2.092 -12.880 19.726 1.00 63.78 652 ILE A O 1
ATOM 5148 N N . PRO A 1 653 ? -2.146 -10.854 18.697 1.00 56.50 653 PRO A N 1
ATOM 5149 C CA . PRO A 1 653 ? -1.167 -10.231 19.579 1.00 56.50 653 PRO A CA 1
ATOM 5150 C C . PRO A 1 653 ? -1.594 -10.388 21.042 1.00 56.50 653 PRO A C 1
ATOM 5152 O O . PRO A 1 653 ? -2.764 -10.218 21.383 1.00 56.50 653 PRO A O 1
ATOM 5155 N N . ALA A 1 654 ? -0.665 -10.712 21.946 1.00 54.78 654 ALA A N 1
ATOM 5156 C CA . ALA A 1 654 ? -0.996 -10.892 23.367 1.00 54.78 654 ALA A CA 1
ATOM 5157 C C . ALA A 1 654 ? -1.768 -9.684 23.946 1.00 54.78 654 ALA A C 1
ATOM 5159 O O . ALA A 1 654 ? -2.639 -9.858 24.800 1.00 54.78 654 ALA A O 1
ATOM 5160 N N . MET A 1 655 ? -1.499 -8.496 23.391 1.00 51.47 655 MET A N 1
ATOM 5161 C CA . MET A 1 655 ? -2.124 -7.214 23.699 1.00 51.47 655 MET A CA 1
ATOM 5162 C C . MET A 1 655 ? -3.654 -7.180 23.512 1.00 51.47 655 MET A C 1
ATOM 5164 O O . MET A 1 655 ? -4.335 -6.432 24.200 1.00 51.47 655 MET A O 1
ATOM 5168 N N . ASP A 1 656 ? -4.234 -8.004 22.643 1.00 63.88 656 ASP A N 1
ATOM 5169 C CA . ASP A 1 656 ? -5.658 -7.893 22.288 1.00 63.88 656 ASP A CA 1
ATOM 5170 C C . ASP A 1 656 ? -6.536 -8.985 22.917 1.00 63.88 656 ASP A C 1
ATOM 5172 O O . ASP A 1 656 ? -7.762 -8.862 23.021 1.00 63.88 656 ASP A O 1
ATOM 5176 N N . LYS A 1 657 ? -5.908 -10.041 23.448 1.00 72.94 657 LYS A N 1
ATOM 5177 C CA . LYS A 1 657 ? -6.601 -11.177 24.081 1.00 72.94 657 LYS A CA 1
ATOM 5178 C C . LYS A 1 657 ? -7.396 -10.776 25.331 1.00 72.94 657 LYS A C 1
ATOM 5180 O O . LYS A 1 657 ? -8.389 -11.428 25.656 1.00 72.94 657 LYS A O 1
ATOM 5185 N N . GLY A 1 658 ? -7.008 -9.696 26.015 1.00 74.75 658 GLY A N 1
ATOM 5186 C CA . GLY A 1 658 ? -7.678 -9.222 27.232 1.00 74.75 658 GLY A CA 1
ATOM 5187 C C . GLY A 1 658 ? -9.157 -8.871 27.037 1.00 74.75 658 GLY A C 1
ATOM 5188 O O . GLY A 1 658 ? -9.979 -9.200 27.894 1.00 74.75 658 GLY A O 1
ATOM 5189 N N . PHE A 1 659 ? -9.522 -8.278 25.894 1.00 76.19 659 PHE A N 1
ATOM 5190 C CA . PHE A 1 659 ? -10.915 -7.934 25.587 1.00 76.19 659 PHE A CA 1
ATOM 5191 C C . PHE A 1 659 ? -11.779 -9.177 25.360 1.00 76.19 659 PHE A C 1
ATOM 5193 O O . PHE A 1 659 ? -12.895 -9.257 25.877 1.00 76.19 659 PHE A O 1
ATOM 5200 N N . LEU A 1 660 ? -11.244 -10.175 24.651 1.00 82.69 660 LEU A N 1
ATOM 5201 C CA . LEU A 1 660 ? -11.921 -11.452 24.418 1.00 82.69 660 LEU A CA 1
ATOM 5202 C C . LEU A 1 660 ? -12.130 -12.223 25.725 1.00 82.69 660 LEU A C 1
ATOM 5204 O O . LEU A 1 660 ? -13.222 -12.741 25.956 1.00 82.69 660 LEU A O 1
ATOM 5208 N N . TYR A 1 661 ? -11.131 -12.252 26.615 1.00 86.31 661 TYR A N 1
ATOM 5209 C CA . TYR A 1 661 ? -11.279 -12.869 27.936 1.00 86.31 661 TYR A CA 1
ATOM 5210 C C . TYR A 1 661 ? -12.294 -12.131 28.813 1.00 86.31 661 TYR A C 1
ATOM 5212 O O . TYR A 1 661 ? -13.157 -12.773 29.410 1.00 86.31 661 TYR A O 1
ATOM 5220 N N . ALA A 1 662 ? -12.247 -10.797 28.870 1.00 83.75 662 ALA A N 1
ATOM 5221 C CA . ALA A 1 662 ? -13.222 -10.013 29.629 1.00 83.75 662 ALA A CA 1
ATOM 5222 C C . ALA A 1 662 ? -14.657 -10.224 29.102 1.00 83.75 662 ALA A C 1
ATOM 5224 O O . ALA A 1 662 ? -15.592 -10.401 29.887 1.00 83.75 662 ALA A O 1
ATOM 5225 N N . GLY A 1 663 ? -14.831 -10.267 27.778 1.00 86.38 663 GLY A N 1
ATOM 5226 C CA . GLY A 1 663 ? -16.096 -10.606 27.125 1.00 86.38 663 GLY A CA 1
ATOM 5227 C C . GLY A 1 663 ? -16.574 -12.022 27.454 1.00 86.38 663 GLY A C 1
ATOM 5228 O O . GLY A 1 663 ? -17.726 -12.207 27.854 1.00 86.38 663 GLY A O 1
ATOM 5229 N N . LEU A 1 664 ? -15.678 -13.012 27.377 1.00 90.06 664 LEU A N 1
ATOM 5230 C CA . LEU A 1 664 ? -15.962 -14.404 27.729 1.00 90.06 664 LEU A CA 1
ATOM 5231 C C . LEU A 1 664 ? -16.423 -14.535 29.183 1.00 90.06 664 LEU A C 1
ATOM 5233 O O . LEU A 1 664 ? -17.428 -15.192 29.443 1.00 90.06 664 LEU A O 1
ATOM 5237 N N . VAL A 1 665 ? -15.739 -13.877 30.122 1.00 89.50 665 VAL A N 1
ATOM 5238 C CA . VAL A 1 665 ? -16.128 -13.846 31.541 1.00 89.50 665 VAL A CA 1
ATOM 5239 C C . VAL A 1 665 ? -17.537 -13.287 31.693 1.00 89.50 665 VAL A C 1
ATOM 5241 O O . VAL A 1 665 ? -18.374 -13.921 32.331 1.00 89.50 665 VAL A O 1
ATOM 5244 N N . ASN A 1 666 ? -17.841 -12.152 31.060 1.00 85.94 666 ASN A N 1
ATOM 5245 C CA . ASN A 1 666 ? -19.178 -11.560 31.124 1.00 85.94 666 ASN A CA 1
ATOM 5246 C C . ASN A 1 666 ? -20.260 -12.511 30.579 1.00 85.94 666 ASN A C 1
ATOM 5248 O O . ASN A 1 666 ? -21.320 -12.646 31.194 1.00 85.94 666 ASN A O 1
ATOM 5252 N N . ALA A 1 667 ? -19.995 -13.202 29.467 1.00 89.12 667 ALA A N 1
ATOM 5253 C CA . ALA A 1 667 ? -20.916 -14.185 28.897 1.00 89.12 667 ALA A CA 1
ATOM 5254 C C . ALA A 1 667 ? -21.110 -15.409 29.816 1.00 89.12 667 ALA A C 1
ATOM 5256 O O . ALA A 1 667 ? -22.237 -15.856 30.024 1.00 89.12 667 ALA A O 1
ATOM 5257 N N . LEU A 1 668 ? -20.037 -15.928 30.418 1.00 90.31 668 LEU A N 1
ATOM 5258 C CA . LEU A 1 668 ? -20.097 -17.058 31.355 1.00 90.31 668 LEU A CA 1
ATOM 5259 C C . LEU A 1 668 ? -20.849 -16.703 32.640 1.00 90.31 668 LEU A C 1
ATOM 5261 O O . LEU A 1 668 ? -21.634 -17.511 33.136 1.00 90.31 668 LEU A O 1
ATOM 5265 N N . VAL A 1 669 ? -20.671 -15.483 33.146 1.00 86.06 669 VAL A N 1
ATOM 5266 C CA . VAL A 1 669 ? -21.414 -14.973 34.306 1.00 86.06 669 VAL A CA 1
ATOM 5267 C C . VAL A 1 669 ? -22.908 -14.861 34.001 1.00 86.06 669 VAL A C 1
ATOM 5269 O O . VAL A 1 669 ? -23.723 -15.241 34.839 1.00 86.06 669 VAL A O 1
ATOM 5272 N N . GLN A 1 670 ? -23.298 -14.428 32.795 1.00 82.62 670 GLN A N 1
ATOM 5273 C CA . GLN A 1 670 ? -24.710 -14.441 32.378 1.00 82.62 670 GLN A CA 1
ATOM 5274 C C . GLN A 1 670 ? -25.305 -15.857 32.320 1.00 82.62 670 GLN A C 1
ATOM 5276 O O . GLN A 1 670 ? -26.496 -16.024 32.564 1.00 82.62 670 GLN A O 1
ATOM 5281 N N . LEU A 1 671 ? -24.485 -16.873 32.036 1.00 85.81 671 LEU A N 1
ATOM 5282 C CA . LEU A 1 671 ? -24.880 -18.286 32.083 1.00 85.81 671 LEU A CA 1
ATOM 5283 C C . LEU A 1 671 ? -24.861 -18.878 33.504 1.00 85.81 671 LEU A C 1
ATOM 5285 O O . LEU A 1 671 ? -25.175 -20.054 33.671 1.00 85.81 671 LEU A O 1
ATOM 5289 N N . GLY A 1 672 ? -24.458 -18.107 34.520 1.00 85.50 672 GLY A N 1
ATOM 5290 C CA . GLY A 1 672 ? -24.272 -18.592 35.890 1.00 85.50 672 GLY A CA 1
ATOM 5291 C C . GLY A 1 672 ? -23.064 -19.521 36.074 1.00 85.50 672 GLY A C 1
ATOM 5292 O O . GLY A 1 672 ? -22.970 -20.199 37.092 1.00 85.50 672 GLY A O 1
ATOM 5293 N N . GLN A 1 673 ? -22.134 -19.571 35.115 1.00 90.31 673 GLN A N 1
ATOM 5294 C CA . GLN A 1 673 ? -20.970 -20.468 35.112 1.00 90.31 673 GLN A CA 1
ATOM 5295 C C . GLN A 1 673 ? -19.738 -19.820 35.770 1.00 90.31 673 GLN A C 1
ATOM 5297 O O . GLN A 1 673 ? -18.687 -19.666 35.140 1.00 90.31 673 GLN A O 1
ATOM 5302 N N . TYR A 1 674 ? -19.857 -19.437 37.042 1.00 88.88 674 TYR A N 1
ATOM 5303 C CA . TYR A 1 674 ? -18.827 -18.688 37.778 1.00 88.88 674 TYR A CA 1
ATOM 5304 C C . TYR A 1 674 ? -17.483 -19.424 37.874 1.00 88.88 674 TYR A C 1
ATOM 5306 O O . TYR A 1 674 ? -16.432 -18.821 37.680 1.00 88.88 674 TYR A O 1
ATOM 5314 N N . GLU A 1 675 ? -17.491 -20.736 38.107 1.00 90.12 675 GLU A N 1
ATOM 5315 C CA . GLU A 1 675 ? -16.268 -21.541 38.226 1.00 90.12 675 GLU A CA 1
ATOM 5316 C C . GLU A 1 675 ? -15.508 -21.627 36.893 1.00 90.12 675 GLU A C 1
ATOM 5318 O O . GLU A 1 675 ? -14.279 -21.657 36.862 1.00 90.12 675 GLU A O 1
ATOM 5323 N N . THR A 1 676 ? -16.234 -21.648 35.771 1.00 91.88 676 THR A N 1
ATOM 5324 C CA . THR A 1 676 ? -15.625 -21.665 34.429 1.00 91.88 676 THR A CA 1
ATOM 5325 C C . THR A 1 676 ? -15.083 -20.288 34.053 1.00 91.88 676 THR A C 1
ATOM 5327 O O . THR A 1 676 ? -14.029 -20.189 33.418 1.00 91.88 676 THR A O 1
ATOM 5330 N N . ALA A 1 677 ? -15.783 -19.225 34.458 1.00 90.44 677 ALA A N 1
ATOM 5331 C CA . ALA A 1 677 ? -15.310 -17.856 34.299 1.00 90.44 677 ALA A CA 1
ATOM 5332 C C . ALA A 1 677 ? -13.991 -17.638 35.054 1.00 90.44 677 ALA A C 1
ATOM 5334 O O . ALA A 1 677 ? -13.036 -17.134 34.467 1.00 90.44 677 ALA A O 1
ATOM 5335 N N . GLU A 1 678 ? -13.901 -18.107 36.300 1.00 89.56 678 GLU A N 1
ATOM 5336 C CA . GLU A 1 678 ? -12.694 -17.981 37.120 1.00 89.56 678 GLU A CA 1
ATOM 5337 C C . GLU A 1 678 ? -11.488 -18.705 36.506 1.00 89.56 678 GLU A C 1
ATOM 5339 O O . GLU A 1 678 ? -10.431 -18.101 36.340 1.00 89.56 678 GLU A O 1
ATOM 5344 N N . LYS A 1 679 ? -11.660 -19.953 36.050 1.00 88.81 679 LYS A N 1
ATOM 5345 C CA . LYS A 1 679 ? -10.598 -20.686 35.332 1.00 88.81 679 LYS A CA 1
ATOM 5346 C C . LYS A 1 679 ? -10.110 -19.945 34.087 1.00 88.81 679 LYS A C 1
ATOM 5348 O O . LYS A 1 679 ? -8.918 -19.942 33.794 1.00 88.81 679 LYS A O 1
ATOM 5353 N N . SER A 1 680 ? -11.029 -19.310 33.357 1.00 87.38 680 SER A N 1
ATOM 5354 C CA . SER A 1 680 ? -10.685 -18.537 32.157 1.00 87.38 680 SER A CA 1
ATOM 5355 C C . SER A 1 680 ? -9.861 -17.294 32.512 1.00 87.38 680 SER A C 1
ATOM 5357 O O . SER A 1 680 ? -8.952 -16.929 31.772 1.00 87.38 680 SER A O 1
ATOM 5359 N N . ILE A 1 681 ? -10.135 -16.665 33.661 1.00 85.88 681 ILE A N 1
ATOM 5360 C CA . ILE A 1 681 ? -9.353 -15.535 34.181 1.00 85.88 681 ILE A CA 1
ATOM 5361 C C . ILE A 1 681 ? -7.966 -15.991 34.633 1.00 85.88 681 ILE A C 1
ATOM 5363 O O . ILE A 1 681 ? -6.979 -15.340 34.308 1.00 85.88 681 ILE A O 1
ATOM 5367 N N . GLU A 1 682 ? -7.861 -17.112 35.344 1.00 85.56 682 GLU A N 1
ATOM 5368 C CA . GLU A 1 682 ? -6.568 -17.669 35.761 1.00 85.56 682 GLU A CA 1
ATOM 5369 C C . GLU A 1 682 ? -5.691 -18.021 34.555 1.00 85.56 682 GLU A C 1
ATOM 5371 O O . GLU A 1 682 ? -4.504 -17.690 34.535 1.00 85.56 682 GLU A O 1
ATOM 5376 N N . GLN A 1 683 ? -6.274 -18.607 33.506 1.00 80.50 683 GLN A N 1
ATOM 5377 C CA . GLN A 1 683 ? -5.593 -18.834 32.230 1.00 80.50 683 GLN A CA 1
ATOM 5378 C C . GLN A 1 683 ? -5.128 -17.513 31.592 1.00 80.50 683 GLN A C 1
ATOM 5380 O O . GLN A 1 683 ? -3.992 -17.406 31.130 1.00 80.50 683 GLN A O 1
ATOM 5385 N N . ALA A 1 684 ? -5.979 -16.485 31.612 1.00 78.88 684 ALA A N 1
ATOM 5386 C CA . ALA A 1 684 ? -5.658 -15.163 31.086 1.00 78.88 684 ALA A CA 1
ATOM 5387 C C . ALA A 1 684 ? -4.623 -14.390 31.923 1.00 78.88 684 ALA A C 1
ATOM 5389 O O . ALA A 1 684 ? -4.019 -13.458 31.417 1.00 78.88 684 ALA A O 1
ATOM 5390 N N . LEU A 1 685 ? -4.405 -14.730 33.193 1.00 76.00 685 LEU A N 1
ATOM 5391 C CA . LEU A 1 685 ? -3.403 -14.070 34.042 1.00 76.00 685 LEU A CA 1
ATOM 5392 C C . LEU A 1 685 ? -2.082 -14.854 34.110 1.00 76.00 685 LEU A C 1
ATOM 5394 O O . LEU A 1 685 ? -1.028 -14.253 34.290 1.00 76.00 685 LEU A O 1
ATOM 5398 N N . SER A 1 686 ? -2.118 -16.178 33.934 1.00 71.44 686 SER A N 1
ATOM 5399 C CA . SER A 1 686 ? -0.931 -17.052 33.960 1.00 71.44 686 SER A CA 1
ATOM 5400 C C . SER A 1 686 ? -0.151 -17.094 32.641 1.00 71.44 686 SER A C 1
ATOM 5402 O O . SER A 1 686 ? 1.033 -17.420 32.649 1.00 71.44 686 SER A O 1
ATOM 5404 N N . GLY A 1 687 ? -0.771 -16.729 31.515 1.00 62.47 687 GLY A N 1
ATOM 5405 C CA . GLY A 1 687 ? -0.171 -16.800 30.175 1.00 62.47 687 GLY A CA 1
ATOM 5406 C C . GLY A 1 687 ? 0.891 -15.745 29.825 1.00 62.47 687 GLY A C 1
ATOM 5407 O O . GLY A 1 687 ? 1.180 -15.585 28.645 1.00 62.47 687 GLY A O 1
ATOM 5408 N N . GLY A 1 688 ? 1.454 -15.014 30.797 1.00 53.56 688 GLY A N 1
ATOM 5409 C CA . GLY A 1 688 ? 2.568 -14.083 30.550 1.00 53.56 688 GLY A CA 1
ATOM 5410 C C . GLY A 1 688 ? 2.217 -12.866 29.681 1.00 53.56 688 GLY A C 1
ATOM 5411 O O . GLY A 1 688 ? 3.021 -12.439 28.861 1.00 53.56 688 GLY A O 1
ATOM 5412 N N . PHE A 1 689 ? 1.014 -12.303 29.823 1.00 55.06 689 PHE A N 1
ATOM 5413 C CA . PHE A 1 689 ? 0.574 -11.139 29.044 1.00 55.06 689 PHE A CA 1
ATOM 5414 C C . PHE A 1 689 ? 1.347 -9.873 29.466 1.00 55.06 689 PHE A C 1
ATOM 5416 O O . PHE A 1 689 ? 1.009 -9.216 30.453 1.00 55.06 689 PHE A O 1
ATOM 5423 N N . GLY A 1 690 ? 2.410 -9.561 28.720 1.00 46.28 690 GLY A N 1
ATOM 5424 C CA . GLY A 1 690 ? 3.437 -8.551 29.010 1.00 46.28 690 GLY A CA 1
ATOM 5425 C C . GLY A 1 690 ? 3.037 -7.071 28.924 1.00 46.28 690 GLY A C 1
ATOM 5426 O O . GLY A 1 690 ? 3.916 -6.216 28.930 1.00 46.28 690 GLY A O 1
ATOM 5427 N N . ALA A 1 691 ? 1.749 -6.717 28.886 1.00 52.56 691 ALA A N 1
ATOM 5428 C CA . ALA A 1 691 ? 1.329 -5.317 28.957 1.00 52.56 691 ALA A CA 1
ATOM 5429 C C . ALA A 1 691 ? 0.339 -5.080 30.107 1.00 52.56 691 ALA A C 1
ATOM 5431 O O . ALA A 1 691 ? -0.777 -5.598 30.133 1.00 52.56 691 ALA A O 1
ATOM 5432 N N . ALA A 1 692 ? 0.763 -4.226 31.042 1.00 54.97 692 ALA A N 1
ATOM 5433 C CA . ALA A 1 692 ? -0.014 -3.675 32.148 1.00 54.97 692 ALA A CA 1
ATOM 5434 C C . ALA A 1 692 ? -1.501 -3.374 31.791 1.00 54.97 692 ALA A C 1
ATOM 5436 O O . ALA A 1 692 ? -2.379 -3.935 32.449 1.00 54.97 692 ALA A O 1
ATOM 5437 N N . PRO A 1 693 ? -1.847 -2.600 30.741 1.00 52.62 693 PRO A N 1
ATOM 5438 C CA . PRO A 1 693 ? -3.215 -2.119 30.503 1.00 52.62 693 PRO A CA 1
ATOM 5439 C C . PRO A 1 693 ? -4.321 -3.175 30.357 1.00 52.62 693 PRO A C 1
ATOM 5441 O O . PRO A 1 693 ? -5.448 -2.902 30.764 1.00 52.62 693 PRO A O 1
ATOM 5444 N N . GLN A 1 694 ? -4.079 -4.364 29.789 1.00 59.19 694 GLN A N 1
ATOM 5445 C CA . GLN A 1 694 ? -5.164 -5.344 29.570 1.00 59.19 694 GLN A CA 1
ATOM 5446 C C . GLN A 1 694 ? -5.515 -6.169 30.799 1.00 59.19 694 GLN A C 1
ATOM 5448 O O . GLN A 1 694 ? -6.643 -6.660 30.910 1.00 59.19 694 GLN A O 1
ATOM 5453 N N . GLN A 1 695 ? -4.586 -6.281 31.749 1.00 69.19 695 GLN A N 1
ATOM 5454 C CA . GLN A 1 695 ? -4.888 -6.909 33.027 1.00 69.19 695 GLN A CA 1
ATOM 5455 C C . GLN A 1 695 ? -6.030 -6.155 33.713 1.00 69.19 695 GLN A C 1
ATOM 5457 O O . GLN A 1 695 ? -6.918 -6.781 34.281 1.00 69.19 695 GLN A O 1
ATOM 5462 N N . THR A 1 696 ? -6.090 -4.824 33.581 1.00 75.06 696 THR A N 1
ATOM 5463 C CA . THR A 1 696 ? -7.167 -3.994 34.143 1.00 75.06 696 THR A CA 1
ATOM 5464 C C . THR A 1 696 ? -8.553 -4.394 33.627 1.00 75.06 696 THR A C 1
ATOM 5466 O O . THR A 1 696 ? -9.499 -4.432 34.413 1.00 75.06 696 THR A O 1
ATOM 5469 N N . ALA A 1 697 ? -8.692 -4.755 32.345 1.00 77.19 697 ALA A N 1
ATOM 5470 C CA . ALA A 1 697 ? -9.959 -5.232 31.780 1.00 77.19 697 ALA A CA 1
ATOM 5471 C C . ALA A 1 697 ? -10.410 -6.545 32.439 1.00 77.19 697 ALA A C 1
ATOM 5473 O O . ALA A 1 697 ? -11.551 -6.658 32.895 1.00 77.19 697 ALA A O 1
ATOM 5474 N N . ILE A 1 698 ? -9.491 -7.505 32.567 1.00 81.69 698 ILE A N 1
ATOM 5475 C CA . ILE A 1 698 ? -9.733 -8.802 33.215 1.00 81.69 698 ILE A CA 1
ATOM 5476 C C . ILE A 1 698 ? -10.054 -8.609 34.706 1.00 81.69 698 ILE A C 1
ATOM 5478 O O . ILE A 1 698 ? -11.030 -9.174 35.205 1.00 81.69 698 ILE A O 1
ATOM 5482 N N . TRP A 1 699 ? -9.303 -7.755 35.409 1.00 86.75 699 TRP A N 1
ATOM 5483 C CA . TRP A 1 699 ? -9.551 -7.406 36.811 1.00 86.75 699 TRP A CA 1
ATOM 5484 C C . TRP A 1 699 ? -10.918 -6.744 37.002 1.00 86.75 699 TRP A C 1
ATOM 5486 O O . TRP A 1 699 ? -11.636 -7.078 37.945 1.00 86.75 699 TRP A O 1
ATOM 5496 N N . SER A 1 700 ? -11.328 -5.860 36.087 1.00 86.69 700 SER A N 1
ATOM 5497 C CA . SER A 1 700 ? -12.659 -5.244 36.118 1.00 86.69 700 SER A CA 1
ATOM 5498 C C . SER A 1 700 ? -13.777 -6.278 35.928 1.00 86.69 700 SER A C 1
ATOM 5500 O O . SER A 1 700 ? -14.774 -6.247 36.653 1.00 86.69 700 SER A O 1
ATOM 5502 N N . ALA A 1 701 ? -13.593 -7.240 35.015 1.00 87.25 701 ALA A N 1
ATOM 5503 C CA . ALA A 1 701 ? -14.556 -8.305 34.749 1.00 87.25 701 ALA A CA 1
ATOM 5504 C C . ALA A 1 701 ? -14.673 -9.267 35.943 1.00 87.25 701 ALA A C 1
ATOM 5506 O O . ALA A 1 701 ? -15.784 -9.554 36.394 1.00 87.25 701 ALA A O 1
ATOM 5507 N N . ARG A 1 702 ? -13.542 -9.688 36.528 1.00 90.25 702 ARG A N 1
ATOM 5508 C CA . ARG A 1 702 ? -13.506 -10.522 37.743 1.00 90.25 702 ARG A CA 1
ATOM 5509 C C . ARG A 1 702 ? -14.111 -9.796 38.947 1.00 90.25 702 ARG A C 1
ATOM 5511 O O . ARG A 1 702 ? -14.908 -10.373 39.679 1.00 90.25 702 ARG A O 1
ATOM 5518 N N . GLY A 1 703 ? -13.802 -8.512 39.133 1.00 90.75 703 GLY A N 1
ATOM 5519 C CA . GLY A 1 703 ? -14.367 -7.707 40.220 1.00 90.75 703 GLY A CA 1
ATOM 5520 C C . GLY A 1 703 ? -15.886 -7.567 40.103 1.00 90.75 703 GLY A C 1
ATOM 5521 O O . GLY A 1 703 ? -16.608 -7.723 41.088 1.00 90.75 703 GLY A O 1
ATOM 5522 N N . ARG A 1 704 ? -16.389 -7.354 38.880 1.00 88.12 704 ARG A N 1
ATOM 5523 C CA . ARG A 1 704 ? -17.827 -7.330 38.580 1.00 88.12 704 ARG A CA 1
ATOM 5524 C C . ARG A 1 704 ? -18.493 -8.682 38.838 1.00 88.12 704 ARG A C 1
ATOM 5526 O O . ARG A 1 704 ? -19.578 -8.711 39.411 1.00 88.12 704 ARG A O 1
ATOM 5533 N N . MET A 1 705 ? -17.845 -9.779 38.450 1.00 90.62 705 MET A N 1
ATOM 5534 C CA . MET A 1 705 ? -18.319 -11.135 38.726 1.00 90.62 705 MET A CA 1
ATOM 5535 C C . MET A 1 705 ? -18.515 -11.365 40.231 1.00 90.62 705 MET A C 1
ATOM 5537 O O . MET A 1 705 ? -19.579 -11.825 40.645 1.00 90.62 705 MET A O 1
ATOM 5541 N N . TRP A 1 706 ? -17.528 -11.003 41.058 1.00 91.75 706 TRP A N 1
ATOM 5542 C CA . TRP A 1 706 ? -17.626 -11.149 42.514 1.00 91.75 706 TRP A CA 1
ATOM 5543 C C . TRP A 1 706 ? -18.713 -10.266 43.130 1.00 91.75 706 TRP A C 1
ATOM 5545 O O . TRP A 1 706 ? -19.464 -10.734 43.986 1.00 91.75 706 TRP A O 1
ATOM 5555 N N . LEU A 1 707 ? -18.868 -9.028 42.644 1.00 88.56 707 LEU A N 1
ATOM 5556 C CA . LEU A 1 707 ? -19.968 -8.146 43.050 1.00 88.56 707 LEU A CA 1
ATOM 5557 C C . LEU A 1 707 ? -21.344 -8.758 42.766 1.00 88.56 707 LEU A C 1
ATOM 5559 O O . LEU A 1 707 ? -22.222 -8.682 43.625 1.00 88.56 707 LEU A O 1
ATOM 5563 N N . GLN A 1 708 ? -21.517 -9.377 41.596 1.00 84.25 708 GLN A N 1
ATOM 5564 C CA . GLN A 1 708 ? -22.762 -10.038 41.192 1.00 84.25 708 GLN A CA 1
ATOM 5565 C C . GLN A 1 708 ? -23.038 -11.307 42.015 1.00 84.25 708 GLN A C 1
ATOM 5567 O O . GLN A 1 708 ? -24.177 -11.600 42.361 1.00 84.25 708 GLN A O 1
ATOM 5572 N N . ARG A 1 709 ? -21.989 -12.044 42.401 1.00 86.81 709 ARG A N 1
ATOM 5573 C CA . ARG A 1 709 ? -22.102 -13.190 43.320 1.00 86.81 709 ARG A CA 1
ATOM 5574 C C . ARG A 1 709 ? -22.378 -12.767 44.774 1.00 86.81 709 ARG A C 1
ATOM 5576 O O . ARG A 1 709 ? -22.746 -13.605 45.591 1.00 86.81 709 ARG A O 1
ATOM 5583 N N . GLY A 1 710 ? -22.192 -11.486 45.101 1.00 87.06 710 GLY A N 1
ATOM 5584 C CA . GLY A 1 710 ? -22.333 -10.942 46.454 1.00 87.06 710 GLY A CA 1
ATOM 5585 C C . GLY A 1 710 ? -21.097 -11.120 47.345 1.00 87.06 710 GLY A C 1
ATOM 5586 O O . GLY A 1 710 ? -21.153 -10.783 48.527 1.00 87.06 710 GLY A O 1
ATOM 5587 N N . ASP A 1 711 ? -19.974 -11.602 46.803 1.00 91.94 711 ASP A N 1
ATOM 5588 C CA . ASP A 1 711 ? -18.716 -11.739 47.546 1.00 91.94 711 ASP A CA 1
ATOM 5589 C C . ASP A 1 711 ? -17.957 -10.405 47.552 1.00 91.94 711 ASP A C 1
ATOM 5591 O O . ASP A 1 711 ? -17.096 -10.118 46.715 1.00 91.94 711 ASP A O 1
ATOM 5595 N N . LEU A 1 712 ? -18.318 -9.547 48.507 1.00 93.00 712 LEU A N 1
ATOM 5596 C CA . LEU A 1 712 ? -17.743 -8.207 48.626 1.00 93.00 712 LEU A CA 1
ATOM 5597 C C . LEU A 1 712 ? -16.257 -8.231 49.020 1.00 93.00 712 LEU A C 1
ATOM 5599 O O . LEU A 1 712 ? -15.552 -7.257 48.766 1.00 93.00 712 LEU A O 1
ATOM 5603 N N . GLN A 1 713 ? -15.761 -9.305 49.638 1.00 93.81 713 GLN A N 1
ATOM 5604 C CA . GLN A 1 713 ? -14.358 -9.389 50.041 1.00 93.81 713 GLN A CA 1
ATOM 5605 C C . GLN A 1 713 ? -13.470 -9.663 48.826 1.00 93.81 713 GLN A C 1
ATOM 5607 O O . GLN A 1 713 ? -12.519 -8.915 48.577 1.00 93.81 713 GLN A O 1
ATOM 5612 N N . GLN A 1 714 ? -13.817 -10.683 48.036 1.00 92.12 714 GLN A N 1
ATOM 5613 C CA . GLN A 1 714 ? -13.090 -11.010 46.808 1.00 92.12 714 GLN A CA 1
ATOM 5614 C C . GLN A 1 714 ? -13.195 -9.886 45.777 1.00 92.12 714 GLN A C 1
ATOM 5616 O O . GLN A 1 714 ? -12.203 -9.552 45.123 1.00 92.12 714 GLN A O 1
ATOM 5621 N N . ALA A 1 715 ? -14.358 -9.233 45.679 1.00 93.00 715 ALA A N 1
ATOM 5622 C CA . ALA A 1 715 ? -14.534 -8.064 44.825 1.00 93.00 715 ALA A CA 1
ATOM 5623 C C . ALA A 1 715 ? -13.572 -6.922 45.195 1.00 93.00 715 ALA A C 1
ATOM 5625 O O . ALA A 1 715 ? -12.916 -6.369 44.313 1.00 93.00 715 ALA A O 1
ATOM 5626 N N . GLU A 1 716 ? -13.442 -6.580 46.483 1.00 93.56 716 GLU A N 1
ATOM 5627 C CA . GLU A 1 716 ? -12.538 -5.509 46.920 1.00 93.56 716 GLU A CA 1
ATOM 5628 C C . GLU A 1 716 ? -11.070 -5.835 46.620 1.00 93.56 716 GLU A C 1
ATOM 5630 O O . GLU A 1 716 ? -10.349 -4.982 46.096 1.00 93.56 716 GLU A O 1
ATOM 5635 N N . GLN A 1 717 ? -10.636 -7.062 46.915 1.00 91.62 717 GLN A N 1
ATOM 5636 C CA . GLN A 1 717 ? -9.270 -7.512 46.640 1.00 91.62 717 GLN A CA 1
ATOM 5637 C C . GLN A 1 717 ? -8.951 -7.433 45.142 1.00 91.62 717 GLN A C 1
ATOM 5639 O O . GLN A 1 717 ? -7.953 -6.829 44.748 1.00 91.62 717 GLN A O 1
ATOM 5644 N N . THR A 1 718 ? -9.838 -7.984 44.316 1.00 91.06 718 THR A N 1
ATOM 5645 C CA . THR A 1 718 ? -9.698 -8.039 42.857 1.00 91.06 718 THR A CA 1
ATOM 5646 C C . THR A 1 718 ? -9.636 -6.641 42.236 1.00 91.06 718 THR A C 1
ATOM 5648 O O . THR A 1 718 ? -8.757 -6.343 41.429 1.00 91.06 718 THR A O 1
ATOM 5651 N N . LEU A 1 719 ? -10.549 -5.747 42.628 1.00 90.81 719 LEU A N 1
ATOM 5652 C CA . LEU A 1 719 ? -10.604 -4.387 42.088 1.00 90.81 719 LEU A CA 1
ATOM 5653 C C . LEU A 1 719 ? -9.371 -3.565 42.488 1.00 90.81 719 LEU A C 1
ATOM 5655 O O . LEU A 1 719 ? -8.867 -2.791 41.679 1.00 90.81 719 LEU A O 1
ATOM 5659 N N . ARG A 1 720 ? -8.842 -3.754 43.705 1.00 90.25 720 ARG A N 1
ATOM 5660 C CA . ARG A 1 720 ? -7.602 -3.093 44.146 1.00 90.25 720 ARG A CA 1
ATOM 5661 C C . ARG A 1 720 ? -6.371 -3.580 43.389 1.00 90.25 720 ARG A C 1
ATOM 5663 O O . ARG A 1 720 ? -5.509 -2.757 43.108 1.00 90.25 720 ARG A O 1
ATOM 5670 N N . GLN A 1 721 ? -6.301 -4.861 43.026 1.00 86.81 721 GLN A N 1
ATOM 5671 C CA . GLN A 1 721 ? -5.239 -5.375 42.149 1.00 86.81 721 GLN A CA 1
ATOM 5672 C C . GLN A 1 721 ? -5.291 -4.721 40.765 1.00 86.81 721 GLN A C 1
ATOM 5674 O O . GLN A 1 721 ? -4.266 -4.315 40.231 1.00 86.81 721 GLN A O 1
ATOM 5679 N N . GLY A 1 722 ? -6.485 -4.503 40.214 1.00 82.06 722 GLY A N 1
ATOM 5680 C CA . GLY A 1 722 ? -6.616 -3.756 38.962 1.00 82.06 722 GLY A CA 1
ATOM 5681 C C . GLY A 1 722 ? -6.130 -2.299 39.041 1.00 82.06 722 GLY A C 1
ATOM 5682 O O . GLY A 1 722 ? -5.766 -1.741 38.009 1.00 82.06 722 GLY A O 1
ATOM 5683 N N . LEU A 1 723 ? -6.063 -1.709 40.246 1.00 82.06 723 LEU A N 1
ATOM 5684 C CA . LEU A 1 723 ? -5.508 -0.372 40.500 1.00 82.06 723 LEU A CA 1
ATOM 5685 C C . LEU A 1 723 ? -3.981 -0.345 40.732 1.00 82.06 723 LEU A C 1
ATOM 5687 O O . LEU A 1 723 ? -3.449 0.714 41.058 1.00 82.06 723 LEU A O 1
ATOM 5691 N N . THR A 1 724 ? -3.260 -1.465 40.642 1.00 78.50 724 THR A N 1
ATOM 5692 C CA . THR A 1 724 ? -1.779 -1.460 40.713 1.00 78.50 724 THR A CA 1
ATOM 5693 C C . THR A 1 724 ? -1.121 -1.427 39.338 1.00 78.50 724 THR A C 1
ATOM 5695 O O . THR A 1 724 ? 0.099 -1.373 39.231 1.00 78.50 724 THR A O 1
ATOM 5698 N N . VAL A 1 725 ? -1.933 -1.500 38.288 1.00 69.12 725 VAL A N 1
ATOM 5699 C CA . VAL A 1 725 ? -1.516 -1.407 36.890 1.00 69.12 725 VAL A CA 1
ATOM 5700 C C . VAL A 1 725 ? -1.150 0.061 36.557 1.00 69.12 725 VAL A C 1
ATOM 5702 O O . VAL A 1 725 ? -1.422 0.956 37.351 1.00 69.12 725 VAL A O 1
ATOM 5705 N N . ASP A 1 726 ? -0.523 0.367 35.423 1.00 61.62 726 ASP A N 1
ATOM 5706 C CA . ASP A 1 726 ? -0.315 1.764 35.007 1.00 61.62 726 ASP A CA 1
ATOM 5707 C C . ASP A 1 726 ? -1.650 2.422 34.556 1.00 61.62 726 ASP A C 1
ATOM 5709 O O . ASP A 1 726 ? -2.328 1.887 33.668 1.00 61.62 726 ASP A O 1
ATOM 5713 N N . PRO A 1 727 ? -2.059 3.565 35.146 1.00 58.53 727 PRO A N 1
ATOM 5714 C CA . PRO A 1 727 ? -3.281 4.287 34.786 1.00 58.53 727 PRO A CA 1
ATOM 5715 C C . PRO A 1 727 ? -3.224 5.049 33.452 1.00 58.53 727 PRO A C 1
ATOM 5717 O O . PRO A 1 727 ? -4.275 5.470 32.974 1.00 58.53 727 PRO A O 1
ATOM 5720 N N . THR A 1 728 ? -2.050 5.241 32.843 1.00 52.19 728 THR A N 1
ATOM 5721 C CA . THR A 1 728 ? -1.887 6.002 31.584 1.00 52.19 728 THR A CA 1
ATOM 5722 C C . THR A 1 728 ? -2.254 5.210 30.328 1.00 52.19 728 THR A C 1
ATOM 5724 O O . THR A 1 728 ? -2.343 5.774 29.242 1.00 52.19 728 THR A O 1
ATOM 5727 N N . LEU A 1 729 ? -2.501 3.905 30.467 1.00 50.88 729 LEU A N 1
ATOM 5728 C CA . LEU A 1 729 ? -2.587 2.987 29.335 1.00 50.88 729 LEU A CA 1
ATOM 5729 C C . LEU A 1 729 ? -4.008 2.441 29.066 1.00 50.88 729 LEU A C 1
ATOM 5731 O O . LEU A 1 729 ? -4.189 1.719 28.084 1.00 50.88 729 LEU A O 1
ATOM 5735 N N . ASN A 1 730 ? -5.021 2.706 29.918 1.00 60.97 730 ASN A N 1
ATOM 5736 C CA . ASN A 1 730 ? -6.348 2.074 29.775 1.00 60.97 730 ASN A CA 1
ATOM 5737 C C . ASN A 1 730 ? -7.532 2.786 30.492 1.00 60.97 730 ASN A C 1
ATOM 5739 O O . ASN A 1 730 ? -7.394 3.214 31.634 1.00 60.97 730 ASN A O 1
ATOM 5743 N N . GLY A 1 731 ? -8.730 2.827 29.883 1.00 63.41 731 GLY A N 1
ATOM 5744 C CA . GLY A 1 731 ? -9.964 3.402 30.467 1.00 63.41 731 GLY A CA 1
ATOM 5745 C C . GLY A 1 731 ? -10.660 2.569 31.567 1.00 63.41 731 GLY A C 1
ATOM 5746 O O . GLY A 1 731 ? -11.439 3.095 32.361 1.00 63.41 731 GLY A O 1
ATOM 5747 N N . HIS A 1 732 ? -10.349 1.277 31.718 1.00 73.31 732 HIS A N 1
ATOM 5748 C CA . HIS A 1 732 ? -10.979 0.394 32.717 1.00 73.31 732 HIS A CA 1
ATOM 5749 C C . HIS A 1 732 ? -10.756 0.836 34.178 1.00 73.31 732 HIS A C 1
ATOM 5751 O O . HIS A 1 732 ? -11.464 0.379 35.074 1.00 73.31 732 HIS A O 1
ATOM 5757 N N . TRP A 1 733 ? -9.843 1.772 34.444 1.00 78.25 733 TRP A N 1
ATOM 5758 C CA . TRP A 1 733 ? -9.678 2.414 35.753 1.00 78.25 733 TRP A CA 1
ATOM 5759 C C . TRP A 1 733 ? -10.921 3.148 36.224 1.00 78.25 733 TRP A C 1
ATOM 5761 O O . TRP A 1 733 ? -11.274 3.084 37.402 1.00 78.25 733 TRP A O 1
ATOM 5771 N N . VAL A 1 734 ? -11.595 3.829 35.304 1.00 82.31 734 VAL A N 1
ATOM 5772 C CA . VAL A 1 734 ? -12.851 4.532 35.568 1.00 82.31 734 VAL A CA 1
ATOM 5773 C C . VAL A 1 734 ? -13.896 3.547 36.045 1.00 82.31 734 VAL A C 1
ATOM 5775 O O . VAL A 1 734 ? -14.527 3.742 37.084 1.00 82.31 734 VAL A O 1
ATOM 5778 N N . GLN A 1 735 ? -13.995 2.432 35.329 1.00 84.56 735 GLN A N 1
ATOM 5779 C CA . GLN A 1 735 ? -14.898 1.350 35.659 1.00 84.56 735 GLN A CA 1
ATOM 5780 C C . GLN A 1 735 ? -14.552 0.708 37.005 1.00 84.56 735 GLN A C 1
ATOM 5782 O O . GLN A 1 735 ? -15.440 0.540 37.834 1.00 84.56 735 GLN A O 1
ATOM 5787 N N . ILE A 1 736 ? -13.281 0.398 37.273 1.00 88.50 736 ILE A N 1
ATOM 5788 C CA . ILE A 1 736 ? -12.848 -0.181 38.554 1.00 88.50 736 ILE A CA 1
ATOM 5789 C C . ILE A 1 736 ? -13.167 0.756 39.721 1.00 88.50 736 ILE A C 1
ATOM 5791 O O . ILE A 1 736 ? -13.704 0.305 40.731 1.00 88.50 736 ILE A O 1
ATOM 5795 N N . LYS A 1 737 ? -12.888 2.058 39.593 1.00 90.69 737 LYS A N 1
ATOM 5796 C CA . LYS A 1 737 ? -13.209 3.055 40.627 1.00 90.69 737 LYS A CA 1
ATOM 5797 C C . LYS A 1 737 ? -14.718 3.166 40.849 1.00 90.69 737 LYS A C 1
ATOM 5799 O O . LYS A 1 737 ? -15.154 3.199 41.996 1.00 90.69 737 LYS A O 1
ATOM 5804 N N . ALA A 1 738 ? -15.516 3.153 39.782 1.00 90.69 738 ALA A N 1
ATOM 5805 C CA . ALA A 1 738 ? -16.974 3.151 39.889 1.00 90.69 738 ALA A CA 1
ATOM 5806 C C . ALA A 1 738 ? -17.505 1.868 40.560 1.00 90.69 738 ALA A C 1
ATOM 5808 O O . ALA A 1 738 ? -18.387 1.943 41.413 1.00 90.69 738 ALA A O 1
ATOM 5809 N N . LEU A 1 739 ? -16.928 0.702 40.245 1.00 91.62 739 LEU A N 1
ATOM 5810 C CA . LEU A 1 739 ? -17.252 -0.574 40.895 1.00 91.62 739 LEU A CA 1
ATOM 5811 C C . LEU A 1 739 ? -16.821 -0.597 42.369 1.00 91.62 739 LEU A C 1
ATOM 5813 O O . LEU A 1 739 ? -17.539 -1.153 43.194 1.00 91.62 739 LEU A O 1
ATOM 5817 N N . LEU A 1 740 ? -15.701 0.039 42.731 1.00 94.00 740 LEU A N 1
ATOM 5818 C CA . LEU A 1 740 ? -15.311 0.246 44.132 1.00 94.00 740 LEU A CA 1
ATOM 5819 C C . LEU A 1 740 ? -16.297 1.170 44.858 1.00 94.00 740 LEU A C 1
ATOM 5821 O O . LEU A 1 740 ? -16.640 0.898 46.005 1.00 94.00 740 LEU A O 1
ATOM 5825 N N . GLY A 1 741 ? -16.803 2.212 44.195 1.00 94.19 741 GLY A N 1
ATOM 5826 C CA . GLY A 1 741 ? -17.896 3.038 44.716 1.00 94.19 741 GLY A CA 1
ATOM 5827 C C . GLY A 1 741 ? -19.154 2.211 44.992 1.00 94.19 741 GLY A C 1
ATOM 5828 O O . GLY A 1 741 ? -19.684 2.234 46.103 1.00 94.19 741 GLY A O 1
ATOM 5829 N N . GLU A 1 742 ? -19.582 1.396 44.021 1.00 92.31 742 GLU A N 1
ATOM 5830 C CA . GLU A 1 742 ? -20.721 0.482 44.177 1.00 92.31 742 GLU A CA 1
ATOM 5831 C C . GLU A 1 742 ? -20.494 -0.533 45.310 1.00 92.31 742 GLU A C 1
ATOM 5833 O O . GLU A 1 742 ? -21.384 -0.758 46.130 1.00 92.31 742 GLU A O 1
ATOM 5838 N N . LEU A 1 743 ? -19.295 -1.108 45.403 1.00 94.75 743 LEU A N 1
ATOM 5839 C CA . LEU A 1 743 ? -18.896 -2.017 46.475 1.00 94.75 743 LEU A CA 1
ATOM 5840 C C . LEU A 1 743 ? -19.040 -1.354 47.851 1.00 94.75 743 LEU A C 1
ATOM 5842 O O . LEU A 1 743 ? -19.660 -1.927 48.746 1.00 94.75 743 LEU A O 1
ATOM 5846 N N . LYS A 1 744 ? -18.495 -0.145 48.031 1.00 95.31 744 LYS A N 1
ATOM 5847 C CA . LYS A 1 744 ? -18.579 0.590 49.304 1.00 95.31 744 LYS A CA 1
ATOM 5848 C C . LYS A 1 744 ? -20.010 0.984 49.648 1.00 95.31 744 LYS A C 1
ATOM 5850 O O . LYS A 1 744 ? -20.390 0.904 50.815 1.00 95.31 744 LYS A O 1
ATOM 5855 N N . MET A 1 745 ? -20.827 1.297 48.645 1.00 91.75 745 MET A N 1
ATOM 5856 C CA . MET A 1 745 ? -22.264 1.499 48.823 1.00 91.75 745 MET A CA 1
ATOM 5857 C C . MET A 1 745 ? -22.950 0.214 49.324 1.00 91.75 745 MET A C 1
ATOM 5859 O O . MET A 1 745 ? -23.674 0.269 50.316 1.00 91.75 745 MET A O 1
ATOM 5863 N N . ARG A 1 746 ? -22.670 -0.957 48.724 1.00 90.12 746 ARG A N 1
ATOM 5864 C CA . ARG A 1 746 ? -23.199 -2.265 49.180 1.00 90.12 746 ARG A CA 1
ATOM 5865 C C . ARG A 1 746 ? -22.699 -2.655 50.584 1.00 90.12 746 ARG A C 1
ATOM 5867 O O . ARG A 1 746 ? -23.423 -3.319 51.315 1.00 90.12 746 ARG A O 1
ATOM 5874 N N . GLN A 1 747 ? -21.502 -2.212 50.982 1.00 92.94 747 GLN A N 1
ATOM 5875 C CA . GLN A 1 747 ? -20.954 -2.380 52.340 1.00 92.94 747 GLN A CA 1
ATOM 5876 C C . GLN A 1 747 ? -21.566 -1.413 53.380 1.00 92.94 747 GLN A C 1
ATOM 5878 O O . GLN A 1 747 ? -21.216 -1.502 54.556 1.00 92.94 747 GLN A O 1
ATOM 5883 N N . GLY A 1 748 ? -22.434 -0.473 52.979 1.00 92.25 748 GLY A N 1
ATOM 5884 C CA . GLY A 1 748 ? -23.002 0.535 53.882 1.00 92.25 748 GLY A CA 1
ATOM 5885 C C . GLY A 1 748 ? -22.010 1.630 54.296 1.00 92.25 748 GLY A C 1
ATOM 5886 O O . GLY A 1 748 ? -22.117 2.174 55.392 1.00 92.25 748 GLY A O 1
ATOM 5887 N N . LYS A 1 749 ? -21.027 1.945 53.442 1.00 95.12 749 LYS A N 1
ATOM 5888 C CA . LYS A 1 749 ? -19.966 2.937 53.690 1.00 95.12 749 LYS A CA 1
ATOM 5889 C C . LYS A 1 749 ? -20.099 4.137 52.734 1.00 95.12 749 LYS A C 1
ATOM 5891 O O . LYS A 1 749 ? -19.306 4.253 51.797 1.00 95.12 749 LYS A O 1
ATOM 5896 N N . PRO A 1 750 ? -21.082 5.035 52.938 1.00 93.50 750 PRO A N 1
ATOM 5897 C CA . PRO A 1 750 ? -21.437 6.071 51.961 1.00 93.50 750 PRO A CA 1
ATOM 5898 C C . PRO A 1 750 ? -20.321 7.097 51.716 1.00 93.50 750 PRO A C 1
ATOM 5900 O O . PRO A 1 750 ? -20.096 7.487 50.576 1.00 93.50 750 PRO A O 1
ATOM 5903 N N . ILE A 1 751 ? -19.555 7.466 52.750 1.00 94.56 751 ILE A N 1
ATOM 5904 C CA . ILE A 1 751 ? -18.434 8.418 52.625 1.00 94.56 751 ILE A CA 1
ATOM 5905 C C . ILE A 1 751 ? -17.327 7.849 51.722 1.00 94.56 751 ILE A C 1
ATOM 5907 O O . ILE A 1 751 ? -16.818 8.533 50.836 1.00 94.56 751 ILE A O 1
ATOM 5911 N N . GLU A 1 752 ? -16.962 6.577 51.919 1.00 95.31 752 GLU A N 1
ATOM 5912 C CA . GLU A 1 752 ? -15.976 5.911 51.061 1.00 95.31 752 GLU A CA 1
ATOM 5913 C C . GLU A 1 752 ? -16.514 5.719 49.635 1.00 95.31 752 GLU A C 1
ATOM 5915 O O . GLU A 1 752 ? -15.755 5.860 48.676 1.00 95.31 752 GLU A O 1
ATOM 5920 N N . ALA A 1 753 ? -17.807 5.409 49.489 1.00 95.25 753 ALA A N 1
ATOM 5921 C CA . ALA A 1 753 ? -18.452 5.228 48.191 1.00 95.25 753 ALA A CA 1
ATOM 5922 C C . ALA A 1 753 ? -18.398 6.506 47.347 1.00 95.25 753 ALA A C 1
ATOM 5924 O O . ALA A 1 753 ? -17.932 6.469 46.207 1.00 95.25 753 ALA A O 1
ATOM 5925 N N . GLU A 1 754 ? -18.796 7.641 47.923 1.00 95.50 754 GLU A N 1
ATOM 5926 C CA . GLU A 1 754 ? -18.756 8.941 47.254 1.00 95.50 754 GLU A CA 1
ATOM 5927 C C . GLU A 1 754 ? -17.336 9.320 46.829 1.00 95.50 754 GLU A C 1
ATOM 5929 O O . GLU A 1 754 ? -17.125 9.719 45.684 1.00 95.50 754 GLU A O 1
ATOM 5934 N N . ALA A 1 755 ? -16.342 9.111 47.698 1.00 94.69 755 ALA A N 1
ATOM 5935 C CA . ALA A 1 755 ? -14.946 9.386 47.367 1.00 94.69 755 ALA A CA 1
ATOM 5936 C C . ALA A 1 755 ? -14.462 8.572 46.153 1.00 94.69 755 ALA A C 1
ATOM 5938 O O . ALA A 1 755 ? -13.702 9.077 45.324 1.00 94.69 755 ALA A O 1
ATOM 5939 N N . TRP A 1 756 ? -14.891 7.313 46.022 1.00 94.31 756 TRP A N 1
ATOM 5940 C CA . TRP A 1 756 ? -14.565 6.490 44.856 1.00 94.31 756 TRP A CA 1
ATOM 5941 C C . TRP A 1 756 ? -15.302 6.925 43.592 1.00 94.31 756 TRP A C 1
ATOM 5943 O O . TRP A 1 756 ? -14.674 6.980 42.534 1.00 94.31 756 TRP A O 1
ATOM 5953 N N . PHE A 1 757 ? -16.584 7.286 43.685 1.00 93.75 757 PHE A N 1
ATOM 5954 C CA . PHE A 1 757 ? -17.326 7.822 42.543 1.00 93.75 757 PHE A CA 1
ATOM 5955 C C . PHE A 1 757 ? -16.738 9.138 42.041 1.00 93.75 757 PHE A C 1
ATOM 5957 O O . PHE A 1 757 ? -16.533 9.288 40.840 1.00 93.75 757 PHE A O 1
ATOM 5964 N N . GLN A 1 758 ? -16.379 10.049 42.945 1.00 92.38 758 GLN A N 1
ATOM 5965 C CA . GLN A 1 758 ? -15.704 11.294 42.590 1.00 92.38 758 GLN A CA 1
ATOM 5966 C C . GLN A 1 758 ? -14.388 11.001 41.864 1.00 92.38 758 GLN A C 1
ATOM 5968 O O . GLN A 1 758 ? -14.214 11.446 40.733 1.00 92.38 758 GLN A O 1
ATOM 5973 N N . LYS A 1 759 ? -13.525 10.136 42.421 1.00 89.12 759 LYS A N 1
ATOM 5974 C CA . LYS A 1 759 ? -12.288 9.681 41.751 1.00 89.12 759 LYS A CA 1
ATOM 5975 C C . LYS A 1 759 ? -12.530 9.051 40.378 1.00 89.12 759 LYS A C 1
ATOM 5977 O O . LYS A 1 759 ? -11.627 9.079 39.540 1.00 89.12 759 LYS A O 1
ATOM 5982 N N . ALA A 1 760 ? -13.691 8.432 40.168 1.00 86.94 760 ALA A N 1
ATOM 5983 C CA . ALA A 1 760 ? -14.076 7.840 38.895 1.00 86.94 760 ALA A CA 1
ATOM 5984 C C . ALA A 1 760 ? -14.512 8.884 37.860 1.00 86.94 760 ALA A C 1
ATOM 5986 O O . ALA A 1 760 ? -14.498 8.555 36.686 1.00 86.94 760 ALA A O 1
ATOM 5987 N N . ILE A 1 761 ? -14.881 10.113 38.233 1.00 85.81 761 ILE A N 1
ATOM 5988 C CA . ILE A 1 761 ? -15.358 11.139 37.283 1.00 85.81 761 ILE A CA 1
ATOM 5989 C C . ILE A 1 761 ? -14.379 12.308 37.077 1.00 85.81 761 ILE A C 1
ATOM 5991 O O . ILE A 1 761 ? -14.546 13.047 36.116 1.00 85.81 761 ILE A O 1
ATOM 5995 N N . THR A 1 762 ? -13.358 12.489 37.931 1.00 79.44 762 THR A N 1
ATOM 5996 C CA . THR A 1 762 ? -12.435 13.652 37.853 1.00 79.44 762 THR A CA 1
ATOM 5997 C C . THR A 1 762 ? -11.229 13.490 36.916 1.00 79.44 762 THR A C 1
ATOM 5999 O O . THR A 1 762 ? -10.510 14.457 36.702 1.00 79.44 762 THR A O 1
ATOM 6002 N N . GLN A 1 763 ? -10.931 12.294 36.406 1.00 65.38 763 GLN A N 1
ATOM 6003 C CA . GLN A 1 763 ? -9.692 12.047 35.648 1.00 65.38 763 GLN A CA 1
ATOM 6004 C C . GLN A 1 763 ? -9.824 12.494 34.176 1.00 65.38 763 GLN A C 1
ATOM 6006 O O . GLN A 1 763 ? -10.872 12.260 33.566 1.00 65.38 763 GLN A O 1
ATOM 6011 N N . GLU A 1 764 ? -8.783 13.113 33.596 1.00 51.84 764 GLU A N 1
ATOM 6012 C CA . GLU A 1 764 ? -8.786 13.485 32.170 1.00 51.84 764 GLU A CA 1
ATOM 6013 C C . GLU A 1 764 ? -8.878 12.228 31.275 1.00 51.84 764 GLU A C 1
ATOM 6015 O O . GLU A 1 764 ? -8.252 11.211 31.586 1.00 51.84 764 GLU A O 1
ATOM 6020 N N . PRO A 1 765 ? -9.729 12.240 30.232 1.00 50.41 765 PRO A N 1
ATOM 6021 C CA . PRO A 1 765 ? -10.100 11.036 29.490 1.00 50.41 765 PRO A CA 1
ATOM 6022 C C . PRO A 1 765 ? -9.053 10.586 28.459 1.00 50.41 765 PRO A C 1
ATOM 6024 O O . PRO A 1 765 ? -8.419 11.403 27.801 1.00 50.41 765 PRO A O 1
ATOM 6027 N N . LEU A 1 766 ? -8.985 9.267 28.241 1.00 52.06 766 LEU A N 1
ATOM 6028 C CA . LEU A 1 766 ? -8.511 8.662 26.988 1.00 52.06 766 LEU A CA 1
ATOM 6029 C C . LEU A 1 766 ? -9.724 8.386 26.074 1.00 52.06 766 LEU A C 1
ATOM 6031 O O . LEU A 1 766 ? -10.825 8.112 26.549 1.00 52.06 766 LEU A O 1
ATOM 6035 N N . TRP A 1 767 ? -9.542 8.446 24.756 1.00 49.97 767 TRP A N 1
ATOM 6036 C CA . TRP A 1 767 ? -10.615 8.524 23.745 1.00 49.97 767 TRP A CA 1
ATOM 6037 C C . TRP A 1 767 ? -11.628 7.357 23.712 1.00 49.97 767 TRP A C 1
ATOM 6039 O O . TRP A 1 767 ? -12.776 7.546 23.314 1.00 49.97 767 TRP A O 1
ATOM 6049 N N . TRP A 1 768 ? -11.270 6.161 24.181 1.00 54.12 768 TRP A N 1
ATOM 6050 C CA . TRP A 1 768 ? -12.170 4.996 24.226 1.00 54.12 768 TRP A CA 1
ATOM 6051 C C . TRP A 1 768 ? -12.879 4.793 25.588 1.00 54.12 768 TRP A C 1
ATOM 6053 O O . TRP A 1 768 ? -13.670 3.864 25.751 1.00 54.12 768 TRP A O 1
ATOM 6063 N N . ASP A 1 769 ? -12.658 5.693 26.557 1.00 54.06 769 ASP A N 1
ATOM 6064 C CA . ASP A 1 769 ? -13.179 5.663 27.942 1.00 54.06 769 ASP A CA 1
ATOM 6065 C C . ASP A 1 769 ? -14.657 6.117 28.073 1.00 54.06 769 ASP A C 1
ATOM 6067 O O . ASP A 1 769 ? -15.293 6.013 29.126 1.00 54.06 769 ASP A O 1
ATOM 6071 N N . SER A 1 770 ? -15.265 6.606 26.987 1.00 49.53 770 SER A N 1
ATOM 6072 C CA . SER A 1 770 ? -16.606 7.218 27.022 1.00 49.53 770 SER A CA 1
ATOM 6073 C C . SER A 1 770 ? -17.720 6.279 27.505 1.00 49.53 770 SER A C 1
ATOM 6075 O O . SER A 1 770 ? -18.703 6.734 28.088 1.00 49.53 770 SER A O 1
ATOM 6077 N N . GLY A 1 771 ? -17.569 4.966 27.293 1.00 59.38 771 GLY A N 1
ATOM 6078 C CA . GLY A 1 771 ? -18.523 3.943 27.741 1.00 59.38 771 GLY A CA 1
ATOM 6079 C C . GLY A 1 771 ? -18.401 3.532 29.213 1.00 59.38 771 GLY A C 1
ATOM 6080 O O . GLY A 1 771 ? -19.262 2.791 29.702 1.00 59.38 771 GLY A O 1
ATOM 6081 N N . PHE A 1 772 ? -17.344 3.967 29.907 1.00 72.88 772 PHE A N 1
ATOM 6082 C CA . PHE A 1 772 ? -17.170 3.760 31.347 1.00 72.88 772 PHE A CA 1
ATOM 6083 C C . PHE A 1 772 ? -17.554 5.002 32.151 1.00 72.88 772 PHE A C 1
ATOM 6085 O O . PHE A 1 772 ? -18.013 4.869 33.285 1.00 72.88 772 PHE A O 1
ATOM 6092 N N . ARG A 1 773 ? -17.436 6.202 31.567 1.00 77.56 773 ARG A N 1
ATOM 6093 C CA . ARG A 1 773 ? -17.877 7.461 32.192 1.00 77.56 773 ARG A CA 1
ATOM 6094 C C . ARG A 1 773 ? -19.389 7.528 32.367 1.00 77.56 773 ARG A C 1
ATOM 6096 O O . ARG A 1 773 ? -19.846 7.862 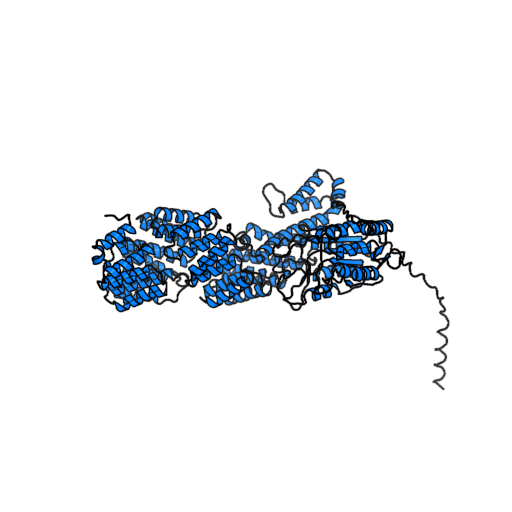33.456 1.00 77.56 773 ARG A O 1
ATOM 6103 N N . ASP A 1 774 ? -20.172 7.172 31.352 1.00 81.06 774 ASP A N 1
ATOM 6104 C CA . ASP A 1 774 ? -21.634 7.124 31.486 1.00 81.06 774 ASP A CA 1
ATOM 6105 C C . ASP A 1 774 ? -22.079 6.059 32.515 1.00 81.06 774 ASP A C 1
ATOM 6107 O O . ASP A 1 774 ? -23.035 6.278 33.257 1.00 81.06 774 ASP A O 1
ATOM 6111 N N . GLU A 1 775 ? -21.357 4.934 32.639 1.00 85.88 775 GLU A N 1
ATOM 6112 C CA . GLU A 1 775 ? -21.546 3.962 33.729 1.00 85.88 775 GLU A CA 1
ATOM 6113 C C . GLU A 1 775 ? -21.209 4.572 35.097 1.00 85.88 775 GLU A C 1
ATOM 6115 O O . GLU A 1 775 ? -21.998 4.430 36.032 1.00 85.88 775 GLU A O 1
ATOM 6120 N N . ALA A 1 776 ? -20.080 5.275 35.222 1.00 89.56 776 ALA A N 1
ATOM 6121 C CA . ALA A 1 776 ? -19.659 5.914 36.468 1.00 89.56 776 ALA A CA 1
ATOM 6122 C C . ALA A 1 776 ? -20.654 6.990 36.928 1.00 89.56 776 ALA A C 1
ATOM 6124 O O . ALA A 1 776 ? -21.052 6.991 38.092 1.00 89.56 776 ALA A O 1
ATOM 6125 N N . HIS A 1 777 ? -21.114 7.851 36.016 1.00 92.19 777 HIS A N 1
ATOM 6126 C CA . HIS A 1 777 ? -22.130 8.864 36.303 1.00 92.19 777 HIS A CA 1
ATOM 6127 C C . HIS A 1 777 ? -23.486 8.239 36.653 1.00 92.19 777 HIS A C 1
ATOM 6129 O O . HIS A 1 777 ? -24.127 8.690 37.602 1.00 92.19 777 HIS A O 1
ATOM 6135 N N . LEU A 1 778 ? -23.905 7.166 35.971 1.00 92.12 778 LEU A N 1
ATOM 6136 C CA . LEU A 1 778 ? -25.131 6.447 36.327 1.00 92.12 778 LEU A CA 1
ATOM 6137 C C . LEU A 1 778 ? -25.050 5.860 37.743 1.00 92.12 778 LEU A C 1
ATOM 6139 O O . LEU A 1 778 ? -25.985 6.012 38.531 1.00 92.12 778 LEU A O 1
ATOM 6143 N N . LEU A 1 779 ? -23.947 5.181 38.071 1.00 92.00 779 LEU A N 1
ATOM 6144 C CA . LEU A 1 779 ? -23.754 4.576 39.391 1.00 92.00 779 LEU A CA 1
ATOM 6145 C C . LEU A 1 779 ? -23.655 5.642 40.488 1.00 92.00 779 LEU A C 1
ATOM 6147 O O . LEU A 1 779 ? -24.252 5.467 41.551 1.00 92.00 779 LEU A O 1
ATOM 6151 N N . TYR A 1 780 ? -22.985 6.764 40.214 1.00 95.12 780 TYR A N 1
ATOM 6152 C CA . TYR A 1 780 ? -22.898 7.872 41.159 1.00 95.12 780 TYR A CA 1
ATOM 6153 C C . TYR A 1 780 ? -24.252 8.559 41.367 1.00 95.12 780 TYR A C 1
ATOM 6155 O O . TYR A 1 780 ? -24.664 8.772 42.504 1.00 95.12 780 TYR A O 1
ATOM 6163 N N . GLY A 1 781 ? -25.002 8.826 40.295 1.00 95.06 781 GLY A N 1
ATOM 6164 C CA . GLY A 1 781 ? -26.360 9.366 40.384 1.00 95.06 781 GLY A CA 1
ATOM 6165 C C . GLY A 1 781 ? -27.301 8.444 41.163 1.00 95.06 781 GLY A C 1
ATOM 6166 O O . GLY A 1 781 ? -28.067 8.899 42.010 1.00 95.06 781 GLY A O 1
ATOM 6167 N N . ARG A 1 782 ? -27.195 7.125 40.962 1.00 93.81 782 ARG A N 1
ATOM 6168 C CA . ARG A 1 782 ? -27.943 6.124 41.738 1.00 93.81 782 ARG A CA 1
ATOM 6169 C C . ARG A 1 782 ? -27.602 6.169 43.232 1.00 93.81 782 ARG A C 1
ATOM 6171 O O . ARG A 1 782 ? -28.519 6.115 44.049 1.00 93.81 782 ARG A O 1
ATOM 6178 N N . PHE A 1 783 ? -26.322 6.292 43.582 1.00 94.56 783 PHE A N 1
ATOM 6179 C CA . PHE A 1 783 ? -25.879 6.498 44.965 1.00 94.56 783 PHE A CA 1
ATOM 6180 C C . PHE A 1 783 ? -26.447 7.802 45.553 1.00 94.56 783 PHE A C 1
ATOM 6182 O O . PHE A 1 783 ? -27.026 7.807 46.634 1.00 94.56 783 PHE A O 1
ATOM 6189 N N . LEU A 1 784 ? -26.395 8.909 44.813 1.00 95.31 784 LEU A N 1
ATOM 6190 C CA . LEU A 1 784 ? -26.964 10.182 45.265 1.00 95.31 784 LEU A CA 1
ATOM 6191 C C . LEU A 1 784 ? -28.482 10.082 45.507 1.00 95.31 784 LEU A C 1
ATOM 6193 O O . LEU A 1 784 ? -28.990 10.622 46.491 1.00 95.31 784 LEU A O 1
ATOM 6197 N N . LEU A 1 785 ? -29.217 9.327 44.680 1.00 94.12 785 LEU A N 1
ATOM 6198 C CA . LEU A 1 785 ? -30.637 9.042 44.922 1.00 94.12 785 LEU A CA 1
ATOM 6199 C C . LEU A 1 785 ? -30.881 8.200 46.185 1.00 94.12 785 LEU A C 1
ATOM 6201 O O . LEU A 1 785 ? -31.910 8.412 46.849 1.00 94.12 785 LEU A O 1
ATOM 6205 N N . SER A 1 786 ? -29.989 7.259 46.529 1.00 90.38 786 SER A N 1
ATOM 6206 C CA . SER A 1 786 ? -30.099 6.495 47.783 1.00 90.38 786 SER A CA 1
ATOM 6207 C C . SER A 1 786 ? -29.881 7.387 49.003 1.00 90.38 786 SER A C 1
ATOM 6209 O O . SER A 1 786 ? -30.637 7.269 49.963 1.00 90.38 786 SER A O 1
ATOM 6211 N N . GLU A 1 787 ? -28.979 8.365 48.899 1.00 93.06 787 GLU A N 1
ATOM 6212 C CA . GLU A 1 787 ? -28.727 9.398 49.918 1.00 93.06 787 GLU A CA 1
ATOM 6213 C C . GLU A 1 787 ? -29.727 10.572 49.875 1.00 93.06 787 GLU A C 1
ATOM 6215 O O . GLU A 1 787 ? -29.575 11.566 50.579 1.00 93.06 787 GLU A O 1
ATOM 6220 N N . ASN A 1 788 ? -30.778 10.476 49.052 1.00 92.69 788 ASN A N 1
ATOM 6221 C CA . ASN A 1 788 ? -31.829 11.490 48.906 1.00 92.69 788 ASN A CA 1
ATOM 6222 C C . ASN A 1 788 ? -31.357 12.862 48.362 1.00 92.69 788 ASN A C 1
ATOM 6224 O O . ASN A 1 788 ? -32.058 13.863 48.515 1.00 92.69 788 ASN A O 1
ATOM 6228 N N . ARG A 1 789 ? -30.214 12.906 47.669 1.00 95.56 789 ARG A N 1
ATOM 6229 C CA . ARG A 1 789 ? -29.630 14.092 47.014 1.00 95.56 789 ARG A CA 1
ATOM 6230 C C . ARG A 1 789 ? -30.102 14.201 45.561 1.00 95.56 789 ARG A C 1
ATOM 6232 O O . ARG A 1 789 ? -29.353 13.973 44.615 1.00 95.56 789 ARG A O 1
ATOM 6239 N N . ILE A 1 790 ? -31.387 14.515 45.388 1.00 94.50 790 ILE A N 1
ATOM 6240 C CA . ILE A 1 790 ? -32.096 14.419 44.097 1.00 94.50 790 ILE A CA 1
ATOM 6241 C C . ILE A 1 790 ? -31.490 15.327 43.013 1.00 94.50 790 ILE A C 1
ATOM 6243 O O . ILE A 1 790 ? -31.198 14.845 41.923 1.00 94.50 790 ILE A O 1
ATOM 6247 N N . ALA A 1 791 ? -31.267 16.611 43.313 1.00 94.88 791 ALA A N 1
ATOM 6248 C CA . ALA A 1 791 ? -30.754 17.575 42.332 1.00 94.88 791 ALA A CA 1
ATOM 6249 C C . ALA A 1 791 ? -29.343 17.213 41.833 1.00 94.88 791 ALA A C 1
ATOM 6251 O O . ALA A 1 791 ? -29.023 17.358 40.656 1.00 94.88 791 ALA A O 1
ATOM 6252 N N . GLU A 1 792 ? -28.498 16.691 42.722 1.00 95.88 792 GLU A N 1
ATOM 6253 C CA . GLU A 1 792 ? -27.150 16.259 42.356 1.00 95.88 792 GLU A CA 1
ATOM 6254 C C . GLU A 1 792 ? -27.182 14.983 41.511 1.00 95.88 792 GLU A C 1
ATOM 6256 O O . GLU A 1 792 ? -26.409 14.863 40.562 1.00 95.88 792 GLU A O 1
ATOM 6261 N N . ALA A 1 793 ? -28.096 14.053 41.807 1.00 95.44 793 ALA A N 1
ATOM 6262 C CA . ALA A 1 793 ? -28.301 12.864 40.986 1.00 95.44 793 ALA A CA 1
ATOM 6263 C C . ALA A 1 793 ? -28.763 13.214 39.564 1.00 95.44 793 ALA A C 1
ATOM 6265 O O . ALA A 1 793 ? -28.251 12.652 38.597 1.00 95.44 793 ALA A O 1
ATOM 6266 N N . GLU A 1 794 ? -29.689 14.166 39.433 1.00 94.69 794 GLU A N 1
ATOM 6267 C CA . GLU A 1 794 ? -30.157 14.673 38.141 1.00 94.69 794 GLU A CA 1
ATOM 6268 C C . GLU A 1 794 ? -29.001 15.254 37.316 1.00 94.69 794 GLU A C 1
ATOM 6270 O O . GLU A 1 794 ? -28.843 14.893 36.150 1.00 94.69 794 GLU A O 1
ATOM 6275 N N . ALA A 1 795 ? -28.114 16.037 37.941 1.00 94.25 795 ALA A N 1
ATOM 6276 C CA . ALA A 1 795 ? -26.909 16.541 37.285 1.00 94.25 795 ALA A CA 1
ATOM 6277 C C . ALA A 1 795 ? -25.982 15.411 36.788 1.00 94.25 795 ALA A C 1
ATOM 6279 O O . ALA A 1 795 ? -25.396 15.525 35.711 1.00 94.25 795 ALA A O 1
ATOM 6280 N N . GLN A 1 796 ? -25.866 14.293 37.519 1.00 94.44 796 GLN A N 1
ATOM 6281 C CA . GLN A 1 796 ? -25.088 13.137 37.045 1.00 94.44 796 GLN A CA 1
ATOM 6282 C C . GLN A 1 796 ? -25.753 12.428 35.855 1.00 94.44 796 GLN A C 1
ATOM 6284 O O . GLN A 1 796 ? -25.068 12.006 34.921 1.00 94.44 796 GLN A O 1
ATOM 6289 N N . PHE A 1 797 ? -27.080 12.300 35.840 1.00 92.81 797 PHE A N 1
ATOM 6290 C CA . PHE A 1 797 ? -27.786 11.716 34.693 1.00 92.81 797 PHE A CA 1
ATOM 6291 C C . PHE A 1 797 ? -27.746 12.625 33.463 1.00 92.81 797 PHE A C 1
ATOM 6293 O O . PHE A 1 797 ? -27.702 12.126 32.339 1.00 92.81 797 PHE A O 1
ATOM 6300 N N . GLU A 1 798 ? -27.685 13.939 33.663 1.00 90.12 798 GLU A N 1
ATOM 6301 C CA . GLU A 1 798 ? -27.453 14.900 32.590 1.00 90.12 798 GLU A CA 1
ATOM 6302 C C . GLU A 1 798 ? -26.054 14.733 31.982 1.00 90.12 798 GLU A C 1
ATOM 6304 O O . GLU A 1 798 ? -25.914 14.668 30.763 1.00 90.12 798 GLU A O 1
ATOM 6309 N N . LYS A 1 799 ? -25.026 14.486 32.807 1.00 89.06 799 LYS A N 1
ATOM 6310 C CA . LYS A 1 799 ? -23.703 14.086 32.299 1.00 89.06 799 LYS A CA 1
ATOM 6311 C C . LYS A 1 799 ? -23.748 12.800 31.477 1.00 89.06 799 LYS A C 1
ATOM 6313 O O . LYS A 1 799 ? -23.084 12.723 30.449 1.00 89.06 799 LYS A O 1
ATOM 6318 N N . CYS A 1 800 ? -24.574 11.817 31.846 1.00 86.44 800 CYS A N 1
ATOM 6319 C CA . CYS A 1 800 ? -24.774 10.633 30.999 1.00 86.44 800 CYS A CA 1
ATOM 6320 C C . CYS A 1 800 ? -25.309 11.008 29.604 1.00 86.44 800 CYS A C 1
ATOM 6322 O O . CYS A 1 800 ? -24.902 10.388 28.621 1.00 86.44 800 CYS A O 1
ATOM 6324 N N . ARG A 1 801 ? -26.190 12.018 29.514 1.00 83.75 801 ARG A N 1
ATOM 6325 C CA . ARG A 1 801 ? -26.719 12.548 28.246 1.00 83.75 801 ARG A CA 1
ATOM 6326 C C . ARG A 1 801 ? -25.644 13.256 27.430 1.00 83.75 801 ARG A C 1
ATOM 6328 O O . ARG A 1 801 ? -25.574 13.025 26.231 1.00 83.75 801 ARG A O 1
ATOM 6335 N N . GLU A 1 802 ? -24.806 14.074 28.064 1.00 81.12 802 GLU A N 1
ATOM 6336 C CA . GLU A 1 802 ? -23.698 14.764 27.387 1.00 81.12 802 GLU A CA 1
ATOM 6337 C C . GLU A 1 802 ? -22.725 13.770 26.739 1.00 81.12 802 GLU A C 1
ATOM 6339 O O . GLU A 1 802 ? -22.356 13.939 25.581 1.00 81.12 802 GLU A O 1
ATOM 6344 N N . TYR A 1 803 ? -22.352 12.701 27.454 1.00 75.06 803 TYR A N 1
ATOM 6345 C CA . TYR A 1 803 ? -21.467 11.673 26.898 1.00 75.06 803 TYR A CA 1
ATOM 6346 C C . TYR A 1 803 ? -22.155 10.810 25.837 1.00 75.06 803 TYR A C 1
ATOM 6348 O O . TYR A 1 803 ? -21.508 10.391 24.878 1.00 75.06 803 TYR A O 1
ATOM 6356 N N . ARG A 1 804 ? -23.443 10.484 26.019 1.00 73.31 804 ARG A N 1
ATOM 6357 C CA . ARG A 1 804 ? -24.223 9.651 25.089 1.00 73.31 804 ARG A CA 1
ATOM 6358 C C . ARG A 1 804 ? -25.682 10.125 25.017 1.00 73.31 804 ARG A C 1
ATOM 6360 O O . ARG A 1 804 ? -26.519 9.609 25.765 1.00 73.31 804 ARG A O 1
ATOM 6367 N N . PRO A 1 805 ? -26.021 11.022 24.070 1.00 73.44 805 PRO A N 1
ATOM 6368 C CA . PRO A 1 805 ? -27.357 11.622 23.975 1.00 73.44 805 PRO A CA 1
ATOM 6369 C C . PRO A 1 805 ? -28.498 10.606 23.826 1.00 73.44 805 PRO A C 1
ATOM 6371 O O . PRO A 1 805 ? -29.561 10.780 24.416 1.00 73.44 805 PRO A O 1
ATOM 6374 N N . ASN A 1 806 ? -28.242 9.496 23.126 1.00 71.94 806 ASN A N 1
ATOM 6375 C CA . ASN A 1 806 ? -29.191 8.394 22.921 1.00 71.94 806 ASN A CA 1
ATOM 6376 C C . ASN A 1 806 ? -28.867 7.158 23.781 1.00 71.94 806 ASN A C 1
ATOM 6378 O O . ASN A 1 806 ? -29.211 6.031 23.432 1.00 71.94 806 ASN A O 1
ATOM 6382 N N . GLY A 1 807 ? -28.175 7.345 24.909 1.00 78.12 807 GLY A N 1
ATOM 6383 C CA . GLY A 1 807 ? -27.754 6.255 25.782 1.00 78.12 807 GLY A CA 1
ATOM 6384 C C . GLY A 1 807 ? -28.897 5.625 26.584 1.00 78.12 807 GLY A C 1
ATOM 6385 O O . GLY A 1 807 ? -29.761 6.325 27.114 1.00 78.12 807 GLY A O 1
ATOM 6386 N N . TRP A 1 808 ? -28.885 4.301 26.759 1.00 85.44 808 TRP A N 1
ATOM 6387 C CA . TRP A 1 808 ? -29.821 3.610 27.657 1.00 85.44 808 TRP A CA 1
ATOM 6388 C C . TRP A 1 808 ? -29.618 3.996 29.126 1.00 85.44 808 TRP A C 1
ATOM 6390 O O . TRP A 1 808 ? -30.575 4.037 29.891 1.00 85.44 808 TRP A O 1
ATOM 6400 N N . ARG A 1 809 ? -28.374 4.295 29.532 1.00 87.94 809 ARG A N 1
ATOM 6401 C CA . ARG A 1 809 ? -28.029 4.668 30.914 1.00 87.94 809 ARG A CA 1
ATOM 6402 C C . ARG A 1 809 ? -28.660 5.989 31.325 1.00 87.94 809 ARG A C 1
ATOM 6404 O O . ARG A 1 809 ? -29.127 6.108 32.451 1.00 87.94 809 ARG A O 1
ATOM 6411 N N . GLN A 1 810 ? -28.719 6.944 30.401 1.00 89.06 810 GLN A N 1
ATOM 6412 C CA . GLN A 1 810 ? -29.422 8.205 30.599 1.00 89.06 810 GLN A CA 1
ATOM 6413 C C . GLN A 1 810 ? -30.919 7.953 30.809 1.00 89.06 810 GLN A C 1
ATOM 6415 O O . GLN A 1 810 ? -31.456 8.368 31.833 1.00 89.06 810 GLN A O 1
ATOM 6420 N N . ALA A 1 811 ? -31.566 7.205 29.908 1.00 90.88 811 ALA A N 1
ATOM 6421 C CA . ALA A 1 811 ? -32.987 6.871 30.023 1.00 90.88 811 ALA A CA 1
ATOM 6422 C C . ALA A 1 811 ? -33.284 6.114 31.328 1.00 90.88 811 ALA A C 1
ATOM 6424 O O . ALA A 1 811 ? -34.228 6.430 32.047 1.00 90.88 811 ALA A O 1
ATOM 6425 N N . TYR A 1 812 ? -32.417 5.173 31.701 1.00 93.06 812 TYR A N 1
ATOM 6426 C CA . TYR A 1 812 ? -32.533 4.440 32.955 1.00 93.06 812 TYR A CA 1
ATOM 6427 C C . TYR A 1 812 ? -32.357 5.351 34.182 1.00 93.06 812 TYR A C 1
ATOM 6429 O O . TYR A 1 812 ? -33.129 5.251 35.131 1.00 93.06 812 TYR A O 1
ATOM 6437 N N . GLY A 1 813 ? -31.400 6.283 34.166 1.00 92.62 813 GLY A N 1
ATOM 6438 C CA . GLY A 1 813 ? -31.243 7.299 35.213 1.00 92.62 813 GLY A CA 1
ATOM 6439 C C . GLY A 1 813 ? -32.492 8.171 35.376 1.00 92.62 813 GLY A C 1
ATOM 6440 O O . GLY A 1 813 ? -32.967 8.365 36.496 1.00 92.62 813 GLY A O 1
ATOM 6441 N N . GLN A 1 814 ? -33.094 8.606 34.264 1.00 93.69 814 GLN A N 1
ATOM 6442 C CA . GLN A 1 814 ? -34.365 9.343 34.271 1.00 93.69 814 GLN A CA 1
ATOM 6443 C C . GLN A 1 814 ? -35.517 8.504 34.835 1.00 93.69 814 GLN A C 1
ATOM 6445 O O . GLN A 1 814 ? -36.304 9.001 35.641 1.00 93.69 814 GLN A O 1
ATOM 6450 N N . ALA A 1 815 ? -35.572 7.208 34.517 1.00 94.38 815 ALA A N 1
ATOM 6451 C CA . ALA A 1 815 ? -36.537 6.303 35.130 1.00 94.38 815 ALA A CA 1
ATOM 6452 C C . ALA A 1 815 ? -36.370 6.205 36.655 1.00 94.38 815 ALA A C 1
ATOM 6454 O O . ALA A 1 815 ? -37.366 6.224 37.382 1.00 94.38 815 ALA A O 1
ATOM 6455 N N . LEU A 1 816 ? -35.132 6.133 37.162 1.00 94.69 816 LEU A N 1
ATOM 6456 C CA . LEU A 1 816 ? -34.865 6.121 38.606 1.00 94.69 816 LEU A CA 1
ATOM 6457 C C . LEU A 1 816 ? -35.283 7.435 39.276 1.00 94.69 816 LEU A C 1
ATOM 6459 O O . LEU A 1 816 ? -35.863 7.410 40.364 1.00 94.69 816 LEU A O 1
ATOM 6463 N N . LEU A 1 817 ? -35.022 8.570 38.624 1.00 94.56 817 LEU A N 1
ATOM 6464 C CA . LEU A 1 817 ? -35.414 9.895 39.100 1.00 94.56 817 LEU A CA 1
ATOM 6465 C C . LEU A 1 817 ? -36.944 10.032 39.165 1.00 94.56 817 LEU A C 1
ATOM 6467 O O . LEU A 1 817 ? -37.495 10.413 40.202 1.00 94.56 817 LEU A O 1
ATOM 6471 N N . ALA A 1 818 ? -37.645 9.644 38.098 1.00 94.38 818 ALA A N 1
ATOM 6472 C CA . ALA A 1 818 ? -39.105 9.625 38.043 1.00 94.38 818 ALA A CA 1
ATOM 6473 C C . ALA A 1 818 ? -39.700 8.681 39.103 1.00 94.38 818 ALA A C 1
ATOM 6475 O O . ALA A 1 818 ? -40.642 9.051 39.809 1.00 94.38 818 ALA A O 1
ATOM 6476 N N . ALA A 1 819 ? -39.103 7.500 39.296 1.00 92.88 819 ALA A N 1
ATOM 6477 C CA . ALA A 1 819 ? -39.510 6.548 40.328 1.00 92.88 819 ALA A CA 1
ATOM 6478 C C . ALA A 1 819 ? -39.352 7.115 41.747 1.00 92.88 819 ALA A C 1
ATOM 6480 O O . ALA A 1 819 ? -40.268 6.989 42.567 1.00 92.88 819 ALA A O 1
ATOM 6481 N N . LYS A 1 820 ? -38.222 7.779 42.035 1.00 93.06 820 LYS A N 1
ATOM 6482 C CA . LYS A 1 820 ? -37.962 8.451 43.319 1.00 93.06 820 LYS A CA 1
ATOM 6483 C C . LYS A 1 820 ? -38.985 9.558 43.589 1.00 93.06 820 LYS A C 1
ATOM 6485 O O . LYS A 1 820 ? -39.474 9.664 44.712 1.00 93.06 820 LYS A O 1
ATOM 6490 N N . ASN A 1 821 ? -39.361 10.305 42.553 1.00 92.31 821 ASN A N 1
ATOM 6491 C CA . ASN A 1 821 ? -40.362 11.375 42.602 1.00 92.31 821 ASN A CA 1
ATOM 6492 C C . ASN A 1 821 ? -41.818 10.874 42.517 1.00 92.31 821 ASN A C 1
ATOM 6494 O O . ASN A 1 821 ? -42.734 11.677 42.353 1.00 92.31 821 ASN A O 1
ATOM 6498 N N . ALA A 1 822 ? -42.050 9.559 42.628 1.00 91.50 822 ALA A N 1
ATOM 6499 C CA . ALA A 1 822 ? -43.369 8.922 42.559 1.00 91.50 822 ALA A CA 1
ATOM 6500 C C . ALA A 1 822 ? -44.149 9.173 41.249 1.00 91.50 822 ALA A C 1
ATOM 6502 O O . ALA A 1 822 ? -45.371 9.017 41.208 1.00 91.50 822 ALA A O 1
ATOM 6503 N N . LYS A 1 823 ? -43.451 9.493 40.157 1.00 94.50 823 LYS A N 1
ATOM 6504 C CA . LYS A 1 823 ? -44.025 9.673 38.821 1.00 94.50 823 LYS A CA 1
ATOM 6505 C C . LYS A 1 823 ? -44.023 8.348 38.055 1.00 94.50 823 LYS A C 1
ATOM 6507 O O . LYS A 1 823 ? -43.140 8.070 37.250 1.00 94.50 823 LYS A O 1
ATOM 6512 N N . GLN A 1 824 ? -45.005 7.497 38.346 1.00 93.94 824 GLN A N 1
ATOM 6513 C CA . GLN A 1 824 ? -45.024 6.109 37.870 1.00 93.94 824 GLN A CA 1
ATOM 6514 C C . GLN A 1 824 ? -45.020 5.966 36.341 1.00 93.94 824 GLN A C 1
ATOM 6516 O O . GLN A 1 824 ? -44.241 5.169 35.829 1.00 93.94 824 GLN A O 1
ATOM 6521 N N . GLN A 1 825 ? -45.887 6.692 35.625 1.00 93.94 825 GLN A N 1
ATOM 6522 C CA . GLN A 1 825 ? -45.995 6.544 34.169 1.00 93.94 825 GLN A CA 1
ATOM 6523 C C . GLN A 1 825 ? -44.722 7.030 33.468 1.00 93.94 825 GLN A C 1
ATOM 6525 O O . GLN A 1 825 ? -44.147 6.291 32.683 1.00 93.94 825 GLN A O 1
ATOM 6530 N N . GLU A 1 826 ? -44.213 8.201 33.862 1.00 95.69 826 GLU A N 1
ATOM 6531 C CA . GLU A 1 826 ? -42.953 8.747 33.344 1.00 95.69 826 GLU A CA 1
ATOM 6532 C C . GLU A 1 826 ? -41.781 7.774 33.568 1.00 95.69 826 GLU A C 1
ATOM 6534 O O . GLU A 1 826 ? -40.961 7.561 32.679 1.00 95.69 826 GLU A O 1
ATOM 6539 N N . ALA A 1 827 ? -41.728 7.111 34.728 1.00 94.56 827 ALA A N 1
ATOM 6540 C CA . ALA A 1 827 ? -40.714 6.097 34.994 1.00 94.56 827 ALA A CA 1
ATOM 6541 C C . ALA A 1 827 ? -40.842 4.860 34.084 1.00 94.56 827 ALA A C 1
ATOM 6543 O O . ALA A 1 827 ? -39.824 4.297 33.691 1.00 94.56 827 ALA A O 1
ATOM 6544 N N . LEU A 1 828 ? -42.062 4.428 33.749 1.00 94.81 828 LEU A N 1
ATOM 6545 C CA . LEU A 1 828 ? -42.297 3.309 32.828 1.00 94.81 828 LEU A CA 1
ATOM 6546 C C . LEU A 1 828 ? -41.905 3.662 31.390 1.00 94.81 828 LEU A C 1
ATOM 6548 O O . LEU A 1 828 ? -41.236 2.856 30.749 1.00 94.81 828 LEU A O 1
ATOM 6552 N N . ASP A 1 829 ? -42.251 4.862 30.926 1.00 94.56 829 ASP A N 1
ATOM 6553 C CA . ASP A 1 829 ? -41.920 5.334 29.576 1.00 94.56 829 ASP A CA 1
ATOM 6554 C C . ASP A 1 829 ? -40.393 5.433 29.393 1.00 94.56 829 ASP A C 1
ATOM 6556 O O . ASP A 1 829 ? -39.836 5.004 28.381 1.00 94.56 829 ASP A O 1
ATOM 6560 N N . TRP A 1 830 ? -39.682 5.935 30.410 1.00 94.19 830 TRP A N 1
ATOM 6561 C CA . TRP A 1 830 ? -38.217 5.962 30.410 1.00 94.19 830 TRP A CA 1
ATOM 6562 C C . TRP A 1 830 ? -37.585 4.567 30.510 1.00 94.19 830 TRP A C 1
ATOM 6564 O O . TRP A 1 830 ? -36.551 4.326 29.883 1.00 94.19 830 TRP A O 1
ATOM 6574 N N . LEU A 1 831 ? -38.183 3.634 31.263 1.00 92.94 831 LEU A N 1
ATOM 6575 C CA . LEU A 1 831 ? -37.727 2.238 31.305 1.00 92.94 831 LEU A CA 1
ATOM 6576 C C . LEU A 1 831 ? -37.888 1.550 29.951 1.00 92.94 831 LEU A C 1
ATOM 6578 O O . LEU A 1 831 ? -36.993 0.813 29.551 1.00 92.94 831 LEU A O 1
ATOM 6582 N N . GLU A 1 832 ? -38.994 1.790 29.249 1.00 92.00 832 GLU A N 1
ATOM 6583 C CA . GLU A 1 832 ? -39.225 1.242 27.913 1.00 92.00 832 GLU A CA 1
ATOM 6584 C C . GLU A 1 832 ? -38.172 1.745 26.928 1.00 92.00 832 GLU A C 1
ATOM 6586 O O . GLU A 1 832 ? -37.491 0.930 26.310 1.00 92.00 832 GLU A O 1
ATOM 6591 N N . GLN A 1 833 ? -37.917 3.057 26.899 1.00 89.50 833 GLN A N 1
ATOM 6592 C CA . GLN A 1 833 ? -36.829 3.623 26.096 1.00 89.50 833 GLN A CA 1
ATOM 6593 C C . GLN A 1 833 ? -35.459 3.040 26.466 1.00 89.50 833 GLN A C 1
ATOM 6595 O O . GLN A 1 833 ? -34.634 2.780 25.591 1.00 89.50 833 GLN A O 1
ATOM 6600 N N . ALA A 1 834 ? -35.187 2.832 27.759 1.00 89.19 834 ALA A N 1
ATOM 6601 C CA . ALA A 1 834 ? -33.941 2.211 28.192 1.00 89.19 834 ALA A CA 1
ATOM 6602 C C . ALA A 1 834 ? -33.826 0.769 27.673 1.00 89.19 834 ALA A C 1
ATOM 6604 O O . ALA A 1 834 ? -32.768 0.410 27.163 1.00 89.19 834 ALA A O 1
ATOM 6605 N N . PHE A 1 835 ? -34.900 -0.023 27.765 1.00 87.06 835 PHE A N 1
ATOM 6606 C CA . PHE A 1 835 ? -34.942 -1.426 27.336 1.00 87.06 835 PHE A CA 1
ATOM 6607 C C . PHE A 1 835 ? -34.868 -1.595 25.815 1.00 87.06 835 PHE A C 1
ATOM 6609 O O . PHE A 1 835 ? -34.217 -2.526 25.343 1.00 87.06 835 PHE A O 1
ATOM 6616 N N . GLU A 1 836 ? -35.478 -0.687 25.051 1.00 81.75 836 GLU A N 1
ATOM 6617 C CA . GLU A 1 836 ? -35.378 -0.644 23.586 1.00 81.75 836 GLU A CA 1
ATOM 6618 C C . GLU A 1 836 ? -33.942 -0.406 23.118 1.00 81.75 836 GLU A C 1
ATOM 6620 O O . GLU A 1 836 ? -33.466 -1.061 22.191 1.00 81.75 836 GLU A O 1
ATOM 6625 N N . ARG A 1 837 ? -33.233 0.509 23.787 1.00 80.50 837 ARG A N 1
ATOM 6626 C CA . ARG A 1 837 ? -31.839 0.849 23.465 1.00 80.50 837 ARG A CA 1
ATOM 6627 C C . ARG A 1 837 ? -30.866 -0.245 23.910 1.00 80.50 837 ARG A C 1
ATOM 6629 O O . ARG A 1 837 ? -29.854 -0.483 23.249 1.00 80.50 837 ARG A O 1
ATOM 6636 N N . TYR A 1 838 ? -31.131 -0.881 25.051 1.00 76.62 838 TYR A N 1
ATOM 6637 C CA . TYR A 1 838 ? -30.248 -1.874 25.658 1.00 76.62 838 TYR A CA 1
ATOM 6638 C C . TYR A 1 838 ? -30.969 -2.735 26.694 1.00 76.62 838 TYR A C 1
ATOM 6640 O O . TYR A 1 838 ? -31.779 -2.240 27.464 1.00 76.62 838 TYR A O 1
ATOM 6648 N N . LEU A 1 839 ? -30.577 -4.003 26.829 1.00 69.50 839 LEU A N 1
ATOM 6649 C CA . LEU A 1 839 ? -31.063 -4.876 27.898 1.00 69.50 839 LEU A CA 1
ATOM 6650 C C . LEU A 1 839 ? -30.163 -4.761 29.150 1.00 69.50 839 LEU A C 1
ATOM 6652 O O . LEU A 1 839 ? -29.107 -5.403 29.193 1.00 69.50 839 LEU A O 1
ATOM 6656 N N . PRO A 1 840 ? -30.536 -3.970 30.185 1.00 69.50 840 PRO A N 1
ATOM 6657 C CA . PRO A 1 840 ? -29.735 -3.810 31.397 1.00 69.50 840 PRO A CA 1
ATOM 6658 C C . PRO A 1 840 ? -29.478 -5.122 32.142 1.00 69.50 840 PRO A C 1
ATOM 6660 O O . PRO A 1 840 ? -30.126 -6.155 31.926 1.00 69.50 840 PRO A O 1
ATOM 6663 N N . ARG A 1 841 ? -28.506 -5.057 33.064 1.00 72.25 841 ARG A N 1
ATOM 6664 C CA . ARG A 1 841 ? -28.205 -6.152 33.994 1.00 72.25 841 ARG A CA 1
ATOM 6665 C C . ARG A 1 841 ? -29.478 -6.562 34.725 1.00 72.25 841 ARG A C 1
ATOM 6667 O O . ARG A 1 841 ? -30.266 -5.708 35.128 1.00 72.25 841 ARG A O 1
ATOM 6674 N N . LEU A 1 842 ? -29.645 -7.865 34.925 1.00 71.44 842 LEU A N 1
ATOM 6675 C CA . LEU A 1 842 ? -30.860 -8.405 35.517 1.00 71.44 842 LEU A CA 1
ATOM 6676 C C . LEU A 1 842 ? -31.151 -7.810 36.899 1.00 71.44 842 LEU A C 1
ATOM 6678 O O . LEU A 1 842 ? -32.286 -7.437 37.151 1.00 71.44 842 LEU A O 1
ATOM 6682 N N . GLU A 1 843 ? -30.130 -7.623 37.738 1.00 74.69 843 GLU A N 1
ATOM 6683 C CA . GLU A 1 843 ? -30.258 -6.970 39.052 1.00 74.69 843 GLU A CA 1
ATOM 6684 C C . GLU A 1 843 ? -30.875 -5.562 38.952 1.00 74.69 843 GLU A C 1
ATOM 6686 O O . GLU A 1 843 ? -31.710 -5.174 39.766 1.00 74.69 843 GLU A O 1
ATOM 6691 N N . MET A 1 844 ? -30.518 -4.791 37.920 1.00 82.06 844 MET A N 1
ATOM 6692 C CA . MET A 1 844 ? -31.051 -3.438 37.720 1.00 82.06 844 MET A CA 1
ATOM 6693 C C . MET A 1 844 ? -32.544 -3.479 37.371 1.00 82.06 844 MET A C 1
ATOM 6695 O O . MET A 1 844 ? -33.312 -2.619 37.779 1.00 82.06 844 MET A O 1
ATOM 6699 N N . VAL A 1 845 ? -32.987 -4.515 36.665 1.00 80.94 845 VAL A N 1
ATOM 6700 C CA . VAL A 1 845 ? -34.407 -4.706 36.358 1.00 80.94 845 VAL A CA 1
ATOM 6701 C C . VAL A 1 845 ? -35.125 -5.273 37.583 1.00 80.94 845 VAL A C 1
ATOM 6703 O O . VAL A 1 845 ? -36.040 -4.666 38.129 1.00 80.94 845 VAL A O 1
ATOM 6706 N N . LEU A 1 846 ? -34.687 -6.433 38.060 1.00 81.00 846 LEU A N 1
ATOM 6707 C CA . LEU A 1 846 ? -35.440 -7.252 38.997 1.00 81.00 846 LEU A CA 1
ATOM 6708 C C . LEU A 1 846 ? -35.230 -6.893 40.458 1.00 81.00 846 LEU A C 1
ATOM 6710 O O . LEU A 1 846 ? -36.095 -7.242 41.254 1.00 81.00 846 LEU A O 1
ATOM 6714 N N . GLU A 1 847 ? -34.148 -6.212 40.833 1.00 84.81 847 GLU A N 1
ATOM 6715 C CA . GLU A 1 847 ? -33.755 -6.038 42.239 1.00 84.81 847 GLU A CA 1
ATOM 6716 C C . GLU A 1 847 ? -33.651 -4.574 42.668 1.00 84.81 847 GLU A C 1
ATOM 6718 O O . GLU A 1 847 ? -33.793 -4.295 43.860 1.00 84.81 847 GLU A O 1
ATOM 6723 N N . GLU A 1 848 ? -33.541 -3.634 41.723 1.00 89.00 848 GLU A N 1
ATOM 6724 C CA . GLU A 1 848 ? -33.336 -2.207 41.991 1.00 89.00 848 GLU A CA 1
ATOM 6725 C C . GLU A 1 848 ? -34.310 -1.649 43.054 1.00 89.00 848 GLU A C 1
ATOM 6727 O O . GLU A 1 848 ? -35.535 -1.608 42.830 1.00 89.00 848 GLU A O 1
ATOM 6732 N N . PRO A 1 849 ? -33.799 -1.224 44.229 1.00 88.06 849 PRO A N 1
ATOM 6733 C CA . PRO A 1 849 ? -34.627 -0.735 45.327 1.00 88.06 849 PRO A CA 1
ATOM 6734 C C . PRO A 1 849 ? -35.526 0.443 44.949 1.00 88.06 849 PRO A C 1
ATOM 6736 O O . PRO A 1 849 ? -36.691 0.465 45.358 1.00 88.06 849 PRO A O 1
ATOM 6739 N N . LEU A 1 850 ? -35.037 1.380 44.129 1.00 89.25 850 LEU A N 1
ATOM 6740 C CA . LEU A 1 850 ? -35.809 2.554 43.698 1.00 89.25 850 LEU A CA 1
ATOM 6741 C C . LEU A 1 850 ? -37.028 2.177 42.842 1.00 89.25 850 LEU A C 1
ATOM 6743 O O . LEU A 1 850 ? -38.062 2.840 42.906 1.00 89.25 850 LEU A O 1
ATOM 6747 N N . LEU A 1 851 ? -36.962 1.056 42.118 1.00 90.81 851 LEU A N 1
ATOM 6748 C CA . LEU A 1 851 ? -38.059 0.555 41.287 1.00 90.81 851 LEU A CA 1
ATOM 6749 C C . LEU A 1 851 ? -39.048 -0.339 42.054 1.00 90.81 851 LEU A C 1
ATOM 6751 O O . LEU A 1 851 ? -40.046 -0.774 41.483 1.00 90.81 851 LEU A O 1
ATOM 6755 N N . LYS A 1 852 ? -38.834 -0.618 43.351 1.00 91.50 852 LYS A N 1
ATOM 6756 C CA . LYS A 1 852 ? -39.631 -1.585 44.143 1.00 91.50 852 LYS A CA 1
ATOM 6757 C C . LYS A 1 852 ? -41.147 -1.357 44.082 1.00 91.50 852 LYS A C 1
ATOM 6759 O O . LYS A 1 852 ? -41.904 -2.326 44.073 1.00 91.50 852 LYS A O 1
ATOM 6764 N N . LYS A 1 853 ? -41.603 -0.098 44.063 1.00 89.38 853 LYS A N 1
ATOM 6765 C CA . LYS A 1 853 ? -43.036 0.239 43.951 1.00 89.38 853 LYS A CA 1
ATOM 6766 C C . LYS A 1 853 ? -43.570 -0.045 42.543 1.00 89.38 853 LYS A C 1
ATOM 6768 O O . LYS A 1 853 ? -44.590 -0.713 42.406 1.00 89.38 853 LYS A O 1
ATOM 6773 N N . ILE A 1 854 ? -42.844 0.400 41.518 1.00 91.69 854 ILE A N 1
ATOM 6774 C CA . ILE A 1 854 ? -43.215 0.256 40.102 1.00 91.69 854 ILE A CA 1
ATOM 6775 C C . ILE A 1 854 ? -43.216 -1.218 39.682 1.00 91.69 854 ILE A C 1
ATOM 6777 O O . ILE A 1 854 ? -44.133 -1.650 38.987 1.00 91.69 854 ILE A O 1
ATOM 6781 N N . ARG A 1 855 ? -42.266 -2.021 40.182 1.00 91.38 855 ARG A N 1
ATOM 6782 C CA . ARG A 1 855 ? -42.147 -3.465 39.904 1.00 91.38 855 ARG A CA 1
ATOM 6783 C C . ARG A 1 855 ? -43.416 -4.276 40.185 1.00 91.38 855 ARG A C 1
ATOM 6785 O O . ARG A 1 855 ? -43.617 -5.335 39.599 1.00 91.38 855 ARG A O 1
ATOM 6792 N N . ARG A 1 856 ? -44.281 -3.804 41.089 1.00 88.81 856 ARG A N 1
ATOM 6793 C CA . ARG A 1 856 ? -45.534 -4.486 41.459 1.00 88.81 856 ARG A CA 1
ATOM 6794 C C . ARG A 1 856 ? -46.683 -4.222 40.484 1.00 88.81 856 ARG A C 1
ATOM 6796 O O . ARG A 1 856 ? -47.707 -4.894 40.572 1.00 88.81 856 ARG A O 1
ATOM 6803 N N . THR A 1 857 ? -46.530 -3.256 39.583 1.00 91.75 857 THR A N 1
ATOM 6804 C CA . THR A 1 857 ? -47.571 -2.837 38.638 1.00 91.75 857 THR A CA 1
ATOM 6805 C C . THR A 1 857 ? -47.692 -3.828 37.479 1.00 91.75 857 THR A C 1
ATOM 6807 O O . THR A 1 857 ? -46.712 -4.455 37.075 1.00 91.75 857 THR A O 1
ATOM 6810 N N . SER A 1 858 ? -48.896 -3.973 36.921 1.00 91.69 858 SER A N 1
ATOM 6811 C CA . SER A 1 858 ? -49.125 -4.816 35.740 1.00 91.69 858 SER A CA 1
ATOM 6812 C C . SER A 1 858 ? -48.360 -4.304 34.518 1.00 91.69 858 SER A C 1
ATOM 6814 O O . SER A 1 858 ? -47.779 -5.102 33.792 1.00 91.69 858 SER A O 1
ATOM 6816 N N . GLN A 1 859 ? -48.292 -2.983 34.333 1.00 92.62 859 GLN A N 1
ATOM 6817 C CA . GLN A 1 859 ? -47.561 -2.340 33.236 1.00 92.62 859 GLN A CA 1
ATOM 6818 C C . GLN A 1 859 ? -46.071 -2.702 33.256 1.00 92.62 859 GLN A C 1
ATOM 6820 O O . GLN A 1 859 ? -45.533 -3.107 32.229 1.00 92.62 859 GLN A O 1
ATOM 6825 N N . TYR A 1 860 ? -45.423 -2.643 34.426 1.00 91.69 860 TYR A N 1
ATOM 6826 C CA . TYR A 1 860 ? -44.022 -3.041 34.561 1.00 91.69 860 TYR A CA 1
ATOM 6827 C C . TYR A 1 860 ? -43.811 -4.522 34.233 1.00 91.69 860 TYR A C 1
ATOM 6829 O O . TYR A 1 860 ? -42.879 -4.865 33.513 1.00 91.69 860 TYR A O 1
ATOM 6837 N N . LYS A 1 861 ? -44.688 -5.410 34.722 1.00 90.50 861 LYS A N 1
ATOM 6838 C CA . LYS A 1 861 ? -44.608 -6.847 34.415 1.00 90.50 861 LYS A CA 1
ATOM 6839 C C . LYS A 1 861 ? -44.753 -7.119 32.919 1.00 90.50 861 LYS A C 1
ATOM 6841 O O . LYS A 1 861 ? -43.992 -7.912 32.377 1.00 90.50 861 LYS A O 1
ATOM 6846 N N . THR A 1 862 ? -45.681 -6.439 32.247 1.00 91.25 862 THR A N 1
ATOM 6847 C CA . THR A 1 862 ? -45.851 -6.529 30.789 1.00 91.25 862 THR A CA 1
ATOM 6848 C C . THR A 1 862 ? -44.617 -6.019 30.050 1.00 91.25 862 THR A C 1
ATOM 6850 O O . THR A 1 862 ? -44.167 -6.662 29.103 1.00 91.25 862 THR A O 1
ATOM 6853 N N . LEU A 1 863 ? -44.051 -4.894 30.497 1.00 90.75 863 LEU A N 1
ATOM 6854 C CA . LEU A 1 863 ? -42.833 -4.327 29.928 1.00 90.75 863 LEU A CA 1
ATOM 6855 C C . LEU A 1 863 ? -41.657 -5.305 30.065 1.00 90.75 863 LEU A C 1
ATOM 6857 O O . LEU A 1 863 ? -41.003 -5.631 29.077 1.00 90.75 863 LEU A O 1
ATOM 6861 N N . VAL A 1 864 ? -41.438 -5.850 31.265 1.00 88.44 864 VAL A N 1
ATOM 6862 C CA . VAL A 1 864 ? -40.389 -6.848 31.507 1.00 88.44 864 VAL A CA 1
ATOM 6863 C C . VAL A 1 864 ? -40.631 -8.116 30.695 1.00 88.44 864 VAL A C 1
ATOM 6865 O O . VAL A 1 864 ? -39.702 -8.594 30.065 1.00 88.44 864 VAL A O 1
ATOM 6868 N N . ALA A 1 865 ? -41.859 -8.627 30.612 1.00 86.25 865 ALA A N 1
ATOM 6869 C CA . ALA A 1 865 ? -42.161 -9.823 29.823 1.00 86.25 865 ALA A CA 1
ATOM 6870 C C . ALA A 1 865 ? -41.935 -9.638 28.311 1.00 86.25 865 ALA A C 1
ATOM 6872 O O . ALA A 1 865 ? -41.719 -10.624 27.605 1.00 86.25 865 ALA A O 1
ATOM 6873 N N . ARG A 1 866 ? -41.998 -8.398 27.803 1.00 87.00 866 ARG A N 1
ATOM 6874 C CA . ARG A 1 866 ? -41.709 -8.079 26.398 1.00 87.00 866 ARG A CA 1
ATOM 6875 C C . ARG A 1 866 ? -40.211 -8.149 26.097 1.00 87.00 866 ARG A C 1
ATOM 6877 O O . ARG A 1 866 ? -39.830 -8.736 25.091 1.00 87.00 866 ARG A O 1
ATOM 6884 N N . TYR A 1 867 ? -39.388 -7.555 26.960 1.00 82.56 867 TYR A N 1
ATOM 6885 C CA . TYR A 1 867 ? -37.941 -7.412 26.742 1.00 82.56 867 TYR A CA 1
ATOM 6886 C C . TYR A 1 867 ? -37.100 -8.519 27.403 1.00 82.56 867 TYR A C 1
ATOM 6888 O O . TYR A 1 867 ? -35.954 -8.737 27.017 1.00 82.56 867 TYR A O 1
ATOM 6896 N N . PHE A 1 868 ? -37.679 -9.245 28.360 1.00 78.50 868 PHE A N 1
ATOM 6897 C CA . PHE A 1 868 ? -37.073 -10.339 29.122 1.00 78.50 868 PHE A CA 1
ATOM 6898 C C . PHE A 1 868 ? -38.049 -11.533 29.213 1.00 78.50 868 PHE A C 1
ATOM 6900 O O . PHE A 1 868 ? -38.539 -11.872 30.299 1.00 78.50 868 PHE A O 1
ATOM 6907 N N . PRO A 1 869 ? -38.408 -12.149 28.070 1.00 71.19 869 PRO A N 1
ATOM 6908 C CA . PRO A 1 869 ? -39.446 -13.180 27.985 1.00 71.19 869 PRO A CA 1
ATOM 6909 C C . PRO A 1 869 ? -39.152 -14.430 28.824 1.00 71.19 869 PRO A C 1
ATOM 6911 O O . PRO A 1 869 ? -40.083 -15.140 29.208 1.00 71.19 869 PRO A O 1
ATOM 6914 N N . GLU A 1 870 ? -37.885 -14.683 29.147 1.00 67.88 870 GLU A N 1
ATOM 6915 C CA . GLU A 1 870 ? -37.438 -15.764 30.024 1.00 67.88 870 GLU A CA 1
ATOM 6916 C C . GLU A 1 870 ? -37.909 -15.614 31.490 1.00 67.88 870 GLU A C 1
ATOM 6918 O O . GLU A 1 870 ? -37.832 -16.574 32.253 1.00 67.88 870 GLU A O 1
ATOM 6923 N N . TYR A 1 871 ? -38.478 -14.460 31.872 1.00 66.25 871 TYR A N 1
ATOM 6924 C CA . TYR A 1 871 ? -39.026 -14.186 33.211 1.00 66.25 871 TYR A CA 1
ATOM 6925 C C . TYR A 1 871 ? -40.554 -14.035 33.230 1.00 66.25 871 TYR A C 1
ATOM 6927 O O . TYR A 1 871 ? -41.099 -13.323 34.074 1.00 66.25 871 TYR A O 1
ATOM 6935 N N . LYS A 1 872 ? -41.272 -14.700 32.313 1.00 55.66 872 LYS A N 1
ATOM 6936 C CA . LYS A 1 872 ? -42.737 -14.849 32.393 1.00 55.66 872 LYS A CA 1
ATOM 6937 C C . LYS A 1 872 ? -43.137 -15.712 33.603 1.00 55.66 872 LYS A C 1
ATOM 6939 O O . LYS A 1 872 ? -43.503 -16.870 33.422 1.00 55.66 872 LYS A O 1
ATOM 6944 N N . GLN A 1 873 ? -43.073 -15.165 34.816 1.00 43.84 873 GLN A N 1
ATOM 6945 C CA . GLN A 1 873 ? -43.696 -15.727 36.023 1.00 43.84 873 GLN A CA 1
ATOM 6946 C C . GLN A 1 873 ? -44.270 -14.620 36.910 1.00 43.84 873 GLN A C 1
ATOM 6948 O O . GLN A 1 873 ? -43.512 -13.713 37.322 1.00 43.84 873 GLN A O 1
#

Radius of gyration: 38.33 Å; chains: 1; bounding box: 124×86×108 Å

Secondary structure (DSSP, 8-state):
--SSSSSSSSSSSSSS-------PPP--TT-----GGGEEEEEEE----SSTTSPPPSSHHHHHHHHHHHHHSTTTT---GGGEEEEEGGG--HHHHHHHHHHHHHH--TT-EEEEEEES-EEEETTSTT-EEEEPPTT--TT-GGGTSEEHHHHHHHHHIIIIIS--EEEEEEE----TT-S---TTHHHHHHHHHT---TTEEEEESS-TT----EETTTTTSEEHHHHHHHHIIIIIT-SS-SSEEEHHHHHHHHHHHHHHHHTTS----EEES-TT-EEEE--HHHHHHHHHHHHTT----------HHHHHHHHTS-HHHHHHHHHHHHHHHTT-SSS--TT---HHHHHHHHTT-GGGGGGHHHHHHHHHHHHHHHHHHHHHHHHTT-HHHHHHHTT-HHHHTTHHHHHHHHHHHH-TTSTTHHHHHHHHHHHHHHHHHHHHHHS---HHHHHHHHHHHHHHHHHHHHH-S--THHHHHHHHHHHTSSS--HHHHHHHHHHHHHH-TT--HHHHHHHHHHHHHH--HHHHHHHHHHHHTT-SS-HHHHHHHHHHHHHTT-HHHHHHHHHHHHHH-TT-HHHHHHHHHHHHHSTT-HHHHHHHHHHHHHH-TTT-HHHHHHHHHHHHHTT-HHHHHHHHHHHHTS---TTTHHHHHHHHHHHHHHTT-HHHHHHHHHHHHHS----HHHHHHHHHHHHHHHHHHT-HHHHHHHHHHHTTS-TTS-THHHHHHHHHHHHHHHTT-HHHHHHHHHHHHSSPPPTTTHHHHHHHHHHHHHHHHHTT-HHHHHHHHHHHHHH-TT-HHHHHHHHHHHHHTT-HHHHHHHHHHHHHH----HHHHHT-GGGTTGGGSHHHHHHHHHH-GGG--